Protein AF-A0A7V3CCN6-F1 (afdb_monomer_lite)

Radius of gyration: 36.65 Å; chains: 1; bounding box: 86×91×98 Å

Sequence (793 aa):
MQRARIASFLLNATGVEEGAGRGGPAYLGALQRLAETIAGSPGGLREAFHGLSVSDQAALRRRLGSALDELIALGEEGDPELFYAGLLNLGGRASRDGDSVLGGAIFQGLAEGPAEIRDSMPAALGRRALEEFNAMRGTGSAGRRFEYLARHFAREASDPAMLLGMGVAGTVFSATRLGVLSRLAARPAAWWTRGFGAGMAASAAAFPAEVLAFWGTTRAYGLAVRPETLRWDRASIGHELAGLGITLGCLKLFGAASGRLFDRVHGIDPVTGAAARLPAFTRFSRTAFQQIGTLGGIATGHYAEMRLGLRPQVSGDVFWTDALVTLLQFHVGGRLSHEALGPRHAAMMQEMALRTRSLELPRAATGRNPLPPFGGVLATAVPEGIAAPRPVREGPSREHILEMSIRNPDEKGGPRPAQPTAVRGGSGTSERAPLEAPFKALINALYNEELSPSERYRLSQELHQDLPLAREVYLRMRRTGQIPQDRTSHEAPPDLDAVLHRINLKHFEEVSDRMHDWQARFQFLQRELRERVNQGPKSRRRLMRRLLDSVQLKLLETRRYHHDAESYIGDVKGPSRKSVFSPQRYEKLLHRYNDIHERLGRYIEAKPELAKLLQRYQSVVAGRGAPPKAEPEALEAELRRSPLSAERQDLFRKAMGEGDLLLGQYDGFSVGLWLRDLNAGGNSRRSRRGWRALGEYLEAVEEVRNLLGADAFHEWQMAHEKLMLAESADRTAGPLLQQILSAKTSEDTSGLVGRFIAAVPPVAESLARFRPVLRASAALKWPEMRTQLIRLA

pLDDT: mean 75.86, std 19.52, range [27.31, 97.62]

Foldseek 3Di:
DLLLLLLQLLVLLLVLCVVLVLQDPLQSVLSNQLSVLSVVDPPWSLVSLVPDDPSSVVSPCVRCPVLSVLLSVLRPDPDLACSLVSLLVSLVVCLLVVVPSSSLSSLCCQQVNDPVSVVSYDPVSNVVSVLLNQLSQQHDDLVSVLVSLVSCLVVLLPPVLQLVLVLQLLLQLLVQLLVQLVVLLPDDDDPCSAAPNSSVVSNVRSLLRSLCSSLVSSQVVCCVPPVSSDDPDPVVSVLSSVLSSLLVVLLVVLQVVLVVVLCVVQVQDLVPRQGPHDRVCSVVSVVVSNLVSNLRSNLRSVVVCCVVVSGPDHDPSSSSSVSVSVSVSCVSSVVVSDPVVHDVSVVVSVVSVVSSSVSNPPPPPPPDDDDDPDDDPDDDDDDDDDDDDDDDDDDDDPPPDPPDDDDDPDPDDDDDDDDDDDDDDDDDPPPCVVVLVVLLVLVVVLPPPPDDLVVNLVSLVVCVVCVVSSQVSVVVCVVVCVDPPPPPDPDDPDRPVVSSVVSVVNVLVVVLVVLVVVLVLLVLLLVVLVVCLVPDDPVVNVVSVVVNVVSVVLSVVSVVLSVVSVVQVVQCPDPDNDRPDDPVNVVVSVVVSVVSVVVVVVVCVVPVVSVVSSVVVVVVPVVPPDDDQCDVVLLVVLLVLAPDDPVLSVLVVVCCVVLPPVNNVDRSVVNSVVSVVLSVCPPPPVSVVVSVVSSVVSVVLVVVCVVQPPVSSVVLSVVVVVVVVVVVDDDDLVVLLVQLLPDPDPVSNVVSVVVSLVVDPVCVVVVVVCVVLLVVLSPDPDSVSSSVSSVSD

Secondary structure (DSSP, 8-state):
-HHHHHHHHHHHHHHHHHHHT-S-HHHHHHHHHHHHHHHH-TTHHHHHHHTS-HHHHHHHHHHHTHHHHHHHHHTT---HHHHHHHHHHHHHHHHHTT-HHHHHHHHHHHHSS-HHHHTTS-HHHHHHHHHHHHHHHT-S-HHHHHHHHHHHHHHHHT-HHHHHHHHHHHHHHHHHHHHHHHHHHTSPP-TTTSHHHHHHHHHHHHHHHHHHHHHHHHHHHHHHH-GGG----HHHHHHHHHHHHHHHHHHHHHHHHHHHHHHHHHTB-TTT--BSS-HHHHHHHHHHHHHHHHHHHHHHHHHHHHHTTSS----HHHHHHHHHHHHHHHHHHHHHHHHHHHHHHHHHHHHHHHHHHHHHS----SS-----SS------------PPPPPPPP-----SSS------------PPPPPPPPPPP---TTSSHHHHHHHHHHHHHHT-TTS-HHHHHHHHHHHHTTHHHHHHHHHHHHHTT-S---TT--SPPPPHHHHHHHHHHHHHHHHHHHHHHHHHHHHHHHHHHHHHHHHS-HHHHHHHHHHHHHHHHHHHHHHHHHHHHHHHHHHHSSS----SS-HHHHHHHHHHHHHHHHHHHHHHHT-HHHHHHHHHHHHHHHTS-S-----HHHHHHHHHTSSS-HHHHHHHHHHHHTT-TTTTTS-HHHHHHHHHHHHHTTT-HHHHHHHHHHHHHHHHHHHHHHHH-HHHHHHHHHHHHHHHHHTTS-SSSHHHHHHHHH--SHHHHHHHHHHHHHTSGGGHHHHTTSHHHHHHHHH---HHHHHHHHHH-

Structure (mmCIF, N/CA/C/O backbone):
data_AF-A0A7V3CCN6-F1
#
_entry.id   AF-A0A7V3CCN6-F1
#
loop_
_atom_site.group_PDB
_atom_site.id
_atom_site.type_symbol
_atom_site.label_atom_id
_atom_site.label_alt_id
_atom_site.label_comp_id
_atom_site.label_asym_id
_atom_site.label_entity_id
_atom_site.label_seq_id
_atom_site.pdbx_PDB_ins_code
_atom_site.Cartn_x
_atom_site.Cartn_y
_atom_site.Cartn_z
_atom_site.occupancy
_atom_site.B_iso_or_equiv
_atom_site.auth_seq_id
_atom_site.auth_comp_id
_atom_site.auth_asym_id
_atom_site.auth_atom_id
_atom_site.pdbx_PDB_model_num
ATOM 1 N N . MET A 1 1 ? -24.108 9.034 30.329 1.00 67.88 1 MET A N 1
ATOM 2 C CA . MET A 1 1 ? -22.742 9.355 29.853 1.00 67.88 1 MET A CA 1
ATOM 3 C C . MET A 1 1 ? -22.314 8.468 28.683 1.00 67.88 1 MET A C 1
ATOM 5 O O . MET A 1 1 ? -22.078 9.000 27.611 1.00 67.88 1 MET A O 1
ATOM 9 N N . GLN A 1 2 ? -22.297 7.137 28.825 1.00 75.06 2 GLN A N 1
ATOM 10 C CA . GLN A 1 2 ? -21.904 6.203 27.753 1.00 75.06 2 GLN A CA 1
ATOM 11 C C . GLN A 1 2 ? -22.704 6.356 26.444 1.00 75.06 2 GLN A C 1
ATOM 13 O O . GLN A 1 2 ? -22.126 6.357 25.364 1.00 75.06 2 GLN A O 1
ATOM 18 N N . ARG A 1 3 ? -24.017 6.598 26.528 1.00 78.12 3 ARG A N 1
ATOM 19 C CA . ARG A 1 3 ? -24.876 6.834 25.350 1.00 78.12 3 ARG A CA 1
ATOM 20 C C . ARG A 1 3 ? -24.478 8.066 24.545 1.00 78.12 3 ARG A C 1
ATOM 22 O O . ARG A 1 3 ? -24.348 7.981 23.332 1.00 78.12 3 ARG A O 1
ATOM 29 N N . ALA A 1 4 ? -24.209 9.178 25.230 1.00 74.75 4 ALA A N 1
ATOM 30 C CA . ALA A 1 4 ? -23.728 10.399 24.589 1.00 74.75 4 ALA A CA 1
ATOM 31 C C . ALA A 1 4 ? -22.396 10.155 23.859 1.00 74.75 4 ALA A C 1
ATOM 33 O O . ALA A 1 4 ? -22.200 10.660 22.762 1.00 74.75 4 ALA A O 1
ATOM 34 N N . ARG A 1 5 ? -21.515 9.305 24.409 1.00 77.38 5 ARG A N 1
ATOM 35 C CA . ARG A 1 5 ? -20.243 8.935 23.766 1.00 77.38 5 ARG A CA 1
ATOM 36 C C . ARG A 1 5 ? -20.453 8.132 22.483 1.00 77.38 5 ARG A C 1
ATOM 38 O O . ARG A 1 5 ? -19.823 8.443 21.480 1.00 77.38 5 ARG A O 1
ATOM 45 N N . ILE A 1 6 ? -21.346 7.139 22.501 1.00 79.50 6 ILE A N 1
ATOM 46 C CA . ILE A 1 6 ? -21.669 6.333 21.312 1.00 79.50 6 ILE A CA 1
ATOM 47 C C . ILE A 1 6 ? -22.338 7.205 20.241 1.00 79.50 6 ILE A C 1
ATOM 49 O O . ILE A 1 6 ? -21.955 7.132 19.077 1.00 79.50 6 ILE A O 1
ATOM 53 N N . ALA A 1 7 ? -23.287 8.065 20.620 1.00 80.50 7 ALA A N 1
ATOM 54 C CA . ALA A 1 7 ? -23.947 8.977 19.688 1.00 80.50 7 ALA A CA 1
ATOM 55 C C . ALA A 1 7 ? -22.946 9.946 19.034 1.00 80.50 7 ALA A C 1
ATOM 57 O O . ALA A 1 7 ? -22.885 10.024 17.809 1.00 80.50 7 ALA A O 1
ATOM 58 N N . SER A 1 8 ? -22.096 10.612 19.824 1.00 76.31 8 SER A N 1
ATOM 59 C CA . SER A 1 8 ? -21.061 11.510 19.294 1.00 76.31 8 SER A CA 1
ATOM 60 C C . SER A 1 8 ? -20.038 10.784 18.420 1.00 76.31 8 SER A C 1
ATOM 62 O O . SER A 1 8 ? -19.594 11.319 17.407 1.00 76.31 8 SER A O 1
ATOM 64 N N . PHE A 1 9 ? -19.680 9.550 18.779 1.00 82.69 9 PHE A N 1
ATOM 65 C CA . PHE A 1 9 ? -18.809 8.708 17.967 1.00 82.69 9 PHE A CA 1
ATOM 66 C C . PHE A 1 9 ? -19.426 8.402 16.594 1.00 82.69 9 PHE A C 1
ATOM 68 O O . PHE A 1 9 ? -18.762 8.579 15.573 1.00 82.69 9 PHE A O 1
ATOM 75 N N . LEU A 1 10 ? -20.700 7.996 16.555 1.00 81.25 10 LEU A N 1
ATOM 76 C CA . LEU A 1 10 ? -21.408 7.706 15.306 1.00 81.25 10 LEU A CA 1
ATOM 77 C C . LEU A 1 10 ? -21.567 8.960 14.433 1.00 81.25 10 LEU A C 1
ATOM 79 O O . LEU A 1 10 ? -21.404 8.864 13.220 1.00 81.25 10 LEU A O 1
ATOM 83 N N . LEU A 1 11 ? -21.802 10.131 15.034 1.00 79.31 11 LEU A N 1
ATOM 84 C CA . LEU A 1 11 ? -21.874 11.410 14.314 1.00 79.31 11 LEU A CA 1
ATOM 85 C C . LEU A 1 11 ? -20.520 11.825 13.714 1.00 79.31 11 LEU A C 1
ATOM 87 O O . LEU A 1 11 ? -20.443 12.275 12.569 1.00 79.31 11 LEU A O 1
ATOM 91 N N . ASN A 1 12 ? -19.420 11.610 14.434 1.00 79.81 12 ASN A N 1
ATOM 92 C CA . ASN A 1 12 ? -18.091 11.829 13.862 1.00 79.81 12 ASN A CA 1
ATOM 93 C C . ASN A 1 12 ? -17.807 10.841 12.723 1.00 79.81 12 ASN A C 1
ATOM 95 O O . ASN A 1 12 ? -17.306 11.241 11.672 1.00 79.81 12 ASN A O 1
ATOM 99 N N . ALA A 1 13 ? -18.187 9.570 12.888 1.00 74.19 13 ALA A N 1
ATOM 100 C CA . ALA A 1 13 ? -18.049 8.569 11.838 1.00 74.19 13 ALA A CA 1
ATOM 101 C C . ALA A 1 13 ? -18.871 8.919 10.584 1.00 74.19 13 ALA A C 1
ATOM 103 O O . ALA A 1 13 ? -18.383 8.706 9.474 1.00 74.19 13 ALA A O 1
ATOM 104 N N . THR A 1 14 ? -20.062 9.525 10.728 1.00 74.06 14 THR A N 1
ATOM 105 C CA . THR A 1 14 ? -20.835 10.016 9.573 1.00 74.06 14 THR A CA 1
ATOM 106 C C . THR A 1 14 ? -20.098 11.087 8.786 1.00 74.06 14 THR A C 1
ATOM 108 O O . THR A 1 14 ? -20.058 10.989 7.564 1.00 74.06 14 THR A O 1
ATOM 111 N N . GLY A 1 15 ? -19.453 12.052 9.451 1.00 75.56 15 GLY A N 1
ATOM 112 C CA . GLY A 1 15 ? -18.699 13.100 8.755 1.00 75.56 15 GLY A CA 1
ATOM 113 C C . GLY A 1 15 ? -17.516 12.541 7.956 1.00 75.56 15 GLY A C 1
ATOM 114 O O . GLY A 1 15 ? -17.229 12.996 6.847 1.00 75.56 15 GLY A O 1
ATOM 115 N N . VAL A 1 16 ? -16.862 11.500 8.480 1.00 73.88 16 VAL A N 1
ATOM 116 C CA . VAL A 1 16 ? -15.768 10.804 7.785 1.00 73.88 16 VAL A CA 1
ATOM 117 C C . VAL A 1 16 ? -16.283 10.017 6.578 1.00 73.88 16 VAL A C 1
ATOM 119 O O . VAL A 1 16 ? -15.699 10.097 5.497 1.00 73.88 16 VAL A O 1
ATOM 122 N N . GLU A 1 17 ? -17.385 9.280 6.731 1.00 73.56 17 GLU A N 1
ATOM 123 C CA . GLU A 1 17 ? -18.011 8.508 5.647 1.00 73.56 17 GLU A CA 1
ATOM 124 C C . GLU A 1 17 ? -18.593 9.407 4.543 1.00 73.56 17 GLU A C 1
ATOM 126 O O . GLU A 1 17 ? -18.508 9.063 3.359 1.00 73.56 17 GLU A O 1
ATOM 131 N N . GLU A 1 18 ? -19.133 10.572 4.909 1.00 72.31 18 GLU A N 1
ATOM 132 C CA . GLU A 1 18 ? -19.628 11.588 3.978 1.00 72.31 18 GLU A CA 1
ATOM 133 C C . GLU A 1 18 ? -18.476 12.204 3.175 1.00 72.31 18 GLU A C 1
ATOM 135 O O . GLU A 1 18 ? -18.522 12.222 1.944 1.00 72.31 18 GLU A O 1
ATOM 140 N N . GLY A 1 19 ? -17.382 12.588 3.844 1.00 67.44 19 GLY A N 1
ATOM 141 C CA . GLY A 1 19 ? -16.160 13.042 3.175 1.00 67.44 19 GLY A CA 1
ATOM 142 C C . GLY A 1 19 ? -15.535 11.970 2.271 1.00 67.44 19 GLY A C 1
ATOM 143 O O . GLY A 1 19 ? -15.022 12.278 1.193 1.00 67.44 19 GLY A O 1
ATOM 144 N N . ALA A 1 20 ? -15.624 10.696 2.664 1.00 66.62 20 ALA A N 1
ATOM 145 C CA . ALA A 1 20 ? -15.165 9.568 1.854 1.00 66.62 20 ALA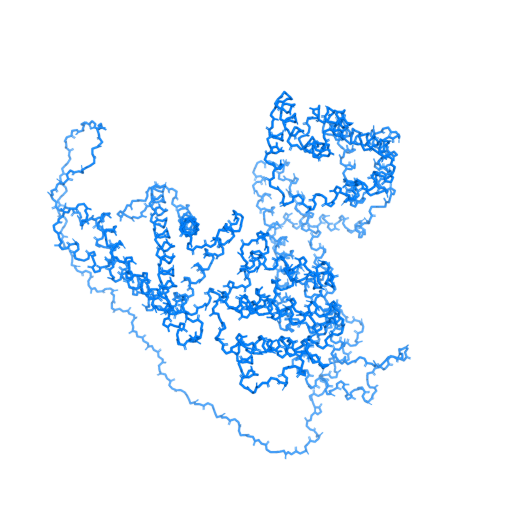 A CA 1
ATOM 146 C C . ALA A 1 20 ? -16.116 9.234 0.685 1.00 66.62 20 ALA A C 1
ATOM 148 O O . ALA A 1 20 ? -15.711 8.558 -0.268 1.00 66.62 20 ALA A O 1
ATOM 149 N N . GLY A 1 21 ? -17.371 9.694 0.734 1.00 68.81 21 GLY A N 1
ATOM 150 C CA . GLY A 1 21 ? -18.418 9.366 -0.233 1.00 68.81 21 GLY A CA 1
ATOM 151 C C . GLY A 1 21 ? -18.763 7.872 -0.284 1.00 68.81 21 GLY A C 1
ATOM 152 O O . GLY A 1 21 ? -19.207 7.395 -1.327 1.00 68.81 21 GLY A O 1
ATOM 153 N N . ARG A 1 22 ? -18.506 7.118 0.798 1.00 66.69 22 ARG A N 1
ATOM 154 C CA . ARG A 1 22 ? -18.739 5.658 0.873 1.00 66.69 22 ARG A CA 1
ATOM 155 C C . ARG A 1 22 ? -20.055 5.271 1.553 1.00 66.69 22 ARG A C 1
ATOM 157 O O . ARG A 1 22 ? -20.453 4.107 1.509 1.00 66.69 22 ARG A O 1
ATOM 164 N N . GLY A 1 23 ? -20.786 6.247 2.082 1.00 67.44 23 GLY A N 1
ATOM 165 C CA . GLY A 1 23 ? -22.161 6.090 2.530 1.00 67.44 23 GLY A CA 1
ATOM 166 C C . GLY A 1 23 ? -23.144 6.589 1.480 1.00 67.44 23 GLY A C 1
ATOM 167 O O . GLY A 1 23 ? -23.193 7.783 1.203 1.00 67.44 23 GLY A O 1
ATOM 168 N N . GLY A 1 24 ? -23.980 5.708 0.923 1.00 80.69 24 GLY A N 1
ATOM 169 C CA . GLY A 1 24 ? -25.179 6.183 0.227 1.00 80.69 24 GLY A CA 1
ATOM 170 C C . GLY A 1 24 ? -26.017 7.059 1.176 1.00 80.69 24 GLY A C 1
ATOM 171 O O . GLY A 1 24 ? -25.992 6.816 2.386 1.00 80.69 24 GLY A O 1
ATOM 172 N N . PRO A 1 25 ? -26.795 8.036 0.677 1.00 84.75 25 PRO A N 1
ATOM 173 C CA . PRO A 1 25 ? -27.569 8.952 1.526 1.00 84.75 25 PRO A CA 1
ATOM 174 C C . PRO A 1 25 ? -28.500 8.216 2.505 1.00 84.75 25 PRO A C 1
ATOM 176 O O . PRO A 1 25 ? -28.733 8.679 3.617 1.00 84.75 25 PRO A O 1
ATOM 179 N N . ALA A 1 26 ? -28.962 7.016 2.135 1.00 86.44 26 ALA A N 1
ATOM 180 C CA . ALA A 1 26 ? -29.719 6.135 3.020 1.00 86.44 26 ALA A CA 1
ATOM 181 C C . ALA A 1 26 ? -28.919 5.662 4.251 1.00 86.44 26 ALA A C 1
ATOM 183 O O . ALA A 1 26 ? -29.461 5.639 5.350 1.00 86.44 26 ALA A O 1
ATOM 184 N N . TYR A 1 27 ? -27.641 5.303 4.092 1.00 88.19 27 TYR A N 1
ATOM 185 C CA . TYR A 1 27 ? -26.784 4.862 5.198 1.00 88.19 27 TYR A CA 1
ATOM 186 C C . TYR A 1 27 ? -26.418 6.015 6.131 1.00 88.19 27 TYR A C 1
ATOM 188 O O . TYR A 1 27 ? -26.532 5.865 7.344 1.00 88.19 27 TYR A O 1
ATOM 196 N N . LEU A 1 28 ? -26.029 7.167 5.576 1.00 87.56 28 LEU A N 1
ATOM 197 C CA . LEU A 1 28 ? -25.708 8.353 6.377 1.00 87.56 28 LEU A CA 1
ATOM 198 C C . LEU A 1 28 ? -26.934 8.817 7.172 1.00 87.56 28 LEU A C 1
ATOM 200 O O . LEU A 1 28 ? -26.839 9.030 8.378 1.00 87.56 28 LEU A O 1
ATOM 204 N N . GLY A 1 29 ? -28.109 8.847 6.532 1.00 90.81 29 GLY A N 1
ATOM 205 C CA . GLY A 1 29 ? -29.367 9.138 7.217 1.00 90.81 29 GLY A CA 1
ATOM 206 C C . GLY A 1 29 ? -29.714 8.114 8.303 1.00 90.81 29 GLY A C 1
ATOM 207 O O . GLY A 1 29 ? -30.187 8.498 9.370 1.00 90.81 29 GLY A O 1
ATOM 208 N N . ALA A 1 30 ? -29.456 6.823 8.068 1.00 92.38 30 ALA A N 1
ATOM 209 C CA . ALA A 1 30 ? -29.675 5.775 9.063 1.00 92.38 30 ALA A CA 1
ATOM 210 C C . ALA A 1 30 ? -28.724 5.901 10.267 1.00 92.38 30 ALA A C 1
ATOM 212 O O . ALA A 1 30 ? -29.161 5.737 11.404 1.00 92.38 30 ALA A O 1
ATOM 213 N N . LEU A 1 31 ? -27.446 6.224 10.040 1.00 90.19 31 LEU A N 1
ATOM 214 C CA . LEU A 1 31 ? -26.478 6.481 11.111 1.00 90.19 31 LEU A CA 1
ATOM 215 C C . LEU A 1 31 ? -26.843 7.719 11.935 1.00 90.19 31 LEU A C 1
ATOM 217 O O . LEU A 1 31 ? -26.764 7.676 13.161 1.00 90.19 31 LEU A O 1
ATOM 221 N N . GLN A 1 32 ? -27.263 8.801 11.279 1.00 91.12 32 GLN A N 1
ATOM 222 C CA . GLN A 1 32 ? -27.685 10.017 11.968 1.00 91.12 32 GLN A CA 1
ATOM 223 C C . GLN A 1 32 ? -28.917 9.754 12.847 1.00 91.12 32 GLN A C 1
ATOM 225 O O . GLN A 1 32 ? -28.897 10.065 14.037 1.00 91.12 32 GLN A O 1
ATOM 230 N N . ARG A 1 33 ? -29.943 9.077 12.309 1.00 94.69 33 ARG A N 1
ATOM 231 C CA . ARG A 1 33 ? -31.124 8.660 13.086 1.00 94.69 33 ARG A CA 1
ATOM 232 C C . ARG A 1 33 ? -30.765 7.721 14.234 1.00 94.69 33 ARG A C 1
ATOM 234 O O . ARG A 1 33 ? -31.357 7.819 15.307 1.00 94.69 33 ARG A O 1
ATOM 241 N N . LEU A 1 34 ? -29.792 6.827 14.042 1.00 94.00 34 LEU A N 1
ATOM 242 C CA . LEU A 1 34 ? -29.290 5.970 15.116 1.00 94.00 34 LEU A CA 1
ATOM 243 C C . LEU A 1 34 ? -28.688 6.810 16.247 1.00 94.00 34 LEU A C 1
ATOM 245 O O . LEU A 1 34 ? -29.035 6.597 17.406 1.00 94.00 34 LEU A O 1
ATOM 249 N N . ALA A 1 35 ? -27.833 7.782 15.923 1.00 90.94 35 ALA A N 1
ATOM 250 C CA . ALA A 1 35 ? -27.229 8.669 16.912 1.00 90.94 35 ALA A CA 1
ATOM 251 C C . ALA A 1 35 ? -28.277 9.498 17.676 1.00 90.94 35 ALA A C 1
ATOM 253 O O . ALA A 1 35 ? -28.217 9.577 18.905 1.00 90.94 35 ALA A O 1
ATOM 254 N N . GLU A 1 36 ? -29.273 10.045 16.973 1.00 91.81 36 GLU A N 1
ATOM 255 C CA . GLU A 1 36 ? -30.407 10.768 17.570 1.00 91.81 36 GLU A CA 1
ATOM 256 C C . GLU A 1 36 ? -31.223 9.862 18.508 1.00 91.81 36 GLU A C 1
ATOM 258 O O . GLU A 1 36 ? -31.534 10.239 19.639 1.00 91.81 36 GLU A O 1
ATOM 263 N N . THR A 1 37 ? -31.502 8.624 18.086 1.00 93.62 37 THR A N 1
ATOM 264 C CA . THR A 1 37 ? -32.262 7.653 18.889 1.00 93.62 37 THR A CA 1
ATOM 265 C C . THR A 1 37 ? -31.491 7.230 20.143 1.00 93.62 37 THR A C 1
ATOM 267 O O . THR A 1 37 ? -32.080 7.112 21.215 1.00 93.62 37 THR A O 1
ATOM 270 N N . ILE A 1 38 ? -30.166 7.058 20.062 1.00 92.25 38 ILE A N 1
ATOM 271 C CA . ILE A 1 38 ? -29.312 6.740 21.224 1.00 92.25 38 ILE A CA 1
ATOM 272 C C . ILE A 1 38 ? -29.327 7.870 22.254 1.00 92.25 38 ILE A C 1
ATOM 274 O O . ILE A 1 38 ? -29.296 7.599 23.458 1.00 92.25 38 ILE A O 1
ATOM 278 N N . ALA A 1 39 ? -29.367 9.125 21.801 1.00 87.69 39 ALA A N 1
ATOM 279 C CA . ALA A 1 39 ? -29.442 10.274 22.694 1.00 87.69 39 ALA A CA 1
ATOM 280 C C . ALA A 1 39 ? -30.768 10.305 23.483 1.00 87.69 39 ALA A C 1
ATOM 282 O O . ALA A 1 39 ? -30.766 10.723 24.641 1.00 87.69 39 ALA A O 1
ATOM 283 N N . GLY A 1 40 ? -31.870 9.824 22.890 1.00 87.44 40 GLY A N 1
ATOM 284 C CA . GLY A 1 40 ? -33.203 9.799 23.508 1.00 87.44 40 GLY A CA 1
ATOM 285 C C . GLY A 1 40 ? -33.612 8.492 24.209 1.00 87.44 40 GLY A C 1
ATOM 286 O O . GLY A 1 40 ? -34.529 8.512 25.028 1.00 87.44 40 GLY A O 1
ATOM 287 N N . SER A 1 41 ? -32.971 7.355 23.916 1.00 85.31 41 SER A N 1
ATOM 288 C CA . SER A 1 41 ? -33.421 6.029 24.377 1.00 85.31 41 SER A CA 1
ATOM 289 C C . SER A 1 41 ? -32.823 5.596 25.736 1.00 85.31 41 SER A C 1
ATOM 291 O O . SER A 1 41 ? -31.616 5.754 25.982 1.00 85.31 41 SER A O 1
ATOM 293 N N . PRO A 1 42 ? -33.637 4.999 26.637 1.00 85.25 42 PRO A N 1
ATOM 294 C CA . PRO A 1 42 ? -33.189 4.406 27.894 1.00 85.25 42 PRO A CA 1
ATOM 295 C C . PRO A 1 42 ? -32.432 3.068 27.761 1.00 85.25 42 PRO A C 1
ATOM 297 O O . PRO A 1 42 ? -31.706 2.725 28.689 1.00 85.25 42 PRO A O 1
ATOM 300 N N . GLY A 1 43 ? -32.531 2.324 26.659 1.00 84.69 43 GLY A N 1
ATOM 301 C CA . GLY A 1 43 ? -31.970 0.967 26.526 1.00 84.69 43 GLY A CA 1
ATOM 302 C C . GLY A 1 43 ? -30.651 0.855 25.760 1.00 84.69 43 GLY A C 1
ATOM 303 O O . GLY A 1 43 ? -30.246 -0.246 25.391 1.00 84.69 43 GLY A O 1
ATOM 304 N N . GLY A 1 44 ? -29.948 1.967 25.526 1.00 89.06 44 GLY A N 1
ATOM 305 C CA . GLY A 1 44 ? -28.621 1.953 24.896 1.00 89.06 44 GLY A CA 1
ATOM 306 C C . GLY A 1 44 ? -28.647 1.679 23.387 1.00 89.06 44 GLY A C 1
ATOM 307 O O . GLY A 1 44 ? -29.657 1.886 22.720 1.00 89.06 44 GLY A O 1
ATOM 308 N N . LEU A 1 45 ? -27.507 1.254 22.827 1.00 92.25 45 LEU A N 1
ATOM 309 C CA . LEU A 1 45 ? -27.321 1.112 21.375 1.00 92.25 45 LEU A CA 1
ATOM 310 C C . LEU A 1 45 ? -28.211 0.017 20.761 1.00 92.25 45 LEU A C 1
ATOM 312 O O . LEU A 1 45 ? -28.728 0.207 19.661 1.00 92.25 45 LEU A O 1
ATOM 316 N N . ARG A 1 46 ? -28.421 -1.104 21.466 1.00 95.31 46 ARG A N 1
ATOM 317 C CA . ARG A 1 46 ? -29.266 -2.210 20.988 1.00 95.31 46 ARG A CA 1
ATOM 318 C C . ARG A 1 46 ? -30.725 -1.782 20.838 1.00 95.31 46 ARG A C 1
ATOM 320 O O . ARG A 1 46 ? -31.314 -1.992 19.780 1.00 95.31 46 ARG A O 1
ATOM 327 N N . GLU A 1 47 ? -31.303 -1.176 21.876 1.00 95.00 47 GLU A N 1
ATOM 328 C CA . GLU A 1 47 ? -32.693 -0.710 21.829 1.00 95.00 47 GLU A CA 1
ATOM 329 C C . GLU A 1 47 ? -32.860 0.402 20.788 1.00 95.00 47 GLU A C 1
ATOM 331 O O . GLU A 1 47 ? -33.785 0.345 19.979 1.00 95.00 47 GLU A O 1
ATOM 336 N N . ALA A 1 48 ? -31.914 1.346 20.727 1.00 94.88 48 ALA A N 1
ATOM 337 C CA . ALA A 1 48 ? -31.926 2.397 19.716 1.00 94.88 48 ALA A CA 1
ATOM 338 C C . ALA A 1 48 ? -31.882 1.833 18.286 1.00 94.88 48 ALA A C 1
ATOM 340 O O . ALA A 1 48 ? -32.631 2.291 17.428 1.00 94.88 48 ALA A O 1
ATOM 341 N N . PHE A 1 49 ? -31.066 0.805 18.033 1.00 96.00 49 PHE A N 1
ATOM 342 C CA . PHE A 1 49 ? -31.019 0.130 16.737 1.00 96.00 49 PHE A CA 1
ATOM 343 C C . PHE A 1 49 ? -32.339 -0.573 16.390 1.00 96.00 49 PHE A C 1
ATOM 345 O O . PHE A 1 49 ? -32.810 -0.459 15.260 1.00 96.00 49 PHE A O 1
ATOM 352 N N . HIS A 1 50 ? -32.967 -1.263 17.347 1.00 96.06 50 HIS A N 1
ATOM 353 C CA . HIS A 1 50 ? -34.270 -1.900 17.128 1.00 96.06 50 HIS A CA 1
ATOM 354 C C . HIS A 1 50 ? -35.417 -0.898 16.956 1.00 96.06 50 HIS A C 1
ATOM 356 O O . HIS A 1 50 ? -36.396 -1.224 16.287 1.00 96.06 50 HIS A O 1
ATOM 362 N N . GLY A 1 51 ? -35.282 0.312 17.508 1.00 95.38 51 GLY A N 1
ATOM 363 C CA . GLY A 1 51 ? -36.218 1.419 17.310 1.00 95.38 51 GLY A CA 1
ATOM 364 C C . GLY A 1 51 ? -36.143 2.072 15.925 1.00 95.38 51 GLY A C 1
ATOM 365 O O . GLY A 1 51 ? -37.055 2.808 15.552 1.00 95.38 51 GLY A O 1
ATOM 366 N N . LEU A 1 52 ? -35.093 1.802 15.141 1.00 96.38 52 LEU A N 1
ATOM 367 C CA . LEU A 1 52 ? -34.979 2.308 13.773 1.00 96.38 52 LEU A CA 1
ATOM 368 C C . LEU A 1 52 ? -35.966 1.634 12.819 1.00 96.38 52 LEU A C 1
ATOM 370 O O . LEU A 1 52 ? -36.359 0.481 13.004 1.00 96.38 52 LEU A O 1
ATOM 374 N N . SER A 1 53 ? -36.279 2.321 11.717 1.00 97.12 53 SER A N 1
ATOM 375 C CA . SER A 1 53 ? -37.046 1.733 10.617 1.00 97.12 53 SER A CA 1
ATOM 376 C C . SER A 1 53 ? -36.345 0.492 10.039 1.00 97.12 53 SER A C 1
ATOM 378 O O . SER A 1 53 ? -35.116 0.410 10.006 1.00 97.12 53 SER A O 1
ATOM 380 N N . VAL A 1 54 ? -37.113 -0.472 9.517 1.00 96.88 54 VAL A N 1
ATOM 381 C CA . VAL A 1 54 ? -36.557 -1.696 8.899 1.00 96.88 54 VAL A CA 1
ATOM 382 C C . VAL A 1 54 ? -35.587 -1.360 7.757 1.00 96.88 54 VAL A C 1
ATOM 384 O O . VAL A 1 54 ? -34.566 -2.029 7.593 1.00 96.88 54 VAL A O 1
ATOM 387 N N . SER A 1 55 ? -35.862 -0.295 6.996 1.00 95.25 55 SER A N 1
ATOM 388 C CA . SER A 1 55 ? -34.969 0.207 5.946 1.00 95.25 55 SER A CA 1
ATOM 389 C C . SER A 1 55 ? -33.641 0.727 6.491 1.00 95.25 55 SER A C 1
ATOM 391 O O . SER A 1 55 ? -32.601 0.437 5.903 1.00 95.25 55 SER A O 1
ATOM 393 N N . ASP A 1 56 ? -33.651 1.441 7.618 1.00 95.75 56 ASP A N 1
ATOM 394 C CA . ASP A 1 56 ? -32.433 1.955 8.252 1.00 95.75 56 ASP A CA 1
ATOM 395 C C . ASP A 1 56 ? -31.605 0.822 8.854 1.00 95.75 56 ASP A C 1
ATOM 397 O O . ASP A 1 56 ? -30.395 0.751 8.635 1.00 95.75 56 ASP A O 1
ATOM 401 N N . GLN A 1 57 ? -32.262 -0.126 9.529 1.00 96.44 57 GLN A N 1
ATOM 402 C CA . GLN A 1 57 ? -31.608 -1.335 10.030 1.00 96.44 57 GLN A CA 1
ATOM 403 C C . GLN A 1 57 ? -30.952 -2.120 8.888 1.00 96.44 57 GLN A C 1
ATOM 405 O O . GLN A 1 57 ? -29.808 -2.561 9.008 1.00 96.44 57 GLN A O 1
ATOM 410 N N . ALA A 1 58 ? -31.649 -2.272 7.757 1.00 94.19 58 ALA A N 1
ATOM 411 C CA . ALA A 1 58 ? -31.117 -2.941 6.576 1.00 94.19 58 ALA A CA 1
ATOM 412 C C . ALA A 1 58 ? -29.956 -2.163 5.936 1.00 94.19 58 ALA A C 1
ATOM 414 O O . ALA A 1 58 ? -28.988 -2.785 5.497 1.00 94.19 58 ALA A O 1
ATOM 415 N N . ALA A 1 59 ? -30.019 -0.828 5.895 1.00 91.12 59 ALA A N 1
ATOM 416 C CA . ALA A 1 59 ? -28.943 0.017 5.378 1.00 91.12 59 ALA A CA 1
ATOM 417 C C . ALA A 1 59 ? -27.672 -0.095 6.236 1.00 91.12 59 ALA A C 1
ATOM 419 O O . ALA A 1 59 ? -26.583 -0.307 5.697 1.00 91.12 59 ALA A O 1
ATOM 420 N N . LEU A 1 60 ? -27.814 -0.038 7.564 1.00 93.06 60 LEU A N 1
ATOM 421 C CA . LEU A 1 60 ? -26.711 -0.210 8.510 1.00 93.06 60 LEU A CA 1
ATOM 422 C C . LEU A 1 60 ? -26.109 -1.615 8.425 1.00 93.06 60 LEU A C 1
ATOM 424 O O . LEU A 1 60 ? -24.897 -1.743 8.269 1.00 93.06 60 LEU A O 1
ATOM 428 N N . ARG A 1 61 ? -26.939 -2.670 8.446 1.00 94.19 61 ARG A N 1
ATOM 429 C CA . ARG A 1 61 ? -26.475 -4.065 8.313 1.00 94.19 61 ARG A CA 1
ATOM 430 C C . ARG A 1 61 ? -25.753 -4.312 6.997 1.00 94.19 61 ARG A C 1
ATOM 432 O O . ARG A 1 61 ? -24.733 -4.989 6.982 1.00 94.19 61 ARG A O 1
ATOM 439 N N . ARG A 1 62 ? -26.252 -3.747 5.895 1.00 90.12 62 ARG A N 1
ATOM 440 C CA . ARG A 1 62 ? -25.621 -3.886 4.578 1.00 90.12 62 ARG A CA 1
ATOM 441 C C . ARG A 1 62 ? -24.234 -3.247 4.537 1.00 90.12 62 ARG A C 1
ATOM 443 O O . ARG A 1 62 ? -23.345 -3.812 3.913 1.00 90.12 62 ARG A O 1
ATOM 450 N N . ARG A 1 63 ? -24.052 -2.084 5.173 1.00 88.00 63 ARG A N 1
ATOM 451 C CA . ARG A 1 63 ? -22.783 -1.341 5.128 1.00 88.00 63 ARG A CA 1
ATOM 452 C C . ARG A 1 63 ? -21.760 -1.827 6.151 1.00 88.00 63 ARG A C 1
ATOM 454 O O . ARG A 1 63 ? -20.582 -1.892 5.813 1.00 88.00 63 ARG A O 1
ATOM 461 N N . LEU A 1 64 ? -22.192 -2.119 7.376 1.00 90.56 64 LEU A N 1
ATOM 462 C CA . LEU A 1 64 ? -21.311 -2.470 8.496 1.00 90.56 64 LEU A CA 1
ATOM 463 C C . LEU A 1 64 ? -21.151 -3.988 8.679 1.00 90.56 64 LEU A C 1
ATOM 465 O O . LEU A 1 64 ? -20.170 -4.430 9.271 1.00 90.56 64 LEU A O 1
ATOM 469 N N . GLY A 1 65 ? -22.081 -4.804 8.178 1.00 93.00 65 GLY A N 1
ATOM 470 C CA . GLY A 1 65 ? -22.024 -6.260 8.319 1.00 93.00 65 GLY A CA 1
ATOM 471 C C . GLY A 1 65 ? -21.883 -6.693 9.782 1.00 93.00 65 GLY A C 1
ATOM 472 O O . GLY A 1 65 ? -22.565 -6.167 10.661 1.00 93.00 65 GLY A O 1
ATOM 473 N N . SER A 1 66 ? -20.951 -7.610 10.053 1.00 93.12 66 SER A N 1
ATOM 474 C CA . SER A 1 66 ? -20.665 -8.103 11.408 1.00 93.12 66 SER A CA 1
ATOM 475 C C . SER A 1 66 ? -20.095 -7.040 12.352 1.00 93.12 66 SER A C 1
ATOM 477 O O . SER A 1 66 ? -20.170 -7.210 13.567 1.00 93.12 66 SER A O 1
ATOM 479 N N . ALA A 1 67 ? -19.539 -5.939 11.826 1.00 93.56 67 ALA A N 1
ATOM 480 C CA . ALA A 1 67 ? -19.067 -4.837 12.661 1.00 93.56 67 ALA A CA 1
ATOM 481 C C . ALA A 1 67 ? -20.224 -4.165 13.412 1.00 93.56 67 ALA A C 1
ATOM 483 O O . ALA A 1 67 ? -20.013 -3.649 14.503 1.00 93.56 67 ALA A O 1
ATOM 484 N N . LEU A 1 68 ? -21.446 -4.191 12.863 1.00 94.88 68 LEU A N 1
ATOM 485 C CA . LEU A 1 68 ? -22.621 -3.643 13.537 1.00 94.88 68 LEU A CA 1
ATOM 486 C C . LEU A 1 68 ? -23.011 -4.467 14.763 1.00 94.88 68 LEU A C 1
ATOM 488 O O . LEU A 1 68 ? -23.257 -3.891 15.816 1.00 94.88 68 LEU A O 1
ATOM 492 N N . ASP A 1 69 ? -23.047 -5.793 14.638 1.00 94.88 69 ASP A N 1
ATOM 493 C CA . ASP A 1 69 ? -23.393 -6.674 15.758 1.00 94.88 69 ASP A CA 1
ATOM 494 C C . ASP A 1 69 ? -22.361 -6.545 16.885 1.00 94.88 69 ASP A C 1
ATOM 496 O O . ASP A 1 69 ? -22.713 -6.494 18.062 1.00 94.88 69 ASP A O 1
ATOM 500 N N . GLU A 1 70 ? -21.084 -6.411 16.522 1.00 95.50 70 GLU A N 1
ATOM 501 C CA . GLU A 1 70 ? -20.024 -6.149 17.486 1.00 95.50 70 GLU A CA 1
ATOM 502 C C . GLU A 1 70 ? -20.127 -4.753 18.112 1.00 95.50 70 GLU A C 1
ATOM 504 O O . GLU A 1 70 ? -19.965 -4.631 19.320 1.00 95.50 70 GLU A O 1
ATOM 509 N N . LEU A 1 71 ? -20.450 -3.708 17.342 1.00 94.12 71 LEU A N 1
ATOM 510 C CA . LEU A 1 71 ? -20.721 -2.379 17.900 1.00 94.12 71 LEU A CA 1
ATOM 511 C C . LEU A 1 71 ? -21.881 -2.421 18.892 1.00 94.12 71 LEU A C 1
ATOM 513 O O . LEU A 1 71 ? -21.767 -1.838 19.966 1.00 94.12 71 LEU A O 1
ATOM 517 N N . ILE A 1 72 ? -22.970 -3.121 18.556 1.00 94.94 72 ILE A N 1
ATOM 518 C CA . ILE A 1 72 ? -24.128 -3.304 19.438 1.00 94.94 72 ILE A CA 1
ATOM 519 C C . ILE A 1 72 ? -23.707 -4.007 20.732 1.00 94.94 72 ILE A C 1
ATOM 521 O O . ILE A 1 72 ? -24.064 -3.528 21.805 1.00 94.94 72 ILE A O 1
ATOM 525 N N . ALA A 1 73 ? -22.914 -5.079 20.641 1.00 95.25 73 ALA A N 1
ATOM 526 C CA . ALA A 1 73 ? -22.390 -5.789 21.807 1.00 95.25 73 ALA A CA 1
ATOM 527 C C . ALA A 1 73 ? -21.460 -4.907 22.659 1.00 95.25 73 ALA A C 1
ATOM 529 O O . ALA A 1 73 ? -21.592 -4.873 23.878 1.00 95.25 73 ALA A O 1
ATOM 530 N N . LEU A 1 74 ? -20.565 -4.136 22.032 1.00 94.50 74 LEU A N 1
ATOM 531 C CA . LEU A 1 74 ? -19.710 -3.171 22.730 1.00 94.50 74 LEU A CA 1
ATOM 532 C C . LEU A 1 74 ? -20.536 -2.070 23.399 1.00 94.50 74 LEU A C 1
ATOM 534 O O . LEU A 1 74 ? -20.196 -1.624 24.486 1.00 94.50 74 LEU A O 1
ATOM 538 N N . GLY A 1 75 ? -21.654 -1.657 22.803 1.00 91.75 75 GLY A N 1
ATOM 539 C CA . GLY A 1 75 ? -22.562 -0.677 23.398 1.00 91.75 75 GLY A CA 1
ATOM 540 C C . GLY A 1 75 ? -23.191 -1.111 24.728 1.00 91.75 75 GLY A C 1
ATOM 541 O O . GLY A 1 75 ? -23.742 -0.257 25.423 1.00 91.75 75 GLY A O 1
ATOM 542 N N . GLU A 1 76 ? -23.109 -2.397 25.078 1.00 94.00 76 GLU A N 1
ATOM 543 C CA . GLU A 1 76 ? -23.576 -2.970 26.347 1.00 94.00 76 GLU A CA 1
ATOM 544 C C . GLU A 1 76 ? -22.454 -3.156 27.378 1.00 94.00 76 GLU A C 1
ATOM 546 O O . GLU A 1 76 ? -22.741 -3.453 28.536 1.00 94.00 76 GLU A O 1
ATOM 551 N N . GLU A 1 77 ? -21.191 -2.966 26.985 1.00 95.62 77 GLU A N 1
ATOM 552 C CA . GLU A 1 77 ? -20.037 -3.126 27.869 1.00 95.62 77 GLU A CA 1
ATOM 553 C C . GLU A 1 77 ? -19.989 -1.992 28.897 1.00 95.62 77 GLU A C 1
ATOM 555 O O . GLU A 1 77 ? -19.807 -0.830 28.540 1.00 95.62 77 GLU A O 1
ATOM 560 N N . GLY A 1 78 ? -20.179 -2.308 30.178 1.00 93.38 78 GLY A N 1
ATOM 561 C CA . GLY A 1 78 ? -20.242 -1.305 31.244 1.00 93.38 78 GLY A CA 1
ATOM 562 C C . GLY A 1 78 ? -18.873 -0.757 31.646 1.00 93.38 78 GLY A C 1
ATOM 563 O O . GLY A 1 78 ? -18.787 0.372 32.137 1.00 93.38 78 GLY A O 1
ATOM 564 N N . ASP A 1 79 ? -17.809 -1.534 31.430 1.00 94.12 79 ASP A N 1
ATOM 565 C CA . ASP A 1 79 ? -16.445 -1.113 31.728 1.00 94.12 79 ASP A CA 1
ATOM 566 C C . ASP A 1 79 ? -15.904 -0.207 30.601 1.00 94.12 79 ASP A C 1
ATOM 568 O O . ASP A 1 79 ? -15.777 -0.649 29.452 1.00 94.12 79 ASP A O 1
ATOM 572 N N . PRO A 1 80 ? -15.555 1.065 30.888 1.00 91.19 80 PRO A N 1
ATOM 573 C CA . PRO A 1 80 ? -15.023 1.969 29.876 1.00 91.19 80 PRO A CA 1
ATOM 574 C C . PRO A 1 80 ? -13.729 1.449 29.232 1.00 91.19 80 PRO A C 1
ATOM 576 O O . PRO A 1 80 ? -13.528 1.664 28.038 1.00 91.19 80 PRO A O 1
ATOM 579 N N . GLU A 1 81 ? -12.857 0.759 29.970 1.00 93.62 81 GLU A N 1
ATOM 580 C CA . GLU A 1 81 ? -11.606 0.237 29.419 1.00 93.62 81 GLU A CA 1
ATOM 581 C C . GLU A 1 81 ? -11.872 -0.877 28.403 1.00 93.62 81 GLU A C 1
ATOM 583 O O . GLU A 1 81 ? -11.346 -0.825 27.285 1.00 93.62 81 GLU A O 1
ATOM 588 N N . LEU A 1 82 ? -12.744 -1.833 28.742 1.00 95.88 82 LEU A N 1
ATOM 589 C CA . LEU A 1 82 ? -13.143 -2.908 27.828 1.00 95.88 82 LEU A CA 1
ATOM 590 C C . LEU A 1 82 ? -13.893 -2.368 26.609 1.00 95.88 82 LEU A C 1
ATOM 592 O O . LEU A 1 82 ? -13.630 -2.808 25.488 1.00 95.88 82 LEU A O 1
ATOM 596 N N . PHE A 1 83 ? -14.754 -1.366 26.799 1.00 95.12 83 PHE A N 1
ATOM 597 C CA . PHE A 1 83 ? -15.452 -0.690 25.709 1.00 95.12 83 PHE A CA 1
ATOM 598 C C . PHE A 1 83 ? -14.473 -0.071 24.699 1.00 95.12 83 PHE A C 1
ATOM 600 O O . PHE A 1 83 ? -14.540 -0.362 23.500 1.00 95.12 83 PHE A O 1
ATOM 607 N N . TYR A 1 84 ? -13.524 0.751 25.163 1.00 95.69 84 TYR A N 1
ATOM 608 C CA . TYR A 1 84 ? -12.557 1.415 24.283 1.00 95.69 84 TYR A CA 1
ATOM 609 C C . TYR A 1 84 ? -11.549 0.444 23.669 1.00 95.69 84 TYR A C 1
ATOM 611 O O . TYR A 1 84 ? -11.209 0.582 22.491 1.00 95.69 84 TYR A O 1
ATOM 619 N N . ALA A 1 85 ? -11.093 -0.560 24.421 1.00 97.19 85 ALA A N 1
ATOM 620 C CA . ALA A 1 85 ? -10.239 -1.616 23.886 1.00 97.19 85 ALA A CA 1
ATOM 621 C C . ALA A 1 85 ? -10.970 -2.424 22.802 1.00 97.19 85 ALA A C 1
ATOM 623 O O . ALA A 1 85 ? -10.391 -2.750 21.762 1.00 97.19 85 ALA A O 1
ATOM 624 N N . GLY A 1 86 ? -12.258 -2.700 23.010 1.00 97.00 86 GLY A N 1
ATOM 625 C CA . GLY A 1 86 ? -13.137 -3.340 22.041 1.00 97.00 86 GLY A CA 1
ATOM 626 C C . GLY A 1 86 ? -13.300 -2.523 20.761 1.00 97.00 86 GLY A C 1
ATOM 627 O O . GLY A 1 86 ? -13.089 -3.060 19.672 1.00 97.00 86 GLY A O 1
ATOM 628 N N . LEU A 1 87 ? -13.564 -1.216 20.872 1.00 96.00 87 LEU A N 1
ATOM 629 C CA . LEU A 1 87 ? -13.627 -0.313 19.717 1.00 96.00 87 LEU A CA 1
ATOM 630 C C . LEU A 1 87 ? -12.295 -0.247 18.963 1.00 96.00 87 LEU A C 1
ATOM 632 O O . LEU A 1 87 ? -12.275 -0.337 17.738 1.00 96.00 87 LEU A O 1
ATOM 636 N N . LEU A 1 88 ? -11.168 -0.151 19.670 1.00 96.50 88 LEU A N 1
ATOM 637 C CA . LEU A 1 88 ? -9.846 -0.147 19.045 1.00 96.50 88 LEU A CA 1
ATOM 638 C C . LEU A 1 88 ? -9.584 -1.452 18.269 1.00 96.50 88 LEU A C 1
ATOM 640 O O . LEU A 1 88 ? -9.088 -1.427 17.140 1.00 96.50 88 LEU A O 1
ATOM 644 N N . ASN A 1 89 ? -9.958 -2.597 18.844 1.00 97.00 89 ASN A N 1
ATOM 645 C CA . ASN A 1 89 ? -9.850 -3.899 18.185 1.00 97.00 89 ASN A CA 1
ATOM 646 C C . ASN A 1 89 ? -10.776 -4.012 16.969 1.00 97.00 89 ASN A C 1
ATOM 648 O O . ASN A 1 89 ? -10.364 -4.571 15.946 1.00 97.00 89 ASN A O 1
ATOM 652 N N . LEU A 1 90 ? -11.985 -3.454 17.057 1.00 96.31 90 LEU A N 1
ATOM 653 C CA . LEU A 1 90 ? -12.916 -3.357 15.938 1.00 96.31 90 LEU A CA 1
ATOM 654 C C . LEU A 1 90 ? -12.327 -2.518 14.805 1.00 96.31 90 LEU A C 1
ATOM 656 O O . LEU A 1 90 ? -12.310 -2.987 13.670 1.00 96.31 90 LEU A O 1
ATOM 660 N N . GLY A 1 91 ? -11.758 -1.348 15.105 1.00 95.38 91 GLY A N 1
ATOM 661 C CA . GLY A 1 91 ? -11.057 -0.520 14.120 1.00 95.38 91 GLY A CA 1
ATOM 662 C C . GLY A 1 91 ? -9.904 -1.271 13.454 1.00 95.38 91 GLY A C 1
ATOM 663 O O . GLY A 1 91 ? -9.762 -1.262 12.230 1.00 95.38 91 GLY A O 1
ATOM 664 N N . GLY A 1 92 ? -9.130 -2.021 14.242 1.00 95.38 92 GLY A N 1
ATOM 665 C CA . GLY A 1 92 ? -8.039 -2.856 13.741 1.00 95.38 92 GLY A CA 1
ATOM 666 C C . GLY A 1 92 ? -8.496 -4.042 12.885 1.00 95.38 92 GLY A C 1
ATOM 667 O O . GLY A 1 92 ? -7.780 -4.437 11.962 1.00 95.38 92 GLY A O 1
ATOM 668 N N . ARG A 1 93 ? -9.661 -4.641 13.165 1.00 94.94 93 ARG A N 1
ATOM 669 C CA . ARG A 1 93 ? -10.266 -5.673 12.304 1.00 94.94 93 ARG A CA 1
ATOM 670 C C . ARG A 1 93 ? -10.835 -5.066 11.032 1.00 94.94 93 ARG A C 1
ATOM 672 O O . ARG A 1 93 ? -10.409 -5.491 9.971 1.00 94.94 93 ARG A O 1
ATOM 679 N N . ALA A 1 94 ? -11.670 -4.031 11.128 1.00 92.81 94 ALA A N 1
ATOM 680 C CA . ALA A 1 94 ? -12.237 -3.332 9.974 1.00 92.81 94 ALA A CA 1
ATOM 681 C C . ALA A 1 94 ? -11.142 -2.882 8.995 1.00 92.81 94 ALA A C 1
ATOM 683 O O . ALA A 1 94 ? -11.222 -3.146 7.796 1.00 92.81 94 ALA A O 1
ATOM 684 N N . SER A 1 95 ? -10.056 -2.313 9.530 1.00 93.31 95 SER A N 1
ATOM 685 C CA . SER A 1 95 ? -8.857 -1.983 8.764 1.00 93.31 95 SER A CA 1
ATOM 686 C C . SER A 1 95 ? -8.268 -3.219 8.074 1.00 93.31 95 SER A C 1
ATOM 688 O O . SER A 1 95 ? -8.190 -3.229 6.853 1.00 93.31 95 SER A O 1
ATOM 690 N N . ARG A 1 96 ? -7.937 -4.306 8.790 1.00 91.25 96 ARG A N 1
ATOM 691 C CA . ARG A 1 96 ? -7.412 -5.554 8.181 1.00 91.25 96 ARG A CA 1
ATOM 692 C C . ARG A 1 96 ? -8.360 -6.186 7.156 1.00 91.25 96 ARG A C 1
ATOM 694 O O . ARG A 1 96 ? -7.909 -6.741 6.153 1.00 91.25 96 ARG A O 1
ATOM 701 N N . ASP A 1 97 ? -9.659 -6.053 7.380 1.00 90.12 97 ASP A N 1
ATOM 702 C CA . ASP A 1 97 ? -10.724 -6.517 6.498 1.00 90.12 97 ASP A CA 1
ATOM 703 C C . ASP A 1 97 ? -10.940 -5.584 5.304 1.00 90.12 97 ASP A C 1
ATOM 705 O O . ASP A 1 97 ? -11.718 -5.904 4.404 1.00 90.12 97 ASP A O 1
ATOM 709 N N . GLY A 1 98 ? -10.102 -4.552 5.152 1.00 86.50 98 GLY A N 1
ATOM 710 C CA . GLY A 1 98 ? -10.008 -3.693 3.969 1.00 86.50 98 GLY A CA 1
ATOM 711 C C . GLY A 1 98 ? -10.998 -2.539 3.984 1.00 86.50 98 GLY A C 1
ATOM 712 O O . GLY A 1 98 ? -11.016 -1.741 3.047 1.00 86.50 98 GLY A O 1
ATOM 713 N N . ASP A 1 99 ? -11.787 -2.419 5.048 1.00 89.94 99 ASP A N 1
ATOM 714 C CA . ASP A 1 99 ? -12.622 -1.258 5.304 1.00 89.94 99 ASP A CA 1
ATOM 715 C C . ASP A 1 99 ? -11.812 -0.206 6.067 1.00 89.94 99 ASP A C 1
ATOM 717 O O . ASP A 1 99 ? -12.011 0.075 7.251 1.00 89.94 99 ASP A O 1
ATOM 721 N N . SER A 1 100 ? -10.834 0.365 5.362 1.00 90.12 100 SER A N 1
ATOM 722 C CA . SER A 1 100 ? -9.986 1.431 5.891 1.00 90.12 100 SER A CA 1
ATOM 723 C C . SER A 1 100 ? -10.773 2.696 6.239 1.00 90.12 100 SER A C 1
ATOM 725 O O . SER A 1 100 ? -10.311 3.479 7.063 1.00 90.12 100 SER A O 1
ATOM 727 N N . VAL A 1 101 ? -11.962 2.898 5.663 1.00 89.06 101 VAL A N 1
ATOM 728 C CA . VAL A 1 101 ? -12.813 4.044 6.010 1.00 89.06 101 VAL A CA 1
ATOM 729 C C . VAL A 1 101 ? -13.445 3.823 7.375 1.00 89.06 101 VAL A C 1
ATOM 731 O O . VAL A 1 101 ? -13.262 4.669 8.244 1.00 89.06 101 VAL A O 1
ATOM 734 N N . LEU A 1 102 ? -14.065 2.663 7.618 1.00 90.31 102 LEU A N 1
ATOM 735 C CA . LEU A 1 102 ? -14.612 2.342 8.937 1.00 90.31 102 LEU A CA 1
ATOM 736 C C . LEU A 1 102 ? -13.512 2.283 10.005 1.00 90.31 102 LEU A C 1
ATOM 738 O O . LEU A 1 102 ? -13.649 2.885 11.066 1.00 90.31 102 LEU A O 1
ATOM 742 N N . GLY A 1 103 ? -12.396 1.602 9.720 1.00 93.69 103 GLY A N 1
ATOM 743 C CA . GLY A 1 103 ? -11.257 1.541 10.640 1.00 93.69 103 GLY A CA 1
ATOM 744 C C . GLY A 1 103 ? -10.697 2.929 10.966 1.00 93.69 103 GLY A C 1
ATOM 745 O O . GLY A 1 103 ? -10.483 3.252 12.133 1.00 93.69 103 GLY A O 1
ATOM 746 N N . GLY A 1 104 ? -10.532 3.773 9.943 1.00 92.88 104 GLY A N 1
ATOM 747 C CA . GLY A 1 104 ? -10.073 5.151 10.091 1.00 92.88 104 GLY A CA 1
ATOM 748 C C . GLY A 1 104 ? -11.051 6.010 10.888 1.00 92.88 104 GLY A C 1
ATOM 749 O O . GLY A 1 104 ? -10.620 6.711 11.795 1.00 92.88 104 GLY A O 1
ATOM 750 N N . ALA A 1 105 ? -12.354 5.899 10.615 1.00 89.88 105 ALA A N 1
ATOM 751 C CA . ALA A 1 105 ? -13.406 6.591 11.354 1.00 89.88 105 ALA A CA 1
ATOM 752 C C . ALA A 1 105 ? -13.430 6.177 12.833 1.00 89.88 105 ALA A C 1
ATOM 754 O O . ALA A 1 105 ? -13.549 7.035 13.706 1.00 89.88 105 ALA A O 1
ATOM 755 N N . ILE A 1 106 ? -13.243 4.883 13.128 1.00 93.69 106 ILE A N 1
ATOM 756 C CA . ILE A 1 106 ? -13.151 4.386 14.504 1.00 93.69 106 ILE A CA 1
ATOM 757 C C . ILE A 1 106 ? -11.933 4.988 15.215 1.00 93.69 106 ILE A C 1
ATOM 759 O O . ILE A 1 106 ? -12.075 5.566 16.292 1.00 93.69 106 ILE A O 1
ATOM 763 N N . PHE A 1 107 ? -10.738 4.900 14.623 1.00 95.69 107 PHE A N 1
ATOM 764 C CA . PHE A 1 107 ? -9.534 5.441 15.257 1.00 95.69 107 PHE A CA 1
ATOM 765 C C . PHE A 1 107 ? -9.570 6.965 15.389 1.00 95.69 107 PHE A C 1
ATOM 767 O O . PHE A 1 107 ? -9.150 7.487 16.419 1.00 95.69 107 PHE A O 1
ATOM 774 N N . GLN A 1 108 ? -10.119 7.671 14.397 1.00 94.38 108 GLN A N 1
ATOM 775 C CA . GLN A 1 108 ? -10.326 9.114 14.465 1.00 94.38 108 GLN A CA 1
ATOM 776 C C . GLN A 1 108 ? -11.291 9.485 15.584 1.00 94.38 108 GLN A C 1
ATOM 778 O O . GLN A 1 108 ? -10.986 10.359 16.386 1.00 94.38 108 GLN A O 1
ATOM 783 N N . GLY A 1 109 ? -12.438 8.806 15.671 1.00 91.38 109 GLY A N 1
ATOM 784 C CA . GLY A 1 109 ? -13.435 9.062 16.705 1.00 91.38 109 GLY A CA 1
ATOM 785 C C . GLY A 1 109 ? -12.887 8.844 18.116 1.00 91.38 109 GLY A C 1
ATOM 786 O O . GLY A 1 109 ? -13.260 9.571 19.032 1.00 91.38 109 GLY A O 1
ATOM 787 N N . LEU A 1 110 ? -11.967 7.891 18.286 1.00 93.88 110 LEU A N 1
ATOM 788 C CA . LEU A 1 110 ? -11.259 7.669 19.548 1.00 93.88 110 LEU A CA 1
ATOM 789 C C . LEU A 1 110 ? -10.181 8.735 19.814 1.00 93.88 110 LEU A C 1
ATOM 791 O O . LEU A 1 110 ? -10.074 9.226 20.933 1.00 93.88 110 LEU A O 1
ATOM 795 N N . ALA A 1 111 ? -9.386 9.106 18.807 1.00 94.56 111 ALA A N 1
ATOM 796 C CA . ALA A 1 111 ? -8.239 10.004 18.967 1.00 94.56 111 ALA A CA 1
ATOM 797 C C . ALA A 1 111 ? -8.614 11.499 19.017 1.00 94.56 111 ALA A C 1
ATOM 799 O O . ALA A 1 111 ? -8.074 12.258 19.822 1.00 94.56 111 ALA A O 1
ATOM 800 N N . GLU A 1 112 ? -9.533 11.919 18.151 1.00 92.69 112 GLU A N 1
ATOM 801 C CA . GLU A 1 112 ? -9.957 13.309 17.928 1.00 92.69 112 GLU A CA 1
ATOM 802 C C . GLU A 1 112 ? -11.393 13.570 18.413 1.00 92.69 112 GLU A C 1
ATOM 804 O O . GLU A 1 112 ? -11.943 14.645 18.181 1.00 92.69 112 GLU A O 1
ATOM 809 N N . GLY A 1 113 ? -12.019 12.592 19.075 1.00 89.06 113 GLY A N 1
ATOM 810 C CA . GLY A 1 113 ? -13.379 12.719 19.588 1.00 89.06 113 GLY A CA 1
ATOM 811 C C . GLY A 1 113 ? -13.557 13.835 20.630 1.00 89.06 113 GLY A C 1
ATOM 812 O O . GLY A 1 113 ? -12.580 14.421 21.111 1.00 89.06 113 GLY A O 1
ATOM 813 N N . PRO A 1 114 ? -14.816 14.116 21.020 1.00 90.12 114 PRO A N 1
ATOM 814 C CA . PRO A 1 114 ? -15.138 15.081 22.067 1.00 90.12 114 PRO A CA 1
ATOM 815 C C . PRO A 1 114 ? -14.339 14.847 23.353 1.00 90.12 114 PRO A C 1
ATOM 817 O O . PRO A 1 114 ? -13.910 13.722 23.639 1.00 90.12 114 PRO A O 1
ATOM 820 N N . ALA A 1 115 ? -14.146 15.907 24.143 1.00 90.81 115 ALA A N 1
ATOM 821 C CA . ALA A 1 115 ? -13.397 15.838 25.399 1.00 90.81 115 ALA A CA 1
ATOM 822 C C . ALA A 1 115 ? -13.929 14.725 26.315 1.00 90.81 115 ALA A C 1
ATOM 824 O O . ALA A 1 115 ? -13.144 13.964 26.859 1.00 90.81 115 ALA A O 1
ATOM 825 N N . GLU A 1 116 ? -15.243 14.492 26.347 1.00 88.62 116 GLU A N 1
ATOM 826 C CA . GLU A 1 116 ? -15.861 13.447 27.166 1.00 88.62 116 GLU A CA 1
ATOM 827 C C . GLU A 1 116 ? -15.411 12.028 26.789 1.00 88.62 116 GLU A C 1
ATOM 829 O O . GLU A 1 116 ? -15.377 11.146 27.650 1.00 88.62 116 GLU A O 1
ATOM 834 N N . ILE A 1 117 ? -15.094 11.780 25.510 1.00 88.50 117 ILE A N 1
ATOM 835 C CA . ILE A 1 117 ? -14.529 10.501 25.054 1.00 88.50 117 ILE A CA 1
ATOM 836 C C . ILE A 1 117 ? -13.061 10.413 25.469 1.00 88.50 117 ILE A C 1
ATOM 838 O O . ILE A 1 117 ? -12.644 9.387 25.997 1.00 88.50 117 ILE A O 1
ATOM 842 N N . ARG A 1 118 ? -12.288 11.484 25.268 1.00 92.19 118 ARG A N 1
ATOM 843 C CA . ARG A 1 118 ? -10.847 11.501 25.558 1.00 92.19 118 ARG A CA 1
ATOM 844 C C . ARG A 1 118 ? -10.548 11.427 27.054 1.00 92.19 118 ARG A C 1
ATOM 846 O O . ARG A 1 118 ? -9.677 10.661 27.445 1.00 92.19 118 ARG A O 1
ATOM 853 N N . ASP A 1 119 ? -11.312 12.139 27.875 1.00 93.31 119 ASP A N 1
ATOM 854 C CA . ASP A 1 119 ? -11.124 12.222 29.329 1.00 93.31 119 ASP A CA 1
ATOM 855 C C . ASP A 1 119 ? -11.507 10.921 30.045 1.00 93.31 119 ASP A C 1
ATOM 857 O O . ASP A 1 119 ? -11.047 10.648 31.150 1.00 93.31 119 ASP A O 1
ATOM 861 N N . SER A 1 120 ? -12.354 10.102 29.420 1.00 91.00 120 SER A N 1
ATOM 862 C CA . SER A 1 120 ? -12.795 8.822 29.980 1.00 91.00 120 SER A CA 1
ATOM 863 C C . SER A 1 120 ? -12.079 7.604 29.411 1.00 91.00 120 SER A C 1
ATOM 865 O O . SER A 1 120 ? -12.256 6.497 29.922 1.00 91.00 120 SER A O 1
ATOM 867 N N . MET A 1 121 ? -11.282 7.794 28.363 1.00 95.75 121 MET A N 1
ATOM 868 C CA . MET A 1 121 ? -10.489 6.745 27.747 1.00 95.75 121 MET A CA 1
ATOM 869 C C . MET A 1 121 ? -9.121 6.652 28.438 1.00 95.75 121 MET A C 1
ATOM 871 O O . MET A 1 121 ? -8.434 7.665 28.579 1.00 95.75 121 MET A O 1
ATOM 875 N N . PRO A 1 122 ? -8.656 5.443 28.805 1.00 96.56 122 PRO A N 1
ATOM 876 C CA . PRO A 1 122 ? -7.294 5.255 29.288 1.00 96.56 122 PRO A CA 1
ATOM 877 C C . PRO A 1 122 ? -6.259 5.856 28.324 1.00 96.56 122 PRO A C 1
ATOM 879 O O . PRO A 1 122 ? -6.264 5.566 27.124 1.00 96.56 122 PRO A O 1
ATOM 882 N N . ALA A 1 123 ? -5.321 6.655 28.844 1.00 95.75 123 ALA A N 1
ATOM 883 C CA . ALA A 1 123 ? -4.354 7.400 28.028 1.00 95.75 123 ALA A CA 1
ATOM 884 C C . ALA A 1 123 ? -3.507 6.504 27.099 1.00 95.75 123 ALA A C 1
ATOM 886 O O . ALA A 1 123 ? -3.089 6.922 26.017 1.00 95.75 123 ALA A O 1
ATOM 887 N N . ALA A 1 124 ? -3.256 5.251 27.493 1.00 96.44 124 ALA A N 1
ATOM 888 C CA . ALA A 1 124 ? -2.580 4.268 26.648 1.00 96.44 124 ALA A CA 1
ATOM 889 C C . ALA A 1 124 ? -3.402 3.898 25.397 1.00 96.44 124 ALA A C 1
ATOM 891 O O . ALA A 1 124 ? -2.843 3.843 24.300 1.00 96.44 124 ALA A O 1
ATOM 892 N N . LEU A 1 125 ? -4.718 3.705 25.542 1.00 97.12 125 LEU A N 1
ATOM 893 C CA . LEU A 1 125 ? -5.620 3.403 24.427 1.00 97.12 125 LEU A CA 1
ATOM 894 C C . LEU A 1 125 ? -5.775 4.609 23.498 1.00 97.12 125 LEU A C 1
ATOM 896 O O . LEU A 1 125 ? -5.713 4.440 22.283 1.00 97.12 125 LEU A O 1
ATOM 900 N N . GLY A 1 126 ? -5.866 5.822 24.055 1.00 96.31 126 GLY A N 1
ATOM 901 C CA . GLY A 1 126 ? -5.924 7.052 23.261 1.00 96.31 126 GLY A CA 1
ATOM 902 C C . GLY A 1 126 ? -4.674 7.289 22.419 1.00 96.31 126 GLY A C 1
ATOM 903 O O . GLY A 1 126 ? -4.779 7.555 21.221 1.00 96.31 126 GLY A O 1
ATOM 904 N N . ARG A 1 127 ? -3.480 7.099 23.002 1.00 96.56 127 ARG A N 1
ATOM 905 C CA . ARG A 1 127 ? -2.214 7.157 22.249 1.00 96.56 127 ARG A CA 1
ATOM 906 C C . ARG A 1 127 ? -2.175 6.122 21.131 1.00 96.56 127 ARG A C 1
ATOM 908 O O . ARG A 1 127 ? -1.815 6.458 20.008 1.00 96.56 127 ARG A O 1
ATOM 915 N N . ARG A 1 128 ? -2.600 4.887 21.406 1.00 97.00 128 ARG A N 1
ATOM 916 C CA . ARG A 1 128 ? -2.623 3.819 20.401 1.00 97.00 128 ARG A CA 1
ATOM 917 C C . ARG A 1 128 ? -3.620 4.095 19.272 1.00 97.00 128 ARG A C 1
ATOM 919 O O . ARG A 1 128 ? -3.280 3.872 18.115 1.00 97.00 128 ARG A O 1
ATOM 926 N N . ALA A 1 129 ? -4.813 4.604 19.582 1.00 96.75 129 ALA A N 1
ATOM 927 C CA . ALA A 1 129 ? -5.788 5.022 18.576 1.00 96.75 129 ALA A CA 1
ATOM 928 C C . ALA A 1 129 ? -5.219 6.126 17.674 1.00 96.75 129 ALA A C 1
ATOM 930 O O . ALA A 1 129 ? -5.314 6.033 16.454 1.00 96.75 129 ALA A O 1
ATOM 931 N N . LEU A 1 130 ? -4.562 7.129 18.266 1.00 96.50 130 LEU A N 1
ATOM 932 C CA . LEU A 1 130 ? -3.912 8.210 17.528 1.00 96.50 130 LEU A CA 1
ATOM 933 C C . LEU A 1 130 ? -2.746 7.705 16.663 1.00 96.50 130 LEU A C 1
ATOM 935 O O . LEU A 1 130 ? -2.592 8.148 15.527 1.00 96.50 130 LEU A O 1
ATOM 939 N N . GLU A 1 131 ? -1.928 6.777 17.165 1.00 96.44 131 GLU A N 1
ATOM 940 C CA . GLU A 1 131 ? -0.849 6.141 16.398 1.00 96.44 131 GLU A CA 1
ATOM 941 C C . GLU A 1 131 ? -1.380 5.375 15.182 1.00 96.44 131 GLU A C 1
ATOM 943 O O . GLU A 1 131 ? -0.856 5.549 14.082 1.00 96.44 131 GLU A O 1
ATOM 948 N N . GLU A 1 132 ? -2.421 4.556 15.358 1.00 96.44 132 GLU A N 1
ATOM 949 C CA . GLU A 1 132 ? -3.040 3.794 14.266 1.00 96.44 132 GLU A CA 1
ATOM 950 C C . GLU A 1 132 ? -3.734 4.730 13.265 1.00 96.44 132 GLU A C 1
ATOM 952 O O . GLU A 1 132 ? -3.561 4.579 12.055 1.00 96.44 132 GLU A O 1
ATOM 957 N N . PHE A 1 133 ? -4.440 5.761 13.742 1.00 96.00 133 PHE A N 1
ATOM 958 C CA . PHE A 1 133 ? -5.052 6.773 12.881 1.00 96.00 133 PHE A CA 1
ATOM 959 C C . PHE A 1 133 ? -4.009 7.523 12.042 1.00 96.00 133 PHE A C 1
ATOM 961 O O . PHE A 1 133 ? -4.162 7.669 10.826 1.00 96.00 133 PHE A O 1
ATOM 968 N N . ASN A 1 134 ? -2.911 7.950 12.669 1.00 95.00 134 ASN A N 1
ATOM 969 C CA . ASN A 1 134 ? -1.803 8.594 11.974 1.00 95.00 134 ASN A CA 1
ATOM 970 C C . ASN A 1 134 ? -1.170 7.649 10.946 1.00 95.00 134 ASN A C 1
ATOM 972 O O . ASN A 1 134 ? -1.004 8.017 9.781 1.00 95.00 134 ASN A O 1
ATOM 976 N N . ALA A 1 135 ? -0.909 6.397 11.331 1.00 94.88 135 ALA A N 1
ATOM 977 C CA . ALA A 1 135 ? -0.387 5.387 10.420 1.00 94.88 135 ALA A CA 1
ATOM 978 C C . ALA A 1 135 ? -1.302 5.178 9.205 1.00 94.88 135 ALA A C 1
ATOM 980 O O . ALA A 1 135 ? -0.794 5.030 8.095 1.00 94.88 135 ALA A O 1
ATOM 981 N N . MET A 1 136 ? -2.628 5.238 9.364 1.00 94.00 136 MET A N 1
ATOM 982 C CA . MET A 1 136 ? -3.584 5.178 8.251 1.00 94.00 136 MET A CA 1
ATOM 983 C C . MET A 1 136 ? -3.509 6.407 7.342 1.00 94.00 136 MET A C 1
ATOM 985 O O . MET A 1 136 ? -3.463 6.263 6.118 1.00 94.00 136 MET A O 1
ATOM 989 N N . ARG A 1 137 ? -3.413 7.608 7.924 1.00 92.94 137 ARG A N 1
ATOM 990 C CA . ARG A 1 137 ? -3.296 8.878 7.185 1.00 92.94 137 ARG A CA 1
ATOM 991 C C . ARG A 1 137 ? -1.948 9.084 6.494 1.00 92.94 137 ARG A C 1
ATOM 993 O O . ARG A 1 137 ? -1.823 10.002 5.688 1.00 92.94 137 ARG A O 1
ATOM 1000 N N . GLY A 1 138 ? -0.950 8.252 6.786 1.00 91.69 138 GLY A N 1
ATOM 1001 C CA . GLY A 1 138 ? 0.418 8.469 6.311 1.00 91.69 138 GLY A CA 1
ATOM 1002 C C . GLY A 1 138 ? 1.150 9.551 7.110 1.00 91.69 138 GLY A C 1
ATOM 1003 O O . GLY A 1 138 ? 2.041 10.224 6.596 1.00 91.69 138 GLY A O 1
ATOM 1004 N N . THR A 1 139 ? 0.763 9.733 8.368 1.00 92.81 139 THR A N 1
ATOM 1005 C CA . THR A 1 139 ? 1.422 10.597 9.349 1.00 92.81 139 THR A CA 1
ATOM 1006 C C . THR A 1 139 ? 1.971 9.750 10.504 1.00 92.81 139 THR A C 1
ATOM 1008 O O . THR A 1 139 ? 1.750 8.542 10.584 1.00 92.81 139 THR A O 1
ATOM 1011 N N . GLY A 1 140 ? 2.724 10.368 11.416 1.00 91.88 140 GLY A N 1
ATOM 1012 C CA . GLY A 1 140 ? 3.284 9.678 12.582 1.00 91.88 140 GLY A CA 1
ATOM 1013 C C . GLY A 1 140 ? 4.578 8.913 12.294 1.00 91.88 140 GLY A C 1
ATOM 1014 O O . GLY A 1 140 ? 5.348 9.279 11.404 1.00 91.88 140 GLY A O 1
ATOM 1015 N N . SER A 1 141 ? 4.849 7.883 13.101 1.00 93.12 141 SER A N 1
ATOM 1016 C CA . SER A 1 141 ? 6.113 7.146 13.050 1.00 93.12 141 SER A CA 1
ATOM 1017 C C . SER A 1 141 ? 6.178 6.196 11.851 1.00 93.12 141 SER A C 1
ATOM 1019 O O . SER A 1 141 ? 5.229 5.469 11.542 1.00 93.12 141 SER A O 1
ATOM 1021 N N . ALA A 1 142 ? 7.342 6.149 11.196 1.00 91.12 142 ALA A N 1
ATOM 1022 C CA . ALA A 1 142 ? 7.582 5.253 10.064 1.00 91.12 142 ALA A CA 1
ATOM 1023 C C . ALA A 1 142 ? 7.347 3.774 10.422 1.00 91.12 142 ALA A C 1
ATOM 1025 O O . ALA A 1 142 ? 6.840 3.018 9.599 1.00 91.12 142 ALA A O 1
ATOM 1026 N N . GLY A 1 143 ? 7.648 3.371 11.664 1.00 93.75 143 GLY A N 1
ATOM 1027 C CA . GLY A 1 143 ? 7.427 2.005 12.147 1.00 93.75 143 GLY A CA 1
ATOM 1028 C C . GLY A 1 143 ? 5.953 1.595 12.137 1.00 93.75 143 GLY A C 1
ATOM 1029 O O . GLY A 1 143 ? 5.613 0.554 11.578 1.00 93.75 143 GLY A O 1
ATOM 1030 N N . ARG A 1 144 ? 5.059 2.437 12.676 1.00 93.75 144 ARG A N 1
ATOM 1031 C CA . ARG A 1 144 ? 3.610 2.168 12.670 1.00 93.75 144 ARG A CA 1
ATOM 1032 C C . ARG A 1 144 ? 3.029 2.194 11.265 1.00 93.75 144 ARG A C 1
ATOM 1034 O O . ARG A 1 144 ? 2.222 1.334 10.917 1.00 93.75 144 ARG A O 1
ATOM 1041 N N . ARG A 1 145 ? 3.481 3.134 10.428 1.00 94.44 145 ARG A N 1
ATOM 1042 C CA . ARG A 1 145 ? 3.100 3.175 9.012 1.00 94.44 145 ARG A CA 1
ATOM 1043 C C . ARG A 1 145 ? 3.528 1.905 8.279 1.00 94.44 145 ARG A C 1
ATOM 1045 O O . ARG A 1 145 ? 2.724 1.330 7.553 1.00 94.44 145 ARG A O 1
ATOM 1052 N N . PHE A 1 146 ? 4.758 1.444 8.491 1.00 94.06 146 PHE A N 1
ATOM 1053 C CA . PHE A 1 146 ? 5.243 0.194 7.916 1.00 94.06 146 PHE A CA 1
ATOM 1054 C C . PHE A 1 146 ? 4.408 -0.999 8.386 1.00 94.06 146 PHE A C 1
ATOM 1056 O O . PHE A 1 146 ? 4.000 -1.801 7.557 1.00 94.06 146 PHE A O 1
ATOM 1063 N N . GLU A 1 147 ? 4.102 -1.102 9.683 1.00 93.06 147 GLU A N 1
ATOM 1064 C CA . GLU A 1 147 ? 3.251 -2.165 10.234 1.00 93.06 147 GLU A CA 1
ATOM 1065 C C . GLU A 1 147 ? 1.849 -2.156 9.605 1.00 93.06 147 GLU A C 1
ATOM 1067 O O . GLU A 1 147 ? 1.323 -3.201 9.219 1.00 93.06 147 GLU A O 1
ATOM 1072 N N . TYR A 1 148 ? 1.241 -0.976 9.462 1.00 93.94 148 TYR A N 1
ATOM 1073 C CA . TYR A 1 148 ? -0.028 -0.810 8.757 1.00 93.94 148 TYR A CA 1
ATOM 1074 C C . TYR A 1 148 ? 0.064 -1.316 7.311 1.00 93.94 148 TYR A C 1
ATOM 1076 O O . TYR A 1 148 ? -0.691 -2.203 6.915 1.00 93.94 148 TYR A O 1
ATOM 1084 N N . LEU A 1 149 ? 1.032 -0.824 6.539 1.00 92.38 149 LEU A N 1
ATOM 1085 C CA . LEU A 1 149 ? 1.208 -1.210 5.141 1.00 92.38 149 LEU A CA 1
ATOM 1086 C C . LEU A 1 149 ? 1.564 -2.695 4.977 1.00 92.38 149 LEU A C 1
ATOM 1088 O O . LEU A 1 149 ? 1.083 -3.347 4.057 1.00 92.38 149 LEU A O 1
ATOM 1092 N N . ALA A 1 150 ? 2.362 -3.263 5.881 1.00 90.38 150 ALA A N 1
ATOM 1093 C CA . ALA A 1 150 ? 2.732 -4.674 5.872 1.00 90.38 150 ALA A CA 1
ATOM 1094 C C . ALA A 1 150 ? 1.528 -5.591 6.139 1.00 90.38 150 ALA A C 1
ATOM 1096 O O . ALA A 1 150 ? 1.434 -6.661 5.537 1.00 90.38 150 ALA A O 1
ATOM 1097 N N . ARG A 1 151 ? 0.583 -5.170 6.993 1.00 89.44 151 ARG A N 1
ATOM 1098 C CA . ARG A 1 151 ? -0.681 -5.895 7.221 1.00 89.44 151 ARG A CA 1
ATOM 1099 C C . ARG A 1 151 ? -1.540 -5.948 5.953 1.00 89.44 151 ARG A C 1
ATOM 1101 O O . ARG A 1 151 ? -2.161 -6.973 5.683 1.00 89.44 151 ARG A O 1
ATOM 1108 N N . HIS A 1 152 ? -1.524 -4.881 5.156 1.00 88.12 152 HIS A N 1
ATOM 1109 C CA . HIS A 1 152 ? -2.265 -4.784 3.891 1.00 88.12 152 HIS A CA 1
ATOM 1110 C C . HIS A 1 152 ? -1.541 -5.391 2.697 1.00 88.12 152 HIS A C 1
ATOM 1112 O O . HIS A 1 152 ? -2.172 -5.839 1.741 1.00 88.12 152 HIS A O 1
ATOM 1118 N N . PHE A 1 153 ? -0.217 -5.481 2.786 1.00 90.44 153 PHE A N 1
ATOM 1119 C CA . PHE A 1 153 ? 0.663 -5.906 1.712 1.00 90.44 153 PHE A CA 1
ATOM 1120 C C . PHE A 1 153 ? 0.212 -7.194 1.028 1.00 90.44 153 PHE A C 1
ATOM 1122 O O . PHE A 1 153 ? 0.109 -7.233 -0.193 1.00 90.44 153 PHE A O 1
ATOM 1129 N N . ALA A 1 154 ? -0.058 -8.250 1.800 1.00 86.38 154 ALA A N 1
ATOM 1130 C CA . ALA A 1 154 ? -0.399 -9.548 1.228 1.00 86.38 154 ALA A CA 1
ATOM 1131 C C . ALA A 1 154 ? -1.697 -9.484 0.415 1.00 86.38 154 ALA A C 1
ATOM 1133 O O . ALA A 1 154 ? -1.795 -10.117 -0.633 1.00 86.38 154 ALA A O 1
ATOM 1134 N N . ARG A 1 155 ? -2.677 -8.700 0.875 1.00 88.19 155 ARG A N 1
ATOM 1135 C CA . ARG A 1 155 ? -3.958 -8.523 0.195 1.00 88.19 155 ARG A CA 1
ATOM 1136 C C . ARG A 1 155 ? -3.821 -7.639 -1.039 1.00 88.19 155 ARG A C 1
ATOM 1138 O O . ARG A 1 155 ? -4.340 -8.004 -2.081 1.00 88.19 155 ARG A O 1
ATOM 1145 N N . GLU A 1 156 ? -3.116 -6.518 -0.938 1.00 87.12 156 GLU A N 1
ATOM 1146 C CA . GLU A 1 156 ? -2.918 -5.603 -2.068 1.00 87.12 156 GLU A CA 1
ATOM 1147 C C . GLU A 1 156 ? -2.054 -6.241 -3.164 1.00 87.12 156 GLU A C 1
ATOM 1149 O O . GLU A 1 156 ? -2.377 -6.159 -4.344 1.00 87.12 156 GLU A O 1
ATOM 1154 N N . ALA A 1 157 ? -0.992 -6.958 -2.786 1.00 88.12 157 ALA A N 1
ATOM 1155 C CA . ALA A 1 157 ? -0.128 -7.657 -3.736 1.00 88.12 157 ALA A CA 1
ATOM 1156 C C . ALA A 1 157 ? -0.809 -8.871 -4.393 1.00 88.12 157 ALA A C 1
ATOM 1158 O O . ALA A 1 157 ? -0.387 -9.289 -5.470 1.00 88.12 157 ALA A O 1
ATOM 1159 N N . SER A 1 158 ? -1.836 -9.438 -3.751 1.00 89.56 158 SER A N 1
ATOM 1160 C CA . SER A 1 158 ? -2.661 -10.517 -4.307 1.00 89.56 158 SER A CA 1
ATOM 1161 C C . SER A 1 158 ? -3.990 -10.028 -4.876 1.00 89.56 158 SER A C 1
ATOM 1163 O O . SER A 1 158 ? -4.821 -10.865 -5.222 1.00 89.56 158 SER A O 1
ATOM 1165 N N . ASP A 1 159 ? -4.196 -8.710 -5.002 1.00 91.69 159 ASP A N 1
ATOM 1166 C CA . ASP A 1 159 ? -5.434 -8.177 -5.556 1.00 91.69 159 ASP A CA 1
ATOM 1167 C C . ASP A 1 159 ? -5.561 -8.602 -7.030 1.00 91.69 159 ASP A C 1
ATOM 1169 O O . ASP A 1 159 ? -4.799 -8.127 -7.883 1.00 91.69 159 ASP A O 1
ATOM 1173 N N . PRO A 1 160 ? -6.521 -9.484 -7.363 1.00 93.69 160 PRO A N 1
ATOM 1174 C CA . PRO A 1 160 ? -6.715 -9.951 -8.729 1.00 93.69 160 PRO A CA 1
ATOM 1175 C C . PRO A 1 160 ? -6.963 -8.804 -9.714 1.00 93.69 160 PRO A C 1
ATOM 1177 O O . PRO A 1 160 ? -6.539 -8.910 -10.864 1.00 93.69 160 PRO A O 1
ATOM 1180 N N . ALA A 1 161 ? -7.570 -7.693 -9.276 1.00 94.12 161 ALA A N 1
ATOM 1181 C CA . ALA A 1 161 ? -7.777 -6.518 -10.120 1.00 94.12 161 ALA A CA 1
ATOM 1182 C C . ALA A 1 161 ? -6.441 -5.948 -10.609 1.00 94.12 161 ALA A C 1
ATOM 1184 O O . ALA A 1 161 ? -6.257 -5.706 -11.802 1.00 94.12 161 ALA A O 1
ATOM 1185 N N . MET A 1 162 ? -5.493 -5.774 -9.684 1.00 92.50 162 MET A N 1
ATOM 1186 C CA . MET A 1 162 ? -4.162 -5.241 -9.967 1.00 92.50 162 MET A CA 1
ATOM 1187 C C . MET A 1 162 ? -3.332 -6.220 -10.794 1.00 92.50 162 MET A C 1
ATOM 1189 O O . MET A 1 162 ? -2.691 -5.808 -11.761 1.00 92.50 162 MET A O 1
ATOM 1193 N N . LEU A 1 163 ? -3.380 -7.517 -10.471 1.00 93.75 163 LEU A N 1
ATOM 1194 C CA . LEU A 1 163 ? -2.657 -8.554 -11.215 1.00 93.75 163 LEU A CA 1
ATOM 1195 C C . LEU A 1 163 ? -3.124 -8.648 -12.674 1.00 93.75 163 LEU A C 1
ATOM 1197 O O . LEU A 1 163 ? -2.288 -8.716 -13.583 1.00 93.75 163 LEU A O 1
ATOM 1201 N N . LEU A 1 164 ? -4.443 -8.616 -12.900 1.00 94.94 164 LEU A N 1
ATOM 1202 C CA . LEU A 1 164 ? -5.039 -8.579 -14.236 1.00 94.94 164 LEU A CA 1
ATOM 1203 C C . LEU A 1 164 ? -4.718 -7.263 -14.946 1.00 94.94 164 LEU A C 1
ATOM 1205 O O . LEU A 1 164 ? -4.297 -7.283 -16.103 1.00 94.94 164 LEU A O 1
ATOM 1209 N N . GLY A 1 165 ? -4.849 -6.132 -14.246 1.00 94.62 165 GLY A N 1
ATOM 1210 C CA . GLY A 1 165 ? -4.518 -4.806 -14.762 1.00 94.62 165 GLY A CA 1
ATOM 1211 C C . GLY A 1 165 ? -3.083 -4.724 -15.276 1.00 94.62 165 GLY A C 1
ATOM 1212 O O . GLY A 1 165 ? -2.866 -4.316 -16.415 1.00 94.62 165 GLY A O 1
ATOM 1213 N N . MET A 1 166 ? -2.107 -5.193 -14.492 1.00 93.75 166 MET A N 1
ATOM 1214 C CA . MET A 1 166 ? -0.697 -5.268 -14.899 1.00 93.75 166 MET A CA 1
ATOM 1215 C C . MET A 1 166 ? -0.492 -6.138 -16.143 1.00 93.75 166 MET A C 1
ATOM 1217 O O . MET A 1 166 ? 0.212 -5.738 -17.073 1.00 93.75 166 MET A O 1
ATOM 1221 N N . GLY A 1 167 ? -1.117 -7.316 -16.175 1.00 94.38 167 GLY A N 1
ATOM 1222 C CA . GLY A 1 167 ? -1.008 -8.261 -17.284 1.00 94.38 167 GLY A CA 1
ATOM 1223 C C . GLY A 1 167 ? -1.539 -7.716 -18.605 1.00 94.38 167 GLY A C 1
ATOM 1224 O O . GLY A 1 167 ? -0.860 -7.764 -19.639 1.00 94.38 167 GLY A O 1
ATOM 1225 N N . VAL A 1 168 ? -2.756 -7.171 -18.566 1.00 95.94 168 VAL A N 1
ATOM 1226 C CA . VAL A 1 168 ? -3.423 -6.581 -19.731 1.00 95.94 168 VAL A CA 1
ATOM 1227 C C . VAL A 1 168 ? -2.667 -5.339 -20.193 1.00 95.94 168 VAL A C 1
ATOM 1229 O O . VAL A 1 168 ? -2.325 -5.243 -21.372 1.00 95.94 168 VAL A O 1
ATOM 1232 N N . ALA A 1 169 ? -2.318 -4.434 -19.277 1.00 95.50 169 ALA A N 1
ATOM 1233 C CA . ALA A 1 169 ? -1.579 -3.219 -19.603 1.00 95.50 169 ALA A CA 1
ATOM 1234 C C . ALA A 1 169 ? -0.220 -3.521 -20.250 1.00 95.50 169 ALA A C 1
ATOM 1236 O O . ALA A 1 169 ? 0.098 -2.958 -21.298 1.00 95.50 169 ALA A O 1
ATOM 1237 N N . GLY A 1 170 ? 0.548 -4.471 -19.704 1.00 94.12 170 GLY A N 1
ATOM 1238 C CA . GLY A 1 170 ? 1.837 -4.876 -20.272 1.00 94.12 170 GLY A CA 1
ATOM 1239 C C . GLY A 1 170 ? 1.717 -5.471 -21.680 1.00 94.12 170 GLY A C 1
ATOM 1240 O O . GLY A 1 170 ? 2.563 -5.213 -22.545 1.00 94.12 170 GLY A O 1
ATOM 1241 N N . THR A 1 171 ? 0.637 -6.214 -21.935 1.00 96.25 171 THR A N 1
ATOM 1242 C CA . THR A 1 171 ? 0.327 -6.782 -23.256 1.00 96.25 171 THR A CA 1
ATOM 1243 C C . THR A 1 171 ? -0.014 -5.679 -24.255 1.00 96.25 171 THR A C 1
ATOM 1245 O O . THR A 1 171 ? 0.583 -5.615 -25.330 1.00 96.25 171 THR A O 1
ATOM 1248 N N . VAL A 1 172 ? -0.916 -4.767 -23.879 1.00 97.31 172 VAL A N 1
ATOM 1249 C CA . VAL A 1 172 ? -1.325 -3.624 -24.708 1.00 97.31 172 VAL A CA 1
ATOM 1250 C C . VAL A 1 172 ? -0.134 -2.718 -25.015 1.00 97.31 172 VAL A C 1
ATOM 1252 O O . VAL A 1 172 ? 0.056 -2.332 -26.170 1.00 97.31 172 VAL A O 1
ATOM 1255 N N . PHE A 1 173 ? 0.716 -2.437 -24.023 1.00 96.50 173 PHE A N 1
ATOM 1256 C CA . PHE A 1 173 ? 1.948 -1.675 -24.215 1.00 96.50 173 PHE A CA 1
ATOM 1257 C C . PHE A 1 173 ? 2.865 -2.341 -25.243 1.00 96.50 173 PHE A C 1
ATOM 1259 O O . PHE A 1 173 ? 3.304 -1.699 -26.197 1.00 96.50 173 PHE A O 1
ATOM 1266 N N . SER A 1 174 ? 3.144 -3.634 -25.070 1.00 95.25 174 SER A N 1
ATOM 1267 C CA . SER A 1 174 ? 4.076 -4.372 -25.929 1.00 95.25 174 SER A 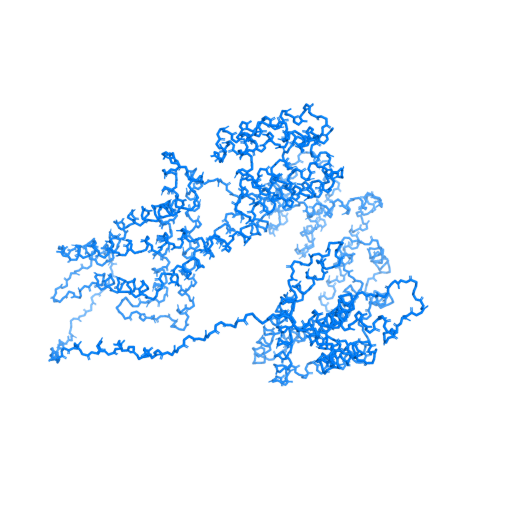CA 1
ATOM 1268 C C . SER A 1 174 ? 3.560 -4.489 -27.362 1.00 95.25 174 SER A C 1
ATOM 1270 O O . SER A 1 174 ? 4.314 -4.236 -28.301 1.00 95.25 174 SER A O 1
ATOM 1272 N N . ALA A 1 175 ? 2.270 -4.785 -27.539 1.00 97.06 175 ALA A N 1
ATOM 1273 C CA . ALA A 1 175 ? 1.636 -4.860 -28.851 1.00 97.06 175 ALA A CA 1
ATOM 1274 C C . ALA A 1 175 ? 1.618 -3.495 -29.556 1.00 97.06 175 ALA A C 1
ATOM 1276 O O . ALA A 1 175 ? 2.005 -3.391 -30.722 1.00 97.06 175 ALA A O 1
ATOM 1277 N N . THR A 1 176 ? 1.239 -2.430 -28.841 1.00 97.31 176 THR A N 1
ATOM 1278 C CA . THR A 1 176 ? 1.206 -1.067 -29.396 1.00 97.31 176 THR A CA 1
ATOM 1279 C C . THR A 1 176 ? 2.606 -0.604 -29.776 1.00 97.31 176 THR A C 1
ATOM 1281 O O . THR A 1 176 ? 2.821 -0.125 -30.890 1.00 97.31 176 THR A O 1
ATOM 1284 N N . ARG A 1 177 ? 3.591 -0.809 -28.894 1.00 96.56 177 ARG A N 1
ATOM 1285 C CA . ARG A 1 177 ? 4.992 -0.466 -29.160 1.00 96.56 177 ARG A CA 1
ATOM 1286 C C . ARG A 1 177 ? 5.523 -1.223 -30.373 1.00 96.56 177 ARG A C 1
ATOM 1288 O O . ARG A 1 177 ? 6.131 -0.603 -31.242 1.00 96.56 177 ARG A O 1
ATOM 1295 N N . LEU A 1 178 ? 5.270 -2.529 -30.465 1.00 96.56 178 LEU A N 1
ATOM 1296 C CA . LEU A 1 178 ? 5.675 -3.348 -31.606 1.00 96.56 178 LEU A CA 1
ATOM 1297 C C . LEU A 1 178 ? 5.024 -2.862 -32.910 1.00 96.56 178 LEU A C 1
ATOM 1299 O O . LEU A 1 178 ? 5.708 -2.739 -33.927 1.00 96.56 178 LEU A O 1
ATOM 1303 N N . GLY A 1 179 ? 3.731 -2.534 -32.884 1.00 96.62 179 GLY A N 1
ATOM 1304 C CA . GLY A 1 179 ? 3.012 -1.988 -34.037 1.00 96.62 179 GLY A CA 1
ATOM 1305 C C . GLY A 1 179 ? 3.577 -0.642 -34.502 1.00 96.62 179 GLY A C 1
ATOM 1306 O O . GLY A 1 179 ? 3.797 -0.439 -35.699 1.00 96.62 179 GLY A O 1
ATOM 1307 N N . VAL A 1 180 ? 3.887 0.259 -33.564 1.00 96.38 180 VAL A N 1
ATOM 1308 C CA . VAL A 1 180 ? 4.5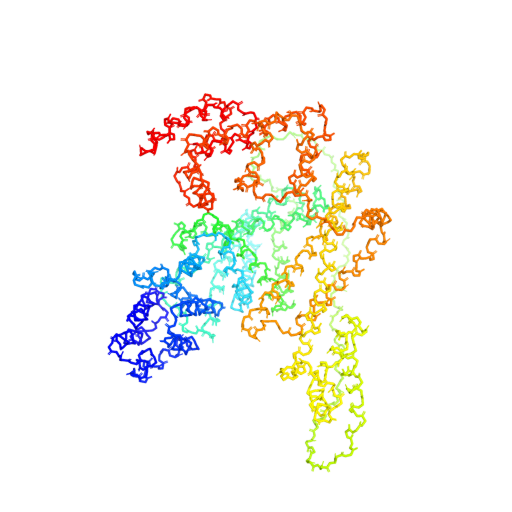05 1.557 -33.873 1.00 96.38 180 VAL A CA 1
ATOM 1309 C C . VAL A 1 180 ? 5.922 1.376 -34.414 1.00 96.38 180 VAL A C 1
ATOM 1311 O O . VAL A 1 180 ? 6.244 1.964 -35.445 1.00 96.38 180 VAL A O 1
ATOM 1314 N N . LEU A 1 181 ? 6.750 0.528 -33.797 1.00 95.00 181 LEU A N 1
ATOM 1315 C CA . LEU A 1 181 ? 8.092 0.223 -34.304 1.00 95.00 181 LEU A CA 1
ATOM 1316 C C . LEU A 1 181 ? 8.049 -0.390 -35.701 1.00 95.00 181 LEU A C 1
ATOM 1318 O O . LEU A 1 181 ? 8.850 -0.009 -36.547 1.00 95.00 181 LEU A O 1
ATOM 1322 N N . SER A 1 182 ? 7.096 -1.279 -35.974 1.00 94.44 182 SER A N 1
ATOM 1323 C CA . SER A 1 182 ? 6.930 -1.885 -37.299 1.00 94.44 182 SER A CA 1
ATOM 1324 C C . SER A 1 182 ? 6.612 -0.825 -38.358 1.00 94.44 182 SER A C 1
ATOM 1326 O O . SER A 1 182 ? 7.189 -0.835 -39.445 1.00 94.44 182 SER A O 1
ATOM 1328 N N . ARG A 1 183 ? 5.759 0.155 -38.022 1.00 94.81 183 ARG A N 1
ATOM 1329 C CA . ARG A 1 183 ? 5.465 1.301 -38.898 1.00 94.81 183 ARG A CA 1
ATOM 1330 C C . ARG A 1 183 ? 6.659 2.244 -39.060 1.00 94.81 183 ARG A C 1
ATOM 1332 O O . ARG A 1 183 ? 6.898 2.720 -40.166 1.00 94.81 183 ARG A O 1
ATOM 1339 N N . LEU A 1 184 ? 7.408 2.525 -37.991 1.00 93.31 184 LEU A N 1
ATOM 1340 C CA . LEU A 1 184 ? 8.605 3.374 -38.047 1.00 93.31 184 LEU A CA 1
ATOM 1341 C C . LEU A 1 184 ? 9.732 2.717 -38.851 1.00 93.31 184 LEU A C 1
ATOM 1343 O O . LEU A 1 184 ? 10.394 3.400 -39.626 1.00 93.31 184 LEU A O 1
ATOM 1347 N N . ALA A 1 185 ? 9.896 1.399 -38.737 1.00 91.00 185 ALA A N 1
ATOM 1348 C CA . ALA A 1 185 ? 10.877 0.630 -39.495 1.00 91.00 185 ALA A CA 1
ATOM 1349 C C . ALA A 1 185 ? 10.605 0.643 -41.010 1.00 91.00 185 ALA A C 1
ATOM 1351 O O . ALA A 1 185 ? 11.544 0.520 -41.796 1.00 91.00 185 ALA A O 1
ATOM 1352 N N . ALA A 1 186 ? 9.344 0.826 -41.421 1.00 92.31 186 ALA A N 1
ATOM 1353 C CA . ALA A 1 186 ? 8.955 0.989 -42.822 1.00 92.31 186 ALA A CA 1
ATOM 1354 C C . ALA A 1 186 ? 9.180 2.416 -43.365 1.00 92.31 186 ALA A C 1
ATOM 1356 O O . ALA A 1 186 ? 9.101 2.630 -44.573 1.00 92.31 186 ALA A O 1
ATOM 1357 N N . ARG A 1 187 ? 9.453 3.406 -42.502 1.00 91.94 187 ARG A N 1
ATOM 1358 C CA . ARG A 1 187 ? 9.701 4.798 -42.908 1.00 91.94 187 ARG A CA 1
ATOM 1359 C C . ARG A 1 187 ? 11.180 5.040 -43.247 1.00 91.94 187 ARG A C 1
ATOM 1361 O O . ARG A 1 187 ? 12.057 4.318 -42.761 1.00 91.94 187 ARG A O 1
ATOM 1368 N N . PRO A 1 188 ? 11.488 6.064 -44.069 1.00 87.19 188 PRO A N 1
ATOM 1369 C CA . PRO A 1 188 ? 12.865 6.443 -44.373 1.00 87.19 188 PRO A CA 1
ATOM 1370 C C . PRO A 1 188 ? 13.695 6.698 -43.107 1.00 87.19 188 PRO A C 1
ATOM 1372 O O . PRO A 1 188 ? 13.185 7.098 -42.054 1.00 87.19 188 PRO A O 1
ATOM 1375 N N . ALA A 1 189 ? 14.994 6.415 -43.220 1.00 81.94 189 ALA A N 1
ATOM 1376 C CA . ALA A 1 189 ? 15.937 6.454 -42.113 1.00 81.94 189 ALA A CA 1
ATOM 1377 C C . ALA A 1 189 ? 16.117 7.880 -41.584 1.00 81.94 189 ALA A C 1
ATOM 1379 O O . ALA A 1 189 ? 16.635 8.749 -42.275 1.00 81.94 189 ALA A O 1
ATOM 1380 N N . ALA A 1 190 ? 15.737 8.095 -40.335 1.00 84.56 190 ALA A N 1
ATOM 1381 C CA . ALA A 1 190 ? 15.990 9.303 -39.577 1.00 84.56 190 ALA A CA 1
ATOM 1382 C C . ALA A 1 190 ? 16.220 8.915 -38.111 1.00 84.56 190 ALA A C 1
ATOM 1384 O O . ALA A 1 190 ? 15.873 7.813 -37.679 1.00 84.56 190 ALA A O 1
ATOM 1385 N N . TRP A 1 191 ? 16.814 9.815 -37.330 1.00 84.38 191 TRP A N 1
ATOM 1386 C CA . TRP A 1 191 ? 17.194 9.526 -35.942 1.00 84.38 191 TRP A CA 1
ATOM 1387 C C . TRP A 1 191 ? 15.994 9.132 -35.053 1.00 84.38 191 TRP A C 1
ATOM 1389 O O . TRP A 1 191 ? 16.154 8.342 -34.129 1.00 84.38 191 TRP A O 1
ATOM 1399 N N . TRP A 1 192 ? 14.787 9.623 -35.364 1.00 86.31 192 TRP A N 1
ATOM 1400 C CA . TRP A 1 192 ? 13.517 9.284 -34.701 1.00 86.31 192 TRP A CA 1
ATOM 1401 C C . TRP A 1 192 ? 12.806 8.032 -35.251 1.00 86.31 192 TRP A C 1
ATOM 1403 O O . TRP A 1 192 ? 11.881 7.530 -34.621 1.00 86.31 192 TRP A O 1
ATOM 1413 N N . THR A 1 193 ? 13.218 7.508 -36.412 1.00 85.38 193 THR A N 1
ATOM 1414 C CA . THR A 1 193 ? 12.621 6.318 -37.053 1.00 85.38 193 THR A CA 1
ATOM 1415 C C . THR A 1 193 ? 13.518 5.093 -36.931 1.00 85.38 193 THR A C 1
ATOM 1417 O O . THR A 1 193 ? 13.070 3.988 -37.224 1.00 85.38 193 THR A O 1
ATOM 1420 N N . ARG A 1 194 ? 14.762 5.247 -36.446 1.00 83.81 194 ARG A N 1
ATOM 1421 C CA . ARG A 1 194 ? 15.688 4.135 -36.184 1.00 83.81 194 ARG A CA 1
ATOM 1422 C C . ARG A 1 194 ? 16.358 4.210 -34.815 1.00 83.81 194 ARG A C 1
ATOM 1424 O O . ARG A 1 194 ? 16.521 5.283 -34.240 1.00 83.81 194 ARG A O 1
ATOM 1431 N N . GLY A 1 195 ? 16.785 3.046 -34.325 1.00 86.31 195 GLY A N 1
ATOM 1432 C CA . GLY A 1 195 ? 17.571 2.921 -33.103 1.00 86.31 195 GLY A CA 1
ATOM 1433 C C . GLY A 1 195 ? 16.870 3.523 -31.889 1.00 86.31 195 GLY A C 1
ATOM 1434 O O . GLY A 1 195 ? 15.681 3.313 -31.650 1.00 86.31 195 GLY A O 1
ATOM 1435 N N . PHE A 1 196 ? 17.629 4.311 -31.133 1.00 85.94 196 PHE A N 1
ATOM 1436 C CA . PHE A 1 196 ? 17.186 4.902 -29.879 1.00 85.94 196 PHE A CA 1
ATOM 1437 C C . PHE A 1 196 ? 15.940 5.795 -30.009 1.00 85.94 196 PHE A C 1
ATOM 1439 O O . PHE A 1 196 ? 15.018 5.686 -29.197 1.00 85.94 196 PHE A O 1
ATOM 1446 N N . GLY A 1 197 ? 15.891 6.660 -31.030 1.00 88.44 197 GLY A N 1
ATOM 1447 C CA . GLY A 1 197 ? 14.769 7.582 -31.216 1.00 88.44 197 GLY A CA 1
ATOM 1448 C C . GLY A 1 197 ? 13.471 6.855 -31.566 1.00 88.44 197 GLY A C 1
ATOM 1449 O O . GLY A 1 197 ? 12.424 7.204 -31.025 1.00 88.44 197 GLY A O 1
ATOM 1450 N N . ALA A 1 198 ? 13.546 5.785 -32.366 1.00 90.75 198 ALA A N 1
ATOM 1451 C CA . ALA A 1 198 ? 12.387 4.937 -32.660 1.00 90.75 198 ALA A CA 1
ATOM 1452 C C . ALA A 1 198 ? 11.842 4.251 -31.407 1.00 90.75 198 ALA A C 1
ATOM 1454 O O . ALA A 1 198 ? 10.634 4.261 -31.175 1.00 90.75 198 ALA A O 1
ATOM 1455 N N . GLY A 1 199 ? 12.733 3.698 -30.577 1.00 89.75 199 GLY A N 1
ATOM 1456 C CA . GLY A 1 199 ? 12.358 3.070 -29.311 1.00 89.75 199 GLY A CA 1
ATOM 1457 C C . GLY A 1 199 ? 11.662 4.049 -28.364 1.00 89.75 199 GLY A C 1
ATOM 1458 O O . GLY A 1 199 ? 10.636 3.711 -27.765 1.00 89.75 199 GLY A O 1
ATOM 1459 N N . MET A 1 200 ? 12.164 5.287 -28.272 1.00 91.25 200 MET A N 1
ATOM 1460 C CA . MET A 1 200 ? 11.530 6.347 -27.482 1.00 91.25 200 MET A CA 1
ATOM 1461 C C . MET A 1 200 ? 10.172 6.769 -28.045 1.00 91.25 200 MET A C 1
ATOM 1463 O O . MET A 1 200 ? 9.206 6.812 -27.287 1.00 91.25 200 MET A O 1
ATOM 1467 N N . ALA A 1 201 ? 10.071 7.029 -29.351 1.00 93.00 201 ALA A N 1
ATOM 1468 C CA . ALA A 1 201 ? 8.816 7.420 -29.991 1.00 93.00 201 ALA A CA 1
ATOM 1469 C C . ALA A 1 201 ? 7.742 6.328 -29.857 1.00 93.00 201 ALA A C 1
ATOM 1471 O O . ALA A 1 201 ? 6.598 6.617 -29.508 1.00 93.00 201 ALA A O 1
ATOM 1472 N N . ALA A 1 202 ? 8.116 5.062 -30.058 1.00 94.38 202 ALA A N 1
ATOM 1473 C CA . ALA A 1 202 ? 7.206 3.935 -29.899 1.00 94.38 202 ALA A CA 1
ATOM 1474 C C . ALA A 1 202 ? 6.771 3.727 -28.444 1.00 94.38 202 ALA A C 1
ATOM 1476 O O . ALA A 1 202 ? 5.603 3.444 -28.193 1.00 94.38 202 ALA A O 1
ATOM 1477 N N . SER A 1 203 ? 7.681 3.908 -27.482 1.00 93.38 203 SER A N 1
ATOM 1478 C CA . SER A 1 203 ? 7.341 3.831 -26.057 1.00 93.38 203 SER A CA 1
ATOM 1479 C C . SER A 1 203 ? 6.413 4.971 -25.636 1.00 93.38 203 SER A C 1
ATOM 1481 O O . SER A 1 203 ? 5.454 4.729 -24.911 1.00 93.38 203 SER A O 1
ATOM 1483 N N . ALA A 1 204 ? 6.655 6.193 -26.123 1.00 94.75 204 ALA A N 1
ATOM 1484 C CA . ALA A 1 204 ? 5.798 7.348 -25.868 1.00 94.75 204 ALA A CA 1
ATOM 1485 C C . ALA A 1 204 ? 4.394 7.163 -26.464 1.00 94.75 204 ALA A C 1
ATOM 1487 O O . ALA A 1 204 ? 3.408 7.488 -25.813 1.00 94.75 204 ALA A O 1
ATOM 1488 N N . ALA A 1 205 ? 4.291 6.585 -27.665 1.00 95.06 205 ALA A N 1
ATOM 1489 C CA . ALA A 1 205 ? 3.008 6.286 -28.297 1.00 95.06 205 ALA A CA 1
ATOM 1490 C C . ALA A 1 205 ? 2.249 5.134 -27.611 1.00 95.06 205 ALA A C 1
ATOM 1492 O O . ALA A 1 205 ? 1.024 5.165 -27.535 1.00 95.06 205 ALA A O 1
ATOM 1493 N N . ALA A 1 206 ? 2.958 4.122 -27.103 1.00 96.31 206 ALA A N 1
ATOM 1494 C CA . ALA A 1 206 ? 2.352 2.985 -26.409 1.00 96.31 206 ALA A CA 1
ATOM 1495 C C . ALA A 1 206 ? 1.903 3.310 -24.976 1.00 96.31 206 ALA A C 1
ATOM 1497 O O . ALA A 1 206 ? 1.033 2.633 -24.432 1.00 96.31 206 ALA A O 1
ATOM 1498 N N . PHE A 1 207 ? 2.488 4.340 -24.367 1.00 96.94 207 PHE A N 1
ATOM 1499 C CA . PHE A 1 207 ? 2.268 4.678 -22.967 1.00 96.94 207 PHE A CA 1
ATOM 1500 C C . PHE A 1 207 ? 0.808 5.052 -22.622 1.00 96.94 207 PHE A C 1
ATOM 1502 O O . PHE A 1 207 ? 0.268 4.468 -21.683 1.00 96.94 207 PHE A O 1
ATOM 1509 N N . PRO A 1 208 ? 0.104 5.927 -23.370 1.00 97.44 208 PRO A N 1
ATOM 1510 C CA . PRO A 1 208 ? -1.305 6.216 -23.090 1.00 97.44 208 PRO A CA 1
ATOM 1511 C C . PRO A 1 208 ? -2.203 4.978 -23.185 1.00 97.44 208 PRO A C 1
ATOM 1513 O O . PRO A 1 208 ? -3.118 4.817 -22.381 1.00 97.44 208 PRO A O 1
ATOM 1516 N N . ALA A 1 209 ? -1.925 4.081 -24.138 1.00 97.38 209 ALA A N 1
ATOM 1517 C CA . ALA A 1 209 ? -2.691 2.849 -24.307 1.00 97.38 209 ALA A CA 1
ATOM 1518 C C . ALA A 1 209 ? -2.544 1.920 -23.091 1.00 97.38 209 ALA A C 1
ATOM 1520 O O . ALA A 1 209 ? -3.518 1.319 -22.652 1.00 97.38 209 ALA A O 1
ATOM 1521 N N . GLU A 1 210 ? -1.347 1.842 -22.513 1.00 97.19 210 GLU A N 1
ATOM 1522 C CA . GLU A 1 210 ? -1.085 1.086 -21.287 1.00 97.19 210 GLU A CA 1
ATOM 1523 C C . GLU A 1 210 ? -1.797 1.672 -20.067 1.00 97.19 210 GLU A C 1
ATOM 1525 O O . GLU A 1 210 ? -2.426 0.925 -19.323 1.00 97.19 210 GLU A O 1
ATOM 1530 N N . VAL A 1 211 ? -1.731 2.995 -19.882 1.00 97.12 211 VAL A N 1
ATOM 1531 C CA . VAL A 1 211 ? -2.417 3.711 -18.792 1.00 97.12 211 VAL A CA 1
ATOM 1532 C C . VAL A 1 211 ? -3.921 3.436 -18.837 1.00 97.12 211 VAL A C 1
ATOM 1534 O O . VAL A 1 211 ? -4.511 3.044 -17.830 1.00 97.12 211 VAL A O 1
ATOM 1537 N N . LEU A 1 212 ? -4.532 3.572 -20.018 1.00 97.62 212 LEU A N 1
ATOM 1538 C CA . LEU A 1 212 ? -5.961 3.321 -20.216 1.00 97.62 212 LEU A CA 1
ATOM 1539 C C . LEU A 1 212 ? -6.323 1.845 -20.042 1.00 97.62 212 LEU A C 1
ATOM 1541 O O . LEU A 1 212 ? -7.353 1.542 -19.446 1.00 97.62 212 LEU A O 1
ATOM 1545 N N . ALA A 1 213 ? -5.483 0.929 -20.528 1.00 97.31 213 ALA A N 1
ATOM 1546 C CA . ALA A 1 213 ? -5.697 -0.502 -20.354 1.00 97.31 213 ALA A CA 1
ATOM 1547 C C . ALA A 1 213 ? -5.621 -0.908 -18.879 1.00 97.31 213 ALA A C 1
ATOM 1549 O O . ALA A 1 213 ? -6.474 -1.664 -18.415 1.00 97.31 213 ALA A O 1
ATOM 1550 N N . PHE A 1 214 ? -4.648 -0.383 -18.130 1.00 96.12 214 PHE A N 1
ATOM 1551 C CA . PHE A 1 214 ? -4.523 -0.647 -16.702 1.00 96.12 214 PHE A CA 1
ATOM 1552 C C . PHE A 1 214 ? -5.744 -0.125 -15.944 1.00 96.12 214 PHE A C 1
ATOM 1554 O O . PHE A 1 214 ? -6.422 -0.902 -15.276 1.00 96.12 214 PHE A O 1
ATOM 1561 N N . TRP A 1 215 ? -6.050 1.169 -16.097 1.00 96.81 215 TRP A N 1
ATOM 1562 C CA . TRP A 1 215 ? -7.183 1.818 -15.435 1.00 96.81 215 TRP A CA 1
ATOM 1563 C C . TRP A 1 215 ? -8.513 1.149 -15.790 1.00 96.81 215 TRP A C 1
ATOM 1565 O O . TRP A 1 215 ? -9.308 0.832 -14.909 1.00 96.81 215 TRP A O 1
ATOM 1575 N N . GLY A 1 216 ? -8.745 0.881 -17.077 1.00 97.00 216 GLY A N 1
ATOM 1576 C CA . GLY A 1 216 ? -9.977 0.258 -17.548 1.00 97.00 216 GLY A CA 1
ATOM 1577 C C . GLY A 1 216 ? -10.152 -1.161 -17.013 1.00 97.00 216 GLY A C 1
ATOM 1578 O O . GLY A 1 216 ? -11.253 -1.530 -16.614 1.00 97.00 216 GLY A O 1
ATOM 1579 N N . THR A 1 217 ? -9.070 -1.941 -16.940 1.00 96.44 217 THR A N 1
ATOM 1580 C CA . THR A 1 217 ? -9.117 -3.323 -16.436 1.00 96.44 217 THR A CA 1
ATOM 1581 C C . THR A 1 217 ? -9.367 -3.364 -14.930 1.00 96.44 217 THR A C 1
ATOM 1583 O O . THR A 1 217 ? -10.233 -4.117 -14.483 1.00 96.44 217 THR A O 1
ATOM 1586 N N . THR A 1 218 ? -8.667 -2.542 -14.140 1.00 94.75 218 THR A N 1
ATOM 1587 C CA . THR A 1 218 ? -8.877 -2.492 -12.683 1.00 94.75 218 THR A CA 1
ATOM 1588 C C . THR A 1 218 ? -10.280 -1.988 -12.341 1.00 94.75 218 THR A C 1
ATOM 1590 O O . THR A 1 218 ? -10.948 -2.573 -11.488 1.00 94.75 218 THR A O 1
ATOM 1593 N N . ARG A 1 219 ? -10.782 -0.974 -13.061 1.00 94.62 219 ARG A N 1
ATOM 1594 C CA . ARG A 1 219 ? -12.163 -0.478 -12.945 1.00 94.62 219 ARG A CA 1
ATOM 1595 C C . ARG A 1 219 ? -13.198 -1.532 -13.336 1.00 94.62 219 ARG A C 1
ATOM 1597 O O . ARG A 1 219 ? -14.156 -1.728 -12.596 1.00 94.62 219 ARG A O 1
ATOM 1604 N N . ALA A 1 220 ? -13.019 -2.221 -14.463 1.00 95.38 220 ALA A N 1
ATOM 1605 C CA . ALA A 1 220 ? -13.947 -3.259 -14.917 1.00 95.38 220 ALA A CA 1
ATOM 1606 C C . ALA A 1 220 ? -14.018 -4.434 -13.931 1.00 95.38 220 ALA A C 1
ATOM 1608 O O . ALA A 1 220 ? -15.103 -4.925 -13.629 1.00 95.38 220 ALA A O 1
ATOM 1609 N N . TYR A 1 221 ? -12.876 -4.842 -13.373 1.00 95.00 221 TYR A N 1
ATOM 1610 C CA . TYR A 1 221 ? -12.844 -5.856 -12.324 1.00 95.00 221 TYR A CA 1
ATOM 1611 C C . TYR A 1 221 ? -13.537 -5.369 -11.044 1.00 95.00 221 TYR A C 1
ATOM 1613 O O . TYR A 1 221 ? -14.360 -6.081 -10.470 1.00 95.00 221 TYR A O 1
ATOM 1621 N N . GLY A 1 222 ? -13.255 -4.134 -10.619 1.00 91.81 222 GLY A N 1
ATOM 1622 C CA . GLY A 1 222 ? -13.918 -3.523 -9.469 1.00 91.81 222 GLY A CA 1
ATOM 1623 C C . GLY A 1 222 ? -15.438 -3.452 -9.639 1.00 91.81 222 GLY A C 1
ATOM 1624 O O . GLY A 1 222 ? -16.159 -3.742 -8.693 1.00 91.81 222 GLY A O 1
ATOM 1625 N N . LEU A 1 223 ? -15.935 -3.163 -10.847 1.00 92.62 223 LEU A N 1
ATOM 1626 C CA . LEU A 1 223 ? -17.369 -3.174 -11.155 1.00 92.62 223 LEU A CA 1
ATOM 1627 C C . LEU A 1 223 ? -17.980 -4.564 -10.994 1.00 92.62 223 LEU A C 1
ATOM 1629 O O . LEU A 1 223 ? -19.103 -4.685 -10.515 1.00 92.62 223 LEU A O 1
ATOM 1633 N N . ALA A 1 224 ? -17.251 -5.600 -11.410 1.00 94.50 224 ALA A N 1
ATOM 1634 C CA . ALA A 1 224 ? -17.728 -6.973 -11.348 1.00 94.50 224 ALA A CA 1
ATOM 1635 C C . ALA A 1 224 ? -17.776 -7.516 -9.912 1.00 94.50 224 ALA A C 1
ATOM 1637 O O . ALA A 1 224 ? -18.647 -8.325 -9.600 1.00 94.50 224 ALA A O 1
ATOM 1638 N N . VAL A 1 225 ? -16.849 -7.092 -9.044 1.00 92.38 225 VAL A N 1
ATOM 1639 C CA . VAL A 1 225 ? -16.695 -7.667 -7.695 1.00 92.38 225 VAL A CA 1
ATOM 1640 C C . VAL A 1 225 ? -17.247 -6.770 -6.586 1.00 92.38 225 VAL A C 1
ATOM 1642 O O . VAL A 1 225 ? -17.754 -7.291 -5.597 1.00 92.38 225 VAL A O 1
ATOM 1645 N N . ARG A 1 226 ? -17.122 -5.444 -6.712 1.00 86.31 226 ARG A N 1
ATOM 1646 C CA . ARG A 1 226 ? -17.494 -4.448 -5.685 1.00 86.31 226 ARG A CA 1
ATOM 1647 C C . ARG A 1 226 ? -18.076 -3.174 -6.315 1.00 86.31 226 ARG A C 1
ATOM 1649 O O . ARG A 1 226 ? -17.478 -2.095 -6.170 1.00 86.31 226 ARG A O 1
ATOM 1656 N N . PRO A 1 227 ? -19.211 -3.270 -7.034 1.00 84.62 227 PRO A N 1
ATOM 1657 C CA . PRO A 1 227 ? -19.796 -2.140 -7.756 1.00 84.62 227 PRO A CA 1
ATOM 1658 C C . PRO A 1 227 ? -20.053 -0.921 -6.855 1.00 84.62 227 PRO A C 1
ATOM 1660 O O . PRO A 1 227 ? -19.898 0.212 -7.303 1.00 84.62 227 PRO A O 1
ATOM 1663 N N . GLU A 1 228 ? -20.369 -1.137 -5.577 1.00 79.25 228 GLU A N 1
ATOM 1664 C CA . GLU A 1 228 ? -20.654 -0.098 -4.584 1.00 79.25 228 GLU A CA 1
ATOM 1665 C C . GLU A 1 228 ? -19.453 0.782 -4.206 1.00 79.25 228 GLU A C 1
ATOM 1667 O O . GLU A 1 228 ? -19.638 1.898 -3.729 1.00 79.25 228 GLU A O 1
ATOM 1672 N N . THR A 1 229 ? -18.221 0.312 -4.421 1.00 79.31 229 THR A N 1
ATOM 1673 C CA . THR A 1 229 ? -17.008 1.053 -4.028 1.00 79.31 229 THR A CA 1
ATOM 1674 C C . THR A 1 229 ? -16.495 2.008 -5.106 1.00 79.31 229 THR A C 1
ATOM 1676 O O . THR A 1 229 ? -15.636 2.848 -4.828 1.00 79.31 229 THR A O 1
ATOM 1679 N N . LEU A 1 230 ? -17.003 1.893 -6.336 1.00 85.38 230 LEU A N 1
ATOM 1680 C CA . LEU A 1 230 ? -16.496 2.635 -7.483 1.00 85.38 230 LEU A CA 1
ATOM 1681 C C . LEU A 1 230 ? -17.240 3.949 -7.694 1.00 85.38 230 LEU A C 1
ATOM 1683 O O . LEU A 1 230 ? -18.446 3.987 -7.934 1.00 85.38 230 LEU A O 1
ATOM 1687 N N . ARG A 1 231 ? -16.479 5.042 -7.702 1.00 85.38 231 ARG A N 1
ATOM 1688 C CA . ARG A 1 231 ? -16.993 6.383 -7.977 1.00 85.38 231 ARG A CA 1
ATOM 1689 C C . ARG A 1 231 ? -16.853 6.717 -9.456 1.00 85.38 231 ARG A C 1
ATOM 1691 O O . ARG A 1 231 ? -15.752 6.688 -9.997 1.00 85.38 231 ARG A O 1
ATOM 1698 N N . TRP A 1 232 ? -17.954 7.052 -10.120 1.00 90.06 232 TRP A N 1
ATOM 1699 C CA . TRP A 1 232 ? -17.980 7.409 -11.551 1.00 90.06 232 TRP A CA 1
ATOM 1700 C C . TRP A 1 232 ? -17.910 8.915 -11.812 1.00 90.06 232 TRP A C 1
ATOM 1702 O O . TRP A 1 232 ? -18.229 9.381 -12.906 1.00 90.06 232 TRP A O 1
ATOM 1712 N N . ASP A 1 233 ? -17.494 9.698 -10.818 1.00 91.56 233 ASP A N 1
ATOM 1713 C CA . ASP A 1 233 ? -17.377 11.138 -10.985 1.00 91.56 233 ASP A CA 1
ATOM 1714 C C . ASP A 1 233 ? -16.168 11.505 -11.867 1.00 91.56 233 ASP A C 1
ATOM 1716 O O . ASP A 1 233 ? -15.097 10.897 -11.800 1.00 91.56 233 ASP A O 1
ATOM 1720 N N . ARG A 1 234 ? -16.353 12.502 -12.746 1.00 94.44 234 ARG A N 1
ATOM 1721 C CA . ARG A 1 234 ? -15.323 12.919 -13.718 1.00 94.44 234 ARG A CA 1
ATOM 1722 C C . ARG A 1 234 ? -14.025 13.351 -13.032 1.00 94.44 234 ARG A C 1
ATOM 1724 O O . ARG A 1 234 ? -12.952 13.127 -13.586 1.00 94.44 234 ARG A O 1
ATOM 1731 N N . ALA A 1 235 ? -14.128 13.961 -11.851 1.00 92.19 235 ALA A N 1
ATOM 1732 C CA . ALA A 1 235 ? -12.977 14.422 -11.086 1.00 92.19 235 ALA A CA 1
ATOM 1733 C C . ALA A 1 235 ? -12.134 13.240 -10.580 1.00 92.19 235 ALA A C 1
ATOM 1735 O O . ALA A 1 235 ? -10.928 13.228 -10.803 1.00 92.19 235 ALA A O 1
ATOM 1736 N N . SER A 1 236 ? -12.762 12.216 -9.999 1.00 89.25 236 SER A N 1
ATOM 1737 C CA . SER A 1 236 ? -12.134 10.967 -9.553 1.00 89.25 236 SER A CA 1
ATOM 1738 C C . SER A 1 236 ? -11.474 10.227 -10.710 1.00 89.25 236 SER A C 1
ATOM 1740 O O . SER A 1 236 ? -10.315 9.843 -10.590 1.00 89.25 236 SER A O 1
ATOM 1742 N N . ILE A 1 237 ? -12.152 10.099 -11.856 1.00 94.88 237 ILE A N 1
ATOM 1743 C CA . ILE A 1 237 ? -11.572 9.452 -13.045 1.00 94.88 237 ILE A CA 1
ATOM 1744 C C . ILE A 1 237 ? -10.329 10.211 -13.527 1.00 94.88 237 ILE A C 1
ATOM 1746 O O . ILE A 1 237 ? -9.293 9.602 -13.788 1.00 94.88 237 ILE A O 1
ATOM 1750 N N . GLY A 1 238 ? -10.416 11.542 -13.628 1.00 95.62 238 GLY A N 1
ATOM 1751 C CA . GLY A 1 238 ? -9.286 12.379 -14.029 1.00 95.62 238 GLY A CA 1
ATOM 1752 C C . GLY A 1 238 ? -8.113 12.281 -13.053 1.00 95.62 238 GLY A C 1
ATOM 1753 O O . GLY A 1 238 ? -6.968 12.163 -13.479 1.00 95.62 238 GLY A O 1
ATOM 1754 N N . HIS A 1 239 ? -8.401 12.273 -11.753 1.00 94.06 239 HIS A N 1
ATOM 1755 C CA . HIS A 1 239 ? -7.409 12.165 -10.689 1.00 94.06 239 HIS A CA 1
ATOM 1756 C C . HIS A 1 239 ? -6.705 10.801 -10.687 1.00 94.06 239 HIS A C 1
ATOM 1758 O O . HIS A 1 239 ? -5.478 10.745 -10.630 1.00 94.06 239 HIS A O 1
ATOM 1764 N N . GLU A 1 240 ? -7.462 9.709 -10.832 1.00 93.94 240 GLU A N 1
ATOM 1765 C CA . GLU A 1 240 ? -6.928 8.347 -10.947 1.00 93.94 240 GLU A CA 1
ATOM 1766 C C . GLU A 1 240 ? -6.040 8.187 -12.182 1.00 93.94 240 GLU A C 1
ATOM 1768 O O . GLU A 1 240 ? -4.923 7.685 -12.074 1.00 93.94 240 GLU A O 1
ATOM 1773 N N . LEU A 1 241 ? -6.504 8.639 -13.353 1.00 96.62 241 LEU A N 1
ATOM 1774 C CA . LEU A 1 241 ? -5.731 8.563 -14.595 1.00 96.62 241 LEU A CA 1
ATOM 1775 C C . LEU A 1 241 ? -4.463 9.420 -14.536 1.00 96.62 241 LEU A C 1
ATOM 1777 O O . LEU A 1 241 ? -3.413 8.980 -15.004 1.00 96.62 241 LEU A O 1
ATOM 1781 N N . ALA A 1 242 ? -4.546 10.623 -13.962 1.00 96.81 242 ALA A N 1
ATOM 1782 C CA . ALA A 1 242 ? -3.397 11.506 -13.804 1.00 96.81 242 ALA A CA 1
ATOM 1783 C C . ALA A 1 242 ? -2.351 10.898 -12.862 1.00 96.81 242 ALA A C 1
ATOM 1785 O O . ALA A 1 242 ? -1.185 10.804 -13.247 1.00 96.81 242 ALA A O 1
ATOM 1786 N N . GLY A 1 243 ? -2.761 10.431 -11.676 1.00 95.25 243 GLY A N 1
ATOM 1787 C CA . GLY A 1 243 ? -1.862 9.774 -10.722 1.00 95.25 243 GLY A CA 1
ATOM 1788 C C . GLY A 1 243 ? -1.214 8.527 -11.325 1.00 95.25 243 GLY A C 1
ATOM 1789 O O . GLY A 1 243 ? 0.010 8.404 -11.369 1.00 95.25 243 GLY A O 1
ATOM 1790 N N . LEU A 1 244 ? -2.021 7.658 -11.941 1.00 95.31 244 LEU A N 1
ATOM 1791 C CA . LEU A 1 244 ? -1.523 6.458 -12.606 1.00 95.31 244 LEU A CA 1
ATOM 1792 C C . LEU A 1 244 ? -0.538 6.778 -13.739 1.00 95.31 244 LEU A C 1
ATOM 1794 O O . LEU A 1 244 ? 0.518 6.151 -13.846 1.00 95.31 244 LEU A O 1
ATOM 1798 N N . GLY A 1 245 ? -0.863 7.767 -14.573 1.00 97.06 245 GLY A N 1
ATOM 1799 C CA . GLY A 1 245 ? 0.006 8.233 -15.648 1.00 97.06 245 GLY A CA 1
ATOM 1800 C C . GLY A 1 245 ? 1.333 8.785 -15.125 1.00 97.06 245 GLY A C 1
ATOM 1801 O O . GLY A 1 245 ? 2.394 8.450 -15.645 1.00 97.06 245 GLY A O 1
ATOM 1802 N N . ILE A 1 246 ? 1.317 9.581 -14.059 1.00 97.44 246 ILE A N 1
ATOM 1803 C CA . ILE A 1 246 ? 2.545 10.110 -13.455 1.00 97.44 246 ILE A CA 1
ATOM 1804 C C . ILE A 1 246 ? 3.400 8.973 -12.896 1.00 97.44 246 ILE A C 1
ATOM 1806 O O . ILE A 1 246 ? 4.578 8.864 -13.244 1.00 97.44 246 ILE A O 1
ATOM 1810 N N . THR A 1 247 ? 2.810 8.085 -12.098 1.00 95.75 247 THR A N 1
ATOM 1811 C CA . THR A 1 247 ? 3.540 6.992 -11.451 1.00 95.75 247 THR A CA 1
ATOM 1812 C C . THR A 1 247 ? 4.116 6.003 -12.471 1.00 95.75 247 THR A C 1
ATOM 1814 O O . THR A 1 247 ? 5.313 5.701 -12.422 1.00 95.75 247 THR A O 1
ATOM 1817 N N . LEU A 1 248 ? 3.333 5.554 -13.461 1.00 94.88 248 LEU A N 1
ATOM 1818 C CA . LEU A 1 248 ? 3.836 4.674 -14.528 1.00 94.88 248 LEU A CA 1
ATOM 1819 C C . LEU A 1 248 ? 4.869 5.374 -15.424 1.00 94.88 248 LEU A C 1
ATOM 1821 O O . LEU A 1 248 ? 5.851 4.753 -15.843 1.00 94.88 248 LEU A O 1
ATOM 1825 N N . GLY A 1 249 ? 4.675 6.665 -15.701 1.00 95.94 249 GLY A N 1
ATOM 1826 C CA . GLY A 1 249 ? 5.618 7.482 -16.460 1.00 95.94 249 GLY A CA 1
ATOM 1827 C C . GLY A 1 249 ? 6.974 7.573 -15.762 1.00 95.94 249 GLY A C 1
ATOM 1828 O O . GLY A 1 249 ? 8.004 7.255 -16.362 1.00 95.94 249 GLY A O 1
ATOM 1829 N N . CYS A 1 250 ? 6.987 7.919 -14.472 1.00 97.31 250 CYS A N 1
ATOM 1830 C CA . CYS A 1 250 ? 8.201 7.964 -13.658 1.00 97.31 250 CYS A CA 1
ATOM 1831 C C . CYS A 1 250 ? 8.880 6.591 -13.569 1.00 97.31 250 CYS A C 1
ATOM 1833 O O . CYS A 1 250 ? 10.090 6.496 -13.783 1.00 97.31 250 CYS A O 1
ATOM 1835 N N . LEU A 1 251 ? 8.121 5.515 -13.343 1.00 95.31 251 LEU A N 1
ATOM 1836 C CA . LEU A 1 251 ? 8.644 4.145 -13.337 1.00 95.31 251 LEU A CA 1
ATOM 1837 C C . LEU A 1 251 ? 9.381 3.793 -14.635 1.00 95.31 251 LEU A C 1
ATOM 1839 O O . LEU A 1 251 ? 10.497 3.271 -14.593 1.00 95.31 251 LEU A O 1
ATOM 1843 N N . LYS A 1 252 ? 8.809 4.117 -15.799 1.00 94.62 252 LYS A N 1
ATOM 1844 C CA . LYS A 1 252 ? 9.449 3.847 -17.097 1.00 94.62 252 LYS A CA 1
ATOM 1845 C C . LYS A 1 252 ? 10.665 4.721 -17.350 1.00 94.62 252 LYS A C 1
ATOM 1847 O O . LYS A 1 252 ? 11.673 4.214 -17.841 1.00 94.62 252 LYS A O 1
ATOM 1852 N N . LEU A 1 253 ? 10.592 6.008 -17.016 1.00 94.81 253 LEU A N 1
ATOM 1853 C CA . LEU A 1 253 ? 11.711 6.935 -17.187 1.00 94.81 253 LEU A CA 1
ATOM 1854 C C . LEU A 1 253 ? 12.918 6.500 -16.353 1.00 94.81 253 LEU A C 1
ATOM 1856 O O . LEU A 1 253 ? 14.022 6.384 -16.888 1.00 94.81 253 LEU A O 1
ATOM 1860 N N . PHE A 1 254 ? 12.711 6.181 -15.075 1.00 96.19 254 PHE A N 1
ATOM 1861 C CA . PHE A 1 254 ? 13.786 5.720 -14.198 1.00 96.19 254 PHE A CA 1
ATOM 1862 C C . PHE A 1 254 ? 14.234 4.289 -14.509 1.00 96.19 254 PHE A C 1
ATOM 1864 O O . PHE A 1 254 ? 15.426 3.988 -14.418 1.00 96.19 254 PHE A O 1
ATOM 1871 N N . GLY A 1 255 ? 13.331 3.413 -14.951 1.00 93.50 255 GLY A N 1
ATOM 1872 C CA . GLY A 1 255 ? 13.688 2.095 -15.479 1.00 93.50 255 GLY A CA 1
ATOM 1873 C C . GLY A 1 255 ? 14.608 2.196 -16.701 1.00 93.50 255 GLY A C 1
ATOM 1874 O O . GLY A 1 255 ? 15.656 1.554 -16.755 1.00 93.50 255 GLY A O 1
ATOM 1875 N N . ALA A 1 256 ? 14.284 3.075 -17.653 1.00 91.75 256 ALA A N 1
ATOM 1876 C CA . ALA A 1 256 ? 15.123 3.326 -18.822 1.00 91.75 256 ALA A CA 1
ATOM 1877 C C . ALA A 1 256 ? 16.459 3.991 -18.448 1.00 91.75 256 ALA A C 1
ATOM 1879 O O . ALA A 1 256 ? 17.506 3.608 -18.971 1.00 91.75 256 ALA A O 1
ATOM 1880 N N . ALA A 1 257 ? 16.442 4.969 -17.538 1.00 94.19 257 ALA A N 1
ATOM 1881 C CA . ALA A 1 257 ? 17.647 5.659 -17.081 1.00 94.19 257 ALA A CA 1
ATOM 1882 C C . ALA A 1 257 ? 18.601 4.718 -16.329 1.00 94.19 257 ALA A C 1
ATOM 1884 O O . ALA A 1 257 ? 19.799 4.706 -16.613 1.00 94.19 257 ALA A O 1
ATOM 1885 N N . SER A 1 258 ? 18.077 3.891 -15.419 1.00 95.06 258 SER A N 1
ATOM 1886 C CA . SER A 1 258 ? 18.865 2.905 -14.669 1.00 95.06 258 SER A CA 1
ATOM 1887 C C . SER A 1 258 ? 19.454 1.823 -15.574 1.00 95.06 258 SER A C 1
ATOM 1889 O O . SER A 1 258 ? 20.620 1.476 -15.401 1.00 95.06 258 SER A O 1
ATOM 1891 N N . GLY A 1 259 ? 18.709 1.362 -16.586 1.00 92.62 259 GLY A N 1
ATOM 1892 C CA . GLY A 1 259 ? 19.224 0.448 -17.609 1.00 92.62 259 GLY A CA 1
ATOM 1893 C C . GLY A 1 259 ? 20.406 1.040 -18.380 1.00 92.62 259 GLY A C 1
ATOM 1894 O O . GLY A 1 259 ? 21.462 0.421 -18.461 1.00 92.62 259 GLY A O 1
ATOM 1895 N N . ARG A 1 260 ? 20.288 2.289 -18.852 1.00 91.50 260 ARG A N 1
ATOM 1896 C CA . ARG A 1 260 ? 21.394 2.971 -19.552 1.00 91.50 260 ARG A CA 1
ATOM 1897 C C . ARG A 1 260 ? 22.600 3.211 -18.657 1.00 91.50 260 ARG A C 1
ATOM 1899 O O . ARG A 1 260 ? 23.736 3.104 -19.112 1.00 91.50 260 ARG A O 1
ATOM 1906 N N . LEU A 1 261 ? 22.364 3.571 -17.398 1.00 93.50 261 LEU A N 1
ATOM 1907 C CA . LEU A 1 261 ? 23.440 3.755 -16.434 1.00 93.50 261 LEU A CA 1
ATOM 1908 C C . LEU A 1 261 ? 24.167 2.430 -16.185 1.00 93.50 261 LEU A C 1
ATOM 1910 O O . LEU A 1 261 ? 25.394 2.409 -16.193 1.00 93.50 261 LEU A O 1
ATOM 1914 N N . PHE A 1 262 ? 23.426 1.330 -16.044 1.00 95.12 262 PHE A N 1
ATOM 1915 C CA . PHE A 1 262 ? 23.981 -0.015 -15.924 1.00 95.12 262 PHE A CA 1
ATOM 1916 C C . PHE A 1 262 ? 24.829 -0.394 -17.148 1.00 95.12 262 PHE A C 1
ATOM 1918 O O . PHE A 1 262 ? 25.992 -0.769 -16.979 1.00 95.12 262 PHE A O 1
ATOM 1925 N N . ASP A 1 263 ? 24.304 -0.209 -18.364 1.00 92.94 263 ASP A N 1
ATOM 1926 C CA . ASP A 1 263 ? 25.023 -0.500 -19.612 1.00 92.94 263 ASP A CA 1
ATOM 1927 C C . ASP A 1 263 ? 26.312 0.326 -19.724 1.00 92.94 263 ASP A C 1
ATOM 1929 O O . ASP A 1 263 ? 27.370 -0.202 -20.076 1.00 92.94 263 ASP A O 1
ATOM 1933 N N . ARG A 1 264 ? 26.262 1.609 -19.340 1.00 93.38 264 ARG A N 1
ATOM 1934 C CA . ARG A 1 264 ? 27.421 2.512 -19.341 1.00 93.38 264 ARG A CA 1
ATOM 1935 C C . ARG A 1 264 ? 28.469 2.133 -18.295 1.00 93.38 264 ARG A C 1
ATOM 1937 O O . ARG A 1 264 ? 29.662 2.171 -18.590 1.00 93.38 264 ARG A O 1
ATOM 1944 N N . VAL A 1 265 ? 28.047 1.786 -17.079 1.00 94.06 265 VAL A N 1
ATOM 1945 C CA . VAL A 1 265 ? 28.950 1.409 -15.978 1.00 94.06 265 VAL A CA 1
ATOM 1946 C C . VAL A 1 265 ? 29.666 0.095 -16.292 1.00 94.06 265 VAL A C 1
ATOM 1948 O O . VAL A 1 265 ? 30.874 -0.017 -16.067 1.00 94.06 265 VAL A O 1
ATOM 1951 N N . HIS A 1 266 ? 28.951 -0.877 -16.862 1.00 93.75 266 HIS A N 1
ATOM 1952 C CA . HIS A 1 266 ? 29.502 -2.192 -17.190 1.00 93.75 266 HIS A CA 1
ATOM 1953 C C . HIS A 1 266 ? 30.116 -2.295 -18.590 1.00 93.75 266 HIS A C 1
ATOM 1955 O O . HIS A 1 266 ? 30.744 -3.311 -18.897 1.00 93.75 266 HIS A O 1
ATOM 1961 N N . GLY A 1 267 ? 29.990 -1.249 -19.414 1.00 93.69 267 GLY A N 1
ATOM 1962 C CA . GLY A 1 267 ? 30.467 -1.249 -20.795 1.00 93.69 267 GLY A CA 1
ATOM 1963 C C . GLY A 1 267 ? 29.851 -2.400 -21.583 1.00 93.69 267 GLY A C 1
ATOM 1964 O O . GLY A 1 267 ? 30.583 -3.185 -22.180 1.00 93.69 267 GLY A O 1
ATOM 1965 N N . ILE A 1 268 ? 28.530 -2.568 -21.481 1.00 92.38 268 ILE A N 1
ATOM 1966 C CA . ILE A 1 268 ? 27.832 -3.633 -22.199 1.00 92.38 268 ILE A CA 1
ATOM 1967 C C . ILE A 1 268 ? 27.830 -3.280 -23.679 1.00 92.38 268 ILE A C 1
ATOM 1969 O O . ILE A 1 268 ? 27.317 -2.236 -24.080 1.00 92.38 268 ILE A O 1
ATOM 1973 N N . ASP A 1 269 ? 28.418 -4.158 -24.481 1.00 87.00 269 ASP A N 1
ATOM 1974 C CA . ASP A 1 269 ? 28.369 -4.041 -25.929 1.00 87.00 269 ASP A CA 1
ATOM 1975 C C . ASP A 1 269 ? 26.910 -4.237 -26.392 1.00 87.00 269 ASP A C 1
ATOM 1977 O O . ASP A 1 269 ? 26.304 -5.271 -26.091 1.00 87.00 269 ASP A O 1
ATOM 1981 N N . PRO A 1 270 ? 26.311 -3.267 -27.106 1.00 80.75 270 PRO A N 1
ATOM 1982 C CA . PRO A 1 270 ? 24.917 -3.343 -27.536 1.00 80.75 270 PRO A CA 1
ATOM 1983 C C . PRO A 1 270 ? 24.645 -4.492 -28.520 1.00 80.75 270 PRO A C 1
ATOM 1985 O O . PRO A 1 270 ? 23.502 -4.946 -28.614 1.00 80.75 270 PRO A O 1
ATOM 1988 N N . VAL A 1 271 ? 25.669 -4.962 -29.240 1.00 80.25 271 VAL A N 1
ATOM 1989 C CA . VAL A 1 271 ? 25.566 -6.030 -30.240 1.00 80.25 271 VAL A CA 1
ATOM 1990 C C . VAL A 1 271 ? 25.685 -7.395 -29.576 1.00 80.25 271 VAL A C 1
ATOM 1992 O O . VAL A 1 271 ? 24.804 -8.238 -29.734 1.00 80.25 271 VAL A O 1
ATOM 1995 N N . THR A 1 272 ? 26.756 -7.619 -28.812 1.00 85.50 272 THR A N 1
ATOM 1996 C CA . THR A 1 272 ? 27.020 -8.931 -28.196 1.00 85.50 272 THR A CA 1
ATOM 1997 C C . THR A 1 272 ? 26.297 -9.120 -26.862 1.00 85.50 272 THR A C 1
ATOM 1999 O O . THR A 1 272 ? 26.100 -10.249 -26.415 1.00 85.50 272 THR A O 1
ATOM 2002 N N . GLY A 1 273 ? 25.896 -8.029 -26.201 1.00 86.19 273 GLY A N 1
ATOM 2003 C CA . GLY A 1 273 ? 25.371 -8.044 -24.835 1.00 86.19 273 GLY A CA 1
ATOM 2004 C C . GLY A 1 273 ? 26.413 -8.434 -23.782 1.00 86.19 273 GLY A C 1
ATOM 2005 O O . GLY A 1 273 ? 26.059 -8.612 -22.614 1.00 86.19 273 GLY A O 1
ATOM 2006 N N . ALA A 1 274 ? 27.682 -8.591 -24.171 1.00 90.44 274 ALA A N 1
ATOM 2007 C CA . ALA A 1 274 ? 28.759 -8.944 -23.264 1.00 90.44 274 ALA A CA 1
ATOM 2008 C C . ALA A 1 274 ? 29.204 -7.709 -22.472 1.00 90.44 274 ALA A C 1
ATOM 2010 O O . ALA A 1 274 ? 29.395 -6.625 -23.022 1.00 90.44 274 ALA A O 1
ATOM 2011 N N . ALA A 1 275 ? 29.379 -7.876 -21.162 1.00 92.06 275 ALA A N 1
ATOM 2012 C CA . ALA A 1 275 ? 29.919 -6.825 -20.314 1.00 92.06 275 ALA A CA 1
ATOM 2013 C C . ALA A 1 275 ? 31.439 -6.754 -20.480 1.00 92.06 275 ALA A C 1
ATOM 2015 O O . ALA A 1 275 ? 32.142 -7.697 -20.114 1.00 92.06 275 ALA A O 1
ATOM 2016 N N . ALA A 1 276 ? 31.954 -5.623 -20.965 1.00 91.62 276 ALA A N 1
ATOM 2017 C CA . ALA A 1 276 ? 33.395 -5.393 -21.041 1.00 91.62 276 ALA A CA 1
ATOM 2018 C C . ALA A 1 276 ? 34.040 -5.263 -19.648 1.00 91.62 276 ALA A C 1
ATOM 2020 O O . ALA A 1 276 ? 35.244 -5.465 -19.495 1.00 91.62 276 ALA A O 1
ATOM 2021 N N . ARG A 1 277 ? 33.253 -4.917 -18.613 1.00 90.19 277 ARG A N 1
ATOM 2022 C CA . ARG A 1 277 ? 33.743 -4.668 -17.249 1.00 90.19 277 ARG A CA 1
ATOM 2023 C C . ARG A 1 277 ? 33.017 -5.518 -16.207 1.00 90.19 277 ARG A C 1
ATOM 2025 O O . ARG A 1 277 ? 31.796 -5.453 -16.063 1.00 90.19 277 ARG A O 1
ATOM 2032 N N . LEU A 1 278 ? 33.807 -6.233 -15.400 1.00 88.81 278 LEU A N 1
ATOM 2033 C CA . LEU A 1 278 ? 33.365 -6.986 -14.216 1.00 88.81 278 LEU A CA 1
ATOM 2034 C C . LEU A 1 278 ? 32.227 -7.994 -14.507 1.00 88.81 278 LEU A C 1
ATOM 2036 O O . LEU A 1 278 ? 31.167 -7.916 -13.877 1.00 88.81 278 LEU A O 1
ATOM 2040 N N . PRO A 1 279 ? 32.433 -8.979 -15.407 1.00 88.44 279 PRO A N 1
ATOM 2041 C CA . PRO A 1 279 ? 31.400 -9.940 -15.813 1.00 88.44 279 PRO A CA 1
ATOM 2042 C C . PRO A 1 279 ? 30.760 -10.668 -14.622 1.00 88.44 279 PRO A C 1
ATOM 2044 O O . PRO A 1 279 ? 29.542 -10.825 -14.584 1.00 88.44 279 PRO A O 1
ATOM 2047 N N . ALA A 1 280 ? 31.549 -11.018 -13.599 1.00 89.44 280 ALA A N 1
ATOM 2048 C CA . ALA A 1 280 ? 31.056 -11.684 -12.391 1.00 89.44 280 ALA A CA 1
ATOM 2049 C C . ALA A 1 280 ? 30.084 -10.825 -11.558 1.00 89.44 280 ALA A C 1
ATOM 2051 O O . ALA A 1 280 ? 29.192 -11.368 -10.910 1.00 89.44 280 ALA A O 1
ATOM 2052 N N . PHE A 1 281 ? 30.224 -9.494 -11.580 1.00 91.69 281 PHE A N 1
ATOM 2053 C CA . PHE A 1 281 ? 29.384 -8.590 -10.785 1.00 91.69 281 PHE A CA 1
ATOM 2054 C C . PHE A 1 281 ? 28.106 -8.162 -11.517 1.00 91.69 281 PHE A C 1
ATOM 2056 O O . PHE A 1 281 ? 27.124 -7.809 -10.870 1.00 91.69 281 PHE A O 1
ATOM 2063 N N . THR A 1 282 ? 28.086 -8.254 -12.852 1.00 90.69 282 THR A N 1
ATOM 2064 C CA . THR A 1 282 ? 26.986 -7.751 -13.697 1.00 90.69 282 THR A CA 1
ATOM 2065 C C . THR A 1 282 ? 25.610 -8.301 -13.339 1.00 90.69 282 THR A C 1
ATOM 2067 O O . THR A 1 282 ? 24.629 -7.568 -13.392 1.00 90.69 282 THR A O 1
ATOM 2070 N N . ARG A 1 283 ? 25.507 -9.574 -12.936 1.00 88.62 283 ARG A N 1
ATOM 2071 C CA . ARG A 1 283 ? 24.219 -10.178 -12.549 1.00 88.62 283 ARG A CA 1
ATOM 2072 C C . ARG A 1 283 ? 23.645 -9.540 -11.284 1.00 88.62 283 ARG A C 1
ATOM 2074 O O . ARG A 1 283 ? 22.454 -9.235 -11.226 1.00 88.62 283 ARG A O 1
ATOM 2081 N N . PHE A 1 284 ? 24.500 -9.329 -10.286 1.00 91.38 284 PHE A N 1
ATOM 2082 C CA . PHE A 1 284 ? 24.106 -8.714 -9.023 1.00 91.38 284 PHE A CA 1
ATOM 2083 C C . PHE A 1 284 ? 23.790 -7.231 -9.219 1.00 91.38 284 PHE A C 1
ATOM 2085 O O . PHE A 1 284 ? 22.715 -6.772 -8.833 1.00 91.38 284 PHE A O 1
ATOM 2092 N N . SER A 1 285 ? 24.680 -6.495 -9.891 1.00 92.62 285 SER A N 1
ATOM 2093 C CA . SER A 1 285 ? 24.471 -5.071 -10.138 1.00 92.62 285 SER A CA 1
ATOM 2094 C C . SER A 1 285 ? 23.248 -4.815 -11.009 1.00 92.62 285 SER A C 1
ATOM 2096 O O . SER A 1 285 ? 22.516 -3.882 -10.708 1.00 92.62 285 SER A O 1
ATOM 2098 N N . ARG A 1 286 ? 22.938 -5.653 -12.009 1.00 93.44 286 ARG A N 1
ATOM 2099 C CA . ARG A 1 286 ? 21.721 -5.493 -12.826 1.00 93.44 286 ARG A CA 1
ATOM 2100 C C . ARG A 1 286 ? 20.461 -5.454 -11.970 1.00 93.44 286 ARG A C 1
ATOM 2102 O O . ARG A 1 286 ? 19.626 -4.574 -12.151 1.00 93.44 286 ARG A O 1
ATOM 2109 N N . THR A 1 287 ? 20.358 -6.381 -11.017 1.00 92.19 287 THR A N 1
ATOM 2110 C CA . THR A 1 287 ? 19.223 -6.446 -10.088 1.00 92.19 287 THR A CA 1
ATOM 2111 C C . THR A 1 287 ? 19.185 -5.205 -9.197 1.00 92.19 287 THR A C 1
ATOM 2113 O O . THR A 1 287 ? 18.133 -4.588 -9.056 1.00 92.19 287 THR A O 1
ATOM 2116 N N . ALA A 1 288 ? 20.335 -4.784 -8.662 1.00 93.88 288 ALA A N 1
ATOM 2117 C CA . ALA A 1 288 ? 20.429 -3.592 -7.821 1.00 93.88 288 ALA A CA 1
ATOM 2118 C C . ALA A 1 288 ? 20.059 -2.305 -8.581 1.00 93.88 288 ALA A C 1
ATOM 2120 O O . ALA A 1 288 ? 19.231 -1.536 -8.105 1.00 93.88 288 ALA A O 1
ATOM 2121 N N . PHE A 1 289 ? 20.604 -2.084 -9.782 1.00 95.00 289 PHE A N 1
ATOM 2122 C CA . PHE A 1 289 ? 20.276 -0.926 -10.621 1.00 95.00 289 PHE A CA 1
ATOM 2123 C C . PHE A 1 289 ? 18.796 -0.910 -11.001 1.00 95.00 289 PHE A C 1
ATOM 2125 O O . PHE A 1 289 ? 18.174 0.147 -10.947 1.00 95.00 289 PHE A O 1
ATOM 2132 N N . GLN A 1 290 ? 18.217 -2.068 -11.326 1.00 93.25 290 GLN A N 1
ATOM 2133 C CA . GLN A 1 290 ? 16.793 -2.172 -11.626 1.00 93.25 290 GLN A CA 1
ATOM 2134 C C . GLN A 1 290 ? 15.928 -1.842 -10.401 1.00 93.25 290 GLN A C 1
ATOM 2136 O O . GLN A 1 290 ? 14.960 -1.094 -10.526 1.00 93.25 290 GLN A O 1
ATOM 2141 N N . GLN A 1 291 ? 16.275 -2.351 -9.216 1.00 94.75 291 GLN A N 1
ATOM 2142 C CA . GLN A 1 291 ? 15.552 -2.050 -7.976 1.00 94.75 291 GLN A CA 1
ATOM 2143 C C . GLN A 1 291 ? 15.680 -0.576 -7.583 1.00 94.75 291 GLN A C 1
ATOM 2145 O O . GLN A 1 291 ? 14.675 0.045 -7.254 1.00 94.75 291 GLN A O 1
ATOM 2150 N N . ILE A 1 292 ? 16.877 0.007 -7.698 1.00 95.88 292 ILE A N 1
ATOM 2151 C CA . ILE A 1 292 ? 17.121 1.435 -7.449 1.00 95.88 292 ILE A CA 1
ATOM 2152 C C . ILE A 1 292 ? 16.347 2.297 -8.450 1.00 95.88 292 ILE A C 1
ATOM 2154 O O . ILE A 1 292 ? 15.722 3.275 -8.054 1.00 95.88 292 ILE A O 1
ATOM 2158 N N . GLY A 1 293 ? 16.343 1.930 -9.734 1.00 96.31 293 GLY A N 1
ATOM 2159 C CA . GLY A 1 293 ? 15.564 2.621 -10.761 1.00 96.31 293 GLY A CA 1
ATOM 2160 C C . GLY A 1 293 ? 14.064 2.547 -10.488 1.00 96.31 293 GLY A C 1
ATOM 2161 O O . GLY A 1 293 ? 13.374 3.556 -10.555 1.00 96.31 293 GLY A O 1
ATOM 2162 N N . THR A 1 294 ? 13.562 1.376 -10.101 1.00 96.31 294 THR A N 1
ATOM 2163 C CA . THR A 1 294 ? 12.145 1.197 -9.751 1.00 96.31 294 THR A CA 1
ATOM 2164 C C . THR A 1 294 ? 11.779 2.025 -8.516 1.00 96.31 294 THR A C 1
ATOM 2166 O O . THR A 1 294 ? 10.812 2.777 -8.559 1.00 96.31 294 THR A O 1
ATOM 2169 N N . LEU A 1 295 ? 12.586 1.967 -7.450 1.00 97.19 295 LEU A N 1
ATOM 2170 C CA . LEU A 1 295 ? 12.388 2.766 -6.237 1.00 97.19 295 LEU A CA 1
ATOM 2171 C C . LEU A 1 295 ? 12.433 4.269 -6.533 1.00 97.19 295 LEU A C 1
ATOM 2173 O O . LEU A 1 295 ? 11.572 5.009 -6.069 1.00 97.19 295 LEU A O 1
ATOM 2177 N N . GLY A 1 296 ? 13.405 4.716 -7.332 1.00 97.44 296 GLY A N 1
ATOM 2178 C CA . GLY A 1 296 ? 13.518 6.110 -7.757 1.00 97.44 296 GLY A CA 1
ATOM 2179 C C . GLY A 1 296 ? 12.326 6.560 -8.601 1.00 97.44 296 GLY A C 1
ATOM 2180 O O . GLY A 1 296 ? 11.841 7.674 -8.418 1.00 97.44 296 GLY A O 1
ATOM 2181 N N . GLY A 1 297 ? 11.803 5.684 -9.463 1.00 97.12 297 GLY A N 1
ATOM 2182 C CA . GLY A 1 297 ? 10.587 5.938 -10.230 1.00 97.12 297 GLY A CA 1
ATOM 2183 C C . GLY A 1 297 ? 9.357 6.095 -9.335 1.00 97.12 297 GLY A C 1
ATOM 2184 O O . GLY A 1 297 ? 8.631 7.071 -9.489 1.00 97.12 297 GLY A O 1
ATOM 2185 N N . ILE A 1 298 ? 9.168 5.199 -8.360 1.00 96.75 298 ILE A N 1
ATOM 2186 C CA . ILE A 1 298 ? 8.066 5.265 -7.383 1.00 96.75 298 ILE A CA 1
ATOM 2187 C C . ILE A 1 298 ? 8.164 6.537 -6.541 1.00 96.75 298 ILE A C 1
ATOM 2189 O O . ILE A 1 298 ? 7.205 7.297 -6.460 1.00 96.75 298 ILE A O 1
ATOM 2193 N N . ALA A 1 299 ? 9.333 6.798 -5.950 1.00 97.44 299 ALA A N 1
ATOM 2194 C CA . ALA A 1 299 ? 9.561 7.980 -5.126 1.00 97.44 299 ALA A CA 1
ATOM 2195 C C . ALA A 1 299 ? 9.304 9.270 -5.922 1.00 97.44 299 ALA A C 1
ATOM 2197 O O . ALA A 1 299 ? 8.587 10.156 -5.462 1.00 97.44 299 ALA A O 1
ATOM 2198 N N . THR A 1 300 ? 9.826 9.368 -7.148 1.00 97.62 300 THR A N 1
ATOM 2199 C CA . THR A 1 300 ? 9.595 10.546 -7.999 1.00 97.62 300 THR A CA 1
ATOM 2200 C C . THR A 1 300 ? 8.127 10.685 -8.398 1.00 97.62 300 THR A C 1
ATOM 2202 O O . THR A 1 300 ? 7.615 11.802 -8.397 1.00 97.62 300 THR A O 1
ATOM 2205 N N . GLY A 1 301 ? 7.439 9.574 -8.681 1.00 97.06 301 GLY A N 1
ATOM 2206 C CA . GLY A 1 301 ? 6.002 9.561 -8.958 1.00 97.06 301 GLY A CA 1
ATOM 2207 C C . GLY A 1 301 ? 5.197 10.094 -7.775 1.00 97.06 301 GLY A C 1
ATOM 2208 O O . GLY A 1 301 ? 4.491 11.086 -7.921 1.00 97.06 301 GLY A O 1
ATOM 2209 N N . HIS A 1 302 ? 5.412 9.538 -6.578 1.00 96.38 302 HIS A N 1
ATOM 2210 C CA . HIS A 1 302 ? 4.781 10.013 -5.342 1.00 96.38 302 HIS A CA 1
ATOM 2211 C C . HIS A 1 302 ? 5.067 11.499 -5.087 1.00 96.38 302 HIS A C 1
ATOM 2213 O O . HIS A 1 302 ? 4.179 12.249 -4.690 1.00 96.38 302 HIS A O 1
ATOM 2219 N N . TYR A 1 303 ? 6.305 11.947 -5.322 1.00 97.00 303 TYR A N 1
ATOM 2220 C CA . TYR A 1 303 ? 6.676 13.352 -5.164 1.00 97.00 303 TYR A CA 1
ATOM 2221 C C . TYR A 1 303 ? 5.918 14.264 -6.136 1.00 97.00 303 TYR A C 1
ATOM 2223 O O . TYR A 1 303 ? 5.398 15.303 -5.728 1.00 97.00 303 TYR A O 1
ATOM 2231 N N . ALA A 1 304 ? 5.830 13.874 -7.408 1.00 97.56 304 ALA A N 1
ATOM 2232 C CA . ALA A 1 304 ? 5.089 14.612 -8.422 1.00 97.56 304 ALA A CA 1
ATOM 2233 C C . ALA A 1 304 ? 3.581 14.643 -8.117 1.00 97.56 304 ALA A C 1
ATOM 2235 O O . ALA A 1 304 ? 2.971 15.707 -8.198 1.00 97.56 304 ALA A O 1
ATOM 2236 N N . GLU A 1 305 ? 2.997 13.524 -7.681 1.00 97.00 305 GLU A N 1
ATOM 2237 C CA . GLU A 1 305 ? 1.598 13.455 -7.243 1.00 97.00 305 GLU A CA 1
ATOM 2238 C C . GLU A 1 305 ? 1.322 14.399 -6.065 1.00 97.00 305 GLU A C 1
ATOM 2240 O O . GLU A 1 305 ? 0.367 15.173 -6.112 1.00 97.00 305 GLU A O 1
ATOM 2245 N N . MET A 1 306 ? 2.184 14.411 -5.040 1.00 96.06 306 MET A N 1
ATOM 2246 C CA . MET A 1 306 ? 2.052 15.332 -3.902 1.00 96.06 306 MET A CA 1
ATOM 2247 C C . MET A 1 306 ? 2.143 16.800 -4.331 1.00 96.06 306 MET A C 1
ATOM 2249 O O . MET A 1 306 ? 1.401 17.645 -3.833 1.00 96.06 306 MET A O 1
ATOM 2253 N N . ARG A 1 307 ? 3.047 17.121 -5.266 1.00 97.19 307 ARG A N 1
ATOM 2254 C CA . ARG A 1 307 ? 3.218 18.486 -5.788 1.00 97.19 307 ARG A CA 1
ATOM 2255 C C . ARG A 1 307 ? 2.032 18.962 -6.618 1.00 97.19 307 ARG A C 1
ATOM 2257 O O . ARG A 1 307 ? 1.741 20.153 -6.602 1.00 97.19 307 ARG A O 1
ATOM 2264 N N . LEU A 1 308 ? 1.359 18.052 -7.314 1.00 96.94 308 LEU A N 1
ATOM 2265 C CA . LEU A 1 308 ? 0.179 18.347 -8.128 1.00 96.94 308 LEU A CA 1
ATOM 2266 C C . LEU A 1 308 ? -1.132 18.281 -7.331 1.00 96.94 308 LEU A C 1
ATOM 2268 O O . LEU A 1 308 ? -2.200 18.453 -7.910 1.00 96.94 308 LEU A O 1
ATOM 2272 N N . GLY A 1 309 ? -1.069 18.015 -6.021 1.00 95.56 309 GLY A N 1
ATOM 2273 C CA . GLY A 1 309 ? -2.259 17.821 -5.190 1.00 95.56 309 GLY A CA 1
ATOM 2274 C C . GLY A 1 309 ? -3.043 16.553 -5.545 1.00 95.56 309 GLY A C 1
ATOM 2275 O O . GLY A 1 309 ? -4.204 16.425 -5.169 1.00 95.56 309 GLY A O 1
ATOM 2276 N N . LEU A 1 310 ? -2.415 15.617 -6.267 1.00 95.00 310 LEU A N 1
ATOM 2277 C CA . LEU A 1 310 ? -2.977 14.304 -6.586 1.00 95.00 310 LEU A CA 1
ATOM 2278 C C . LEU A 1 310 ? -2.803 13.297 -5.442 1.00 95.00 310 LEU A C 1
ATOM 2280 O O . LEU A 1 310 ? -3.404 12.231 -5.432 1.00 95.00 310 LEU A O 1
ATOM 2284 N N . ARG A 1 311 ? -1.954 13.623 -4.468 1.00 93.31 311 ARG A N 1
ATOM 2285 C CA . ARG A 1 311 ? -1.738 12.825 -3.265 1.00 93.31 311 ARG A CA 1
ATOM 2286 C C . ARG A 1 311 ? -1.582 13.746 -2.056 1.00 93.31 311 ARG A C 1
ATOM 2288 O O . ARG A 1 311 ? -0.969 14.808 -2.194 1.00 93.31 311 ARG A O 1
ATOM 2295 N N . PRO A 1 312 ? -2.085 13.364 -0.868 1.00 90.44 312 PRO A N 1
ATOM 2296 C CA . PRO A 1 312 ? -1.808 14.095 0.362 1.00 90.44 312 PRO A CA 1
ATOM 2297 C C . PRO A 1 312 ? -0.303 14.217 0.615 1.00 90.44 312 PRO A C 1
ATOM 2299 O O . PRO A 1 312 ? 0.452 13.274 0.370 1.00 90.44 312 PRO A O 1
ATOM 2302 N N . GLN A 1 313 ? 0.137 15.367 1.124 1.00 92.12 313 GLN A N 1
ATOM 2303 C CA . GLN A 1 313 ? 1.529 15.549 1.528 1.00 92.12 313 GLN A CA 1
ATOM 2304 C C . GLN A 1 313 ? 1.834 14.677 2.751 1.00 92.12 313 GLN A C 1
ATOM 2306 O O . GLN A 1 313 ? 1.129 14.749 3.757 1.00 92.12 313 GLN A O 1
ATOM 2311 N N . VAL A 1 314 ? 2.896 13.876 2.669 1.00 91.88 314 VAL A N 1
ATOM 2312 C CA . VAL A 1 314 ? 3.373 13.015 3.762 1.00 91.88 314 VAL A CA 1
ATOM 2313 C C . VAL A 1 314 ? 4.748 13.467 4.253 1.00 91.88 314 VAL A C 1
ATOM 2315 O O . VAL A 1 314 ? 5.489 14.144 3.536 1.00 91.88 314 VAL A O 1
ATOM 2318 N N . SER A 1 315 ? 5.104 13.107 5.489 1.00 90.75 315 SER A N 1
ATOM 2319 C CA . SER A 1 315 ? 6.441 13.379 6.032 1.00 90.75 315 SER A CA 1
ATOM 2320 C C . SER A 1 315 ? 7.523 12.597 5.272 1.00 90.75 315 SER A C 1
ATOM 2322 O O . SER A 1 315 ? 7.243 11.572 4.651 1.00 90.75 315 SER A O 1
ATOM 2324 N N . GLY A 1 316 ? 8.777 13.063 5.329 1.00 90.44 316 GLY A N 1
ATOM 2325 C CA . GLY A 1 316 ? 9.894 12.440 4.605 1.00 90.44 316 GLY A CA 1
ATOM 2326 C C . GLY A 1 316 ? 10.123 10.962 4.955 1.00 90.44 316 GLY A C 1
ATOM 2327 O O . GLY A 1 316 ? 10.374 10.154 4.063 1.00 90.44 316 GLY A O 1
ATOM 2328 N N . ASP A 1 317 ? 9.971 10.581 6.224 1.00 89.12 317 ASP A N 1
ATOM 2329 C CA . ASP A 1 317 ? 10.172 9.189 6.652 1.00 89.12 317 ASP A CA 1
ATOM 2330 C C . ASP A 1 317 ? 9.035 8.271 6.181 1.00 89.12 317 ASP A C 1
ATOM 2332 O O . ASP A 1 317 ? 9.265 7.143 5.728 1.00 89.12 317 ASP A O 1
ATOM 2336 N N . VAL A 1 318 ? 7.795 8.768 6.224 1.00 90.19 318 VAL A N 1
ATOM 2337 C CA . VAL A 1 318 ? 6.631 8.044 5.696 1.00 90.19 318 VAL A CA 1
ATOM 2338 C C . VAL A 1 318 ? 6.720 7.925 4.178 1.00 90.19 318 VAL A C 1
ATOM 2340 O O . VAL A 1 318 ? 6.448 6.859 3.636 1.00 90.19 318 VAL A O 1
ATOM 2343 N N . PHE A 1 319 ? 7.187 8.967 3.492 1.00 94.12 319 PHE A N 1
ATOM 2344 C CA . PHE A 1 319 ? 7.390 8.959 2.046 1.00 94.12 319 PHE A CA 1
ATOM 2345 C C . PHE A 1 319 ? 8.278 7.794 1.585 1.00 94.12 319 PHE A C 1
ATOM 2347 O O . PHE A 1 319 ? 7.904 7.055 0.670 1.00 94.12 319 PHE A O 1
ATOM 2354 N N . TRP A 1 320 ? 9.432 7.592 2.231 1.00 94.69 320 TRP A N 1
ATOM 2355 C CA . TRP A 1 320 ? 10.328 6.484 1.886 1.00 94.69 320 TRP A CA 1
ATOM 2356 C C . TRP A 1 320 ? 9.737 5.125 2.245 1.00 94.69 320 TRP A C 1
ATOM 2358 O O . TRP A 1 320 ? 9.896 4.170 1.485 1.00 94.69 320 TRP A O 1
ATOM 2368 N N . THR A 1 321 ? 9.023 5.043 3.367 1.00 93.88 321 THR A N 1
ATOM 2369 C CA . THR A 1 321 ? 8.336 3.819 3.792 1.00 93.88 321 THR A CA 1
ATOM 2370 C C . THR A 1 321 ? 7.275 3.405 2.770 1.00 93.88 321 THR A C 1
ATOM 2372 O O . THR A 1 321 ? 7.287 2.267 2.299 1.00 93.88 321 THR A O 1
ATOM 2375 N N . ASP A 1 322 ? 6.423 4.342 2.347 1.00 92.62 322 ASP A N 1
ATOM 2376 C CA . ASP A 1 322 ? 5.415 4.134 1.306 1.00 92.62 322 ASP A CA 1
ATOM 2377 C C . ASP A 1 322 ? 6.071 3.690 -0.012 1.00 92.62 322 ASP A C 1
ATOM 2379 O O . ASP A 1 322 ? 5.606 2.742 -0.647 1.00 92.62 322 ASP A O 1
ATOM 2383 N N . ALA A 1 323 ? 7.175 4.327 -0.421 1.00 95.50 323 ALA A N 1
ATOM 2384 C CA . ALA A 1 323 ? 7.885 3.972 -1.649 1.00 95.50 323 ALA A CA 1
ATOM 2385 C C . ALA A 1 323 ? 8.502 2.559 -1.597 1.00 95.50 323 ALA A C 1
ATOM 2387 O O . ALA A 1 323 ? 8.434 1.820 -2.582 1.00 95.50 323 ALA A O 1
ATOM 2388 N N . LEU A 1 324 ? 9.070 2.155 -0.455 1.00 95.25 324 LEU A N 1
ATOM 2389 C CA . LEU A 1 324 ? 9.632 0.814 -0.256 1.00 95.25 324 LEU A CA 1
ATOM 2390 C C . LEU A 1 324 ? 8.555 -0.270 -0.242 1.00 95.25 324 LEU A C 1
ATOM 2392 O O . LEU A 1 324 ? 8.747 -1.325 -0.849 1.00 95.25 324 LEU A O 1
ATOM 2396 N N . VAL A 1 325 ? 7.417 -0.025 0.413 1.00 93.94 325 VAL A N 1
ATOM 2397 C CA . VAL A 1 325 ? 6.311 -0.991 0.390 1.00 93.94 325 VAL A CA 1
ATOM 2398 C C . VAL A 1 325 ? 5.734 -1.103 -1.015 1.00 93.94 325 VAL A C 1
ATOM 2400 O O . VAL A 1 325 ? 5.552 -2.213 -1.508 1.00 93.94 325 VAL A O 1
ATOM 2403 N N . THR A 1 326 ? 5.553 0.020 -1.705 1.00 93.38 326 THR A N 1
ATOM 2404 C CA . THR A 1 326 ? 5.103 0.029 -3.102 1.00 93.38 326 THR A CA 1
ATOM 2405 C C . THR A 1 326 ? 6.076 -0.758 -3.992 1.00 93.38 326 THR A C 1
ATOM 2407 O O . THR A 1 326 ? 5.654 -1.585 -4.797 1.00 93.38 326 THR A O 1
ATOM 2410 N N . LEU A 1 327 ? 7.396 -0.605 -3.807 1.00 95.12 327 LEU A N 1
ATOM 2411 C CA . LEU A 1 327 ? 8.406 -1.401 -4.520 1.00 95.12 327 LEU A CA 1
ATOM 2412 C C . LEU A 1 327 ? 8.231 -2.904 -4.272 1.00 95.12 327 LEU A C 1
ATOM 2414 O O . LEU A 1 327 ? 8.303 -3.703 -5.213 1.00 95.12 327 LEU A O 1
ATOM 2418 N N . LEU A 1 328 ? 8.009 -3.287 -3.013 1.00 94.19 328 LEU A N 1
ATOM 2419 C CA . LEU A 1 328 ? 7.765 -4.674 -2.637 1.00 94.19 328 LEU A CA 1
ATOM 2420 C C . LEU A 1 328 ? 6.485 -5.199 -3.309 1.00 94.19 328 LEU A C 1
ATOM 2422 O O . LEU A 1 328 ? 6.481 -6.328 -3.803 1.00 94.19 328 LEU A O 1
ATOM 2426 N N . GLN A 1 329 ? 5.434 -4.374 -3.391 1.00 91.88 329 GLN A N 1
ATOM 2427 C CA . GLN A 1 329 ? 4.149 -4.734 -4.001 1.00 91.88 329 GLN A CA 1
ATOM 2428 C C . GLN A 1 329 ? 4.310 -4.949 -5.498 1.00 91.88 329 GLN A C 1
ATOM 2430 O O . GLN A 1 329 ? 3.863 -5.968 -6.012 1.00 91.88 329 GLN A O 1
ATOM 2435 N N . PHE A 1 330 ? 5.038 -4.067 -6.186 1.00 90.06 330 PHE A N 1
ATOM 2436 C CA . PHE A 1 330 ? 5.363 -4.243 -7.600 1.00 90.06 330 PHE A CA 1
ATOM 2437 C C . PHE A 1 330 ? 6.163 -5.525 -7.861 1.00 90.06 330 PHE A C 1
ATOM 2439 O O . PHE A 1 330 ? 5.907 -6.219 -8.843 1.00 90.06 330 PHE A O 1
ATOM 2446 N N . HIS A 1 331 ? 7.119 -5.875 -6.994 1.00 91.31 331 HIS A N 1
ATOM 2447 C CA . HIS A 1 331 ? 7.907 -7.102 -7.157 1.00 91.31 331 HIS A CA 1
ATOM 2448 C C . HIS A 1 331 ? 7.080 -8.372 -6.944 1.00 91.31 331 HIS A C 1
ATOM 2450 O O . HIS A 1 331 ? 7.197 -9.318 -7.726 1.00 91.31 331 HIS A O 1
ATOM 2456 N N . VAL A 1 332 ? 6.271 -8.409 -5.884 1.00 92.69 332 VAL A N 1
ATOM 2457 C CA . VAL A 1 332 ? 5.438 -9.576 -5.576 1.00 92.69 332 VAL A CA 1
ATOM 2458 C C . VAL A 1 332 ? 4.284 -9.681 -6.566 1.00 92.69 332 VAL A C 1
ATOM 2460 O O . VAL A 1 332 ? 4.123 -10.731 -7.181 1.00 92.69 332 VAL A O 1
ATOM 2463 N N . GLY A 1 333 ? 3.566 -8.586 -6.812 1.00 89.44 333 GLY A N 1
ATOM 2464 C CA . GLY A 1 333 ? 2.479 -8.520 -7.786 1.00 89.44 333 GLY A CA 1
ATOM 2465 C C . GLY A 1 333 ? 2.942 -8.845 -9.207 1.00 89.44 333 GLY A C 1
ATOM 2466 O O . GLY A 1 333 ? 2.293 -9.617 -9.901 1.00 89.44 333 GLY A O 1
ATOM 2467 N N . GLY A 1 334 ? 4.120 -8.370 -9.626 1.00 88.81 334 GLY A N 1
ATOM 2468 C CA . GLY A 1 334 ? 4.681 -8.712 -10.936 1.00 88.81 334 GLY A CA 1
ATOM 2469 C C . GLY A 1 334 ? 4.958 -10.211 -11.101 1.00 88.81 334 GLY A C 1
ATOM 2470 O O . GLY A 1 334 ? 4.640 -10.788 -12.139 1.00 88.81 334 GLY A O 1
ATOM 2471 N N . ARG A 1 335 ? 5.502 -10.872 -10.069 1.00 91.94 335 ARG A N 1
ATOM 2472 C CA . ARG A 1 335 ? 5.711 -12.332 -10.093 1.00 91.94 335 ARG A CA 1
ATOM 2473 C C . ARG A 1 335 ? 4.393 -13.096 -10.087 1.00 91.94 335 ARG A C 1
ATOM 2475 O O . ARG A 1 335 ? 4.215 -13.982 -10.917 1.00 91.94 335 ARG A O 1
ATOM 2482 N N . LEU A 1 336 ? 3.469 -12.715 -9.208 1.00 92.38 336 LEU A N 1
ATOM 2483 C CA . LEU A 1 336 ? 2.150 -13.337 -9.124 1.00 92.38 336 LEU A CA 1
ATOM 2484 C C . LEU A 1 336 ? 1.357 -13.162 -10.421 1.00 92.38 336 LEU A C 1
ATOM 2486 O O . LEU A 1 336 ? 0.693 -14.095 -10.845 1.00 92.38 336 LEU A O 1
ATOM 2490 N N . SER A 1 337 ? 1.462 -12.012 -11.091 1.00 89.88 337 SER A N 1
ATOM 2491 C CA . SER A 1 337 ? 0.806 -11.763 -12.381 1.00 89.88 337 SER A CA 1
ATOM 2492 C C . SER A 1 337 ? 1.359 -12.690 -13.469 1.00 89.88 337 SER A C 1
ATOM 2494 O O . SER A 1 337 ? 0.589 -13.310 -14.203 1.00 89.88 337 SER A O 1
ATOM 2496 N N . HIS A 1 338 ? 2.684 -12.870 -13.528 1.00 90.06 338 HIS A N 1
ATOM 2497 C CA . HIS A 1 338 ? 3.305 -13.821 -14.455 1.00 90.06 338 HIS A CA 1
ATOM 2498 C C . HIS A 1 338 ? 2.882 -15.271 -14.197 1.00 90.06 338 HIS A C 1
ATOM 2500 O O . HIS A 1 338 ? 2.640 -16.011 -15.150 1.00 90.06 338 HIS A O 1
ATOM 2506 N N . GLU A 1 339 ? 2.778 -15.676 -12.932 1.00 93.00 339 GLU A N 1
ATOM 2507 C CA . GLU A 1 339 ? 2.313 -17.016 -12.569 1.00 93.00 339 GLU A CA 1
ATOM 2508 C C . GLU A 1 339 ? 0.812 -17.193 -12.851 1.00 93.00 339 GLU A C 1
ATOM 2510 O O . GLU A 1 339 ? 0.413 -18.217 -13.404 1.00 93.00 339 GLU A O 1
ATOM 2515 N N . ALA A 1 340 ? -0.011 -16.180 -12.563 1.00 92.88 340 ALA A N 1
ATOM 2516 C CA . ALA A 1 340 ? -1.463 -16.220 -12.736 1.00 92.88 340 ALA A CA 1
ATOM 2517 C C . ALA A 1 340 ? -1.902 -16.262 -14.209 1.00 92.88 340 ALA A C 1
ATOM 2519 O O . ALA A 1 340 ? -2.848 -16.967 -14.548 1.00 92.88 340 ALA A O 1
ATOM 2520 N N . LEU A 1 341 ? -1.219 -15.534 -15.099 1.00 95.00 341 LEU A N 1
ATOM 2521 C CA . LEU A 1 341 ? -1.518 -15.534 -16.542 1.00 95.00 341 LEU A CA 1
ATOM 2522 C C . LEU A 1 341 ? -0.934 -16.756 -17.270 1.00 95.00 341 LEU A C 1
ATOM 2524 O O . LEU A 1 341 ? -1.288 -17.042 -18.418 1.00 95.00 341 LEU A O 1
ATOM 2528 N N . GLY A 1 342 ? -0.047 -17.487 -16.595 1.00 95.44 342 GLY A N 1
ATOM 2529 C CA . GLY A 1 342 ? 0.510 -18.751 -17.038 1.00 95.44 342 GLY A CA 1
ATOM 2530 C C . GLY A 1 342 ? 1.616 -18.650 -18.104 1.00 95.44 342 GLY A C 1
ATOM 2531 O O . GLY A 1 342 ? 1.919 -17.582 -18.646 1.00 95.44 342 GLY A O 1
ATOM 2532 N N . PRO A 1 343 ? 2.227 -19.797 -18.464 1.00 95.56 343 PRO A N 1
ATOM 2533 C CA . PRO A 1 343 ? 3.407 -19.844 -19.334 1.00 95.56 343 PRO A CA 1
ATOM 2534 C C . PRO A 1 343 ? 3.178 -19.303 -20.750 1.00 95.56 343 PRO A C 1
ATOM 2536 O O . PRO A 1 343 ? 4.101 -18.775 -21.366 1.00 95.56 343 PRO A O 1
ATOM 2539 N N . ARG A 1 344 ? 1.949 -19.412 -21.277 1.00 95.06 344 ARG A N 1
ATOM 2540 C CA . ARG A 1 344 ? 1.606 -18.917 -22.622 1.00 95.06 344 ARG A CA 1
ATOM 2541 C C . ARG A 1 344 ? 1.703 -17.397 -22.708 1.00 95.06 344 ARG A C 1
ATOM 2543 O O . ARG A 1 344 ? 2.235 -16.879 -23.686 1.00 95.06 344 ARG A O 1
ATOM 2550 N N . HIS A 1 345 ? 1.232 -16.689 -21.680 1.00 94.25 345 HIS A N 1
ATOM 2551 C CA . HIS A 1 345 ? 1.356 -15.233 -21.610 1.00 94.25 345 HIS A CA 1
ATOM 2552 C C . HIS A 1 345 ? 2.825 -14.812 -21.528 1.00 94.25 345 HIS A C 1
ATOM 2554 O O . HIS A 1 345 ? 3.258 -13.945 -22.286 1.00 94.25 345 HIS A O 1
ATOM 2560 N N . ALA A 1 346 ? 3.617 -15.493 -20.694 1.00 93.44 346 ALA A N 1
ATOM 2561 C CA . ALA A 1 346 ? 5.053 -15.247 -20.591 1.00 93.44 346 ALA A CA 1
ATOM 2562 C C . ALA A 1 346 ? 5.782 -15.466 -21.931 1.00 93.44 346 ALA A C 1
ATOM 2564 O O . ALA A 1 346 ? 6.581 -14.620 -22.335 1.00 93.44 346 ALA A O 1
ATOM 2565 N N . ALA A 1 347 ? 5.465 -16.549 -22.651 1.00 94.75 347 ALA A N 1
ATOM 2566 C CA . ALA A 1 347 ? 6.021 -16.831 -23.974 1.00 94.75 347 ALA A CA 1
ATOM 2567 C C . ALA A 1 347 ? 5.649 -15.746 -24.997 1.00 94.75 347 ALA A C 1
ATOM 2569 O O . ALA A 1 347 ? 6.520 -15.238 -25.700 1.00 94.75 347 ALA A O 1
ATOM 2570 N N . MET A 1 348 ? 4.382 -15.324 -25.020 1.00 95.81 348 MET A N 1
ATOM 2571 C CA . MET A 1 348 ? 3.902 -14.240 -25.881 1.00 95.81 348 MET A CA 1
ATOM 2572 C C . MET A 1 348 ? 4.624 -12.913 -25.584 1.00 95.81 348 MET A C 1
ATOM 2574 O O . MET A 1 348 ? 5.066 -12.219 -26.501 1.00 95.81 348 MET A O 1
ATOM 2578 N N . MET A 1 349 ? 4.793 -12.556 -24.307 1.00 95.56 349 MET A N 1
ATOM 2579 C CA . MET A 1 349 ? 5.523 -11.349 -23.899 1.00 95.56 349 MET A CA 1
ATOM 2580 C C . MET A 1 349 ? 7.007 -11.418 -24.280 1.00 95.56 349 MET A C 1
ATOM 2582 O O . MET A 1 349 ? 7.569 -10.430 -24.760 1.00 95.56 349 MET A O 1
ATOM 2586 N N . GLN A 1 350 ? 7.640 -12.583 -24.113 1.00 93.94 350 GLN A N 1
ATOM 2587 C CA . GLN A 1 350 ? 9.023 -12.814 -24.526 1.00 93.94 350 GLN A CA 1
ATOM 2588 C C . GLN A 1 350 ? 9.178 -12.687 -26.045 1.00 93.94 350 GLN A C 1
ATOM 2590 O O . GLN A 1 350 ? 10.114 -12.040 -26.514 1.00 93.94 350 GLN A O 1
ATOM 2595 N N . GLU A 1 351 ? 8.247 -13.241 -26.817 1.00 95.94 351 GLU A N 1
ATOM 2596 C CA . GLU A 1 351 ? 8.238 -13.125 -28.271 1.00 95.94 351 GLU A CA 1
ATOM 2597 C C . GLU A 1 351 ? 8.098 -11.664 -28.722 1.00 95.94 351 GLU A C 1
ATOM 2599 O O . GLU A 1 351 ? 8.905 -11.183 -29.522 1.00 95.94 351 GLU A O 1
ATOM 2604 N N . MET A 1 352 ? 7.130 -10.920 -28.172 1.00 95.25 352 MET A N 1
ATOM 2605 C CA . MET A 1 352 ? 6.970 -9.492 -28.470 1.00 95.25 352 MET A CA 1
ATOM 2606 C C . MET A 1 352 ? 8.228 -8.693 -28.113 1.00 95.25 352 MET A C 1
ATOM 2608 O O . MET A 1 352 ? 8.626 -7.805 -28.872 1.00 95.25 352 MET A O 1
ATOM 2612 N N . ALA A 1 353 ? 8.892 -9.020 -27.001 1.00 92.56 353 ALA A N 1
ATOM 2613 C CA . ALA A 1 353 ? 10.141 -8.381 -26.600 1.00 92.56 353 ALA A CA 1
ATOM 2614 C C . ALA A 1 353 ? 11.290 -8.681 -27.578 1.00 92.56 353 ALA A C 1
ATOM 2616 O O . ALA A 1 353 ? 12.030 -7.766 -27.948 1.00 92.56 353 ALA A O 1
ATOM 2617 N N . LEU A 1 354 ? 11.423 -9.927 -28.045 1.00 92.06 354 LEU A N 1
ATOM 2618 C CA . LEU A 1 354 ? 12.419 -10.310 -29.052 1.00 92.06 354 LEU A CA 1
ATOM 2619 C C . LEU A 1 354 ? 12.177 -9.588 -30.384 1.00 92.06 354 LEU A C 1
ATOM 2621 O O . LEU A 1 354 ? 13.110 -9.009 -30.944 1.00 92.06 354 LEU A O 1
ATOM 2625 N N . ARG A 1 355 ? 10.923 -9.542 -30.855 1.00 94.25 355 ARG A N 1
ATOM 2626 C CA . ARG A 1 355 ? 10.539 -8.821 -32.080 1.00 94.25 355 ARG A CA 1
ATOM 2627 C C . ARG A 1 355 ? 10.814 -7.322 -31.954 1.00 94.25 355 ARG A C 1
ATOM 2629 O O . ARG A 1 355 ? 11.453 -6.745 -32.830 1.00 94.25 355 ARG A O 1
ATOM 2636 N N . THR A 1 356 ? 10.432 -6.711 -30.834 1.00 92.06 356 THR A N 1
ATOM 2637 C CA . THR A 1 356 ? 10.724 -5.299 -30.522 1.00 92.06 356 THR A CA 1
ATOM 2638 C C . THR A 1 356 ? 12.228 -5.037 -30.589 1.00 92.06 356 THR A C 1
ATOM 2640 O O . THR A 1 356 ? 12.663 -4.137 -31.301 1.00 92.06 356 THR A O 1
ATOM 2643 N N . ARG A 1 357 ? 13.042 -5.874 -29.931 1.00 89.62 357 ARG A N 1
ATOM 2644 C CA . ARG A 1 357 ? 14.505 -5.730 -29.929 1.00 89.62 357 ARG A CA 1
ATOM 2645 C C . ARG A 1 357 ? 15.104 -5.870 -31.328 1.00 89.62 357 ARG A C 1
ATOM 2647 O O . ARG A 1 357 ? 16.020 -5.128 -31.667 1.00 89.62 357 ARG A O 1
ATOM 2654 N N . SER A 1 358 ? 14.580 -6.778 -32.150 1.00 89.00 358 SER A N 1
ATOM 2655 C CA . SER A 1 358 ? 15.053 -6.953 -33.529 1.00 89.00 358 SER A CA 1
ATOM 2656 C C . SER A 1 358 ? 14.798 -5.725 -34.413 1.00 89.00 358 SER A C 1
ATOM 2658 O O . SER A 1 358 ? 15.590 -5.448 -35.309 1.00 89.00 358 SER A O 1
ATOM 2660 N N . LEU A 1 359 ? 13.728 -4.968 -34.137 1.00 89.56 359 LEU A N 1
ATOM 2661 C CA . LEU A 1 359 ? 13.399 -3.726 -34.840 1.00 89.56 359 LEU A CA 1
ATOM 2662 C C . LEU A 1 359 ? 14.195 -2.521 -34.318 1.00 89.56 359 LEU A C 1
ATOM 2664 O O . LEU A 1 359 ? 14.399 -1.557 -35.054 1.00 89.56 359 LEU A O 1
ATOM 2668 N N . GLU A 1 360 ? 14.639 -2.560 -33.060 1.00 86.31 360 GLU A N 1
ATOM 2669 C CA . GLU A 1 360 ? 15.440 -1.491 -32.449 1.00 86.31 360 GLU A CA 1
ATOM 2670 C C . GLU A 1 360 ? 16.921 -1.565 -32.808 1.00 86.31 360 GLU A C 1
ATOM 2672 O O . GLU A 1 360 ? 17.599 -0.535 -32.823 1.00 86.31 360 GLU A O 1
ATOM 2677 N N . LEU A 1 361 ? 17.433 -2.761 -33.108 1.00 82.81 361 LEU A N 1
ATOM 2678 C CA . LEU A 1 361 ? 18.807 -2.913 -33.561 1.00 82.81 361 LEU A CA 1
ATOM 2679 C C . LEU A 1 361 ? 18.995 -2.131 -34.871 1.00 82.81 361 LEU A C 1
ATOM 2681 O O . LEU A 1 361 ? 18.233 -2.329 -35.823 1.00 82.81 361 LEU A O 1
ATOM 2685 N N . PRO A 1 362 ? 20.003 -1.240 -34.956 1.00 75.31 362 PRO A N 1
ATOM 2686 C CA . PRO A 1 362 ? 20.341 -0.610 -36.218 1.00 75.31 362 PRO A CA 1
ATOM 2687 C C . PRO A 1 362 ? 20.641 -1.730 -37.212 1.00 75.31 362 PRO A C 1
ATOM 2689 O O . PRO A 1 362 ? 21.583 -2.495 -37.004 1.00 75.31 362 PRO A O 1
ATOM 2692 N N . ARG A 1 363 ? 19.846 -1.855 -38.285 1.00 72.12 363 ARG A N 1
ATOM 2693 C CA . ARG A 1 363 ? 20.257 -2.687 -39.421 1.00 72.12 363 ARG A CA 1
ATOM 2694 C C . ARG A 1 363 ? 21.616 -2.156 -39.838 1.00 72.12 363 ARG A C 1
ATOM 2696 O O . ARG A 1 363 ? 21.693 -0.987 -40.225 1.00 72.12 363 ARG A O 1
ATOM 2703 N N . ALA A 1 364 ? 22.655 -2.979 -39.674 1.00 61.72 364 ALA A N 1
ATOM 2704 C CA . ALA A 1 364 ? 23.999 -2.660 -40.122 1.00 61.72 364 ALA A CA 1
ATOM 2705 C C . ALA A 1 364 ? 23.844 -2.146 -41.547 1.00 61.72 364 ALA A C 1
ATOM 2707 O O . ALA A 1 364 ? 23.332 -2.867 -42.405 1.00 61.72 364 ALA A O 1
ATOM 2708 N N . ALA A 1 365 ? 24.120 -0.857 -41.746 1.00 56.25 365 ALA A N 1
ATOM 2709 C CA . ALA A 1 365 ? 23.983 -0.243 -43.046 1.00 56.25 365 ALA A CA 1
ATOM 2710 C C . ALA A 1 365 ? 24.963 -0.985 -43.946 1.00 56.25 365 ALA A C 1
ATOM 2712 O O . ALA A 1 365 ? 26.170 -0.767 -43.875 1.00 56.25 365 ALA A O 1
ATOM 2713 N N . THR A 1 366 ? 24.451 -1.927 -44.728 1.00 52.09 366 THR A N 1
ATOM 2714 C CA . THR A 1 366 ? 25.200 -2.626 -45.755 1.00 52.09 366 THR A CA 1
ATOM 2715 C C . THR A 1 366 ? 25.661 -1.565 -46.751 1.00 52.09 366 THR A C 1
ATOM 2717 O O . THR A 1 366 ? 24.910 -1.153 -47.629 1.00 52.09 366 THR A O 1
ATOM 2720 N N . GLY A 1 367 ? 26.878 -1.056 -46.550 1.00 50.16 367 GLY A N 1
ATOM 2721 C CA . GLY A 1 367 ? 27.714 -0.492 -47.605 1.00 50.16 367 GLY A CA 1
ATOM 2722 C C . GLY A 1 367 ? 27.825 1.027 -47.764 1.00 50.16 367 GLY A C 1
ATOM 2723 O O . GLY A 1 367 ? 28.588 1.434 -48.633 1.00 50.16 367 GLY A O 1
ATOM 2724 N N . ARG A 1 368 ? 27.160 1.895 -46.987 1.00 51.03 368 ARG A N 1
ATOM 2725 C CA . ARG A 1 368 ? 27.395 3.356 -47.098 1.00 51.03 368 ARG A CA 1
ATOM 2726 C C . ARG A 1 368 ? 27.375 4.058 -45.746 1.00 51.03 368 ARG A C 1
ATOM 2728 O O . ARG A 1 368 ? 26.315 4.194 -45.147 1.00 51.03 368 ARG A O 1
ATOM 2735 N N . ASN A 1 369 ? 28.557 4.498 -45.307 1.00 44.28 369 ASN A N 1
ATOM 2736 C CA . ASN A 1 369 ? 28.809 5.267 -44.086 1.00 44.28 369 ASN A CA 1
ATOM 2737 C C . ASN A 1 369 ? 27.867 6.478 -43.958 1.00 44.28 369 ASN A C 1
ATOM 2739 O O . ASN A 1 369 ? 28.050 7.457 -44.684 1.00 44.28 369 ASN A O 1
ATOM 2743 N N . PRO A 1 370 ? 26.917 6.485 -43.009 1.00 49.19 370 PRO A N 1
ATOM 2744 C CA . PRO A 1 370 ? 26.339 7.719 -42.514 1.00 49.19 370 PRO A CA 1
ATOM 2745 C C . PRO A 1 370 ? 27.236 8.228 -41.378 1.00 49.19 370 PRO A C 1
ATOM 2747 O O . PRO A 1 370 ? 27.346 7.591 -40.330 1.00 49.19 370 PRO A O 1
ATOM 2750 N N . LEU A 1 371 ? 27.902 9.364 -41.594 1.00 51.81 371 LEU A N 1
ATOM 2751 C CA . LEU A 1 371 ? 28.609 10.086 -40.534 1.00 51.81 371 LEU A CA 1
ATOM 2752 C C . LEU A 1 371 ? 27.654 10.348 -39.346 1.00 51.81 371 LEU A C 1
ATOM 2754 O O . LEU A 1 371 ? 26.493 10.707 -39.566 1.00 51.81 371 LEU A O 1
ATOM 2758 N N . PRO A 1 372 ? 28.103 10.172 -38.090 1.00 49.09 372 PRO A N 1
ATOM 2759 C CA . PRO A 1 372 ? 27.277 10.428 -36.914 1.00 49.09 372 PRO A CA 1
ATOM 2760 C C . PRO A 1 372 ? 26.983 11.936 -36.759 1.00 49.09 372 PRO A C 1
ATOM 2762 O O . PRO A 1 372 ? 27.903 12.743 -36.873 1.00 49.09 372 PRO A O 1
ATOM 2765 N N . PRO A 1 373 ? 25.739 12.350 -36.443 1.00 50.09 373 PRO A N 1
ATOM 2766 C CA . PRO A 1 373 ? 25.354 13.763 -36.370 1.00 50.09 373 PRO A CA 1
ATOM 2767 C C . PRO A 1 373 ? 25.651 14.435 -35.016 1.00 50.09 373 PRO A C 1
ATOM 2769 O O . PRO A 1 373 ? 25.026 15.438 -34.685 1.00 50.09 373 PRO A O 1
ATOM 2772 N N . PHE A 1 374 ? 26.594 13.928 -34.217 1.00 47.19 374 PHE A N 1
ATOM 2773 C CA . PHE A 1 374 ? 26.997 14.596 -32.975 1.00 47.19 374 PHE A CA 1
ATOM 2774 C C . PHE A 1 374 ? 28.476 14.957 -33.029 1.00 47.19 374 PHE A C 1
ATOM 2776 O O . PHE A 1 374 ? 29.351 14.109 -32.864 1.00 47.19 374 PHE A O 1
ATOM 2783 N N . GLY A 1 375 ? 28.723 16.241 -33.295 1.00 42.50 375 GLY A N 1
ATOM 2784 C CA . GLY A 1 375 ? 30.041 16.852 -33.290 1.00 42.50 375 GLY A CA 1
ATOM 2785 C C . GLY A 1 375 ? 30.729 16.691 -31.939 1.00 42.50 375 GLY A C 1
ATOM 2786 O O . GLY A 1 375 ? 30.316 17.270 -30.938 1.00 42.50 375 GLY A O 1
ATOM 2787 N N . GLY A 1 376 ? 31.809 15.918 -31.950 1.00 36.72 376 GLY A N 1
ATOM 2788 C CA . GLY A 1 376 ? 32.917 16.023 -31.016 1.00 36.72 376 GLY A CA 1
ATOM 2789 C C . GLY A 1 376 ? 34.146 16.408 -31.824 1.00 36.72 376 GLY A C 1
ATOM 2790 O O . GLY A 1 376 ? 34.707 15.584 -32.540 1.00 36.72 376 GLY A O 1
ATOM 2791 N N . VAL A 1 377 ? 34.508 17.685 -31.757 1.00 45.09 377 VAL A N 1
ATOM 2792 C CA . VAL A 1 377 ? 35.786 18.215 -32.234 1.00 45.09 377 VAL A CA 1
ATOM 2793 C C . VAL A 1 377 ? 36.911 17.505 -31.466 1.00 45.09 377 VAL A C 1
ATOM 2795 O O . VAL A 1 377 ? 36.804 17.347 -30.252 1.00 45.09 377 VAL A O 1
ATOM 2798 N N . LEU A 1 378 ? 37.967 17.117 -32.193 1.00 42.81 378 LEU A N 1
ATOM 2799 C CA . LEU A 1 378 ? 39.191 16.399 -31.779 1.00 42.81 378 LEU A CA 1
ATOM 2800 C C . LEU A 1 378 ? 39.128 14.861 -31.804 1.00 42.81 378 LEU A C 1
ATOM 2802 O O . LEU A 1 378 ? 38.939 14.208 -30.782 1.00 42.81 378 LEU A O 1
ATOM 2806 N N . ALA A 1 379 ? 39.463 14.283 -32.960 1.00 34.59 379 ALA A N 1
ATOM 2807 C CA . ALA A 1 379 ? 40.319 13.098 -33.014 1.00 34.59 379 ALA A CA 1
ATOM 2808 C C . ALA A 1 379 ? 41.070 13.056 -34.353 1.00 34.59 379 ALA A C 1
ATOM 2810 O O . ALA A 1 379 ? 40.495 13.180 -35.431 1.00 34.59 379 ALA A O 1
ATOM 2811 N N . THR A 1 380 ? 42.382 12.947 -34.219 1.00 38.03 380 THR A N 1
ATOM 2812 C CA . THR A 1 380 ? 43.455 12.984 -35.210 1.00 38.03 380 THR A CA 1
ATOM 2813 C C . THR A 1 380 ? 43.402 11.858 -36.241 1.00 38.03 380 THR A C 1
ATOM 2815 O O . THR A 1 380 ? 42.986 10.741 -35.942 1.00 38.03 380 THR A O 1
ATOM 2818 N N . ALA A 1 381 ? 43.896 12.174 -37.439 1.00 35.28 381 ALA A N 1
ATOM 2819 C CA . ALA A 1 381 ? 44.095 11.276 -38.567 1.00 35.28 381 ALA A CA 1
ATOM 2820 C C . ALA A 1 381 ? 44.853 9.986 -38.198 1.00 35.28 381 ALA A C 1
ATOM 2822 O O . ALA A 1 381 ? 45.866 10.026 -37.500 1.00 35.28 381 ALA A O 1
ATOM 2823 N N . VAL A 1 382 ? 44.387 8.859 -38.739 1.00 34.19 382 VAL A N 1
ATOM 2824 C CA . VAL A 1 382 ? 45.129 7.594 -38.840 1.00 34.19 382 VAL A CA 1
ATOM 2825 C C . VAL A 1 382 ? 45.065 7.158 -40.310 1.00 34.19 382 VAL A C 1
ATOM 2827 O O . VAL A 1 382 ? 43.987 7.277 -40.899 1.00 34.19 382 VAL A O 1
ATOM 2830 N N . PRO A 1 383 ? 46.177 6.717 -40.932 1.00 40.53 383 PRO A N 1
ATOM 2831 C CA . PRO A 1 383 ? 46.228 6.478 -42.366 1.00 40.53 383 PRO A CA 1
ATOM 2832 C C . PRO A 1 383 ? 45.567 5.160 -42.774 1.00 40.53 383 PRO A C 1
ATOM 2834 O O . PRO A 1 383 ? 45.496 4.196 -42.011 1.00 40.53 383 PRO A O 1
ATOM 2837 N N . GLU A 1 384 ? 45.116 5.169 -44.024 1.00 34.16 384 GLU A N 1
ATOM 2838 C CA . GLU A 1 384 ? 44.578 4.062 -44.802 1.00 34.16 384 GLU A CA 1
ATOM 2839 C C . GLU A 1 384 ? 45.496 2.837 -44.851 1.00 34.16 384 GLU A C 1
ATOM 2841 O O . GLU A 1 384 ? 46.714 2.944 -44.983 1.00 34.16 384 GLU A O 1
ATOM 2846 N N . GLY A 1 385 ? 44.863 1.664 -44.876 1.00 35.59 385 GLY A N 1
ATOM 2847 C CA . GLY A 1 385 ? 45.473 0.438 -45.372 1.00 35.59 385 GLY A CA 1
ATOM 2848 C C . GLY A 1 385 ? 45.221 -0.748 -44.461 1.00 35.59 385 GLY A C 1
ATOM 2849 O O . GLY A 1 385 ? 45.982 -0.959 -43.532 1.00 35.59 385 GLY A O 1
ATOM 2850 N N . ILE A 1 386 ? 44.181 -1.534 -44.757 1.00 32.75 386 ILE A N 1
ATOM 2851 C CA . ILE A 1 386 ? 44.160 -3.003 -44.648 1.00 32.75 386 ILE A CA 1
ATOM 2852 C C . ILE A 1 386 ? 42.969 -3.515 -45.475 1.00 32.75 386 ILE A C 1
ATOM 2854 O O . ILE A 1 386 ? 41.862 -2.981 -45.432 1.00 32.75 386 ILE A O 1
ATOM 2858 N N . ALA A 1 387 ? 43.263 -4.535 -46.274 1.00 32.12 387 ALA A N 1
ATOM 2859 C CA . ALA A 1 387 ? 42.442 -5.127 -47.315 1.00 32.12 387 ALA A CA 1
ATOM 2860 C C . ALA A 1 387 ? 41.077 -5.662 -46.844 1.00 32.12 387 ALA A C 1
ATOM 2862 O O . ALA A 1 387 ? 40.930 -6.218 -45.756 1.00 32.12 387 ALA A O 1
ATOM 2863 N N . ALA A 1 388 ? 40.093 -5.549 -47.738 1.00 33.91 388 ALA A N 1
ATOM 2864 C CA . ALA A 1 388 ? 38.763 -6.123 -47.590 1.00 33.91 388 ALA A CA 1
ATOM 2865 C C . ALA A 1 388 ? 38.810 -7.666 -47.501 1.00 33.91 388 ALA A C 1
ATOM 2867 O O . ALA A 1 388 ? 39.416 -8.304 -48.369 1.00 33.91 388 ALA A O 1
ATOM 2868 N N . PRO A 1 389 ? 38.140 -8.299 -46.521 1.00 35.88 389 PRO A N 1
ATOM 2869 C CA . PRO A 1 389 ? 37.936 -9.740 -46.541 1.00 35.88 389 PRO A CA 1
ATOM 2870 C C . PRO A 1 389 ? 36.852 -10.118 -47.564 1.00 35.88 389 PRO A C 1
ATOM 2872 O O . PRO A 1 389 ? 35.787 -9.505 -47.639 1.00 35.88 389 PRO A O 1
ATOM 2875 N N . ARG A 1 390 ? 37.152 -11.150 -48.363 1.00 33.28 390 ARG A N 1
ATOM 2876 C CA . ARG A 1 390 ? 36.256 -11.776 -49.349 1.00 33.28 390 ARG A CA 1
ATOM 2877 C C . ARG A 1 390 ? 34.946 -12.267 -48.703 1.00 33.28 390 ARG A C 1
ATOM 2879 O O . ARG A 1 390 ? 34.987 -12.758 -47.575 1.00 33.28 390 ARG A O 1
ATOM 2886 N N . PRO A 1 391 ? 33.808 -12.225 -49.423 1.00 34.41 391 PRO A N 1
ATOM 2887 C CA . PRO A 1 391 ? 32.545 -12.754 -48.923 1.00 34.41 391 PRO A CA 1
ATOM 2888 C C . PRO A 1 391 ? 32.615 -14.278 -48.770 1.00 34.41 391 PRO A C 1
ATOM 2890 O O . PRO A 1 391 ? 32.960 -15.007 -49.702 1.00 34.41 391 PRO A O 1
ATOM 2893 N N . VAL A 1 392 ? 32.283 -14.750 -47.569 1.00 37.72 392 VAL A N 1
ATOM 2894 C CA . VAL A 1 392 ? 32.080 -16.168 -47.268 1.00 37.72 392 VAL A CA 1
ATOM 2895 C C . VAL A 1 392 ? 30.742 -16.595 -47.869 1.00 37.72 392 VAL A C 1
ATOM 2897 O O . VAL A 1 392 ? 29.711 -15.961 -47.664 1.00 37.72 392 VAL A O 1
ATOM 2900 N N . ARG A 1 393 ? 30.822 -17.673 -48.642 1.00 32.44 393 ARG A N 1
ATOM 2901 C CA . ARG A 1 393 ? 29.768 -18.378 -49.370 1.00 32.44 393 ARG A CA 1
ATOM 2902 C C . ARG A 1 393 ? 28.612 -18.775 -48.441 1.00 32.44 393 ARG A C 1
ATOM 2904 O O . ARG A 1 393 ? 28.839 -19.408 -47.412 1.00 32.44 393 ARG A O 1
ATOM 2911 N N . GLU A 1 394 ? 27.393 -18.417 -48.834 1.00 36.94 394 GLU A N 1
ATOM 2912 C CA . GLU A 1 394 ? 26.143 -18.827 -48.192 1.00 36.94 394 GLU A CA 1
ATOM 2913 C C . GLU A 1 394 ? 26.007 -20.359 -48.192 1.00 36.94 394 GLU A C 1
ATOM 2915 O O . GLU A 1 394 ? 26.171 -21.018 -49.220 1.00 36.94 394 GLU A O 1
ATOM 2920 N N . GLY A 1 395 ? 25.722 -20.915 -47.013 1.00 31.53 395 GLY A N 1
ATOM 2921 C CA . GLY A 1 395 ? 25.296 -22.297 -46.797 1.00 31.53 395 GLY A CA 1
ATOM 2922 C C . GLY A 1 395 ? 23.892 -22.318 -46.172 1.00 31.53 395 GLY A C 1
ATOM 2923 O O . GLY A 1 395 ? 23.498 -21.337 -45.538 1.00 31.53 395 GLY A O 1
ATOM 2924 N N . PRO A 1 396 ? 23.119 -23.397 -46.371 1.00 33.78 396 PRO A N 1
ATOM 2925 C CA . PRO A 1 396 ? 21.660 -23.345 -46.413 1.00 33.78 396 PRO A CA 1
ATOM 2926 C C . PRO A 1 396 ? 20.978 -23.153 -45.047 1.00 33.78 396 PRO A C 1
ATOM 2928 O O . PRO A 1 396 ? 21.340 -23.767 -44.044 1.00 33.78 396 PRO A O 1
ATOM 2931 N N . SER A 1 397 ? 19.965 -22.281 -45.068 1.00 33.91 397 SER A N 1
ATOM 2932 C CA . SER A 1 397 ? 18.717 -22.264 -44.283 1.00 33.91 397 SER A CA 1
ATOM 2933 C C . SER A 1 397 ? 18.636 -23.157 -43.030 1.00 33.91 397 SER A C 1
ATOM 2935 O O . SER A 1 397 ? 18.363 -24.355 -43.096 1.00 33.91 397 SER A O 1
ATOM 2937 N N . ARG A 1 398 ? 18.733 -22.520 -41.854 1.00 33.16 398 ARG A N 1
ATOM 2938 C CA . ARG A 1 398 ? 18.324 -23.060 -40.542 1.00 33.16 398 ARG A CA 1
ATOM 2939 C C . ARG A 1 398 ? 16.800 -22.972 -40.349 1.00 33.16 398 ARG A C 1
ATOM 2941 O O . ARG A 1 398 ? 16.330 -22.250 -39.475 1.00 33.16 398 ARG A O 1
ATOM 2948 N N . GLU A 1 399 ? 16.038 -23.728 -41.130 1.00 32.56 399 GLU A N 1
ATOM 2949 C CA . GLU A 1 399 ? 14.575 -23.860 -40.971 1.00 32.56 399 GLU A CA 1
ATOM 2950 C C . GLU A 1 399 ? 14.142 -25.205 -40.352 1.00 32.56 399 GLU A C 1
ATOM 2952 O O . GLU A 1 399 ? 13.006 -25.619 -40.522 1.00 32.56 399 GLU A O 1
ATOM 2957 N N . HIS A 1 400 ? 15.003 -25.916 -39.608 1.00 32.09 400 HIS A N 1
ATOM 2958 C CA . HIS A 1 400 ? 14.678 -27.292 -39.169 1.00 32.09 400 HIS A CA 1
ATOM 2959 C C . HIS A 1 400 ? 15.039 -27.676 -37.718 1.00 32.09 400 HIS A C 1
ATOM 2961 O O . HIS A 1 400 ? 15.288 -28.843 -37.437 1.00 32.09 400 HIS A O 1
ATOM 2967 N N . ILE A 1 401 ? 15.071 -26.735 -36.759 1.00 32.94 401 ILE A N 1
ATOM 2968 C CA . ILE A 1 401 ? 15.392 -27.058 -35.339 1.00 32.94 401 ILE A CA 1
ATOM 2969 C C . ILE A 1 401 ? 14.304 -26.613 -34.327 1.00 32.94 401 ILE A C 1
ATOM 2971 O O . ILE A 1 401 ? 14.486 -26.745 -33.123 1.00 32.94 401 ILE A O 1
ATOM 2975 N N . LEU A 1 402 ? 13.120 -26.160 -34.762 1.00 30.38 402 LEU A N 1
ATOM 2976 C CA . LEU A 1 402 ? 12.028 -25.773 -33.839 1.00 30.38 402 LEU A CA 1
ATOM 2977 C C . LEU A 1 402 ? 10.705 -26.542 -34.011 1.00 30.38 402 LEU A C 1
ATOM 2979 O O . LEU A 1 402 ? 9.697 -26.152 -33.432 1.00 30.38 402 LEU A O 1
ATOM 2983 N N . GLU A 1 403 ? 10.721 -27.685 -34.696 1.00 30.88 403 GLU A N 1
ATOM 2984 C CA . GLU A 1 403 ? 9.576 -28.605 -34.786 1.00 30.88 403 GLU A CA 1
ATOM 2985 C C . GLU A 1 403 ? 9.879 -29.962 -34.140 1.00 30.88 403 GLU A C 1
ATOM 2987 O O . GLU A 1 403 ? 9.777 -31.002 -34.769 1.00 30.88 403 GLU A O 1
ATOM 2992 N N . MET A 1 404 ? 10.254 -29.984 -32.861 1.00 27.31 404 MET A N 1
ATOM 2993 C CA . MET A 1 404 ? 10.122 -31.192 -32.036 1.00 27.31 404 MET A CA 1
ATOM 2994 C C . MET A 1 404 ? 10.019 -30.803 -30.563 1.00 27.31 404 MET A C 1
ATOM 2996 O O . MET A 1 404 ? 11.032 -30.725 -29.879 1.00 27.31 404 MET A O 1
ATOM 3000 N N . SER A 1 405 ? 8.801 -30.540 -30.078 1.00 28.56 405 SER A N 1
ATOM 3001 C CA . SER A 1 405 ? 8.374 -30.844 -28.697 1.00 28.56 405 SER A CA 1
ATOM 3002 C C . SER A 1 405 ? 6.935 -30.366 -28.445 1.00 28.56 405 SER A C 1
ATOM 3004 O O . SER A 1 405 ? 6.685 -29.545 -27.566 1.00 28.56 405 SER A O 1
ATOM 3006 N N . ILE A 1 406 ? 5.965 -30.891 -29.198 1.00 34.50 406 ILE A N 1
ATOM 3007 C CA . ILE A 1 406 ? 4.576 -30.992 -28.727 1.00 34.50 406 ILE A CA 1
ATOM 3008 C C . ILE A 1 406 ? 4.081 -32.394 -29.092 1.00 34.50 406 ILE A C 1
ATOM 3010 O O . ILE A 1 406 ? 3.481 -32.623 -30.137 1.00 34.50 406 ILE A O 1
ATOM 3014 N N . ARG A 1 407 ? 4.385 -33.359 -28.225 1.00 27.77 407 ARG A N 1
ATOM 3015 C CA . ARG A 1 407 ? 3.653 -34.622 -28.116 1.00 27.77 407 ARG A CA 1
ATOM 3016 C C . ARG A 1 407 ? 3.362 -34.824 -26.636 1.00 27.77 407 ARG A C 1
ATOM 3018 O O . ARG A 1 407 ? 4.287 -35.035 -25.863 1.00 27.77 407 ARG A O 1
ATOM 3025 N N . ASN A 1 408 ? 2.088 -34.705 -26.277 1.00 32.88 408 ASN A N 1
ATOM 3026 C CA . ASN A 1 408 ? 1.529 -35.205 -25.025 1.00 32.88 408 ASN A CA 1
ATOM 3027 C C . ASN A 1 408 ? 1.425 -36.732 -25.138 1.00 32.88 408 ASN A C 1
ATOM 3029 O O . ASN A 1 408 ? 0.706 -37.197 -26.025 1.00 32.88 408 ASN A O 1
ATOM 3033 N N . PRO A 1 409 ? 2.076 -37.518 -24.272 1.00 33.69 409 PRO A N 1
ATOM 3034 C CA . PRO A 1 409 ? 1.589 -38.836 -23.928 1.00 33.69 409 PRO A CA 1
ATOM 3035 C C . PRO A 1 409 ? 0.758 -38.745 -22.639 1.00 33.69 409 PRO A C 1
ATOM 3037 O O . PRO A 1 409 ? 1.062 -37.948 -21.756 1.00 33.69 409 PRO A O 1
ATOM 3040 N N . ASP A 1 410 ? -0.274 -39.584 -22.561 1.00 33.53 410 ASP A N 1
ATOM 3041 C CA . ASP A 1 410 ? -1.058 -39.934 -21.364 1.00 33.53 410 ASP A CA 1
ATOM 3042 C C . ASP A 1 410 ? -2.472 -39.335 -21.258 1.00 33.53 410 ASP A C 1
ATOM 3044 O O . ASP A 1 410 ? -2.891 -38.802 -20.235 1.00 33.53 410 ASP A O 1
ATOM 3048 N N . GLU A 1 411 ? -3.278 -39.575 -22.296 1.00 36.94 411 GLU A N 1
ATOM 3049 C CA . GLU A 1 411 ? -4.677 -39.976 -22.097 1.00 36.94 411 GLU A CA 1
ATOM 3050 C C . GLU A 1 411 ? -4.741 -41.508 -21.983 1.00 36.94 411 GLU A C 1
ATOM 3052 O O . GLU A 1 411 ? -4.758 -42.234 -22.978 1.00 36.94 411 GLU A O 1
ATOM 3057 N N . LYS A 1 412 ? -4.780 -42.020 -20.750 1.00 33.81 412 LYS A N 1
ATOM 3058 C CA . LYS A 1 412 ? -5.308 -43.357 -20.452 1.00 33.81 412 LYS A CA 1
ATOM 3059 C C . LYS A 1 412 ? -6.321 -43.236 -19.325 1.00 33.81 412 LYS A C 1
ATOM 3061 O O . LYS A 1 412 ? -5.973 -42.964 -18.180 1.00 33.81 412 LYS A O 1
ATOM 3066 N N . GLY A 1 413 ? -7.586 -43.421 -19.691 1.00 41.47 413 GLY A N 1
ATOM 3067 C CA . GLY A 1 413 ? -8.702 -43.500 -18.763 1.00 41.47 413 GLY A CA 1
ATOM 3068 C C . GLY A 1 413 ? -8.554 -44.681 -17.805 1.00 41.47 413 GLY A C 1
ATOM 3069 O O . GLY A 1 413 ? -8.308 -45.811 -18.222 1.00 41.47 413 GLY A O 1
ATOM 3070 N N . GLY A 1 414 ? -8.739 -44.396 -16.518 1.00 32.81 414 GLY A N 1
ATOM 3071 C CA . GLY A 1 414 ? -8.967 -45.369 -15.454 1.00 32.81 414 GLY A CA 1
ATOM 3072 C C . GLY A 1 414 ? -10.276 -45.030 -14.724 1.00 32.81 414 GLY A C 1
ATOM 3073 O O . GLY A 1 414 ? -10.640 -43.853 -14.656 1.00 32.81 414 GLY A O 1
ATOM 3074 N N . PRO A 1 415 ? -11.027 -46.030 -14.232 1.00 34.25 415 PRO A N 1
ATOM 3075 C CA . PRO A 1 415 ? -12.398 -45.845 -13.771 1.00 34.25 415 PRO A CA 1
ATOM 3076 C C . PRO A 1 415 ? -12.478 -45.156 -12.400 1.00 34.25 415 PRO A C 1
ATOM 3078 O O . PRO A 1 415 ? -11.620 -45.328 -11.535 1.00 34.25 415 PRO A O 1
ATOM 3081 N N . ARG A 1 416 ? -13.561 -44.390 -12.212 1.00 32.91 416 ARG A N 1
ATOM 3082 C CA . ARG A 1 416 ? -13.969 -43.738 -10.955 1.00 32.91 416 ARG A CA 1
ATOM 3083 C C . ARG A 1 416 ? -13.980 -44.728 -9.775 1.00 32.91 416 ARG A C 1
ATOM 3085 O O . ARG A 1 416 ? -14.616 -45.774 -9.905 1.00 32.91 416 ARG A O 1
ATOM 3092 N N . PRO A 1 417 ? -13.426 -44.378 -8.600 1.00 34.75 417 PRO A N 1
ATOM 3093 C CA . PRO A 1 417 ? -13.729 -45.105 -7.376 1.00 34.75 417 PRO A CA 1
ATOM 3094 C C . PRO A 1 417 ? -15.160 -44.784 -6.921 1.00 34.75 417 PRO A C 1
ATOM 3096 O O . PRO A 1 417 ? -15.584 -43.625 -6.895 1.00 34.75 417 PRO A O 1
ATOM 3099 N N . ALA A 1 418 ? -15.911 -45.836 -6.600 1.00 34.78 418 ALA A N 1
ATOM 3100 C CA . ALA A 1 418 ? -17.264 -45.761 -6.071 1.00 34.78 418 ALA A CA 1
ATOM 3101 C C . ALA A 1 418 ? -17.287 -45.091 -4.687 1.00 34.78 418 ALA A C 1
ATOM 3103 O O . ALA A 1 418 ? -16.414 -45.320 -3.850 1.00 34.78 418 ALA A O 1
ATOM 3104 N N . GLN A 1 419 ? -18.312 -44.271 -4.454 1.00 34.09 419 GLN A N 1
ATOM 3105 C CA . GLN A 1 419 ? -18.639 -43.731 -3.137 1.00 34.09 419 GLN A CA 1
ATOM 3106 C C . GLN A 1 419 ? -19.054 -44.869 -2.189 1.00 34.09 419 GLN A C 1
ATOM 3108 O O . GLN A 1 419 ? -19.777 -45.771 -2.619 1.00 34.09 419 GLN A O 1
ATOM 3113 N N . PRO A 1 420 ? -18.666 -44.834 -0.903 1.00 35.44 420 PRO A N 1
ATOM 3114 C CA . PRO A 1 420 ? -19.148 -45.806 0.063 1.00 35.44 420 PRO A CA 1
ATOM 3115 C C . PRO A 1 420 ? -20.609 -45.511 0.423 1.00 35.44 420 PRO A C 1
ATOM 3117 O O . PRO A 1 420 ? -20.953 -44.446 0.936 1.00 35.44 420 PRO A O 1
ATOM 3120 N N . THR A 1 421 ? -21.472 -46.487 0.154 1.00 34.25 421 THR A N 1
ATOM 3121 C CA . THR A 1 421 ? -22.845 -46.577 0.655 1.00 34.25 421 THR A CA 1
ATOM 3122 C C . THR A 1 421 ? -22.866 -46.621 2.181 1.00 34.25 421 THR A C 1
ATOM 3124 O O . THR A 1 421 ? -22.171 -47.423 2.802 1.00 34.25 421 THR A O 1
ATOM 3127 N N . ALA A 1 422 ? -23.709 -45.777 2.775 1.00 36.38 422 ALA A N 1
ATOM 3128 C CA . ALA A 1 422 ? -23.998 -45.756 4.200 1.00 36.38 422 ALA A CA 1
ATOM 3129 C C . ALA A 1 422 ? -24.600 -47.097 4.660 1.00 36.38 422 ALA A C 1
ATOM 3131 O O . ALA A 1 422 ? -25.687 -47.480 4.225 1.00 36.38 422 ALA A O 1
ATOM 3132 N N . VAL A 1 423 ? -23.900 -47.792 5.561 1.00 36.56 423 VAL A N 1
ATOM 3133 C CA . VAL A 1 423 ? -24.417 -48.971 6.265 1.00 36.56 423 VAL A CA 1
ATOM 3134 C C . VAL A 1 423 ? -25.084 -48.526 7.565 1.00 36.56 423 VAL A C 1
ATOM 3136 O O . VAL A 1 423 ? -24.529 -47.785 8.374 1.00 36.56 423 VAL A O 1
ATOM 3139 N N . ARG A 1 424 ? -26.327 -48.982 7.702 1.00 33.22 424 ARG A N 1
ATOM 3140 C CA . ARG A 1 424 ? -27.284 -48.758 8.785 1.00 33.22 424 ARG A CA 1
ATOM 3141 C C . ARG A 1 424 ? -26.905 -49.608 10.008 1.00 33.22 424 ARG A C 1
ATOM 3143 O O . ARG A 1 424 ? -26.381 -50.706 9.857 1.00 33.22 424 ARG A O 1
ATOM 3150 N N . GLY A 1 425 ? -27.166 -49.073 11.200 1.00 42.16 425 GLY A N 1
ATOM 3151 C CA . GLY A 1 425 ? -26.620 -49.533 12.478 1.00 42.16 425 GLY A CA 1
ATOM 3152 C C . GLY A 1 425 ? -26.936 -50.974 12.895 1.00 42.16 425 GLY A C 1
ATOM 3153 O O . GLY A 1 425 ? -28.064 -51.445 12.772 1.00 42.16 425 GLY A O 1
ATOM 3154 N N . GLY A 1 426 ? -25.923 -51.609 13.488 1.00 32.38 426 GLY A N 1
ATOM 3155 C CA . GLY A 1 426 ? -26.026 -52.798 14.329 1.00 32.38 426 GLY A CA 1
ATOM 3156 C C . GLY A 1 426 ? -25.253 -52.556 15.629 1.00 32.38 426 GLY A C 1
ATOM 3157 O O . GLY A 1 426 ? -24.081 -52.186 15.606 1.00 32.38 426 GLY A O 1
ATOM 3158 N N . SER A 1 427 ? -25.923 -52.706 16.769 1.00 43.78 427 SER A N 1
ATOM 3159 C CA . SER A 1 427 ? -25.347 -52.586 18.109 1.00 43.78 427 SER A CA 1
ATOM 3160 C C . SER A 1 427 ? -24.477 -53.807 18.428 1.00 43.78 427 SER A C 1
ATOM 3162 O O . SER A 1 427 ? -24.977 -54.811 18.929 1.00 43.78 427 SER A O 1
ATOM 3164 N N . GLY A 1 428 ? -23.180 -53.726 18.129 1.00 38.34 428 GLY A N 1
ATOM 3165 C CA . GLY A 1 428 ? -22.173 -54.707 18.539 1.00 38.34 428 GLY A CA 1
ATOM 3166 C C . GLY A 1 428 ? -21.225 -54.111 19.579 1.00 38.34 428 GLY A C 1
ATOM 3167 O O . GLY A 1 428 ? -20.297 -53.386 19.238 1.00 38.34 428 GLY A O 1
ATOM 3168 N N . THR A 1 429 ? -21.433 -54.412 20.860 1.00 51.47 429 THR A N 1
ATOM 3169 C CA . THR A 1 429 ? -20.568 -53.968 21.973 1.00 51.47 429 THR A CA 1
ATOM 3170 C C . THR A 1 429 ? -19.281 -54.791 22.132 1.00 51.47 429 THR A C 1
ATOM 3172 O O . THR A 1 429 ? -18.504 -54.515 23.040 1.00 51.47 429 THR A O 1
ATOM 3175 N N . SER A 1 430 ? -19.000 -55.761 21.252 1.00 51.94 430 SER A N 1
ATOM 3176 C CA . SER A 1 430 ? -17.858 -56.682 21.409 1.00 51.94 430 SER A CA 1
ATOM 3177 C C . SER A 1 430 ? -16.647 -56.397 20.506 1.00 51.94 430 SER A C 1
ATOM 3179 O O . SER A 1 430 ? -15.585 -56.964 20.743 1.00 51.94 430 SER A O 1
ATOM 3181 N N . GLU A 1 431 ? -16.755 -55.527 19.495 1.00 52.75 431 GLU A N 1
ATOM 3182 C CA . GLU A 1 431 ? -15.699 -55.366 18.472 1.00 52.75 431 GLU A CA 1
ATOM 3183 C C . GLU A 1 431 ? -14.720 -54.203 18.737 1.00 52.75 431 GLU A C 1
ATOM 3185 O O . GLU A 1 431 ? -13.716 -54.062 18.046 1.00 52.75 431 GLU A O 1
ATOM 3190 N N . ARG A 1 432 ? -14.966 -53.374 19.764 1.00 56.25 432 ARG A N 1
ATOM 3191 C CA . ARG A 1 432 ? -14.106 -52.215 20.101 1.00 56.25 432 ARG A CA 1
ATOM 3192 C C . ARG A 1 432 ? -12.965 -52.518 21.076 1.00 56.25 432 ARG A C 1
ATOM 3194 O O . ARG A 1 432 ? -12.021 -51.738 21.160 1.00 56.25 432 ARG A O 1
ATOM 3201 N N . ALA A 1 433 ? -13.000 -53.660 21.764 1.00 57.56 433 ALA A N 1
ATOM 3202 C CA . ALA A 1 433 ? -11.970 -54.056 22.727 1.00 57.56 433 ALA A CA 1
ATOM 3203 C C . ALA A 1 433 ? -10.513 -54.049 22.189 1.00 57.56 433 ALA A C 1
ATOM 3205 O O . ALA A 1 433 ? -9.640 -53.586 22.927 1.00 57.56 433 ALA A O 1
ATOM 3206 N N . PRO A 1 434 ? -10.204 -54.484 20.944 1.00 69.19 434 PRO A N 1
ATOM 3207 C CA . PRO A 1 434 ? -8.819 -54.500 20.461 1.00 69.19 434 PRO A CA 1
ATOM 3208 C C . PRO A 1 434 ? -8.247 -53.103 20.173 1.00 69.19 434 PRO A C 1
ATOM 3210 O O . PRO A 1 434 ? -7.031 -52.936 20.189 1.00 69.19 434 PRO A O 1
ATOM 3213 N N . LEU A 1 435 ? -9.095 -52.087 19.972 1.00 72.31 435 LEU A N 1
ATOM 3214 C CA . LEU A 1 435 ? -8.652 -50.711 19.723 1.00 72.31 435 LEU A CA 1
ATOM 3215 C C . LEU A 1 435 ? -8.390 -49.926 21.014 1.00 72.31 435 LEU A C 1
ATOM 3217 O O . LEU A 1 435 ? -7.656 -48.951 20.983 1.00 72.31 435 LEU A O 1
ATOM 3221 N N . GLU A 1 436 ? -8.927 -50.345 22.163 1.00 80.38 436 GLU A N 1
ATOM 3222 C CA . GLU A 1 436 ? -8.783 -49.605 23.429 1.00 80.38 436 GLU A CA 1
ATOM 3223 C C . GLU A 1 436 ? -7.445 -49.844 24.138 1.00 80.38 436 GLU A C 1
ATOM 3225 O O . GLU A 1 436 ? -6.938 -48.953 24.823 1.00 80.38 436 GLU A O 1
ATOM 3230 N N . ALA A 1 437 ? -6.868 -51.039 23.990 1.00 82.19 437 ALA A N 1
ATOM 3231 C CA . ALA A 1 437 ? -5.598 -51.412 24.612 1.00 82.19 437 ALA A CA 1
ATOM 3232 C C . ALA A 1 437 ? -4.434 -50.440 24.300 1.00 82.19 437 ALA A C 1
ATOM 3234 O O . ALA A 1 437 ? -3.773 -50.014 25.253 1.00 82.19 437 ALA A O 1
ATOM 3235 N N . PRO A 1 438 ? -4.192 -50.020 23.038 1.00 84.25 438 PRO A N 1
ATOM 3236 C CA . PRO A 1 438 ? -3.117 -49.074 22.732 1.00 84.25 438 PRO A CA 1
ATOM 3237 C C . PRO A 1 438 ? -3.339 -47.689 23.358 1.00 84.25 438 PRO A C 1
ATOM 3239 O O . PRO A 1 438 ? -2.402 -47.125 23.917 1.00 84.25 438 PRO A O 1
ATOM 3242 N N . PHE A 1 439 ? -4.569 -47.158 23.371 1.00 84.12 439 PHE A N 1
ATOM 3243 C CA . PHE A 1 439 ? -4.842 -45.857 24.002 1.00 84.12 439 PHE A CA 1
ATOM 3244 C C . PHE A 1 439 ? -4.691 -45.902 25.522 1.00 84.12 439 PHE A C 1
ATOM 3246 O O . PHE A 1 439 ? -4.169 -44.956 26.106 1.00 84.12 439 PHE A O 1
ATOM 3253 N N . LYS A 1 440 ? -5.085 -47.004 26.173 1.00 84.56 440 LYS A N 1
ATOM 3254 C CA . LYS A 1 440 ? -4.846 -47.194 27.614 1.00 84.56 440 LYS A CA 1
ATOM 3255 C C . LYS A 1 440 ? -3.353 -47.201 27.940 1.00 84.56 440 LYS A C 1
ATOM 3257 O O . LYS A 1 440 ? -2.945 -46.562 28.907 1.00 84.56 440 LYS A O 1
ATOM 3262 N N . ALA A 1 441 ? -2.545 -47.887 27.129 1.00 85.50 441 ALA A N 1
ATOM 3263 C CA . ALA A 1 441 ? -1.094 -47.905 27.288 1.00 85.50 441 ALA A CA 1
ATOM 3264 C C . ALA A 1 441 ? -0.484 -46.505 27.104 1.00 85.50 441 ALA A C 1
ATOM 3266 O O . ALA A 1 441 ? 0.317 -46.081 27.935 1.00 85.50 441 ALA A O 1
ATOM 3267 N N . LEU A 1 442 ? -0.919 -45.759 26.082 1.00 85.75 442 LEU A N 1
ATOM 3268 C CA . LEU A 1 442 ? -0.467 -44.388 25.832 1.00 85.75 442 LEU A CA 1
ATOM 3269 C C . LEU A 1 442 ? -0.857 -43.429 26.965 1.00 85.75 442 LEU A C 1
ATOM 3271 O O . LEU A 1 442 ? -0.011 -42.680 27.444 1.00 85.75 442 LEU A O 1
ATOM 3275 N N . ILE A 1 443 ? -2.107 -43.472 27.438 1.00 86.06 443 ILE A N 1
ATOM 3276 C CA . ILE A 1 443 ? -2.571 -42.631 28.552 1.00 86.06 443 ILE A CA 1
ATOM 3277 C C . ILE A 1 443 ? -1.770 -42.948 29.817 1.00 86.06 443 ILE A C 1
ATOM 3279 O O . ILE A 1 443 ? -1.263 -42.029 30.450 1.00 86.06 443 ILE A O 1
ATOM 3283 N N . ASN A 1 444 ? -1.582 -44.224 30.164 1.00 85.38 444 ASN A N 1
ATOM 3284 C CA . ASN A 1 444 ? -0.779 -44.602 31.330 1.00 85.38 444 ASN A CA 1
ATOM 3285 C C . ASN A 1 444 ? 0.683 -44.151 31.203 1.00 85.38 444 ASN A C 1
ATOM 3287 O O . ASN A 1 444 ? 1.258 -43.670 32.176 1.00 85.38 444 ASN A O 1
ATOM 3291 N N . ALA A 1 445 ? 1.267 -44.245 30.006 1.00 86.50 445 ALA A N 1
ATOM 3292 C CA . ALA A 1 445 ? 2.612 -43.748 29.748 1.00 86.50 445 ALA A CA 1
ATOM 3293 C C . ALA A 1 445 ? 2.699 -42.221 29.932 1.00 86.50 445 ALA A C 1
ATOM 3295 O O . ALA A 1 445 ? 3.647 -41.744 30.544 1.00 86.50 445 ALA A O 1
ATOM 3296 N N . LEU A 1 446 ? 1.689 -41.447 29.516 1.00 83.94 446 LEU A N 1
ATOM 3297 C CA . LEU A 1 446 ? 1.652 -39.991 29.734 1.00 83.94 446 LEU A CA 1
ATOM 3298 C C . LEU A 1 446 ? 1.657 -39.583 31.217 1.00 83.94 446 LEU A C 1
ATOM 3300 O O . LEU A 1 446 ? 2.165 -38.509 31.550 1.00 83.94 446 LEU A O 1
ATOM 3304 N N . TYR A 1 447 ? 1.118 -40.431 32.094 1.00 82.25 447 TYR A N 1
ATOM 3305 C CA . TYR A 1 447 ? 1.139 -40.234 33.546 1.00 82.25 447 TYR A CA 1
ATOM 3306 C C . TYR A 1 447 ? 2.398 -40.789 34.227 1.00 82.25 447 TYR A C 1
ATOM 3308 O O . TYR A 1 447 ? 2.582 -40.548 35.417 1.00 82.25 447 TYR A O 1
ATOM 3316 N N . ASN A 1 448 ? 3.279 -41.490 33.507 1.00 85.50 448 ASN A N 1
ATOM 3317 C CA . ASN A 1 448 ? 4.536 -41.953 34.078 1.00 85.50 448 ASN A CA 1
ATOM 3318 C C . ASN A 1 448 ? 5.487 -40.765 34.291 1.00 85.50 448 ASN A C 1
ATOM 3320 O O . ASN A 1 448 ? 5.974 -40.151 33.336 1.00 85.50 448 ASN A O 1
ATOM 3324 N N . GLU A 1 449 ? 5.760 -40.441 35.557 1.00 80.69 449 GLU A N 1
ATOM 3325 C CA . GLU A 1 449 ? 6.656 -39.347 35.917 1.00 80.69 449 GLU A CA 1
ATOM 3326 C C . GLU A 1 449 ? 8.131 -39.607 35.581 1.00 80.69 449 GLU A C 1
ATOM 3328 O O . GLU A 1 449 ? 8.910 -38.656 35.520 1.00 80.69 449 GLU A O 1
ATOM 3333 N N . GLU A 1 450 ? 8.500 -40.850 35.280 1.00 83.38 450 GLU A N 1
ATOM 3334 C CA . GLU A 1 450 ? 9.860 -41.225 34.889 1.00 83.38 450 GLU A CA 1
ATOM 3335 C C . GLU A 1 450 ? 10.172 -40.898 33.421 1.00 83.38 450 GLU A C 1
ATOM 3337 O O . GLU A 1 450 ? 11.339 -40.803 33.048 1.00 83.38 450 GLU A O 1
ATOM 3342 N N . LEU A 1 451 ? 9.153 -40.683 32.578 1.00 82.12 451 LEU A N 1
ATOM 3343 C CA . LEU A 1 451 ? 9.377 -40.298 31.184 1.00 82.12 451 LEU A CA 1
ATOM 3344 C C . LEU A 1 451 ? 9.856 -38.853 31.083 1.00 82.12 451 LEU A C 1
ATOM 3346 O O . LEU A 1 451 ? 9.292 -37.952 31.721 1.00 82.12 451 LEU A O 1
ATOM 3350 N N . SER A 1 452 ? 10.831 -38.613 30.208 1.00 80.62 452 SER A N 1
ATOM 3351 C CA . SER A 1 452 ? 11.294 -37.259 29.909 1.00 80.62 452 SER A CA 1
ATOM 3352 C C . SER A 1 452 ? 10.161 -36.407 29.304 1.00 80.62 452 SER A C 1
ATOM 3354 O O . SER A 1 452 ? 9.253 -36.946 28.656 1.00 80.62 452 SER A O 1
ATOM 3356 N N . PRO A 1 453 ? 10.174 -35.068 29.461 1.00 74.19 453 PRO A N 1
ATOM 3357 C CA . PRO A 1 453 ? 9.139 -34.208 28.879 1.00 74.19 453 PRO A CA 1
ATOM 3358 C C . PRO A 1 453 ? 9.030 -34.360 27.353 1.00 74.19 453 PRO A C 1
ATOM 3360 O O . PRO A 1 453 ? 7.932 -34.328 26.800 1.00 74.19 453 PRO A O 1
ATOM 3363 N N . SER A 1 454 ? 10.158 -34.611 26.685 1.00 69.44 454 SER A N 1
ATOM 3364 C CA . SER A 1 454 ? 10.236 -34.911 25.252 1.00 69.44 454 SER A CA 1
ATOM 3365 C C . SER A 1 454 ? 9.539 -36.227 24.860 1.00 69.44 454 SER A C 1
ATOM 3367 O O . SER A 1 454 ? 8.828 -36.273 23.856 1.00 69.44 454 SER A O 1
ATOM 3369 N N . GLU A 1 455 ? 9.674 -37.292 25.654 1.00 75.75 455 GLU A N 1
ATOM 3370 C CA . GLU A 1 455 ? 8.967 -38.562 25.415 1.00 75.75 455 GLU A CA 1
ATOM 3371 C C . GLU A 1 455 ? 7.467 -38.434 25.674 1.00 75.75 455 GLU A C 1
ATOM 3373 O O . GLU A 1 455 ? 6.662 -38.918 24.877 1.00 75.75 455 GLU A O 1
ATOM 3378 N N . ARG A 1 456 ? 7.073 -37.712 26.730 1.00 78.12 456 ARG A N 1
ATOM 3379 C CA . ARG A 1 456 ? 5.654 -37.426 26.991 1.00 78.12 456 ARG A CA 1
ATOM 3380 C C . ARG A 1 456 ? 5.033 -36.592 25.879 1.00 78.12 456 ARG A C 1
ATOM 3382 O O . ARG A 1 456 ? 3.890 -36.836 25.514 1.00 78.12 456 ARG A O 1
ATOM 3389 N N . TYR A 1 457 ? 5.778 -35.648 25.307 1.00 77.06 457 TYR A N 1
ATOM 3390 C CA . TYR A 1 457 ? 5.326 -34.903 24.136 1.00 77.06 457 TYR A CA 1
ATOM 3391 C C . TYR A 1 457 ? 5.147 -35.811 22.914 1.00 77.06 457 TYR A C 1
ATOM 3393 O O . TYR A 1 457 ? 4.127 -35.733 22.238 1.00 77.06 457 TYR A O 1
ATOM 3401 N N . ARG A 1 458 ? 6.077 -36.736 22.647 1.00 81.50 458 ARG A N 1
ATOM 3402 C CA . ARG A 1 458 ? 5.915 -37.697 21.542 1.00 81.50 458 ARG A CA 1
ATOM 3403 C C . ARG A 1 458 ? 4.650 -38.544 21.708 1.00 81.50 458 ARG A C 1
ATOM 3405 O O . ARG A 1 458 ? 3.855 -38.653 20.780 1.00 81.50 458 ARG A O 1
ATOM 3412 N N . LEU A 1 459 ? 4.435 -39.079 22.908 1.00 80.88 459 LEU A N 1
ATOM 3413 C CA . LEU A 1 459 ? 3.239 -39.854 23.244 1.00 80.88 459 LEU A CA 1
ATOM 3414 C C . LEU A 1 459 ? 1.958 -39.004 23.167 1.00 80.88 459 LEU A C 1
ATOM 3416 O O . LEU A 1 459 ? 0.905 -39.513 22.791 1.00 80.88 459 LEU A O 1
ATOM 3420 N N . SER A 1 460 ? 2.033 -37.701 23.468 1.00 80.44 460 SER A N 1
ATOM 3421 C CA . SER A 1 460 ? 0.896 -36.779 23.344 1.00 80.44 460 SER A CA 1
ATOM 3422 C C . SER A 1 460 ? 0.520 -36.514 21.881 1.00 80.44 460 SER A C 1
ATOM 3424 O O . SER A 1 460 ? -0.667 -36.352 21.582 1.00 80.44 460 SER A O 1
ATOM 3426 N N . GLN A 1 461 ? 1.505 -36.525 20.971 1.00 80.25 461 GLN A N 1
ATOM 3427 C CA . GLN A 1 461 ? 1.290 -36.454 19.521 1.00 80.25 461 GLN A CA 1
ATOM 3428 C C . GLN A 1 461 ? 0.651 -37.734 18.977 1.00 80.25 461 GLN A C 1
ATOM 3430 O O . GLN A 1 461 ? -0.300 -37.655 18.203 1.00 80.25 461 GLN A O 1
ATOM 3435 N N . GLU A 1 462 ? 1.118 -38.904 19.423 1.00 82.12 462 GLU A N 1
ATOM 3436 C CA . GLU A 1 462 ? 0.501 -40.195 19.085 1.00 82.12 462 GLU A CA 1
ATOM 3437 C C . GLU A 1 462 ? -0.973 -40.232 19.544 1.00 82.12 462 GLU A C 1
ATOM 3439 O O . GLU A 1 462 ? -1.843 -40.692 18.807 1.00 82.12 462 GLU A O 1
ATOM 3444 N N . LEU A 1 463 ? -1.289 -39.634 20.702 1.00 82.94 463 LEU A N 1
ATOM 3445 C CA . LEU A 1 463 ? -2.663 -39.505 21.205 1.00 82.94 463 LEU A CA 1
ATOM 3446 C C . LEU A 1 463 ? -3.542 -38.537 20.387 1.00 82.94 463 LEU A C 1
ATOM 3448 O O . LEU A 1 463 ? -4.756 -38.721 20.305 1.00 82.94 463 LEU A O 1
ATOM 3452 N N . HIS A 1 464 ? -2.949 -37.491 19.802 1.00 77.56 464 HIS A N 1
ATOM 3453 C CA . HIS A 1 464 ? -3.668 -36.463 19.038 1.00 77.56 464 HIS A CA 1
ATOM 3454 C C . HIS A 1 464 ? -4.184 -36.960 17.684 1.00 77.56 464 HIS A C 1
ATOM 3456 O O . HIS A 1 464 ? -5.145 -36.391 17.165 1.00 77.56 464 HIS A O 1
ATOM 3462 N N . GLN A 1 465 ? -3.577 -38.010 17.123 1.00 81.62 465 GLN A N 1
ATOM 3463 C CA . GLN A 1 465 ? -3.984 -38.581 15.835 1.00 81.62 465 GLN A CA 1
ATOM 3464 C C . GLN A 1 465 ? -5.417 -39.134 15.864 1.00 81.62 465 GLN A C 1
ATOM 3466 O O . GLN A 1 465 ? -6.080 -39.130 14.831 1.00 81.62 465 GLN A O 1
ATOM 3471 N N . ASP A 1 466 ? -5.910 -39.531 17.044 1.00 84.38 466 ASP A N 1
ATOM 3472 C CA . ASP A 1 466 ? -7.271 -40.046 17.235 1.00 84.38 466 ASP A CA 1
ATOM 3473 C C . ASP A 1 466 ? -7.900 -39.529 18.549 1.00 84.38 466 ASP A C 1
ATOM 3475 O O . ASP A 1 466 ? -8.418 -40.267 19.395 1.00 84.38 466 ASP A O 1
ATOM 3479 N N . LEU A 1 467 ? -7.823 -38.205 18.739 1.00 81.44 467 LEU A N 1
ATOM 3480 C CA . LEU A 1 467 ? -8.247 -37.510 19.961 1.00 81.44 467 LEU A CA 1
ATOM 3481 C C . LEU A 1 467 ? -9.685 -37.842 20.431 1.00 81.44 467 LEU A C 1
ATOM 3483 O O . LEU A 1 467 ? -9.881 -37.981 21.642 1.00 81.44 467 LEU A O 1
ATOM 3487 N N . PRO A 1 468 ? -10.700 -38.005 19.550 1.00 82.31 468 PRO A N 1
ATOM 3488 C CA . PRO A 1 468 ? -12.049 -38.377 19.982 1.00 82.31 468 PRO A CA 1
ATOM 3489 C C . PRO A 1 468 ? -12.094 -39.737 20.691 1.00 82.31 468 PRO A C 1
ATOM 3491 O O . PRO A 1 468 ? -12.730 -39.861 21.741 1.00 82.31 468 PRO A O 1
ATOM 3494 N N . LEU A 1 469 ? -11.381 -40.735 20.157 1.00 80.88 469 LEU A N 1
ATOM 3495 C CA . LEU A 1 469 ? -11.308 -42.078 20.730 1.00 80.88 469 LEU A CA 1
ATOM 3496 C C . LEU A 1 469 ? -10.488 -42.075 22.026 1.00 80.88 469 LEU A C 1
ATOM 3498 O O . LEU A 1 469 ? -10.919 -42.640 23.033 1.00 80.88 469 LEU A O 1
ATOM 3502 N N . ALA A 1 470 ? -9.362 -41.357 22.050 1.00 81.12 470 ALA A N 1
ATOM 3503 C CA . ALA A 1 470 ? -8.554 -41.176 23.254 1.00 81.12 470 ALA A CA 1
ATOM 3504 C C . ALA A 1 470 ? -9.349 -40.526 24.401 1.00 81.12 470 ALA A C 1
ATOM 3506 O O . ALA A 1 470 ? -9.238 -40.952 25.553 1.00 81.12 470 ALA A O 1
ATOM 3507 N N . ARG A 1 471 ? -10.205 -39.539 24.096 1.00 84.31 471 ARG A N 1
ATOM 3508 C CA . ARG A 1 471 ? -11.078 -38.884 25.081 1.00 84.31 471 ARG A CA 1
ATOM 3509 C C . ARG A 1 471 ? -12.128 -39.841 25.639 1.00 84.31 471 ARG A C 1
ATOM 3511 O O . ARG A 1 471 ? -12.368 -39.846 26.846 1.00 84.31 471 ARG A O 1
ATOM 3518 N N . GLU A 1 472 ? -12.725 -40.676 24.790 1.00 84.69 472 GLU A N 1
ATOM 3519 C CA . GLU A 1 472 ? -13.676 -41.703 25.225 1.00 84.69 472 GLU A CA 1
ATOM 3520 C C . GLU A 1 472 ? -13.005 -42.728 26.157 1.00 84.69 472 GLU A C 1
ATOM 3522 O O . GLU A 1 472 ? -13.532 -43.032 27.233 1.00 84.69 472 GLU A O 1
ATOM 3527 N N . VAL A 1 473 ? -11.811 -43.207 25.789 1.00 85.06 473 VAL A N 1
ATOM 3528 C CA . VAL A 1 473 ? -11.020 -44.153 26.593 1.00 85.06 473 VAL A CA 1
ATOM 3529 C C . VAL A 1 473 ? -10.599 -43.526 27.923 1.00 85.06 473 VAL A C 1
ATOM 3531 O O . VAL A 1 473 ? -10.780 -44.152 28.967 1.00 85.06 473 VAL A O 1
ATOM 3534 N N . TYR A 1 474 ? -10.131 -42.276 27.920 1.00 85.50 474 TYR A N 1
ATOM 3535 C CA . TYR A 1 474 ? -9.761 -41.530 29.126 1.00 85.50 474 TYR A CA 1
ATOM 3536 C C . TYR A 1 474 ? -10.936 -41.379 30.099 1.00 85.50 474 TYR A C 1
ATOM 3538 O O . TYR A 1 474 ? -10.824 -41.708 31.283 1.00 85.50 474 TYR A O 1
ATOM 3546 N N . LEU A 1 475 ? -12.099 -40.939 29.604 1.00 84.44 475 LEU A N 1
ATOM 3547 C CA . LEU A 1 475 ? -13.306 -40.799 30.422 1.00 84.44 475 LEU A CA 1
ATOM 3548 C C . LEU A 1 475 ? -13.756 -42.146 30.996 1.00 84.44 475 LEU A C 1
ATOM 3550 O O . LEU A 1 475 ? -14.231 -42.200 32.132 1.00 84.44 475 LEU A O 1
ATOM 3554 N N . ARG A 1 476 ? -13.579 -43.239 30.247 1.00 85.50 476 ARG A N 1
ATOM 3555 C CA . ARG A 1 476 ? -13.882 -44.591 30.719 1.00 85.50 476 ARG A CA 1
ATOM 3556 C C . ARG A 1 476 ? -12.909 -45.050 31.804 1.00 85.50 476 ARG A C 1
ATOM 3558 O O . ARG A 1 476 ? -13.374 -45.462 32.861 1.00 85.50 476 ARG A O 1
ATOM 3565 N N . MET A 1 477 ? -11.598 -44.907 31.589 1.00 85.75 477 MET A N 1
ATOM 3566 C CA . MET A 1 477 ? -10.566 -45.214 32.591 1.00 85.75 477 MET A CA 1
ATOM 3567 C C . MET A 1 477 ? -10.787 -44.420 33.884 1.00 85.75 477 MET A C 1
ATOM 3569 O O . MET A 1 477 ? -10.644 -44.966 34.979 1.00 85.75 477 MET A O 1
ATOM 3573 N N . ARG A 1 478 ? -11.208 -43.153 33.764 1.00 81.62 478 ARG A N 1
ATOM 3574 C CA . ARG A 1 478 ? -11.592 -42.300 34.896 1.00 81.62 478 ARG A CA 1
ATOM 3575 C C . ARG A 1 478 ? -12.810 -42.846 35.642 1.00 81.62 478 ARG A C 1
ATOM 3577 O O . ARG A 1 478 ? -12.769 -42.930 36.866 1.00 81.62 478 ARG A O 1
ATOM 3584 N N . ARG A 1 479 ? -13.878 -43.237 34.934 1.00 84.12 479 ARG A N 1
ATOM 3585 C CA . ARG A 1 479 ? -15.081 -43.838 35.550 1.00 84.12 479 ARG A CA 1
ATOM 3586 C C . ARG A 1 479 ? -14.772 -45.154 36.265 1.00 84.12 479 ARG A C 1
ATOM 3588 O O . ARG A 1 479 ? -15.375 -45.428 37.293 1.00 84.12 479 ARG A O 1
ATOM 3595 N N . THR A 1 480 ? -13.835 -45.947 35.745 1.00 86.31 480 THR A N 1
ATOM 3596 C CA . THR A 1 480 ? -13.435 -47.238 36.328 1.00 86.31 480 THR A CA 1
ATOM 3597 C C . THR A 1 480 ? -12.331 -47.130 37.384 1.00 86.31 480 THR A C 1
ATOM 3599 O O . THR A 1 480 ? -11.844 -48.158 37.841 1.00 86.31 480 THR A O 1
ATOM 3602 N N . GLY A 1 481 ? -11.884 -45.919 37.745 1.00 86.00 481 GLY A N 1
ATOM 3603 C CA . GLY A 1 481 ? -10.827 -45.714 38.746 1.00 86.00 481 GLY A CA 1
ATOM 3604 C C . GLY A 1 481 ? -9.431 -46.189 38.320 1.00 86.00 481 GLY A C 1
ATOM 3605 O O . GLY A 1 481 ? -8.573 -46.389 39.170 1.00 86.00 481 GLY A O 1
ATOM 3606 N N . GLN A 1 482 ? -9.192 -46.378 37.017 1.00 84.38 482 GLN A N 1
ATOM 3607 C CA . GLN A 1 482 ? -7.892 -46.801 36.475 1.00 84.38 482 GLN A CA 1
ATOM 3608 C C . GLN A 1 482 ? -6.892 -45.643 36.358 1.00 84.38 482 GLN A C 1
ATOM 3610 O O . GLN A 1 482 ? -5.699 -45.884 36.212 1.00 84.38 482 GLN A O 1
ATOM 3615 N N . ILE A 1 483 ? -7.368 -44.397 36.424 1.00 80.19 483 ILE A N 1
ATOM 3616 C CA . ILE A 1 483 ? -6.520 -43.208 36.530 1.00 80.19 483 ILE A CA 1
ATOM 3617 C C . ILE A 1 483 ? -6.454 -42.838 38.015 1.00 80.19 483 ILE A C 1
ATOM 3619 O O . ILE A 1 483 ? -7.521 -42.621 38.603 1.00 80.19 483 ILE A O 1
ATOM 3623 N N . PRO A 1 484 ? -5.256 -42.767 38.625 1.00 67.38 484 PRO A N 1
ATOM 3624 C CA . PRO A 1 484 ? -5.103 -42.359 40.014 1.00 67.38 484 PRO A CA 1
ATOM 3625 C C . PRO A 1 484 ? -5.788 -41.008 40.235 1.00 67.38 484 PRO A C 1
ATOM 3627 O O . PRO A 1 484 ? -5.420 -40.006 39.624 1.00 67.38 484 PRO A O 1
ATOM 3630 N N . GLN A 1 485 ? -6.821 -40.979 41.078 1.00 66.31 485 GLN A N 1
ATOM 3631 C CA . GLN A 1 485 ? -7.329 -39.715 41.597 1.00 66.31 485 GLN A CA 1
ATOM 3632 C C . GLN A 1 485 ? -6.313 -39.249 42.628 1.00 66.31 485 GLN A C 1
ATOM 3634 O O . GLN A 1 485 ? -6.119 -39.923 43.640 1.00 66.31 485 GLN A O 1
ATOM 3639 N N . ASP A 1 486 ? -5.624 -38.151 42.338 1.00 54.94 486 ASP A N 1
ATOM 3640 C CA . ASP A 1 486 ? -4.669 -37.559 43.262 1.00 54.94 486 ASP A CA 1
ATOM 3641 C C . ASP A 1 486 ? -5.415 -37.141 44.539 1.00 54.94 486 ASP A C 1
ATOM 3643 O O . ASP A 1 486 ? -6.109 -36.124 44.573 1.00 54.94 486 ASP A O 1
ATOM 3647 N N . ARG A 1 487 ? -5.333 -37.983 45.579 1.00 48.62 487 ARG A N 1
ATOM 3648 C CA . ARG A 1 487 ? -6.128 -37.872 46.816 1.00 48.62 487 ARG A CA 1
ATOM 3649 C C . ARG A 1 487 ? -5.814 -36.613 47.627 1.00 48.62 487 ARG A C 1
ATOM 3651 O O . ARG A 1 487 ? -6.499 -36.356 48.611 1.00 48.62 487 ARG A O 1
ATOM 3658 N N . THR A 1 488 ? -4.786 -35.859 47.242 1.00 45.53 488 THR A N 1
ATOM 3659 C CA . THR A 1 488 ? -4.296 -34.690 47.977 1.00 45.53 488 THR A CA 1
ATOM 3660 C C . THR A 1 488 ? -4.799 -33.354 47.430 1.00 45.53 488 THR A C 1
ATOM 3662 O O . THR A 1 488 ? -4.676 -32.340 48.113 1.00 45.53 488 THR A O 1
ATOM 3665 N N . SER A 1 489 ? -5.429 -33.335 46.250 1.00 47.66 489 SER A N 1
ATOM 3666 C CA . SER A 1 489 ? -6.021 -32.121 45.682 1.00 47.66 489 SER A CA 1
ATOM 3667 C C . SER A 1 489 ? -7.550 -32.182 45.758 1.00 47.66 489 SER A C 1
ATOM 3669 O O . SER A 1 489 ? -8.181 -33.091 45.230 1.00 47.66 489 SER A O 1
ATOM 3671 N N . HIS A 1 490 ? -8.178 -31.197 46.409 1.00 45.31 490 HIS A N 1
ATOM 3672 C CA . HIS A 1 490 ? -9.640 -31.015 46.399 1.00 45.31 490 HIS A CA 1
ATOM 3673 C C . HIS A 1 490 ? -10.185 -30.563 45.024 1.00 45.31 490 HIS A C 1
ATOM 3675 O O . HIS A 1 490 ? -11.357 -30.208 44.904 1.00 45.31 490 HIS A O 1
ATOM 3681 N N . GLU A 1 491 ? -9.357 -30.570 43.978 1.00 45.50 491 GLU A N 1
ATOM 3682 C CA . GLU A 1 491 ? -9.716 -30.138 42.633 1.00 45.50 491 GLU A CA 1
ATOM 3683 C C . GLU A 1 491 ? -10.140 -31.326 41.764 1.00 45.50 491 GLU A C 1
ATOM 3685 O O . GLU A 1 491 ? -9.574 -32.418 41.819 1.00 45.50 491 GLU A O 1
ATOM 3690 N N . ALA A 1 492 ? -11.161 -31.115 40.930 1.00 54.56 492 ALA A N 1
ATOM 3691 C CA . ALA A 1 492 ? -11.592 -32.122 39.972 1.00 54.56 492 ALA A CA 1
ATOM 3692 C C . ALA A 1 492 ? -10.412 -32.514 39.059 1.00 54.56 492 ALA A C 1
ATOM 3694 O O . ALA A 1 492 ? -9.735 -31.622 38.539 1.00 54.56 492 ALA A O 1
ATOM 3695 N N . PRO A 1 493 ? -10.171 -33.817 38.807 1.00 57.94 493 PRO A N 1
ATOM 3696 C CA . PRO A 1 493 ? -9.055 -34.227 37.974 1.00 57.94 493 PRO A CA 1
ATOM 3697 C C . PRO A 1 493 ? -9.154 -33.572 36.588 1.00 57.94 493 PRO A C 1
ATOM 3699 O O . PRO A 1 493 ? -10.260 -33.482 36.031 1.00 57.94 493 PRO A O 1
ATOM 3702 N N . PRO A 1 494 ? -8.018 -33.097 36.050 1.00 70.44 494 PRO A N 1
ATOM 3703 C CA . PRO A 1 494 ? -7.969 -32.312 34.820 1.00 70.44 494 PRO A CA 1
ATOM 3704 C C . PRO A 1 494 ? -8.591 -33.061 33.640 1.00 70.44 494 PRO A C 1
ATOM 3706 O O . PRO A 1 494 ? -8.427 -34.271 33.527 1.00 70.44 494 PRO A O 1
ATOM 3709 N N . ASP A 1 495 ? -9.275 -32.350 32.737 1.00 81.44 495 ASP A N 1
ATOM 3710 C CA . ASP A 1 495 ? -9.655 -32.921 31.435 1.00 81.44 495 ASP A CA 1
ATOM 3711 C C . ASP A 1 495 ? -8.384 -33.347 30.672 1.00 81.44 495 ASP A C 1
ATOM 3713 O O . ASP A 1 495 ? -7.311 -32.766 30.867 1.00 81.44 495 ASP A O 1
ATOM 3717 N N . LEU A 1 496 ? -8.498 -34.344 29.793 1.00 77.88 496 LEU A N 1
ATOM 3718 C CA . LEU A 1 496 ? -7.398 -34.845 28.964 1.00 77.88 496 LEU A CA 1
ATOM 3719 C C . LEU A 1 496 ? -6.713 -33.696 28.207 1.00 77.88 496 LEU A C 1
ATOM 3721 O O . LEU A 1 496 ? -5.488 -33.636 28.153 1.00 77.88 496 LEU A O 1
ATOM 3725 N N . ASP A 1 497 ? -7.491 -32.722 27.734 1.00 72.25 497 ASP A N 1
ATOM 3726 C CA . ASP A 1 497 ? -6.985 -31.514 27.078 1.00 72.25 497 ASP A CA 1
ATOM 3727 C C . ASP A 1 497 ? -6.059 -30.688 27.991 1.00 72.25 497 ASP A C 1
ATOM 3729 O O . ASP A 1 497 ? -5.038 -30.172 27.542 1.00 72.25 497 ASP A O 1
ATOM 3733 N N . ALA A 1 498 ? -6.354 -30.604 29.292 1.00 73.56 498 ALA A N 1
ATOM 3734 C CA . ALA A 1 498 ? -5.519 -29.901 30.267 1.00 73.56 498 ALA A CA 1
ATOM 3735 C C . ALA A 1 498 ? -4.245 -30.687 30.630 1.00 73.56 498 ALA A C 1
ATOM 3737 O O . ALA A 1 498 ? -3.216 -30.086 30.952 1.00 73.56 498 ALA A O 1
ATOM 3738 N N . VAL A 1 499 ? -4.288 -32.021 30.570 1.00 75.75 499 VAL A N 1
ATOM 3739 C CA . VAL A 1 499 ? -3.105 -32.887 30.729 1.00 75.75 499 VAL A CA 1
ATOM 3740 C C . VAL A 1 499 ? -2.176 -32.729 29.527 1.00 75.75 499 VAL A C 1
ATOM 3742 O O . VAL A 1 499 ? -0.996 -32.425 29.699 1.00 75.75 499 VAL A O 1
ATOM 3745 N N . LEU A 1 500 ? -2.722 -32.833 28.312 1.00 74.44 500 LEU A N 1
ATOM 3746 C CA . LEU A 1 500 ? -1.989 -32.626 27.060 1.00 74.44 500 LEU A CA 1
ATOM 3747 C C . LEU A 1 500 ? -1.406 -31.207 26.985 1.00 74.44 500 LEU A C 1
ATOM 3749 O O . LEU A 1 500 ? -0.255 -31.029 26.590 1.00 74.44 500 LEU A O 1
ATOM 3753 N N . HIS A 1 501 ? -2.153 -30.201 27.445 1.00 72.94 501 HIS A N 1
ATOM 3754 C CA . HIS A 1 501 ? -1.668 -28.826 27.538 1.00 72.94 501 HIS A CA 1
ATOM 3755 C C . HIS A 1 501 ? -0.474 -28.681 28.495 1.00 72.94 501 HIS A C 1
ATOM 3757 O O . HIS A 1 501 ? 0.527 -28.069 28.127 1.00 72.94 501 HIS A O 1
ATOM 3763 N N . ARG A 1 502 ? -0.532 -29.285 29.692 1.00 74.44 502 ARG A N 1
ATOM 3764 C CA . ARG A 1 502 ? 0.587 -29.268 30.654 1.00 74.44 502 ARG A CA 1
ATOM 3765 C C . ARG A 1 502 ? 1.837 -29.967 30.125 1.00 74.44 502 ARG A C 1
ATOM 3767 O O . ARG A 1 502 ? 2.939 -29.474 30.349 1.00 74.44 502 ARG A O 1
ATOM 3774 N N . ILE A 1 503 ? 1.675 -31.081 29.412 1.00 75.06 503 ILE A N 1
ATOM 3775 C CA . ILE A 1 503 ? 2.789 -31.789 28.764 1.00 75.06 503 ILE A CA 1
ATOM 3776 C C . ILE A 1 503 ? 3.442 -30.901 27.700 1.00 75.06 503 ILE A C 1
ATOM 3778 O O . ILE A 1 503 ? 4.664 -30.762 27.686 1.00 75.06 503 ILE A O 1
ATOM 3782 N N . ASN A 1 504 ? 2.637 -30.248 26.857 1.00 71.12 504 ASN A N 1
ATOM 3783 C CA . ASN A 1 504 ? 3.142 -29.335 25.831 1.00 71.12 504 ASN A CA 1
ATOM 3784 C C . ASN A 1 504 ? 3.869 -28.127 26.445 1.00 71.12 504 ASN A C 1
ATOM 3786 O O . ASN A 1 504 ? 4.905 -27.720 25.928 1.00 71.12 504 ASN A O 1
ATOM 3790 N N . LEU A 1 505 ? 3.369 -27.585 27.563 1.00 71.25 505 LEU A N 1
ATOM 3791 C CA . LEU A 1 505 ? 4.013 -26.479 28.277 1.00 71.25 505 LEU A CA 1
ATOM 3792 C C . LEU A 1 505 ? 5.374 -26.891 28.863 1.00 71.25 505 LEU A C 1
ATOM 3794 O O . LEU A 1 505 ? 6.357 -26.193 28.643 1.00 71.25 505 LEU A O 1
ATOM 3798 N N . LYS A 1 506 ? 5.461 -28.054 29.526 1.00 73.81 506 LYS A N 1
ATOM 3799 C CA . LYS A 1 506 ? 6.730 -28.573 30.072 1.00 73.81 506 LYS A CA 1
ATOM 3800 C C . LYS A 1 506 ? 7.758 -28.885 28.984 1.00 73.81 506 LYS A C 1
ATOM 3802 O O . LYS A 1 506 ? 8.935 -28.583 29.143 1.00 73.81 506 LYS A O 1
ATOM 3807 N N . HIS A 1 507 ? 7.329 -29.478 27.868 1.00 75.06 507 HIS A N 1
ATOM 3808 C CA . HIS A 1 507 ? 8.221 -29.704 26.729 1.00 75.06 507 HIS A CA 1
ATOM 3809 C C . HIS A 1 507 ? 8.715 -28.380 26.136 1.00 75.06 507 HIS A C 1
ATOM 3811 O O . HIS A 1 507 ? 9.878 -28.252 25.766 1.00 75.06 507 HIS A O 1
ATOM 3817 N N . PHE A 1 508 ? 7.847 -27.369 26.088 1.00 67.75 508 PHE A N 1
ATOM 3818 C CA . PHE A 1 508 ? 8.233 -26.042 25.641 1.00 67.75 508 PHE A CA 1
ATOM 3819 C C . PHE A 1 508 ? 9.260 -25.384 26.573 1.00 67.75 508 PHE A C 1
ATOM 3821 O O . PHE A 1 508 ? 10.226 -24.812 26.079 1.00 67.75 508 PHE A O 1
ATOM 3828 N N . GLU A 1 509 ? 9.074 -25.454 27.893 1.00 73.19 509 GLU A N 1
ATOM 3829 C CA . GLU A 1 509 ? 10.047 -24.950 28.875 1.00 73.19 509 GLU A CA 1
ATOM 3830 C C . GLU A 1 509 ? 11.421 -25.598 28.653 1.00 73.19 509 GLU A C 1
ATOM 3832 O O . GLU A 1 509 ? 12.415 -24.892 28.502 1.00 73.19 509 GLU A O 1
ATOM 3837 N N . GLU A 1 510 ? 11.455 -26.922 28.465 1.00 78.31 510 GLU A N 1
ATOM 3838 C CA . GLU A 1 510 ? 12.676 -27.660 28.126 1.00 78.31 510 GLU A CA 1
ATOM 3839 C C . GLU A 1 510 ? 13.321 -27.160 26.815 1.00 78.31 510 GLU A C 1
ATOM 3841 O O . GLU A 1 510 ? 14.539 -26.972 26.734 1.00 78.31 510 GLU A O 1
ATOM 3846 N N . VAL A 1 511 ? 12.521 -26.917 25.772 1.00 68.81 511 VAL A N 1
ATOM 3847 C CA . VAL A 1 511 ? 13.002 -26.366 24.494 1.00 68.81 511 VAL A CA 1
ATOM 3848 C C . VAL A 1 511 ? 13.524 -24.935 24.669 1.00 68.81 511 VAL A C 1
ATOM 3850 O O . VAL A 1 511 ? 14.582 -24.604 24.133 1.00 68.81 511 VAL A O 1
ATOM 3853 N N . SER A 1 512 ? 12.829 -24.098 25.439 1.00 69.25 512 SER A N 1
ATOM 3854 C CA . SER A 1 512 ? 13.219 -22.717 25.735 1.00 69.25 512 SER A CA 1
ATOM 3855 C C . SER A 1 512 ? 14.549 -22.654 26.485 1.00 69.25 512 SER A C 1
ATOM 3857 O O . SER A 1 512 ? 15.433 -21.883 26.106 1.00 69.25 512 SER A O 1
ATOM 3859 N N . ASP A 1 513 ? 14.749 -23.508 27.486 1.00 74.88 513 ASP A N 1
ATOM 3860 C CA . ASP A 1 513 ? 16.004 -23.583 28.237 1.00 74.88 513 ASP A CA 1
ATOM 3861 C C . ASP A 1 513 ? 17.171 -23.995 27.329 1.00 74.88 513 ASP A C 1
ATOM 3863 O O . ASP A 1 513 ? 18.240 -23.374 27.339 1.00 74.88 513 ASP A O 1
ATOM 3867 N N . ARG A 1 514 ? 16.945 -24.974 26.439 1.00 74.00 514 ARG A N 1
ATOM 3868 C CA . ARG A 1 514 ? 17.922 -25.348 25.404 1.00 74.00 514 ARG A CA 1
ATOM 3869 C C . ARG A 1 514 ? 18.220 -24.181 24.453 1.00 74.00 514 ARG A C 1
ATOM 3871 O O . ARG A 1 514 ? 19.367 -24.015 24.036 1.00 74.00 514 ARG A O 1
ATOM 3878 N N . MET A 1 515 ? 17.231 -23.352 24.104 1.00 67.25 515 MET A N 1
ATOM 3879 C CA . MET A 1 515 ? 17.441 -22.157 23.268 1.00 67.25 515 MET A CA 1
ATOM 3880 C C . MET A 1 515 ? 18.314 -21.107 23.955 1.00 67.25 515 MET A C 1
ATOM 3882 O O . MET A 1 515 ? 19.211 -20.552 23.312 1.00 67.25 515 MET A O 1
ATOM 3886 N N . HIS A 1 516 ? 18.088 -20.865 25.245 1.00 71.38 516 HIS A N 1
ATOM 3887 C CA . HIS A 1 516 ? 18.887 -19.938 26.041 1.00 71.38 516 HIS A CA 1
ATOM 3888 C C . HIS A 1 516 ? 20.350 -20.396 26.146 1.00 71.38 516 HIS A C 1
ATOM 3890 O O . HIS A 1 516 ? 21.259 -19.595 25.901 1.00 71.38 516 HIS A O 1
ATOM 3896 N N . AS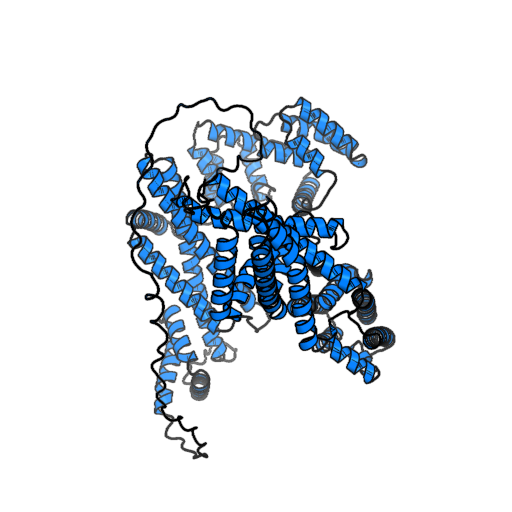P A 1 517 ? 20.592 -21.687 26.401 1.00 76.69 517 ASP A N 1
ATOM 3897 C CA . ASP A 1 517 ? 21.941 -22.275 26.396 1.00 76.69 517 ASP A CA 1
ATOM 3898 C C . ASP A 1 517 ? 22.627 -22.099 25.027 1.00 76.69 517 ASP A C 1
ATOM 3900 O O . ASP A 1 517 ? 23.766 -21.632 24.927 1.00 76.69 517 ASP A O 1
ATOM 3904 N N . TRP A 1 518 ? 21.913 -22.360 23.929 1.00 75.50 518 TRP A N 1
ATOM 3905 C CA . TRP A 1 518 ? 22.451 -22.144 22.584 1.00 75.50 518 TRP A CA 1
ATOM 3906 C C . TRP A 1 518 ? 22.777 -20.684 22.284 1.00 75.50 518 TRP A C 1
ATOM 3908 O O . TRP A 1 518 ? 23.830 -20.391 21.708 1.00 75.50 518 TRP A O 1
ATOM 3918 N N . GLN A 1 519 ? 21.913 -19.751 22.677 1.00 72.62 519 GLN A N 1
ATOM 3919 C CA . GLN A 1 519 ? 22.177 -18.326 22.520 1.00 72.62 519 GLN A CA 1
ATOM 3920 C C . GLN A 1 519 ? 23.442 -17.910 23.285 1.00 72.62 519 GLN A C 1
ATOM 3922 O O . GLN A 1 519 ? 24.286 -17.202 22.724 1.00 72.62 519 GLN A O 1
ATOM 3927 N N . ALA A 1 520 ? 23.621 -18.404 24.512 1.00 73.56 520 ALA A N 1
ATOM 3928 C CA . ALA A 1 520 ? 24.820 -18.163 25.306 1.00 73.56 520 ALA A CA 1
ATOM 3929 C C . ALA A 1 520 ? 26.085 -18.729 24.628 1.00 73.56 520 ALA A C 1
ATOM 3931 O O . ALA A 1 520 ? 27.098 -18.025 24.513 1.00 73.56 520 ALA A O 1
ATOM 3932 N N . ARG A 1 521 ? 26.016 -19.952 24.078 1.00 77.38 521 ARG A N 1
ATOM 3933 C CA . ARG A 1 521 ? 27.097 -20.575 23.286 1.00 77.38 521 ARG A CA 1
ATOM 3934 C C . ARG A 1 521 ? 27.478 -19.739 22.063 1.00 77.38 521 ARG A C 1
ATOM 3936 O O . ARG A 1 521 ? 28.663 -19.503 21.817 1.00 77.38 521 ARG A O 1
ATOM 3943 N N . PHE A 1 522 ? 26.500 -19.249 21.300 1.00 74.44 522 PHE A N 1
ATOM 3944 C CA . PHE A 1 522 ? 26.755 -18.433 20.107 1.00 74.44 522 PHE A CA 1
ATOM 3945 C C . PHE A 1 522 ? 27.352 -17.065 20.443 1.00 74.44 522 PHE A C 1
ATOM 3947 O O . PHE A 1 522 ? 28.280 -16.618 19.767 1.00 74.44 522 PHE A O 1
ATOM 3954 N N . GLN A 1 523 ? 26.872 -16.416 21.503 1.00 74.62 523 GLN A N 1
ATOM 3955 C CA . GLN A 1 523 ? 27.439 -15.156 21.984 1.00 74.62 523 GLN A CA 1
ATOM 3956 C C . GLN A 1 523 ? 28.885 -15.326 22.463 1.00 74.62 523 GLN A C 1
ATOM 3958 O O . GLN A 1 523 ? 29.732 -14.466 22.207 1.00 74.62 523 GLN A O 1
ATOM 3963 N N . PHE A 1 524 ? 29.197 -16.444 23.123 1.00 80.62 524 PHE A N 1
ATOM 3964 C CA . PHE A 1 524 ? 30.570 -16.798 23.473 1.00 80.62 524 PHE A CA 1
ATOM 3965 C C . PHE A 1 524 ? 31.444 -16.982 22.223 1.00 80.62 524 PHE A C 1
ATOM 3967 O O . PHE A 1 524 ? 32.475 -16.320 22.095 1.00 80.62 524 PHE A O 1
ATOM 3974 N N . LEU A 1 525 ? 30.999 -17.798 21.260 1.00 71.88 525 LEU A N 1
ATOM 3975 C CA . LEU A 1 525 ? 31.719 -18.022 20.001 1.00 71.88 525 LEU A CA 1
ATOM 3976 C C . LEU A 1 525 ? 31.971 -16.720 19.234 1.00 71.88 525 LEU A C 1
ATOM 3978 O O . LEU A 1 525 ? 33.056 -16.515 18.693 1.00 71.88 525 LEU A O 1
ATOM 3982 N N . GLN A 1 526 ? 30.990 -15.820 19.202 1.00 76.50 526 GLN A N 1
ATOM 3983 C CA . GLN A 1 526 ? 31.108 -14.522 18.548 1.00 76.50 526 GLN A CA 1
ATOM 3984 C C . GLN A 1 526 ? 32.187 -13.641 19.193 1.00 76.50 526 GLN A C 1
ATOM 3986 O O . GLN A 1 526 ? 32.927 -12.969 18.470 1.00 76.50 526 GLN A O 1
ATOM 3991 N N . ARG A 1 527 ? 32.290 -13.641 20.529 1.00 82.00 527 ARG A N 1
ATOM 3992 C CA . ARG A 1 527 ? 33.334 -12.904 21.259 1.00 82.00 527 ARG A CA 1
ATOM 3993 C C . ARG A 1 527 ? 34.722 -13.475 20.973 1.00 82.00 527 ARG A C 1
ATOM 3995 O O . ARG A 1 527 ? 35.573 -12.745 20.469 1.00 82.00 527 ARG A O 1
ATOM 4002 N N . GLU A 1 528 ? 34.903 -14.782 21.147 1.00 82.06 528 GLU A N 1
ATOM 4003 C CA . GLU A 1 528 ? 36.175 -15.473 20.875 1.00 82.06 528 GLU A CA 1
ATOM 4004 C C . GLU A 1 528 ? 36.646 -15.292 19.426 1.00 82.06 528 GLU A C 1
ATOM 4006 O O . GLU A 1 528 ? 37.815 -15.003 19.157 1.00 82.06 528 GLU A O 1
ATOM 4011 N N . LEU A 1 529 ? 35.735 -15.417 18.456 1.00 73.56 529 LEU A N 1
ATOM 4012 C CA . LEU A 1 529 ? 36.076 -15.221 17.049 1.00 73.56 529 LEU A CA 1
ATOM 4013 C C . LEU A 1 529 ? 36.469 -13.769 16.758 1.00 73.56 529 LEU A C 1
ATOM 4015 O O . LEU A 1 529 ? 37.421 -13.553 16.011 1.00 73.56 529 LEU A O 1
ATOM 4019 N N . ARG A 1 530 ? 35.803 -12.769 17.354 1.00 76.19 530 ARG A N 1
ATOM 4020 C CA . ARG A 1 530 ? 36.192 -11.353 17.208 1.00 76.19 530 ARG A CA 1
ATOM 4021 C C . ARG A 1 530 ? 37.586 -11.086 17.766 1.00 76.19 530 ARG A C 1
ATOM 4023 O O . ARG A 1 530 ? 38.389 -10.437 17.095 1.00 76.19 530 ARG A O 1
ATOM 4030 N N . GLU A 1 531 ? 37.894 -11.613 18.945 1.00 77.44 531 GLU A N 1
ATOM 4031 C CA . GLU A 1 531 ? 39.217 -11.473 19.562 1.00 77.44 531 GLU A CA 1
ATOM 4032 C C . GLU A 1 531 ? 40.308 -12.104 18.689 1.00 77.44 531 GLU A C 1
ATOM 4034 O O . GLU A 1 531 ? 41.310 -11.460 18.363 1.00 77.44 531 GLU A O 1
ATOM 4039 N N . ARG A 1 532 ? 40.066 -13.315 18.175 1.00 77.00 532 ARG A N 1
ATOM 4040 C CA . ARG A 1 532 ? 41.007 -14.020 17.290 1.00 77.00 532 ARG A CA 1
ATOM 4041 C C . ARG A 1 532 ? 41.156 -13.377 15.911 1.00 77.00 532 ARG A C 1
ATOM 4043 O O . ARG A 1 532 ? 42.255 -13.393 15.353 1.00 77.00 532 ARG A O 1
ATOM 4050 N N . VAL A 1 533 ? 40.095 -12.784 15.352 1.00 80.75 533 VAL A N 1
ATOM 4051 C CA . VAL A 1 533 ? 40.172 -11.983 14.112 1.00 80.75 533 VAL A CA 1
ATOM 4052 C C . VAL A 1 533 ? 41.118 -10.796 14.300 1.00 80.75 533 VAL A C 1
ATOM 4054 O O . VAL A 1 533 ? 41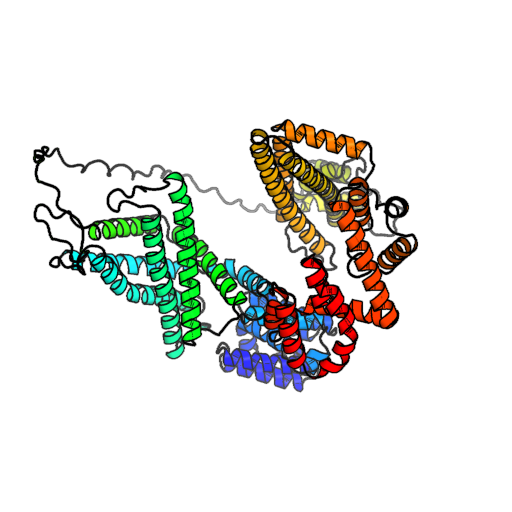.868 -10.466 13.380 1.00 80.75 533 VAL A O 1
ATOM 4057 N N . ASN A 1 534 ? 41.112 -10.176 15.478 1.00 72.50 534 ASN A N 1
ATOM 4058 C CA . ASN A 1 534 ? 41.939 -9.005 15.757 1.00 72.50 534 ASN A CA 1
ATOM 4059 C C . ASN A 1 534 ? 43.406 -9.375 16.035 1.00 72.50 534 ASN A C 1
ATOM 4061 O O . ASN A 1 534 ? 44.305 -8.646 15.616 1.00 72.50 534 ASN A O 1
ATOM 4065 N N . GLN A 1 535 ? 43.658 -10.530 16.658 1.00 79.12 535 GLN A N 1
ATOM 4066 C CA . GLN A 1 535 ? 45.000 -10.949 17.089 1.00 79.12 535 GLN A CA 1
ATOM 4067 C C . GLN A 1 535 ? 45.757 -11.828 16.071 1.00 79.12 535 GLN A C 1
ATOM 4069 O O . GLN A 1 535 ? 46.980 -11.909 16.117 1.00 79.12 535 GLN A O 1
ATOM 4074 N N . GLY A 1 536 ? 45.073 -12.482 15.124 1.00 74.81 536 GLY A N 1
ATOM 4075 C CA . GLY A 1 536 ? 45.705 -13.458 14.223 1.00 74.81 536 GLY A CA 1
ATOM 4076 C C . GLY A 1 536 ? 46.470 -12.869 13.018 1.00 74.81 536 GLY A C 1
ATOM 4077 O O . GLY A 1 536 ? 46.209 -11.734 12.612 1.00 74.81 536 GLY A O 1
ATOM 4078 N N . PRO A 1 537 ? 47.367 -13.644 12.369 1.00 74.88 537 PRO A N 1
ATOM 4079 C CA . PRO A 1 537 ? 48.012 -13.272 11.101 1.00 74.88 537 PRO A CA 1
ATOM 4080 C C . PRO A 1 537 ? 46.989 -13.123 9.958 1.00 74.88 537 PRO A C 1
ATOM 4082 O O . PRO A 1 537 ? 45.940 -13.772 9.961 1.00 74.88 537 PRO A O 1
ATOM 4085 N N . LYS A 1 538 ? 47.282 -12.272 8.957 1.00 69.75 538 LYS A N 1
ATOM 4086 C CA . LYS A 1 538 ? 46.338 -11.866 7.883 1.00 69.75 538 LYS A CA 1
ATOM 4087 C C . LYS A 1 538 ? 45.638 -13.041 7.176 1.00 69.75 538 LYS A C 1
ATOM 4089 O O . LYS A 1 538 ? 44.450 -12.931 6.868 1.00 69.75 538 LYS A O 1
ATOM 4094 N N . SER A 1 539 ? 46.336 -14.155 6.947 1.00 62.06 539 SER A N 1
ATOM 4095 C CA . SER A 1 539 ? 45.786 -15.377 6.338 1.00 62.06 539 SER A CA 1
ATOM 4096 C C . SER A 1 539 ? 44.691 -16.023 7.201 1.00 62.06 539 SER A C 1
ATOM 4098 O O . SER A 1 539 ? 43.639 -16.404 6.686 1.00 62.06 539 SER A O 1
ATOM 4100 N N . ARG A 1 540 ? 44.873 -16.045 8.528 1.00 72.50 540 ARG A N 1
ATOM 4101 C CA . ARG A 1 540 ? 43.914 -16.593 9.502 1.00 72.50 540 ARG A CA 1
ATOM 4102 C C . ARG A 1 540 ? 42.720 -15.661 9.736 1.00 72.50 540 ARG A C 1
ATOM 4104 O O . ARG A 1 540 ? 41.613 -16.142 9.964 1.00 72.50 540 ARG A O 1
ATOM 4111 N N . ARG A 1 541 ? 42.894 -14.338 9.586 1.00 72.56 541 ARG A N 1
ATOM 4112 C CA . ARG A 1 541 ? 41.806 -13.346 9.747 1.00 72.56 541 ARG A CA 1
ATOM 4113 C C . ARG A 1 541 ? 40.655 -13.552 8.767 1.00 72.56 541 ARG A C 1
ATOM 4115 O O . ARG A 1 541 ? 39.502 -13.407 9.157 1.00 72.56 541 ARG A O 1
ATOM 4122 N N . ARG A 1 542 ? 40.945 -13.904 7.507 1.00 72.62 542 ARG A N 1
ATOM 4123 C CA . ARG A 1 542 ? 39.901 -14.147 6.491 1.00 72.62 542 ARG A CA 1
ATOM 4124 C C . ARG A 1 542 ? 39.039 -15.359 6.841 1.00 72.62 542 ARG A C 1
ATOM 4126 O O . ARG A 1 542 ? 37.819 -15.279 6.738 1.00 72.62 542 ARG A O 1
ATOM 4133 N N . LEU A 1 543 ? 39.662 -16.450 7.289 1.00 75.12 543 LEU A N 1
ATOM 4134 C CA . LEU A 1 543 ? 38.950 -17.648 7.733 1.00 75.12 543 LEU A CA 1
ATOM 4135 C C . LEU A 1 543 ? 38.107 -17.361 8.984 1.00 75.12 543 LEU A C 1
ATOM 4137 O O . LEU A 1 543 ? 36.924 -17.684 9.006 1.00 75.12 543 LEU A O 1
ATOM 4141 N N . MET A 1 544 ? 38.685 -16.694 9.988 1.00 70.50 544 MET A N 1
ATOM 4142 C CA . MET A 1 544 ? 37.978 -16.358 11.230 1.00 70.50 544 MET A CA 1
ATOM 4143 C C . MET A 1 544 ? 36.830 -15.364 11.003 1.00 70.50 544 MET A C 1
ATOM 4145 O O . MET A 1 544 ? 35.793 -15.484 11.644 1.00 70.50 544 MET A O 1
ATOM 4149 N N . ARG A 1 545 ? 36.960 -14.437 10.042 1.00 71.69 545 ARG A N 1
ATOM 4150 C CA . ARG A 1 545 ? 35.871 -13.530 9.648 1.00 71.69 545 ARG A CA 1
ATOM 4151 C C . ARG A 1 545 ? 34.718 -14.284 8.982 1.00 71.69 545 ARG A C 1
ATOM 4153 O O . ARG A 1 545 ? 33.583 -14.098 9.386 1.00 71.69 545 ARG A O 1
ATOM 4160 N N . ARG A 1 546 ? 35.002 -15.224 8.070 1.00 73.12 546 ARG A N 1
ATOM 4161 C CA . ARG A 1 546 ? 33.962 -16.098 7.487 1.00 73.12 546 ARG A CA 1
ATOM 4162 C C . ARG A 1 546 ? 33.250 -16.951 8.542 1.00 73.12 546 ARG A C 1
ATOM 4164 O O . ARG A 1 546 ? 32.050 -17.181 8.435 1.00 73.12 546 ARG A O 1
ATOM 4171 N N . LEU A 1 547 ? 33.983 -17.431 9.550 1.00 70.06 547 LEU A N 1
ATOM 4172 C CA . LEU A 1 547 ? 33.387 -18.151 10.679 1.00 70.06 547 LEU A CA 1
ATOM 4173 C C . LEU A 1 547 ? 32.515 -17.222 11.533 1.00 70.06 547 LEU A C 1
ATOM 4175 O O . LEU A 1 547 ? 31.404 -17.608 11.876 1.00 70.06 547 LEU A O 1
ATOM 4179 N N . LEU A 1 548 ? 32.971 -15.997 11.811 1.00 68.81 548 LEU A N 1
ATOM 4180 C CA . LEU A 1 548 ? 32.211 -14.988 12.551 1.00 68.81 548 LEU A CA 1
ATOM 4181 C C . LEU A 1 548 ? 30.907 -14.611 11.836 1.00 68.81 548 LEU A C 1
ATOM 4183 O O . LEU A 1 548 ? 29.857 -14.607 12.472 1.00 68.81 548 LEU A O 1
ATOM 4187 N N . ASP A 1 549 ? 30.962 -14.355 10.529 1.00 69.12 549 ASP A N 1
ATOM 4188 C CA . ASP A 1 549 ? 29.787 -14.009 9.720 1.00 69.12 549 ASP A CA 1
ATOM 4189 C C . ASP A 1 549 ? 28.771 -15.163 9.721 1.00 69.12 549 ASP A C 1
ATOM 4191 O O . ASP A 1 549 ? 27.568 -14.958 9.878 1.00 69.12 549 ASP A O 1
ATOM 4195 N N . SER A 1 550 ? 29.255 -16.408 9.634 1.00 70.69 550 SER A N 1
ATOM 4196 C CA . SER A 1 550 ? 28.396 -17.590 9.720 1.00 70.69 550 SER A CA 1
ATOM 4197 C C . SER A 1 550 ? 27.762 -17.779 11.100 1.00 70.69 550 SER A C 1
ATOM 4199 O O . SER A 1 550 ? 26.610 -18.200 11.169 1.00 70.69 550 SER A O 1
ATOM 4201 N N . VAL A 1 551 ? 28.502 -17.518 12.179 1.00 69.44 551 VAL A N 1
ATOM 4202 C CA . VAL A 1 551 ? 28.007 -17.594 13.564 1.00 69.44 551 VAL A CA 1
ATOM 4203 C C . VAL A 1 551 ? 26.958 -16.506 13.808 1.00 69.44 551 VAL A C 1
ATOM 4205 O O . VAL A 1 551 ? 25.921 -16.785 14.400 1.00 69.44 551 VAL A O 1
ATOM 4208 N N . GLN A 1 552 ? 27.170 -15.292 13.290 1.00 68.69 552 GLN A N 1
ATOM 4209 C CA . GLN A 1 552 ? 26.211 -14.184 13.384 1.00 68.69 552 GLN A CA 1
ATOM 4210 C C . GLN A 1 552 ? 24.914 -14.464 12.627 1.00 68.69 552 GLN A C 1
ATOM 4212 O O . GLN A 1 552 ? 23.835 -14.253 13.175 1.00 68.69 552 GLN A O 1
ATOM 4217 N N . LEU A 1 553 ? 25.010 -14.972 11.394 1.00 70.12 553 LEU A N 1
ATOM 4218 C CA . LEU A 1 553 ? 23.833 -15.332 10.606 1.00 70.12 553 LEU A CA 1
ATOM 4219 C C . LEU A 1 553 ? 22.983 -16.383 11.333 1.00 70.12 553 LEU A C 1
ATOM 4221 O O . LEU A 1 553 ? 21.762 -16.264 11.385 1.00 70.12 553 LEU A O 1
ATOM 4225 N N . LYS A 1 554 ? 23.634 -17.379 11.944 1.00 73.31 554 LYS A N 1
ATOM 4226 C CA . LYS A 1 554 ? 22.948 -18.421 12.712 1.00 73.31 554 LYS A CA 1
ATOM 4227 C C . LYS A 1 554 ? 22.367 -17.923 14.032 1.00 73.31 554 LYS A C 1
ATOM 4229 O O . LYS A 1 554 ? 21.251 -18.302 14.356 1.00 73.31 554 LYS A O 1
ATOM 4234 N N . LEU A 1 555 ? 23.041 -17.014 14.736 1.00 69.56 555 LEU A N 1
ATOM 4235 C CA . LEU A 1 555 ? 22.487 -16.367 15.929 1.00 69.56 555 LEU A CA 1
ATOM 4236 C C . LEU A 1 555 ? 21.219 -15.555 15.612 1.00 69.56 555 LEU A C 1
ATOM 4238 O O . LEU A 1 555 ? 20.259 -15.599 16.377 1.00 69.56 555 LEU A O 1
ATOM 4242 N N . LEU A 1 556 ? 21.204 -14.823 14.492 1.00 68.38 556 LEU A N 1
ATOM 4243 C CA . LEU A 1 556 ? 20.027 -14.066 14.048 1.00 68.38 556 LEU A CA 1
ATOM 4244 C C . LEU A 1 556 ? 18.857 -14.988 13.692 1.00 68.38 556 LEU A C 1
ATOM 4246 O O . LEU A 1 556 ? 17.718 -14.697 14.049 1.00 68.38 556 LEU A O 1
ATOM 4250 N N . GLU A 1 557 ? 19.147 -16.107 13.026 1.00 70.50 557 GLU A N 1
ATOM 4251 C CA . GLU A 1 557 ? 18.156 -17.134 12.715 1.00 70.50 557 GLU A CA 1
ATOM 4252 C C . GLU A 1 557 ? 17.547 -17.716 14.005 1.00 70.50 557 GLU A C 1
ATOM 4254 O O . GLU A 1 557 ? 16.329 -17.685 14.161 1.00 70.50 557 GLU A O 1
ATOM 4259 N N . THR A 1 558 ? 18.370 -18.132 14.975 1.00 66.44 558 THR A N 1
ATOM 4260 C CA . THR A 1 558 ? 17.902 -18.663 16.270 1.00 66.44 558 THR A CA 1
ATOM 4261 C C . THR A 1 558 ? 17.081 -17.644 17.066 1.00 66.44 558 THR A C 1
ATOM 4263 O O . THR A 1 558 ? 16.031 -17.998 17.597 1.00 66.44 558 THR A O 1
ATOM 4266 N N . ARG A 1 559 ? 17.507 -16.372 17.119 1.00 69.19 559 ARG A N 1
ATOM 4267 C CA . ARG A 1 559 ? 16.777 -15.301 17.825 1.00 69.19 559 ARG A CA 1
ATOM 4268 C C . ARG A 1 559 ? 15.395 -15.041 17.245 1.00 69.19 559 ARG A C 1
ATOM 4270 O O . ARG A 1 559 ? 14.454 -14.833 18.000 1.00 69.19 559 ARG A O 1
ATOM 4277 N N . ARG A 1 560 ? 15.270 -15.063 15.916 1.00 74.56 560 ARG A N 1
ATOM 4278 C CA . ARG A 1 560 ? 13.977 -14.900 15.248 1.00 74.56 560 ARG A CA 1
ATOM 4279 C C . ARG A 1 560 ? 13.000 -15.996 15.671 1.00 74.56 560 ARG A C 1
ATOM 4281 O O . ARG A 1 560 ? 11.887 -15.684 16.066 1.00 74.56 560 ARG A O 1
ATOM 4288 N N . TYR A 1 561 ? 13.428 -17.258 15.636 1.00 67.69 561 TYR A N 1
ATOM 4289 C CA . TYR A 1 561 ? 12.562 -18.368 16.044 1.00 67.69 561 TYR A CA 1
ATOM 4290 C C . TYR A 1 561 ? 12.251 -18.355 17.540 1.00 67.69 561 TYR A C 1
ATOM 4292 O O . TYR A 1 561 ? 11.162 -18.766 17.924 1.00 67.69 561 TYR A O 1
ATOM 4300 N N . HIS A 1 562 ? 13.175 -17.868 18.375 1.00 64.94 562 HIS A N 1
ATOM 4301 C CA . HIS A 1 562 ? 12.917 -17.692 19.802 1.00 64.94 562 HIS A CA 1
ATOM 4302 C C . HIS A 1 562 ? 11.804 -16.678 20.035 1.00 64.94 562 HIS A C 1
ATOM 4304 O O . HIS A 1 562 ? 10.851 -16.969 20.740 1.00 64.94 562 HIS A O 1
ATOM 4310 N N . HIS A 1 563 ? 11.879 -15.535 19.356 1.00 66.19 563 HIS A N 1
ATOM 4311 C CA . HIS A 1 563 ? 10.863 -14.497 19.445 1.00 66.19 563 HIS A CA 1
ATOM 4312 C C . HIS A 1 563 ? 9.492 -14.974 18.937 1.00 66.19 563 HIS A C 1
ATOM 4314 O O . HIS A 1 563 ? 8.479 -14.740 19.591 1.00 66.19 563 HIS A O 1
ATOM 4320 N N . ASP A 1 564 ? 9.458 -15.705 17.815 1.00 67.44 564 ASP A N 1
ATOM 4321 C CA . ASP A 1 564 ? 8.224 -16.310 17.293 1.00 67.44 564 ASP A CA 1
ATOM 4322 C C . ASP A 1 564 ? 7.621 -17.319 18.300 1.00 67.44 564 ASP A C 1
ATOM 4324 O O . ASP A 1 564 ? 6.401 -17.413 18.444 1.00 67.44 564 ASP A O 1
ATOM 4328 N N . ALA A 1 565 ? 8.473 -18.054 19.023 1.00 61.44 565 ALA A N 1
ATOM 4329 C CA . ALA A 1 565 ? 8.073 -19.005 20.057 1.00 61.44 565 ALA A CA 1
ATOM 4330 C C . ALA A 1 565 ? 7.594 -18.316 21.351 1.00 61.44 565 ALA A C 1
ATOM 4332 O O . ALA A 1 565 ? 6.566 -18.706 21.897 1.00 61.44 565 ALA A O 1
ATOM 4333 N N . GLU A 1 566 ? 8.280 -17.273 21.825 1.00 60.78 566 GLU A N 1
ATOM 4334 C CA . GLU A 1 566 ? 7.874 -16.470 22.988 1.00 60.78 566 GLU A CA 1
ATOM 4335 C C . GLU A 1 566 ? 6.552 -15.734 22.743 1.00 60.78 566 GLU A C 1
ATOM 4337 O O . GLU A 1 566 ? 5.684 -15.718 23.617 1.00 60.78 566 GLU A O 1
ATOM 4342 N N . SER A 1 567 ? 6.360 -15.188 21.536 1.00 61.50 567 SER A N 1
ATOM 4343 C CA . SER A 1 567 ? 5.104 -14.549 21.129 1.00 61.50 567 SER A CA 1
ATOM 4344 C C . SER A 1 567 ? 3.918 -15.510 21.247 1.00 61.50 567 SER A C 1
ATOM 4346 O O . SER A 1 567 ? 2.848 -15.104 21.691 1.00 61.50 567 SER A O 1
ATOM 4348 N N . TYR A 1 568 ? 4.107 -16.790 20.910 1.00 62.47 568 TYR A N 1
ATOM 4349 C CA . TYR A 1 568 ? 3.076 -17.817 21.073 1.00 62.47 568 TYR A CA 1
ATOM 4350 C C . TYR A 1 568 ? 2.732 -18.073 22.552 1.00 62.47 568 TYR A C 1
ATOM 4352 O O . TYR A 1 568 ? 1.564 -18.251 22.885 1.00 62.47 568 TYR A O 1
ATOM 4360 N N . ILE A 1 569 ? 3.713 -18.059 23.463 1.00 53.38 569 ILE A N 1
ATOM 4361 C CA . ILE A 1 569 ? 3.463 -18.227 24.909 1.00 53.38 569 ILE A CA 1
ATOM 4362 C C . ILE A 1 569 ? 2.714 -17.027 25.484 1.00 53.38 569 ILE A C 1
ATOM 4364 O O . ILE A 1 569 ? 1.826 -17.210 26.316 1.00 53.38 569 ILE A O 1
ATOM 4368 N N . GLY A 1 570 ? 3.088 -15.811 25.069 1.00 55.56 570 GLY A N 1
ATOM 4369 C CA . GLY A 1 570 ? 2.438 -14.576 25.509 1.00 55.56 570 GLY A CA 1
ATOM 4370 C C . GLY A 1 570 ? 0.935 -14.601 25.230 1.00 55.56 570 GLY A C 1
ATOM 4371 O O . GLY A 1 570 ? 0.142 -14.269 26.109 1.00 55.56 570 GLY A O 1
ATOM 4372 N N . ASP A 1 571 ? 0.552 -15.122 24.062 1.00 51.94 571 ASP A N 1
ATOM 4373 C CA . ASP A 1 571 ? -0.848 -15.314 23.669 1.00 51.94 571 ASP A CA 1
ATOM 4374 C C . ASP A 1 571 ? -1.558 -16.428 24.467 1.00 51.94 571 ASP A C 1
ATOM 4376 O O . ASP A 1 571 ? -2.771 -16.372 24.665 1.00 51.94 571 ASP A O 1
ATOM 4380 N N . VAL A 1 572 ? -0.824 -17.441 24.944 1.00 48.06 572 VAL A N 1
ATOM 4381 C CA . VAL A 1 572 ? -1.371 -18.603 25.674 1.00 48.06 572 VAL A CA 1
ATOM 4382 C C . VAL A 1 572 ? -1.490 -18.361 27.186 1.00 48.06 572 VAL A C 1
ATOM 4384 O O . VAL A 1 572 ? -2.386 -18.918 27.817 1.00 48.06 572 VAL A O 1
ATOM 4387 N N . LYS A 1 573 ? -0.624 -17.529 27.783 1.00 44.31 573 LYS A N 1
ATOM 4388 C CA . LYS A 1 573 ? -0.678 -17.162 29.214 1.00 44.31 573 LYS A CA 1
ATOM 4389 C C . LYS A 1 573 ? -1.718 -16.075 29.531 1.00 44.31 573 LYS A C 1
ATOM 4391 O O . LYS A 1 573 ? -1.972 -15.809 30.704 1.00 44.31 573 LYS A O 1
ATOM 4396 N N . GLY A 1 574 ? -2.321 -15.450 28.518 1.00 47.03 574 GLY A N 1
ATOM 4397 C CA . GLY A 1 574 ? -3.400 -14.478 28.699 1.00 47.03 574 GLY A CA 1
ATOM 4398 C C . GLY A 1 574 ? -4.730 -15.128 29.124 1.00 47.03 574 GLY A C 1
ATOM 4399 O O . GLY A 1 574 ? -4.980 -16.292 28.817 1.00 47.03 574 GLY A O 1
ATOM 4400 N N . PRO A 1 575 ? -5.644 -14.385 29.779 1.00 41.25 575 PRO A N 1
ATOM 4401 C CA . PRO A 1 575 ? -6.933 -14.909 30.255 1.00 41.25 575 PRO A CA 1
ATOM 4402 C C . PRO A 1 575 ? -7.894 -15.362 29.134 1.00 41.25 575 PRO A C 1
ATOM 4404 O O . PRO A 1 575 ? -8.952 -15.927 29.412 1.00 41.25 575 PRO A O 1
ATOM 4407 N N . SER A 1 576 ? -7.544 -15.160 27.858 1.00 41.56 576 SER A N 1
ATOM 4408 C CA . SER A 1 576 ? -8.349 -15.591 26.714 1.00 41.56 576 SER A CA 1
ATOM 4409 C C . SER A 1 576 ? -7.871 -16.959 26.198 1.00 41.56 576 SER A C 1
ATOM 4411 O O . SER A 1 576 ? -6.807 -17.082 25.600 1.00 41.56 576 SER A O 1
ATOM 4413 N N . ARG A 1 577 ? -8.686 -18.007 26.384 1.00 42.66 577 ARG A N 1
ATOM 4414 C CA . ARG A 1 577 ? -8.415 -19.404 25.962 1.00 42.66 577 ARG A CA 1
ATOM 4415 C C . ARG A 1 577 ? -8.364 -19.639 24.437 1.00 42.66 577 ARG A C 1
ATOM 4417 O O . ARG A 1 577 ? -8.491 -20.776 23.989 1.00 42.66 577 ARG A O 1
ATOM 4424 N N . LYS A 1 578 ? -8.214 -18.603 23.611 1.00 44.41 578 LYS A N 1
ATOM 4425 C CA . LYS A 1 578 ? -8.150 -18.729 22.147 1.00 44.41 578 LYS A CA 1
ATOM 4426 C C . LYS A 1 578 ? -6.755 -18.356 21.660 1.00 44.41 578 LYS A C 1
ATOM 4428 O O . LYS A 1 578 ? -6.527 -17.238 21.215 1.00 44.41 578 LYS A O 1
ATOM 4433 N N . SER A 1 579 ? -5.839 -19.322 21.718 1.00 46.16 579 SER A N 1
ATOM 4434 C CA . SER A 1 579 ? -4.583 -19.242 20.967 1.00 46.16 579 SER A CA 1
ATOM 4435 C C . SER A 1 579 ? -4.898 -18.986 19.487 1.00 46.16 579 SER A C 1
ATOM 4437 O O . SER A 1 579 ? -5.665 -19.726 18.868 1.00 46.16 579 SER A O 1
ATOM 4439 N N . VAL A 1 580 ? -4.309 -17.932 18.915 1.00 46.25 580 VAL A N 1
ATOM 4440 C CA . VAL A 1 580 ? -4.439 -17.542 17.494 1.00 46.25 580 VAL A CA 1
ATOM 4441 C C . VAL A 1 580 ? -3.749 -18.556 16.561 1.00 46.25 580 VAL A C 1
ATOM 4443 O O . VAL A 1 580 ? -3.904 -18.526 15.337 1.00 46.25 580 VAL A O 1
ATOM 4446 N N . PHE A 1 581 ? -3.005 -19.508 17.122 1.00 47.56 581 PHE A N 1
ATOM 4447 C CA . PHE A 1 581 ? -2.221 -20.489 16.392 1.00 47.56 581 PHE A CA 1
ATOM 4448 C C . PHE A 1 581 ? -2.811 -21.893 16.561 1.00 47.56 581 PHE A C 1
ATOM 4450 O O . PHE A 1 581 ? -2.861 -22.449 17.653 1.00 47.56 581 PHE A O 1
ATOM 4457 N N . SER A 1 582 ? -3.218 -22.499 15.442 1.00 58.88 582 SER A N 1
ATOM 4458 C CA . SER A 1 582 ? -3.628 -23.907 15.397 1.00 58.88 582 SER A CA 1
ATOM 4459 C C . SER A 1 582 ? -2.499 -24.824 15.904 1.00 58.88 582 SER A C 1
ATOM 4461 O O . SER A 1 582 ? -1.345 -24.552 15.551 1.00 58.88 582 SER A O 1
ATOM 4463 N N . PRO A 1 583 ? -2.791 -25.953 16.580 1.00 56.06 583 PRO A N 1
ATOM 4464 C CA . PRO A 1 583 ? -1.795 -26.960 16.979 1.00 56.06 583 PRO A CA 1
ATOM 4465 C C . PRO A 1 583 ? -0.808 -27.349 15.860 1.00 56.06 583 PRO A C 1
ATOM 4467 O O . PRO A 1 583 ? 0.390 -27.468 16.089 1.00 56.06 583 PRO A O 1
ATOM 4470 N N . GLN A 1 584 ? -1.280 -27.388 14.610 1.00 63.03 584 GLN A N 1
ATOM 4471 C CA . GLN A 1 584 ? -0.476 -27.654 13.407 1.00 63.03 584 GLN A CA 1
ATOM 4472 C C . GLN A 1 584 ? 0.617 -26.602 13.120 1.00 63.03 584 GLN A C 1
ATOM 4474 O O . GLN A 1 584 ? 1.647 -26.902 12.518 1.00 63.03 584 GLN A O 1
ATOM 4479 N N . ARG A 1 585 ? 0.404 -25.332 13.497 1.00 63.19 585 ARG A N 1
ATOM 4480 C CA . ARG A 1 585 ? 1.414 -24.266 13.339 1.00 63.19 585 ARG A CA 1
ATOM 4481 C C . ARG A 1 585 ? 2.506 -24.395 14.394 1.00 63.19 585 ARG A C 1
ATOM 4483 O O . ARG A 1 585 ? 3.670 -24.191 14.066 1.00 63.19 585 ARG A O 1
ATOM 4490 N N . TYR A 1 586 ? 2.125 -24.762 15.614 1.00 63.00 586 TYR A N 1
ATOM 4491 C CA . TYR A 1 586 ? 3.056 -25.058 16.698 1.00 63.00 586 TYR A CA 1
ATOM 4492 C C . TYR A 1 586 ? 3.939 -26.268 16.356 1.00 63.00 586 TYR A C 1
ATOM 4494 O O . TYR A 1 586 ? 5.160 -26.186 16.451 1.00 63.00 586 TYR A O 1
ATOM 4502 N N . GLU A 1 587 ? 3.344 -27.335 15.819 1.00 63.88 587 GLU A N 1
ATOM 4503 C CA . GLU A 1 587 ? 4.058 -28.523 15.335 1.00 63.88 587 GLU A CA 1
ATOM 4504 C C . GLU A 1 587 ? 5.075 -28.185 14.230 1.00 63.88 587 GLU A C 1
ATOM 4506 O O . GLU A 1 587 ? 6.239 -28.582 14.296 1.00 63.88 587 GLU A O 1
ATOM 4511 N N . LYS A 1 588 ? 4.684 -27.364 13.244 1.00 71.94 588 LYS A N 1
ATOM 4512 C CA . LYS A 1 588 ? 5.608 -26.882 12.201 1.00 71.94 588 LYS A CA 1
ATOM 4513 C C . LYS A 1 588 ? 6.762 -26.058 12.769 1.00 71.94 588 LYS A C 1
ATOM 4515 O O . LYS A 1 588 ? 7.869 -26.125 12.234 1.00 71.94 588 LYS A O 1
ATOM 4520 N N . LEU A 1 589 ? 6.512 -25.269 13.813 1.00 66.00 589 LEU A N 1
ATOM 4521 C CA . LEU A 1 589 ? 7.525 -24.433 14.453 1.00 66.00 589 LEU A CA 1
ATOM 4522 C C . LEU A 1 589 ? 8.528 -25.298 15.232 1.00 66.00 589 LEU A C 1
ATOM 4524 O O . LEU A 1 589 ? 9.733 -25.137 15.038 1.00 66.00 589 LEU A O 1
ATOM 4528 N N . LEU A 1 590 ? 8.046 -26.283 15.997 1.00 65.88 590 LEU A N 1
ATOM 4529 C CA . LEU A 1 590 ? 8.882 -27.269 16.693 1.00 65.88 590 LEU A CA 1
ATOM 4530 C C . LEU A 1 590 ? 9.693 -28.144 15.733 1.00 65.88 590 LEU A C 1
ATOM 4532 O O . LEU A 1 590 ? 10.895 -28.325 15.925 1.00 65.88 590 LEU A O 1
ATOM 4536 N N . HIS A 1 591 ? 9.080 -28.649 14.660 1.00 71.44 591 HIS A N 1
ATOM 4537 C CA . HIS A 1 591 ? 9.800 -29.464 13.683 1.00 71.44 591 HIS A CA 1
ATOM 4538 C C . HIS A 1 591 ? 10.911 -28.657 12.999 1.00 71.44 591 HIS A C 1
ATOM 4540 O O . HIS A 1 591 ? 12.039 -29.139 12.855 1.00 71.44 591 HIS A O 1
ATOM 4546 N N . ARG A 1 592 ? 10.620 -27.410 12.614 1.00 68.69 592 ARG A N 1
ATOM 4547 C CA . ARG A 1 592 ? 11.609 -26.519 12.001 1.00 68.69 592 ARG A CA 1
ATOM 4548 C C . ARG A 1 592 ? 12.729 -26.157 12.974 1.00 68.69 592 ARG A C 1
ATOM 4550 O O . ARG A 1 592 ? 13.878 -26.062 12.553 1.00 68.69 592 ARG A O 1
ATOM 4557 N N . TYR A 1 593 ? 12.414 -26.004 14.257 1.00 66.06 593 TYR A N 1
ATOM 4558 C CA . TYR A 1 593 ? 13.405 -25.818 15.311 1.00 66.06 593 TYR A CA 1
ATOM 4559 C C . TYR A 1 593 ? 14.343 -27.026 15.436 1.00 66.06 593 TYR A C 1
ATOM 4561 O O . TYR A 1 593 ? 15.559 -26.852 15.359 1.00 66.06 593 TYR A O 1
ATOM 4569 N N . ASN A 1 594 ? 13.796 -28.241 15.550 1.00 69.12 594 ASN A N 1
ATOM 4570 C CA . ASN A 1 594 ? 14.593 -29.466 15.660 1.00 69.12 594 ASN A CA 1
ATOM 4571 C C . ASN A 1 594 ? 15.500 -29.666 14.433 1.00 69.12 594 ASN A C 1
ATOM 4573 O O . ASN A 1 594 ? 16.684 -29.960 14.586 1.00 69.12 594 ASN A O 1
ATOM 4577 N N . ASP A 1 595 ? 14.997 -29.394 13.224 1.00 73.75 595 ASP A N 1
ATOM 4578 C CA . ASP A 1 595 ? 15.794 -29.442 11.989 1.00 73.75 595 ASP A CA 1
ATOM 4579 C C . ASP A 1 595 ? 16.944 -28.417 12.000 1.00 73.75 595 ASP A C 1
ATOM 4581 O O . ASP A 1 595 ? 18.080 -28.732 11.640 1.00 73.75 595 ASP A O 1
ATOM 4585 N N . ILE A 1 596 ? 16.696 -27.188 12.466 1.00 64.31 596 ILE A N 1
ATOM 4586 C CA . ILE A 1 596 ? 17.749 -26.172 12.613 1.00 64.31 596 ILE A CA 1
ATOM 4587 C C . ILE A 1 596 ? 18.779 -26.602 13.658 1.00 64.31 596 ILE A C 1
ATOM 4589 O O . ILE A 1 596 ? 19.979 -26.465 13.410 1.00 64.31 596 ILE A O 1
ATOM 4593 N N . HIS A 1 597 ? 18.332 -27.141 14.792 1.00 65.19 597 HIS A N 1
ATOM 4594 C CA . HIS A 1 597 ? 19.193 -27.625 15.865 1.00 65.19 597 HIS A CA 1
ATOM 4595 C C . HIS A 1 597 ? 20.114 -28.755 15.379 1.00 65.19 597 HIS A C 1
ATOM 4597 O O . HIS A 1 597 ? 21.333 -28.672 15.534 1.00 65.19 597 HIS A O 1
ATOM 4603 N N . GLU A 1 598 ? 19.570 -29.764 14.696 1.00 71.56 598 GLU A N 1
ATOM 4604 C CA . GLU A 1 598 ? 20.354 -30.855 14.107 1.00 71.56 598 GLU A CA 1
ATOM 4605 C C . GLU A 1 598 ? 21.321 -30.370 13.025 1.00 71.56 598 GLU A C 1
ATOM 4607 O O . GLU A 1 598 ? 22.459 -30.838 12.932 1.00 71.56 598 GLU A O 1
ATOM 4612 N N . ARG A 1 599 ? 20.903 -29.419 12.181 1.00 71.00 599 ARG A N 1
ATOM 4613 C CA . ARG A 1 599 ? 21.791 -28.817 11.174 1.00 71.00 599 ARG A CA 1
ATOM 4614 C C . ARG A 1 599 ? 22.923 -28.032 11.819 1.00 71.00 599 ARG A C 1
ATOM 4616 O O . ARG A 1 599 ? 24.033 -28.046 11.296 1.00 71.00 599 ARG A O 1
ATOM 4623 N N . LEU A 1 600 ? 22.658 -27.347 12.929 1.00 64.06 600 LEU A N 1
ATOM 4624 C CA . LEU A 1 600 ? 23.663 -26.606 13.685 1.00 64.06 600 LEU A CA 1
ATOM 4625 C C . LEU A 1 600 ? 24.661 -27.540 14.368 1.00 64.06 600 LEU A C 1
ATOM 4627 O O . LEU A 1 600 ? 25.861 -27.301 14.242 1.00 64.06 600 LEU A O 1
ATOM 4631 N N . GLY A 1 601 ? 24.187 -28.616 15.002 1.00 72.81 601 GLY A N 1
ATOM 4632 C CA . GLY A 1 601 ? 25.042 -29.670 15.556 1.00 72.81 601 GLY A CA 1
ATOM 4633 C C . GLY A 1 601 ? 25.976 -30.245 14.491 1.00 72.81 601 GLY A C 1
ATOM 4634 O O . GLY A 1 601 ? 27.196 -30.121 14.607 1.00 72.81 601 GLY A O 1
ATOM 4635 N N . ARG A 1 602 ? 25.411 -30.710 13.368 1.00 77.56 602 ARG A N 1
ATOM 4636 C CA . ARG A 1 602 ? 26.185 -31.227 12.223 1.00 77.56 602 ARG A CA 1
ATOM 4637 C C . ARG A 1 602 ? 27.159 -30.199 11.643 1.00 77.56 602 ARG A C 1
ATOM 4639 O O . ARG A 1 602 ? 28.271 -30.541 11.250 1.00 77.56 602 ARG A O 1
ATOM 4646 N N . TYR A 1 603 ? 26.769 -28.926 11.579 1.00 73.56 603 TYR A N 1
ATOM 4647 C CA . TYR A 1 603 ? 27.629 -27.852 11.077 1.00 73.56 603 TYR A CA 1
ATOM 4648 C C . TYR A 1 603 ? 28.835 -27.582 11.984 1.00 73.56 603 TYR A C 1
ATOM 4650 O O . TYR A 1 603 ? 29.929 -27.294 11.494 1.00 73.56 603 TYR A O 1
ATOM 4658 N N . ILE A 1 604 ? 28.633 -27.656 13.299 1.00 71.06 604 ILE A N 1
ATOM 4659 C CA . ILE A 1 604 ? 29.687 -27.504 14.302 1.00 71.06 604 ILE A CA 1
ATOM 4660 C C . ILE A 1 604 ? 30.642 -28.698 14.254 1.00 71.06 604 ILE A C 1
ATOM 4662 O O . ILE A 1 604 ? 31.855 -28.493 14.216 1.00 71.06 604 ILE A O 1
ATOM 4666 N N . GLU A 1 605 ? 30.110 -29.919 14.195 1.00 75.81 605 GLU A N 1
ATOM 4667 C CA . GLU A 1 605 ? 30.892 -31.156 14.072 1.00 75.81 605 GLU A CA 1
ATOM 4668 C C . GLU A 1 605 ? 31.738 -31.166 12.794 1.00 75.81 605 GLU A C 1
ATOM 4670 O O . GLU A 1 605 ? 32.924 -31.494 12.828 1.00 75.81 605 GLU A O 1
ATOM 4675 N N . ALA A 1 606 ? 31.181 -30.686 11.679 1.00 76.38 606 ALA A N 1
ATOM 4676 C CA . ALA A 1 606 ? 31.894 -30.541 10.412 1.00 76.38 606 ALA A CA 1
ATOM 4677 C C . ALA A 1 606 ? 33.017 -29.481 10.441 1.00 76.38 606 ALA A C 1
ATOM 4679 O O . ALA A 1 606 ? 33.758 -29.333 9.464 1.00 76.38 606 ALA A O 1
ATOM 4680 N N . LYS A 1 607 ? 33.156 -28.705 11.528 1.00 82.31 607 LYS A N 1
ATOM 4681 C CA . LYS A 1 607 ? 34.139 -27.621 11.665 1.00 82.31 607 LYS A CA 1
ATOM 4682 C C . LYS A 1 607 ? 34.972 -27.787 12.941 1.00 82.31 607 LYS A C 1
ATOM 4684 O O . LYS A 1 607 ? 34.660 -27.169 13.960 1.00 82.31 607 LYS A O 1
ATOM 4689 N N . PRO A 1 608 ? 36.119 -28.493 12.868 1.00 79.94 608 PRO A N 1
ATOM 4690 C CA . PRO A 1 608 ? 36.948 -28.829 14.031 1.00 79.94 608 PRO A CA 1
ATOM 4691 C C . PRO A 1 608 ? 37.351 -27.624 14.893 1.00 79.94 608 PRO A C 1
ATOM 4693 O O . PRO A 1 608 ? 37.446 -27.726 16.112 1.00 79.94 608 PRO A O 1
ATOM 4696 N N . GLU A 1 609 ? 37.568 -26.457 14.281 1.00 78.25 609 GLU A N 1
ATOM 4697 C CA . GLU A 1 609 ? 37.916 -25.225 15.002 1.00 78.25 609 GLU A CA 1
ATOM 4698 C C . GLU A 1 609 ? 36.739 -24.653 15.815 1.00 78.25 609 GLU A C 1
ATOM 4700 O O . GLU A 1 609 ? 36.960 -24.113 16.897 1.00 78.25 609 GLU A O 1
ATOM 4705 N N . LEU A 1 610 ? 35.495 -24.790 15.336 1.00 69.12 610 LEU A N 1
ATOM 4706 C CA . LEU A 1 610 ? 34.296 -24.420 16.100 1.00 69.12 610 LEU A CA 1
ATOM 4707 C C . LEU A 1 610 ? 34.033 -25.431 17.218 1.00 69.12 610 LEU A C 1
ATOM 4709 O O . LEU A 1 610 ? 33.747 -25.019 18.340 1.00 69.12 610 LEU A O 1
ATOM 4713 N N . ALA A 1 611 ? 34.207 -26.726 16.941 1.00 74.69 611 ALA A N 1
ATOM 4714 C CA . ALA A 1 611 ? 34.086 -27.784 17.941 1.00 74.69 611 ALA A CA 1
ATOM 4715 C C . ALA A 1 611 ? 35.073 -27.586 19.108 1.00 74.69 611 ALA A C 1
ATOM 4717 O O . ALA A 1 611 ? 34.666 -27.602 20.265 1.00 74.69 611 ALA A O 1
ATOM 4718 N N . LYS A 1 612 ? 36.348 -27.272 18.826 1.00 80.50 612 LYS A N 1
ATOM 4719 C CA . LYS A 1 612 ? 37.356 -26.951 19.859 1.00 80.50 612 LYS A CA 1
ATOM 4720 C C . LYS A 1 612 ? 36.990 -25.720 20.698 1.00 80.50 612 LYS A C 1
ATOM 4722 O O . LYS A 1 612 ? 37.262 -25.690 21.897 1.00 80.50 612 LYS A O 1
ATOM 4727 N N . LEU A 1 613 ? 36.402 -24.688 20.086 1.00 71.44 613 LEU A N 1
ATOM 4728 C CA . LEU A 1 613 ? 35.946 -23.492 20.806 1.00 71.44 613 LEU A CA 1
ATOM 4729 C C . LEU A 1 613 ? 34.730 -23.788 21.696 1.00 71.44 613 LEU A C 1
ATOM 4731 O O . LEU A 1 613 ? 34.664 -23.290 22.818 1.00 71.44 613 LEU A O 1
ATOM 4735 N N . LEU A 1 614 ? 33.804 -24.627 21.232 1.00 68.19 614 LEU A N 1
ATOM 4736 C CA . LEU A 1 614 ? 32.658 -25.084 22.022 1.00 68.19 614 LEU A CA 1
ATOM 4737 C C . LEU A 1 614 ? 33.064 -26.013 23.165 1.00 68.19 614 LEU A C 1
ATOM 4739 O O . LEU A 1 614 ? 32.549 -25.869 24.267 1.00 68.19 614 LEU A O 1
ATOM 4743 N N . GLN A 1 615 ? 34.036 -26.896 22.951 1.00 74.19 615 GLN A N 1
ATOM 4744 C CA . GLN A 1 615 ? 34.590 -27.736 24.012 1.00 74.19 615 GLN A CA 1
ATOM 4745 C C . GLN A 1 615 ? 35.245 -26.883 25.112 1.00 74.19 615 GLN A C 1
ATOM 4747 O O . GLN A 1 615 ? 35.087 -27.164 26.298 1.00 74.19 615 GLN A O 1
ATOM 4752 N N . ARG A 1 616 ? 35.911 -25.777 24.739 1.00 72.56 616 ARG A N 1
ATOM 4753 C CA . ARG A 1 616 ? 36.401 -24.783 25.708 1.00 72.56 616 ARG A CA 1
ATOM 4754 C C . ARG A 1 616 ? 35.262 -24.122 26.477 1.00 72.56 616 ARG A C 1
ATOM 4756 O O . ARG A 1 616 ? 35.346 -24.043 27.697 1.00 72.56 616 ARG A O 1
ATOM 4763 N N . TYR A 1 617 ? 34.197 -23.693 25.800 1.00 65.00 617 TYR A N 1
ATOM 4764 C CA . TYR A 1 617 ? 33.008 -23.160 26.471 1.00 65.00 617 TYR A CA 1
ATOM 4765 C C . TYR A 1 617 ? 32.432 -24.159 27.483 1.00 65.00 617 TYR A C 1
ATOM 4767 O O . TYR A 1 617 ? 32.228 -23.805 28.638 1.00 65.00 617 TYR A O 1
ATOM 4775 N N . GLN A 1 618 ? 32.259 -25.421 27.084 1.00 61.12 618 GLN A N 1
ATOM 4776 C CA . GLN A 1 618 ? 31.761 -26.481 27.962 1.00 61.12 618 GLN A CA 1
ATOM 4777 C C . GLN A 1 618 ? 32.680 -26.714 29.162 1.00 61.12 618 GLN A C 1
ATOM 4779 O O . GLN A 1 618 ? 32.179 -26.860 30.266 1.00 61.12 618 GLN A O 1
ATOM 4784 N N . SER A 1 619 ? 34.006 -26.663 28.997 1.00 65.88 619 SER A N 1
ATOM 4785 C CA . SER A 1 619 ? 34.937 -26.745 30.134 1.00 65.88 619 SER A CA 1
ATOM 4786 C C . SER A 1 619 ? 34.865 -25.527 31.070 1.00 65.88 619 SER A C 1
ATOM 4788 O O . SER A 1 619 ? 35.040 -25.668 32.277 1.00 65.88 619 SER A O 1
ATOM 4790 N N . VAL A 1 620 ? 34.558 -24.337 30.535 1.00 61.16 620 VAL A N 1
ATOM 4791 C CA . VAL A 1 620 ? 34.382 -23.099 31.315 1.00 61.16 620 VAL A CA 1
ATOM 4792 C C . VAL A 1 620 ? 33.061 -23.105 32.090 1.00 61.16 620 VAL A C 1
ATOM 4794 O O . VAL A 1 620 ? 33.031 -22.619 33.217 1.00 61.16 620 VAL A O 1
ATOM 4797 N N . VAL A 1 621 ? 31.992 -23.663 31.512 1.00 47.94 621 VAL A N 1
ATOM 4798 C CA . VAL A 1 621 ? 30.668 -23.792 32.146 1.00 47.94 621 VAL A CA 1
ATOM 4799 C C . VAL A 1 621 ? 30.609 -24.992 33.096 1.00 47.94 621 VAL A C 1
ATOM 4801 O O . VAL A 1 621 ? 30.074 -24.882 34.186 1.00 47.94 621 VAL A O 1
ATOM 4804 N N . ALA A 1 622 ? 31.224 -26.129 32.774 1.00 55.81 622 ALA A N 1
ATOM 4805 C CA . ALA A 1 622 ? 31.272 -27.275 33.688 1.00 55.81 622 ALA A CA 1
ATOM 4806 C C . ALA A 1 622 ? 32.062 -26.970 34.978 1.00 55.81 622 ALA A C 1
ATOM 4808 O O . ALA A 1 622 ? 31.787 -27.555 36.020 1.00 55.81 622 ALA A O 1
ATOM 4809 N N . GLY A 1 623 ? 33.012 -26.027 34.925 1.00 55.12 623 GLY A N 1
ATOM 4810 C CA . GLY A 1 623 ? 33.722 -25.513 36.103 1.00 55.12 623 GLY A CA 1
ATOM 4811 C C . GLY A 1 623 ? 33.036 -24.335 36.809 1.00 55.12 623 GLY A C 1
ATOM 4812 O O . GLY A 1 623 ? 33.521 -23.889 37.846 1.00 55.12 623 GLY A O 1
ATOM 4813 N N . ARG A 1 624 ? 31.942 -23.798 36.255 1.00 46.81 624 ARG A N 1
ATOM 4814 C CA . ARG A 1 624 ? 31.178 -22.669 36.802 1.00 46.81 624 ARG A CA 1
ATOM 4815 C C . ARG A 1 624 ? 29.695 -22.964 36.611 1.00 46.81 624 ARG A C 1
ATOM 4817 O O . ARG A 1 624 ? 29.176 -22.728 35.523 1.00 46.81 624 ARG A O 1
ATOM 4824 N N . GLY A 1 625 ? 29.017 -23.455 37.651 1.00 41.22 625 GLY A N 1
ATOM 4825 C CA . GLY A 1 625 ? 27.548 -23.518 37.666 1.00 41.22 625 GLY A CA 1
ATOM 4826 C C . GLY A 1 625 ? 26.919 -22.212 37.150 1.00 41.22 625 GLY A C 1
ATOM 4827 O O . GLY A 1 625 ? 27.600 -21.186 37.135 1.00 41.22 625 GLY A O 1
ATOM 4828 N N . ALA A 1 626 ? 25.668 -22.292 36.670 1.00 39.03 626 ALA A N 1
ATOM 4829 C CA . ALA A 1 626 ? 24.894 -21.230 36.000 1.00 39.03 626 ALA A CA 1
ATOM 4830 C C . ALA A 1 626 ? 25.382 -19.797 36.304 1.00 39.03 626 ALA A C 1
ATOM 4832 O O . ALA A 1 626 ? 25.585 -19.491 37.478 1.00 39.03 626 ALA A O 1
ATOM 4833 N N . PRO A 1 627 ? 25.563 -18.918 35.288 1.00 39.72 627 PRO A N 1
ATOM 4834 C CA . PRO A 1 627 ? 26.229 -17.628 35.467 1.00 39.72 627 PRO A CA 1
ATOM 4835 C C . PRO A 1 627 ? 25.595 -16.891 36.651 1.00 39.72 627 PRO A C 1
ATOM 4837 O O . PRO A 1 627 ? 24.413 -16.543 36.570 1.00 39.72 627 PRO A O 1
ATOM 4840 N N . PRO A 1 628 ? 26.325 -16.707 37.766 1.00 45.00 628 PRO A N 1
ATOM 4841 C CA . PRO A 1 628 ? 25.727 -16.095 38.932 1.00 45.00 628 PRO A CA 1
ATOM 4842 C C . PRO A 1 628 ? 25.374 -14.658 38.549 1.00 45.00 628 PRO A C 1
ATOM 4844 O O . PRO A 1 628 ? 26.143 -13.995 37.841 1.00 45.00 628 PRO A O 1
ATOM 4847 N N . LYS A 1 629 ? 24.232 -14.152 39.039 1.00 49.53 629 LYS A N 1
ATOM 4848 C CA . LYS A 1 629 ? 24.113 -12.709 39.299 1.00 49.53 629 LYS A CA 1
ATOM 4849 C C . LYS A 1 629 ? 25.435 -12.323 39.951 1.00 49.53 629 LYS A C 1
ATOM 4851 O O . LYS A 1 629 ? 25.793 -12.985 40.922 1.00 49.53 629 LYS A O 1
ATOM 4856 N N . ALA A 1 630 ? 26.199 -11.385 39.380 1.00 51.91 630 ALA A N 1
ATOM 4857 C CA . ALA A 1 630 ? 27.463 -10.997 39.998 1.00 51.91 630 ALA A CA 1
ATOM 4858 C C . ALA A 1 630 ? 27.166 -10.708 41.466 1.00 51.91 630 ALA A C 1
ATOM 4860 O O . ALA A 1 630 ? 26.357 -9.823 41.752 1.00 51.91 630 ALA A O 1
ATOM 4861 N N . GLU A 1 631 ? 27.725 -11.520 42.366 1.00 61.66 631 GLU A N 1
ATOM 4862 C CA . GLU A 1 631 ? 27.500 -11.294 43.781 1.00 61.66 631 GLU A CA 1
ATOM 4863 C C . GLU A 1 631 ? 27.972 -9.866 44.070 1.00 61.66 631 GLU A C 1
ATOM 4865 O O . GLU A 1 631 ? 29.010 -9.462 43.529 1.00 61.66 631 GLU A O 1
ATOM 4870 N N . PRO A 1 632 ? 27.220 -9.073 44.851 1.00 72.88 632 PRO A N 1
ATOM 4871 C CA . PRO A 1 632 ? 27.598 -7.703 45.200 1.00 72.88 632 PRO A CA 1
ATOM 4872 C C . PRO A 1 632 ? 29.068 -7.588 45.639 1.00 72.88 632 PRO A C 1
ATOM 4874 O O . PRO A 1 632 ? 29.741 -6.603 45.347 1.00 72.88 632 PRO A O 1
ATOM 4877 N N . GLU A 1 633 ? 29.595 -8.656 46.240 1.00 78.88 633 GLU A N 1
ATOM 4878 C CA . GLU A 1 633 ? 30.990 -8.821 46.641 1.00 78.88 633 GLU A CA 1
ATOM 4879 C C . GLU A 1 633 ? 31.998 -8.777 45.481 1.00 78.88 633 GLU A C 1
ATOM 4881 O O . GLU A 1 633 ? 33.078 -8.210 45.627 1.00 78.88 633 GLU A O 1
ATOM 4886 N N . ALA A 1 634 ? 31.669 -9.333 44.311 1.00 79.31 634 ALA A N 1
ATOM 4887 C CA . ALA A 1 634 ? 32.549 -9.337 43.143 1.00 79.31 634 ALA A CA 1
ATOM 4888 C C . ALA A 1 634 ? 32.651 -7.949 42.495 1.00 79.31 634 ALA A C 1
ATOM 4890 O O . ALA A 1 634 ? 33.733 -7.543 42.067 1.00 79.31 634 ALA A O 1
ATOM 4891 N N . LEU A 1 635 ? 31.538 -7.212 42.452 1.00 83.69 635 LEU A N 1
ATOM 4892 C CA . LEU A 1 635 ? 31.524 -5.818 42.010 1.00 83.69 635 LEU A CA 1
ATOM 4893 C C . LEU A 1 635 ? 32.326 -4.940 42.981 1.00 83.69 635 LEU A C 1
ATOM 4895 O O . LEU A 1 635 ? 33.180 -4.167 42.552 1.00 83.69 635 LEU A O 1
ATOM 4899 N N . GLU A 1 636 ? 32.105 -5.116 44.285 1.00 88.75 636 GLU A N 1
ATOM 4900 C CA . GLU A 1 636 ? 32.816 -4.387 45.337 1.00 88.75 636 GLU A CA 1
ATOM 4901 C C . GLU A 1 636 ? 34.321 -4.703 45.329 1.00 88.75 636 GLU A C 1
ATOM 4903 O O . GLU A 1 636 ? 35.150 -3.807 45.486 1.00 88.75 636 GLU A O 1
ATOM 4908 N N . ALA A 1 637 ? 34.710 -5.953 45.067 1.00 90.31 637 ALA A N 1
ATOM 4909 C CA . ALA A 1 637 ? 36.110 -6.340 44.921 1.00 90.31 637 ALA A CA 1
ATOM 4910 C C . ALA A 1 637 ? 36.793 -5.645 43.730 1.00 90.31 637 ALA A C 1
ATOM 4912 O O . ALA A 1 637 ? 37.947 -5.228 43.847 1.00 90.31 637 ALA A O 1
ATOM 4913 N N . GLU A 1 638 ? 36.107 -5.494 42.593 1.00 91.06 638 GLU A N 1
ATOM 4914 C CA . GLU A 1 638 ? 36.647 -4.767 41.437 1.00 91.06 638 GLU A CA 1
ATOM 4915 C C . GLU A 1 638 ? 36.656 -3.248 41.654 1.00 91.06 638 GLU A C 1
ATOM 4917 O O . GLU A 1 638 ? 37.609 -2.577 41.252 1.00 91.06 638 GLU A O 1
ATOM 4922 N N . LEU A 1 639 ? 35.665 -2.698 42.358 1.00 92.44 639 LEU A N 1
ATOM 4923 C CA . LEU A 1 639 ? 35.647 -1.283 42.725 1.00 92.44 639 LEU A CA 1
ATOM 4924 C C . LEU A 1 639 ? 36.786 -0.935 43.695 1.00 92.44 639 LEU A C 1
ATOM 4926 O O . LEU A 1 639 ? 37.478 0.058 43.488 1.00 92.44 639 LEU A O 1
ATOM 4930 N N . ARG A 1 640 ? 37.065 -1.789 44.688 1.00 93.19 640 ARG A N 1
ATOM 4931 C CA . ARG A 1 640 ? 38.204 -1.622 45.614 1.00 93.19 640 ARG A CA 1
ATOM 4932 C C . ARG A 1 640 ? 39.562 -1.695 44.922 1.00 93.19 640 ARG A C 1
ATOM 4934 O O . ARG A 1 640 ? 40.519 -1.087 45.389 1.00 93.19 640 ARG A O 1
ATOM 4941 N N . ARG A 1 641 ? 39.657 -2.442 43.818 1.00 90.75 641 ARG A N 1
ATOM 4942 C CA . ARG A 1 641 ? 40.864 -2.518 42.976 1.00 90.75 641 ARG A CA 1
ATOM 4943 C C . ARG A 1 641 ? 41.033 -1.307 42.060 1.00 90.75 641 ARG A C 1
ATOM 4945 O O . ARG A 1 641 ? 42.105 -1.153 41.474 1.00 90.75 641 ARG A O 1
ATOM 4952 N N . SER A 1 642 ? 40.003 -0.474 41.921 1.00 90.81 642 SER A N 1
ATOM 4953 C CA . SER A 1 642 ? 40.063 0.705 41.067 1.00 90.81 642 SER A CA 1
ATOM 4954 C C . SER A 1 642 ? 41.049 1.749 41.609 1.00 90.81 642 SER A C 1
ATOM 4956 O O . SER A 1 642 ? 41.227 1.877 42.820 1.00 90.81 642 SER A O 1
ATOM 4958 N N . PRO A 1 643 ? 41.661 2.564 40.733 1.00 89.38 643 PRO A N 1
ATOM 4959 C CA . PRO A 1 643 ? 42.479 3.702 41.141 1.00 89.38 643 PRO A CA 1
ATOM 4960 C C . PRO A 1 643 ? 41.640 4.918 41.583 1.00 89.38 643 PRO A C 1
ATOM 4962 O O . PRO A 1 643 ? 42.184 6.017 41.693 1.00 89.38 643 PRO A O 1
ATOM 4965 N N . LEU A 1 644 ? 40.321 4.772 41.760 1.00 87.69 644 LEU A N 1
ATOM 4966 C CA . LEU A 1 644 ? 39.465 5.846 42.263 1.00 87.69 644 LEU A CA 1
ATOM 4967 C C . LEU A 1 644 ? 39.766 6.105 43.744 1.00 87.69 644 LEU A C 1
ATOM 4969 O O . LEU A 1 644 ? 40.047 5.170 44.494 1.00 87.69 644 LEU A O 1
ATOM 4973 N N . SER A 1 645 ? 39.675 7.368 44.170 1.00 91.94 645 SER A N 1
ATOM 4974 C CA . SER A 1 645 ? 39.716 7.719 45.593 1.00 91.94 645 SER A CA 1
ATOM 4975 C C . SER A 1 645 ? 38.543 7.074 46.336 1.00 91.94 645 SER A C 1
ATOM 4977 O O . SER A 1 645 ? 37.508 6.787 45.735 1.00 91.94 645 SER A O 1
ATOM 4979 N N . ALA A 1 646 ? 38.684 6.870 47.648 1.00 91.06 646 ALA A N 1
ATOM 4980 C CA . ALA A 1 646 ? 37.621 6.293 48.476 1.00 91.06 646 ALA A CA 1
ATOM 4981 C C . ALA A 1 646 ? 36.297 7.075 48.360 1.00 91.06 646 ALA A C 1
ATOM 4983 O O . ALA A 1 646 ? 35.237 6.469 48.264 1.00 91.06 646 ALA A O 1
ATOM 4984 N N . GLU A 1 647 ? 36.381 8.403 48.275 1.00 88.88 647 GLU A N 1
ATOM 4985 C CA . GLU A 1 647 ? 35.247 9.303 48.040 1.00 88.88 647 GLU A CA 1
ATOM 4986 C C . GLU A 1 647 ? 34.544 9.006 46.707 1.00 88.88 647 GLU A C 1
ATOM 4988 O O . GLU A 1 647 ? 33.344 8.755 46.677 1.00 88.88 647 GLU A O 1
ATOM 4993 N N . ARG A 1 648 ? 35.292 8.895 45.601 1.00 85.06 648 ARG A N 1
ATOM 4994 C CA . ARG A 1 648 ? 34.716 8.565 44.286 1.00 85.06 648 ARG A CA 1
ATOM 4995 C C . ARG A 1 648 ? 34.182 7.133 44.212 1.00 85.06 648 ARG A C 1
ATOM 4997 O O . ARG A 1 648 ? 33.227 6.880 43.485 1.00 85.06 648 ARG A O 1
ATOM 5004 N N . GLN A 1 649 ? 34.777 6.192 44.944 1.00 91.81 649 GLN A N 1
ATOM 5005 C CA . GLN A 1 649 ? 34.211 4.847 45.075 1.00 91.81 649 GLN A CA 1
ATOM 5006 C C . GLN A 1 649 ? 32.855 4.896 45.790 1.00 91.81 649 GLN A C 1
ATOM 5008 O O . GLN A 1 649 ? 31.933 4.198 45.380 1.00 91.81 649 GLN A O 1
ATOM 5013 N N . ASP A 1 650 ? 32.707 5.744 46.808 1.00 88.94 650 ASP A N 1
ATOM 5014 C CA . ASP A 1 650 ? 31.441 5.909 47.519 1.00 88.94 650 ASP A CA 1
ATOM 5015 C C . ASP A 1 650 ? 30.360 6.560 46.648 1.00 88.94 650 ASP A C 1
ATOM 5017 O O . ASP A 1 650 ? 29.235 6.064 46.581 1.00 88.94 650 ASP A O 1
ATOM 5021 N N . LEU A 1 651 ? 30.728 7.576 45.859 1.00 81.81 651 LEU A N 1
ATOM 5022 C CA . LEU A 1 651 ? 29.838 8.163 44.850 1.00 81.81 651 LEU A CA 1
ATOM 5023 C C . LEU A 1 651 ? 29.371 7.141 43.822 1.00 81.81 651 LEU A C 1
ATOM 5025 O O . LEU A 1 651 ? 28.198 7.122 43.462 1.00 81.81 651 LEU A O 1
ATOM 5029 N N . PHE A 1 652 ? 30.269 6.261 43.382 1.00 86.69 652 PHE A N 1
ATOM 5030 C CA . PHE A 1 652 ? 29.921 5.185 42.465 1.00 86.69 652 PHE A CA 1
ATOM 5031 C C . PHE A 1 652 ? 28.924 4.197 43.087 1.00 86.69 652 PHE A C 1
ATOM 5033 O O . PHE A 1 652 ? 27.961 3.806 42.427 1.00 86.69 652 PHE A O 1
ATOM 5040 N N . ARG A 1 653 ? 29.113 3.814 44.360 1.00 88.44 653 ARG A N 1
ATOM 5041 C CA . ARG A 1 653 ? 28.158 2.952 45.082 1.00 88.44 653 ARG A CA 1
ATOM 5042 C C . ARG A 1 653 ? 26.796 3.615 45.201 1.00 88.44 653 ARG A C 1
ATOM 5044 O O . ARG A 1 653 ? 25.786 2.970 44.939 1.00 88.44 653 ARG A O 1
ATOM 5051 N N . LYS A 1 654 ? 26.781 4.896 45.567 1.00 83.44 654 LYS A N 1
ATOM 5052 C CA . LYS A 1 654 ? 25.557 5.679 45.717 1.00 83.44 654 LYS A CA 1
ATOM 5053 C C . LYS A 1 654 ? 24.811 5.794 44.385 1.00 83.44 654 LYS A C 1
ATOM 5055 O O . LYS A 1 654 ? 23.636 5.455 44.330 1.00 83.44 654 LYS A O 1
ATOM 5060 N N . ALA A 1 655 ? 25.516 6.107 43.297 1.00 78.44 655 ALA A N 1
ATOM 5061 C CA . ALA A 1 655 ? 24.948 6.147 41.949 1.00 78.44 655 ALA A CA 1
ATOM 5062 C C . ALA A 1 655 ? 24.383 4.784 41.492 1.00 78.44 655 ALA A C 1
ATOM 5064 O O . ALA A 1 655 ? 23.299 4.725 40.920 1.00 78.44 655 ALA A O 1
ATOM 5065 N N . MET A 1 656 ? 25.073 3.671 41.774 1.00 80.62 656 MET A N 1
ATOM 5066 C CA . MET A 1 656 ? 24.576 2.319 41.468 1.00 80.62 656 MET A CA 1
ATOM 5067 C C . MET A 1 656 ? 23.352 1.925 42.310 1.00 80.62 656 MET A C 1
ATOM 5069 O O . MET A 1 656 ? 22.434 1.297 41.790 1.00 80.62 656 MET A O 1
ATOM 5073 N N . GLY A 1 657 ? 23.345 2.261 43.604 1.00 78.12 657 GLY A N 1
ATOM 5074 C CA . GLY A 1 657 ? 22.263 1.917 44.531 1.00 78.12 657 GLY A CA 1
ATOM 5075 C C . GLY A 1 657 ? 20.995 2.747 44.327 1.00 78.12 657 GLY A C 1
ATOM 5076 O O . GLY A 1 657 ? 19.896 2.235 44.514 1.00 78.12 657 GLY A O 1
ATOM 5077 N N . GLU A 1 658 ? 21.148 4.001 43.903 1.00 74.62 658 GLU A N 1
ATOM 5078 C CA . GLU A 1 658 ? 20.046 4.933 43.632 1.00 74.62 658 GLU A CA 1
ATOM 5079 C C . GLU A 1 658 ? 19.507 4.814 42.194 1.00 74.62 658 GLU A C 1
ATOM 5081 O O . GLU A 1 658 ? 18.525 5.465 41.852 1.00 74.62 658 GLU A O 1
ATOM 5086 N N . GLY A 1 659 ? 20.112 3.960 41.356 1.00 62.44 659 GLY A N 1
ATOM 5087 C CA . GLY A 1 659 ? 19.671 3.741 39.979 1.00 62.44 659 GLY A CA 1
ATOM 5088 C C . GLY A 1 659 ? 19.974 4.917 39.048 1.00 62.44 659 GLY A C 1
ATOM 5089 O O . GLY A 1 659 ? 19.150 5.238 38.196 1.00 62.44 659 GLY A O 1
ATOM 5090 N N . ASP A 1 660 ? 21.144 5.553 39.195 1.00 74.06 660 ASP A N 1
ATOM 5091 C CA . ASP A 1 660 ? 21.563 6.685 38.361 1.00 74.06 660 ASP A CA 1
ATOM 5092 C C . ASP A 1 660 ? 21.409 6.378 36.862 1.00 74.06 660 ASP A C 1
ATOM 5094 O O . ASP A 1 660 ? 21.753 5.296 36.390 1.00 74.06 660 ASP A O 1
ATOM 5098 N N . LEU A 1 661 ? 20.920 7.357 36.109 1.00 54.41 661 LEU A N 1
ATOM 5099 C CA . LEU A 1 661 ? 20.493 7.277 34.715 1.00 54.41 661 LEU A CA 1
ATOM 5100 C C . LEU A 1 661 ? 21.478 6.575 33.753 1.00 54.41 661 LEU A C 1
ATOM 5102 O O . LEU A 1 661 ? 21.031 5.964 32.782 1.00 54.41 661 LEU A O 1
ATOM 5106 N N . LEU A 1 662 ? 22.797 6.618 33.998 1.00 56.44 662 LEU A N 1
ATOM 5107 C CA . LEU A 1 662 ? 23.789 5.908 33.165 1.00 56.44 662 LEU A CA 1
ATOM 5108 C C . LEU A 1 662 ? 24.283 4.581 33.744 1.00 56.44 662 LEU A C 1
ATOM 5110 O O . LEU A 1 662 ? 24.717 3.725 32.976 1.00 56.44 662 LEU A O 1
ATOM 5114 N N . LEU A 1 663 ? 24.255 4.399 35.063 1.00 63.81 663 LEU A N 1
ATOM 5115 C CA . LEU A 1 663 ? 24.789 3.201 35.721 1.00 63.81 663 LEU A CA 1
ATOM 5116 C C . LEU A 1 663 ? 23.682 2.202 36.088 1.00 63.81 663 LEU A C 1
ATOM 5118 O O . LEU A 1 663 ? 23.866 1.001 35.912 1.00 63.81 663 LEU A O 1
ATOM 5122 N N . GLY A 1 664 ? 22.509 2.694 36.485 1.00 59.31 664 GLY A N 1
ATOM 5123 C CA . GLY A 1 664 ? 21.312 1.923 36.823 1.00 59.31 664 GLY A CA 1
ATOM 5124 C C . GLY A 1 664 ? 20.646 1.215 35.640 1.00 59.31 664 GLY A C 1
ATOM 5125 O O . GLY A 1 664 ? 19.886 0.273 35.846 1.00 59.31 664 GLY A O 1
ATOM 5126 N N . GLN A 1 665 ? 20.965 1.597 34.396 1.00 56.44 665 GLN A N 1
ATOM 5127 C CA . GLN A 1 665 ? 20.516 0.880 33.191 1.00 56.44 665 GLN A CA 1
ATOM 5128 C C . GLN A 1 665 ? 21.285 -0.428 32.935 1.00 56.44 665 GLN A C 1
ATOM 5130 O O . GLN A 1 665 ? 20.865 -1.238 32.104 1.00 56.44 665 GLN A O 1
ATOM 5135 N N . TYR A 1 666 ? 22.412 -0.645 33.618 1.00 60.16 666 TYR A N 1
ATOM 5136 C CA . TYR A 1 666 ? 23.239 -1.837 33.464 1.00 60.16 666 TYR A CA 1
ATOM 5137 C C . TYR A 1 666 ? 23.128 -2.722 34.704 1.00 60.16 666 TYR A C 1
ATOM 5139 O O . TYR A 1 666 ? 23.208 -2.249 35.836 1.00 60.16 666 TYR A O 1
ATOM 5147 N N . ASP A 1 667 ? 22.990 -4.035 34.504 1.00 70.06 667 ASP A N 1
ATOM 5148 C CA . ASP A 1 667 ? 23.064 -4.968 35.626 1.00 70.06 667 ASP A CA 1
ATOM 5149 C C . ASP A 1 667 ? 24.463 -4.944 36.275 1.00 70.06 667 ASP A C 1
ATOM 5151 O O . ASP A 1 667 ? 25.486 -4.671 35.635 1.00 70.06 667 ASP A O 1
ATOM 5155 N N . GLY A 1 668 ? 24.527 -5.253 37.575 1.00 68.88 668 GLY A N 1
ATOM 5156 C CA . GLY A 1 668 ? 25.788 -5.249 38.328 1.00 68.88 668 GLY A CA 1
ATOM 5157 C C . GLY A 1 668 ? 26.859 -6.180 37.742 1.00 68.88 668 GLY A C 1
ATOM 5158 O O . GLY A 1 668 ? 28.053 -5.965 37.945 1.00 68.88 668 GLY A O 1
ATOM 5159 N N . PHE A 1 669 ? 26.456 -7.179 36.950 1.00 66.31 669 PHE A N 1
ATOM 5160 C CA . PHE A 1 669 ? 27.364 -8.069 36.230 1.00 66.31 669 PHE A CA 1
ATOM 5161 C C . PHE A 1 669 ? 28.078 -7.361 35.070 1.00 66.31 669 PHE A C 1
ATOM 5163 O O . PHE A 1 669 ? 29.299 -7.468 34.936 1.00 66.31 669 PHE A O 1
ATOM 5170 N N . SER A 1 670 ? 27.344 -6.601 34.261 1.00 68.19 670 SER A N 1
ATOM 5171 C CA . SER A 1 670 ? 27.876 -5.825 33.138 1.00 68.19 670 SER A CA 1
ATOM 5172 C C . SER A 1 670 ? 28.814 -4.725 33.623 1.00 68.19 670 SER A C 1
ATOM 5174 O O . SER A 1 670 ? 29.904 -4.546 33.073 1.00 68.19 670 SER A O 1
ATOM 5176 N N . VAL A 1 671 ? 28.431 -4.047 34.706 1.00 74.94 671 VAL A N 1
ATOM 5177 C CA . VAL A 1 671 ? 29.265 -3.032 35.359 1.00 74.94 671 VAL A CA 1
ATOM 5178 C C . VAL A 1 671 ? 30.528 -3.665 35.951 1.00 74.94 671 VAL A C 1
ATOM 5180 O O . VAL A 1 671 ? 31.631 -3.165 35.727 1.00 74.94 671 VAL A O 1
ATOM 5183 N N . GLY A 1 672 ? 30.406 -4.814 36.621 1.00 77.56 672 GLY A N 1
ATOM 5184 C CA . GLY A 1 672 ? 31.547 -5.545 37.175 1.00 77.56 672 GLY A CA 1
ATOM 5185 C C . GLY A 1 672 ? 32.546 -6.001 36.110 1.00 77.56 672 GLY A C 1
ATOM 5186 O O . GLY A 1 672 ? 33.756 -5.877 36.301 1.00 77.56 672 GLY A O 1
ATOM 5187 N N . LEU A 1 673 ? 32.068 -6.466 34.951 1.00 70.75 673 LEU A N 1
ATOM 5188 C CA . LEU A 1 673 ? 32.931 -6.801 33.813 1.00 70.75 673 LEU A CA 1
ATOM 5189 C C . LEU A 1 673 ? 33.662 -5.576 33.259 1.00 70.75 673 LEU A C 1
ATOM 5191 O O . LEU A 1 673 ? 34.850 -5.662 32.952 1.00 70.75 673 LEU A O 1
ATOM 5195 N N . TRP A 1 674 ? 32.983 -4.434 33.165 1.00 78.44 674 TRP A N 1
ATOM 5196 C CA . TRP A 1 674 ? 33.598 -3.197 32.695 1.00 78.44 674 TRP A CA 1
ATOM 5197 C C . TRP A 1 674 ? 34.691 -2.686 33.646 1.00 78.44 674 TRP A C 1
ATOM 5199 O O . TRP A 1 674 ? 35.792 -2.361 33.192 1.00 78.44 674 TRP A O 1
ATOM 5209 N N . LEU A 1 675 ? 34.437 -2.686 34.961 1.00 82.69 675 LEU A N 1
ATOM 5210 C CA . LEU A 1 675 ? 35.441 -2.325 35.972 1.00 82.69 675 LEU A CA 1
ATOM 5211 C C . LEU A 1 675 ? 36.631 -3.287 35.940 1.00 82.69 675 LEU A C 1
ATOM 5213 O O . LEU A 1 675 ? 37.783 -2.852 35.970 1.00 82.69 675 LEU A O 1
ATOM 5217 N N . ARG A 1 676 ? 36.367 -4.587 35.787 1.00 83.44 676 ARG A N 1
ATOM 5218 C CA . ARG A 1 676 ? 37.407 -5.606 35.643 1.00 83.44 676 ARG A CA 1
ATOM 5219 C C . ARG A 1 676 ? 38.272 -5.382 34.404 1.00 83.44 676 ARG A C 1
ATOM 5221 O O . ARG A 1 676 ? 39.490 -5.510 34.496 1.00 83.44 676 ARG A O 1
ATOM 5228 N N . ASP A 1 677 ? 37.686 -5.022 33.265 1.00 72.69 677 ASP A N 1
ATOM 5229 C CA . ASP A 1 677 ? 38.433 -4.707 32.040 1.00 72.69 677 ASP A CA 1
ATOM 5230 C C . ASP A 1 677 ? 39.291 -3.443 32.204 1.00 72.69 677 ASP A C 1
ATOM 5232 O O . ASP A 1 677 ? 40.438 -3.385 31.740 1.00 72.69 677 ASP A O 1
ATOM 5236 N N . LEU A 1 678 ? 38.768 -2.432 32.903 1.00 79.56 678 LEU A N 1
ATOM 5237 C CA . LEU A 1 678 ? 39.525 -1.232 33.247 1.00 79.56 678 LEU A CA 1
ATOM 5238 C C . LEU A 1 678 ? 40.684 -1.545 34.208 1.00 79.56 678 LEU A C 1
ATOM 5240 O O . LEU A 1 678 ? 41.792 -1.049 33.988 1.00 79.56 678 LEU A O 1
ATOM 5244 N N . ASN A 1 679 ? 40.478 -2.399 35.211 1.00 86.00 679 ASN A N 1
ATOM 5245 C CA . ASN A 1 679 ? 41.518 -2.852 36.141 1.00 86.00 679 ASN A CA 1
ATOM 5246 C C . ASN A 1 679 ? 42.580 -3.714 35.438 1.00 86.00 679 ASN A C 1
ATOM 5248 O O . ASN A 1 679 ? 43.781 -3.479 35.586 1.00 86.00 679 ASN A O 1
ATOM 5252 N N . ALA A 1 680 ? 42.156 -4.666 34.602 1.00 78.06 680 ALA A N 1
ATOM 5253 C CA . ALA A 1 680 ? 43.041 -5.554 33.847 1.00 78.06 680 ALA A CA 1
ATOM 5254 C C . ALA A 1 680 ? 43.902 -4.797 32.823 1.00 78.06 680 ALA A C 1
ATOM 5256 O O . ALA A 1 680 ? 45.020 -5.209 32.512 1.00 78.06 680 ALA A O 1
ATOM 5257 N N . GLY A 1 681 ? 43.414 -3.657 32.325 1.00 77.00 681 GLY A N 1
ATOM 5258 C CA . GLY A 1 681 ? 44.168 -2.772 31.443 1.00 77.00 681 GLY A CA 1
ATOM 5259 C C . GLY A 1 681 ? 45.382 -2.095 32.094 1.00 77.00 681 GLY A C 1
ATOM 5260 O O . GLY A 1 681 ? 46.140 -1.439 31.368 1.00 77.00 681 GLY A O 1
ATOM 5261 N N . GLY A 1 682 ? 45.572 -2.218 33.416 1.00 77.12 682 GLY A N 1
ATOM 5262 C CA . GLY A 1 682 ? 46.705 -1.671 34.166 1.00 77.12 682 GLY A CA 1
ATOM 5263 C C . GLY A 1 682 ? 47.012 -0.209 33.816 1.00 77.12 682 GLY A C 1
ATOM 5264 O O . GLY A 1 682 ? 46.120 0.614 33.627 1.00 77.12 682 GLY A O 1
ATOM 5265 N N . ASN A 1 683 ? 48.294 0.120 33.622 1.00 71.25 683 ASN A N 1
ATOM 5266 C CA . ASN A 1 683 ? 48.746 1.472 33.258 1.00 71.25 683 ASN A CA 1
ATOM 5267 C C . ASN A 1 683 ? 48.536 1.858 31.780 1.00 71.25 683 ASN A C 1
ATOM 5269 O O . ASN A 1 683 ? 49.071 2.878 31.308 1.00 71.25 683 ASN A O 1
ATOM 5273 N N . SER A 1 684 ? 47.763 1.082 31.016 1.00 79.88 684 SER A N 1
ATOM 5274 C CA . SER A 1 684 ? 47.476 1.428 29.626 1.00 79.88 684 SER A CA 1
ATOM 5275 C C . SER A 1 684 ? 46.831 2.816 29.536 1.00 79.88 684 SER A C 1
ATOM 5277 O O . SER A 1 684 ? 46.045 3.239 30.387 1.00 79.88 684 SER A O 1
ATOM 5279 N N . ARG A 1 685 ? 47.156 3.565 28.473 1.00 75.12 685 ARG A N 1
ATOM 5280 C CA . ARG A 1 685 ? 46.542 4.884 28.225 1.00 75.12 685 ARG A CA 1
ATOM 5281 C C . ARG A 1 685 ? 45.013 4.800 28.148 1.00 75.12 685 ARG A C 1
ATOM 5283 O O . ARG A 1 685 ? 44.353 5.787 28.449 1.00 75.12 685 ARG A O 1
ATOM 5290 N N . ARG A 1 686 ? 44.461 3.654 27.731 1.00 63.56 686 ARG A N 1
ATOM 5291 C CA . ARG A 1 686 ? 43.015 3.432 27.611 1.00 63.56 686 ARG A CA 1
ATOM 5292 C C . ARG A 1 686 ? 42.354 3.275 28.979 1.00 63.56 686 ARG A C 1
ATOM 5294 O O . ARG A 1 686 ? 41.385 3.980 29.229 1.00 63.56 686 ARG A O 1
ATOM 5301 N N . SER A 1 687 ? 42.919 2.447 29.860 1.00 72.81 687 SER A N 1
ATOM 5302 C CA . SER A 1 687 ? 42.430 2.287 31.236 1.00 72.81 687 SER A CA 1
ATOM 5303 C C . SER A 1 687 ? 42.500 3.608 32.012 1.00 72.81 687 SER A C 1
ATOM 5305 O O . SER A 1 687 ? 41.488 4.070 32.528 1.00 72.81 687 SER A O 1
ATOM 5307 N N . ARG A 1 688 ? 43.640 4.317 31.963 1.00 77.25 688 ARG A N 1
ATOM 5308 C CA . ARG A 1 688 ? 43.789 5.632 32.621 1.00 77.25 688 ARG A CA 1
ATOM 5309 C C . ARG A 1 688 ? 42.787 6.682 32.138 1.00 77.25 688 ARG A C 1
ATOM 5311 O O . ARG A 1 688 ? 42.339 7.504 32.930 1.00 77.25 688 ARG A O 1
ATOM 5318 N N . ARG A 1 689 ? 42.441 6.677 30.846 1.00 72.44 689 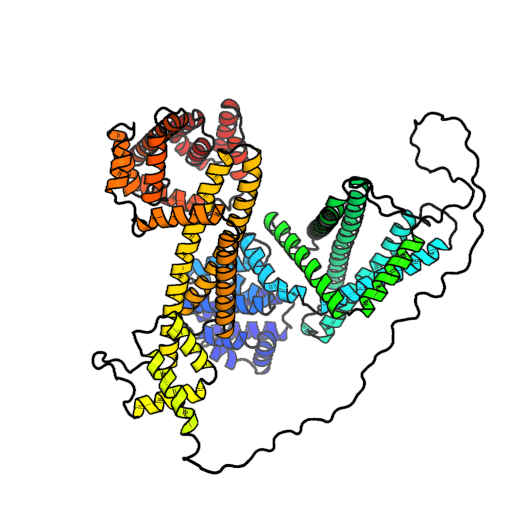ARG A N 1
ATOM 5319 C CA . ARG A 1 689 ? 41.391 7.560 30.310 1.00 72.44 689 ARG A CA 1
ATOM 5320 C C . ARG A 1 689 ? 40.001 7.142 30.778 1.00 72.44 689 ARG A C 1
ATOM 5322 O O . ARG A 1 689 ? 39.224 8.026 31.102 1.00 72.44 689 ARG A O 1
ATOM 5329 N N . GLY A 1 690 ? 39.714 5.841 30.822 1.00 72.06 690 GLY A N 1
ATOM 5330 C CA . GLY A 1 690 ? 38.444 5.317 31.327 1.00 72.06 690 GLY A CA 1
ATOM 5331 C C . GLY A 1 690 ? 38.210 5.691 32.789 1.00 72.06 690 GLY A C 1
ATOM 5332 O O . GLY A 1 690 ? 37.177 6.265 33.106 1.00 72.06 690 GLY A O 1
ATOM 5333 N N . TRP A 1 691 ? 39.209 5.485 33.653 1.00 85.25 691 TRP A N 1
ATOM 5334 C CA . TRP A 1 691 ? 39.123 5.864 35.067 1.00 85.25 691 TRP A CA 1
ATOM 5335 C C . TRP A 1 691 ? 39.000 7.368 35.289 1.00 85.25 691 TRP A C 1
ATOM 5337 O O . TRP A 1 691 ? 38.240 7.800 36.150 1.00 85.25 691 TRP A O 1
ATOM 5347 N N . ARG A 1 692 ? 39.720 8.175 34.500 1.00 79.00 692 ARG A N 1
ATOM 5348 C CA . ARG A 1 692 ? 39.590 9.632 34.567 1.00 79.00 692 ARG A CA 1
ATOM 5349 C C . ARG A 1 692 ? 38.187 10.089 34.165 1.00 79.00 692 ARG A C 1
ATOM 5351 O O . ARG A 1 692 ? 37.602 10.872 34.895 1.00 79.00 692 ARG A O 1
ATOM 5358 N N . ALA A 1 693 ? 37.653 9.567 33.060 1.00 70.12 693 ALA A N 1
ATOM 5359 C CA . ALA A 1 693 ? 36.315 9.913 32.587 1.00 70.12 693 ALA A CA 1
ATOM 5360 C C . ALA A 1 693 ? 35.224 9.493 33.583 1.00 70.12 693 ALA A C 1
ATOM 5362 O O . ALA A 1 693 ? 34.308 10.265 33.838 1.00 70.12 693 ALA A O 1
ATOM 5363 N N . LEU A 1 694 ? 35.350 8.305 34.188 1.00 75.50 694 LEU A N 1
ATOM 5364 C CA . LEU A 1 694 ? 34.434 7.862 35.240 1.00 75.50 694 LEU A CA 1
ATOM 5365 C C . LEU A 1 694 ? 34.496 8.785 36.467 1.00 75.50 694 LEU A C 1
ATOM 5367 O O . LEU A 1 694 ? 33.458 9.155 36.994 1.00 75.50 694 LEU A O 1
ATOM 5371 N N . GLY A 1 695 ? 35.695 9.195 36.893 1.00 78.06 695 GLY A N 1
ATOM 5372 C CA . GLY A 1 695 ? 35.856 10.139 38.002 1.00 78.06 695 GLY A CA 1
ATOM 5373 C C . GLY A 1 695 ? 35.248 11.516 37.719 1.00 78.06 695 GLY A C 1
ATOM 5374 O O . GLY A 1 695 ? 34.508 12.022 38.549 1.00 78.06 695 GLY A O 1
ATOM 5375 N N . GLU A 1 696 ? 35.517 12.084 36.540 1.00 76.62 696 GLU A N 1
ATOM 5376 C CA . GLU A 1 696 ? 34.953 13.374 36.106 1.00 76.62 696 GLU A CA 1
ATOM 5377 C C . GLU A 1 696 ? 33.417 13.325 36.011 1.00 76.62 696 GLU A C 1
ATOM 5379 O O . GLU A 1 696 ? 32.740 14.291 36.349 1.00 76.62 696 GLU A O 1
ATOM 5384 N N . TYR A 1 697 ? 32.857 12.193 35.577 1.00 77.69 697 TYR A N 1
ATOM 5385 C CA . TYR A 1 697 ? 31.411 11.986 35.539 1.00 77.69 697 TYR A CA 1
ATOM 5386 C C . TYR A 1 697 ? 30.789 11.946 36.942 1.00 77.69 697 TYR A C 1
ATOM 5388 O O . TYR A 1 697 ? 29.805 12.640 37.180 1.00 77.69 697 TYR A O 1
ATOM 5396 N N . LEU A 1 698 ? 31.370 11.179 37.871 1.00 80.38 698 LEU A N 1
ATOM 5397 C CA . LEU A 1 698 ? 30.852 11.067 39.241 1.00 80.38 698 LEU A CA 1
ATOM 5398 C C . LEU A 1 698 ? 30.870 12.416 39.975 1.00 80.38 698 LEU A C 1
ATOM 5400 O O . LEU A 1 698 ? 29.921 12.735 40.684 1.00 80.38 698 LEU A O 1
ATOM 5404 N N . GLU A 1 699 ? 31.909 13.225 39.757 1.00 79.88 699 GLU A N 1
ATOM 5405 C CA . GLU A 1 699 ? 32.001 14.582 40.312 1.00 79.88 699 GLU A CA 1
ATOM 5406 C C . GLU A 1 699 ? 30.933 15.513 39.734 1.00 79.88 699 GLU A C 1
ATOM 5408 O O . GLU A 1 699 ? 30.286 16.242 40.480 1.00 79.88 699 GLU A O 1
ATOM 5413 N N . ALA A 1 700 ? 30.690 15.453 38.421 1.00 69.81 700 ALA A N 1
ATOM 5414 C CA . ALA A 1 700 ? 29.653 16.260 37.784 1.00 69.81 700 ALA A CA 1
ATOM 5415 C C . ALA A 1 700 ? 28.242 15.880 38.266 1.00 69.81 700 ALA A C 1
ATOM 5417 O O . ALA A 1 700 ? 27.415 16.756 38.508 1.00 69.81 700 ALA A O 1
ATOM 5418 N N . VAL A 1 701 ? 27.969 14.581 38.430 1.00 70.38 701 VAL A N 1
ATOM 5419 C CA . VAL A 1 701 ? 26.698 14.089 38.985 1.00 70.38 701 VAL A CA 1
ATOM 5420 C C . VAL A 1 701 ? 26.491 14.609 40.404 1.00 70.38 701 VAL A C 1
ATOM 5422 O O . VAL A 1 701 ? 25.408 15.091 40.734 1.00 70.38 701 VAL A O 1
ATOM 5425 N N . GLU A 1 702 ? 27.526 14.556 41.240 1.00 80.06 702 GLU A N 1
ATOM 5426 C CA . GLU A 1 702 ? 27.437 15.058 42.605 1.00 80.06 702 GLU A CA 1
ATOM 5427 C C . GLU A 1 702 ? 27.272 16.580 42.668 1.00 80.06 702 GLU A C 1
ATOM 5429 O O . GLU A 1 702 ? 26.458 17.065 43.452 1.00 80.06 702 GLU A O 1
ATOM 5434 N N . GLU A 1 703 ? 27.979 17.338 41.830 1.00 76.81 703 GLU A N 1
ATOM 5435 C CA . GLU A 1 703 ? 27.830 18.793 41.755 1.00 76.81 703 GLU A CA 1
ATOM 5436 C C . GLU A 1 703 ? 26.394 19.178 41.373 1.00 76.81 703 GLU A C 1
ATOM 5438 O O . GLU A 1 703 ? 25.772 19.999 42.048 1.00 76.81 703 GLU A O 1
ATOM 5443 N N . VAL A 1 704 ? 25.821 18.526 40.355 1.00 66.19 704 VAL A N 1
ATOM 5444 C CA . VAL A 1 704 ? 24.426 18.747 39.942 1.00 66.19 704 VAL A CA 1
ATOM 5445 C C . VAL A 1 704 ? 23.453 18.355 41.053 1.00 66.19 704 VAL A C 1
ATOM 5447 O O . VAL A 1 704 ? 22.513 19.097 41.337 1.00 66.19 704 VAL A O 1
ATOM 5450 N N . ARG A 1 705 ? 23.693 17.233 41.737 1.00 75.25 705 ARG A N 1
ATOM 5451 C CA . ARG A 1 705 ? 22.865 16.806 42.870 1.00 75.25 705 ARG A CA 1
ATOM 5452 C C . ARG A 1 705 ? 22.922 17.801 44.028 1.00 75.25 705 ARG A C 1
ATOM 5454 O O . ARG A 1 705 ? 21.887 18.116 44.603 1.00 75.25 705 ARG A O 1
ATOM 5461 N N . ASN A 1 706 ? 24.105 18.311 44.364 1.00 78.62 706 ASN A N 1
ATOM 5462 C CA . ASN A 1 706 ? 24.284 19.290 45.437 1.00 78.62 706 ASN A CA 1
ATOM 5463 C C . ASN A 1 706 ? 23.631 20.634 45.088 1.00 78.62 706 ASN A C 1
ATOM 5465 O O . ASN A 1 706 ? 23.104 21.304 45.972 1.00 78.62 706 ASN A O 1
ATOM 5469 N N . LEU A 1 707 ? 23.628 21.009 43.806 1.00 70.12 707 LEU A N 1
ATOM 5470 C CA . LEU A 1 707 ? 22.964 22.217 43.317 1.00 70.12 707 LEU A CA 1
ATOM 5471 C C . LEU A 1 707 ? 21.434 22.108 43.325 1.00 70.12 707 LEU A C 1
ATOM 5473 O O . LEU A 1 707 ? 20.763 23.097 43.614 1.00 70.12 707 LEU A O 1
ATOM 5477 N N . LEU A 1 708 ? 20.882 20.940 42.987 1.00 60.12 708 LEU A N 1
ATOM 5478 C CA . LEU A 1 708 ? 19.434 20.736 42.884 1.00 60.12 708 LEU A CA 1
ATOM 5479 C C . LEU A 1 708 ? 18.793 20.290 44.209 1.00 60.12 708 LEU A C 1
ATOM 5481 O O . LEU A 1 708 ? 17.623 20.574 44.447 1.00 60.12 708 LEU A O 1
ATOM 5485 N N . GLY A 1 709 ? 19.544 19.628 45.090 1.00 80.75 709 GLY A N 1
ATOM 5486 C CA . GLY A 1 709 ? 18.979 18.855 46.196 1.00 80.75 709 GLY A CA 1
ATOM 5487 C C . GLY A 1 709 ? 18.466 17.487 45.722 1.00 80.75 709 GLY A C 1
ATOM 5488 O O . GLY A 1 709 ? 18.216 17.279 44.536 1.00 80.75 709 GLY A O 1
ATOM 5489 N N . ALA A 1 710 ? 18.334 16.526 46.642 1.00 72.75 710 ALA A N 1
ATOM 5490 C CA . ALA A 1 710 ? 18.058 15.125 46.300 1.00 72.75 710 ALA A CA 1
ATOM 5491 C C . ALA A 1 710 ? 16.714 14.922 45.572 1.00 72.75 710 ALA A C 1
ATOM 5493 O O . ALA A 1 710 ? 16.675 14.237 44.550 1.00 72.75 710 ALA A O 1
ATOM 5494 N N . ASP A 1 711 ? 15.643 15.563 46.048 1.00 69.44 711 ASP A N 1
ATOM 5495 C CA . ASP A 1 711 ? 14.299 15.399 45.479 1.00 69.44 711 ASP A CA 1
ATOM 5496 C C . ASP A 1 711 ? 14.203 16.004 44.072 1.00 69.44 711 ASP A C 1
ATOM 5498 O O . ASP A 1 711 ? 13.745 15.349 43.137 1.00 69.44 711 ASP A O 1
ATOM 5502 N N . ALA A 1 712 ? 14.727 17.218 43.879 1.00 64.12 712 ALA A N 1
ATOM 5503 C CA . ALA A 1 712 ? 14.728 17.864 42.568 1.00 64.12 712 ALA A CA 1
ATOM 5504 C C . ALA A 1 712 ? 15.691 17.183 41.586 1.00 64.12 712 ALA A C 1
ATOM 5506 O O . ALA A 1 712 ? 15.432 17.174 40.385 1.00 64.12 712 ALA A O 1
ATOM 5507 N N . PHE A 1 713 ? 16.782 16.582 42.072 1.00 70.12 713 PHE A N 1
ATOM 5508 C CA . PHE A 1 713 ? 17.659 15.753 41.247 1.00 70.12 713 PHE A CA 1
ATOM 5509 C C . PHE A 1 713 ? 16.939 14.489 40.755 1.00 70.12 713 PHE A C 1
ATOM 5511 O O . PHE A 1 713 ? 17.056 14.139 39.581 1.00 70.12 713 PHE A O 1
ATOM 5518 N N . HIS A 1 714 ? 16.141 13.841 41.609 1.00 71.44 714 HIS A N 1
ATOM 5519 C CA . HIS A 1 714 ? 15.338 12.680 41.221 1.00 71.44 714 HIS A CA 1
ATOM 5520 C C . HIS A 1 714 ? 14.214 13.051 40.239 1.00 71.44 714 HIS A C 1
ATOM 5522 O O . HIS A 1 714 ? 14.047 12.402 39.205 1.00 71.44 714 HIS A O 1
ATOM 5528 N N . GLU A 1 715 ? 13.482 14.140 40.494 1.00 65.06 715 GLU A N 1
ATOM 5529 C CA . GLU A 1 715 ? 12.480 14.660 39.552 1.00 65.06 715 GLU A CA 1
ATOM 5530 C C . GLU A 1 715 ? 13.104 15.035 38.205 1.00 65.06 715 GLU A C 1
ATOM 5532 O O . GLU A 1 715 ? 12.538 14.743 37.149 1.00 65.06 715 GLU A O 1
ATOM 5537 N N . TRP A 1 716 ? 14.300 15.624 38.232 1.00 70.56 716 TRP A N 1
ATOM 5538 C CA . TRP A 1 716 ? 15.077 15.939 37.042 1.00 70.56 716 TRP A CA 1
ATOM 5539 C C . TRP A 1 716 ? 15.495 14.678 36.272 1.00 70.56 716 TRP A C 1
ATOM 5541 O O . TRP A 1 716 ? 15.321 14.645 35.053 1.00 70.56 716 TRP A O 1
ATOM 5551 N N . GLN A 1 717 ? 15.956 13.615 36.946 1.00 65.50 717 GLN A N 1
ATOM 5552 C CA . GLN A 1 717 ? 16.265 12.327 36.306 1.00 65.50 717 GLN A CA 1
ATOM 5553 C C . GLN A 1 717 ? 15.029 11.741 35.605 1.00 65.50 717 GLN A C 1
ATOM 5555 O O . GLN A 1 717 ? 15.094 11.373 34.431 1.00 65.50 717 GLN A O 1
ATOM 5560 N N . MET A 1 718 ? 13.880 11.738 36.285 1.00 63.12 718 MET A N 1
ATOM 5561 C CA . MET A 1 718 ? 12.613 11.241 35.736 1.00 63.12 718 MET A CA 1
ATOM 5562 C C . MET A 1 718 ? 12.103 12.095 34.566 1.00 63.12 718 MET A C 1
ATOM 5564 O O . MET A 1 718 ? 11.535 11.576 33.601 1.00 63.12 718 MET A O 1
ATOM 5568 N N . ALA A 1 719 ? 12.281 13.416 34.634 1.00 54.00 719 ALA A N 1
ATOM 5569 C CA . ALA A 1 719 ? 11.929 14.330 33.554 1.00 54.00 719 ALA A CA 1
ATOM 5570 C C . ALA A 1 719 ? 12.847 14.142 32.341 1.00 54.00 719 ALA A C 1
ATOM 5572 O O . ALA A 1 719 ? 12.353 14.103 31.217 1.00 54.00 719 ALA A O 1
ATOM 5573 N N . HIS A 1 720 ? 14.151 13.962 32.554 1.00 53.12 720 HIS A N 1
ATOM 5574 C CA . HIS A 1 720 ? 15.124 13.702 31.496 1.00 53.12 720 HIS A CA 1
ATOM 5575 C C . HIS A 1 720 ? 14.860 12.367 30.788 1.00 53.12 720 HIS A C 1
ATOM 5577 O O . HIS A 1 720 ? 14.877 12.313 29.560 1.00 53.12 720 HIS A O 1
ATOM 5583 N N . GLU A 1 721 ? 14.526 11.309 31.532 1.00 53.25 721 GLU A N 1
ATOM 5584 C CA . GLU A 1 721 ? 14.122 10.021 30.957 1.00 53.25 721 GLU A CA 1
ATOM 5585 C C . GLU A 1 721 ? 12.869 10.169 30.076 1.00 53.25 721 GLU A C 1
ATOM 5587 O O . GLU A 1 721 ? 12.830 9.686 28.941 1.00 53.25 721 GLU A O 1
ATOM 5592 N N . LYS A 1 722 ? 11.873 10.938 30.537 1.00 49.47 722 LYS A N 1
ATOM 5593 C CA . LYS A 1 722 ? 10.677 11.279 29.746 1.00 49.47 722 LYS A CA 1
ATOM 5594 C C . LYS A 1 722 ? 11.002 12.133 28.518 1.00 49.47 722 LYS A C 1
ATOM 5596 O O . LYS A 1 722 ? 10.364 11.959 27.481 1.00 49.47 722 LYS A O 1
ATOM 5601 N N . LEU A 1 723 ? 11.982 13.031 28.610 1.00 45.94 723 LEU A N 1
ATOM 5602 C CA . LEU A 1 723 ? 12.383 13.924 27.524 1.00 45.94 723 LEU A CA 1
ATOM 5603 C C . LEU A 1 723 ? 13.166 13.173 26.443 1.00 45.94 723 LEU A C 1
ATOM 5605 O O . LEU A 1 723 ? 12.852 13.326 25.270 1.00 45.94 723 LEU A O 1
ATOM 5609 N N . MET A 1 724 ? 14.065 12.259 26.820 1.00 46.53 724 MET A N 1
ATOM 5610 C CA . MET A 1 724 ? 14.749 11.339 25.896 1.00 46.53 724 MET A CA 1
ATOM 5611 C C . MET A 1 724 ? 13.768 10.425 25.144 1.00 46.53 724 MET A C 1
ATOM 5613 O O . MET A 1 724 ? 14.023 10.042 24.001 1.00 46.53 724 MET A O 1
ATOM 5617 N N . LEU A 1 725 ? 12.623 10.106 25.755 1.00 44.22 725 LEU A N 1
ATOM 5618 C CA . LEU A 1 725 ? 11.524 9.385 25.105 1.00 44.22 725 LEU A CA 1
ATOM 5619 C C . LEU A 1 725 ? 10.665 10.294 24.199 1.00 44.22 725 LEU A C 1
ATOM 5621 O O . LEU A 1 725 ? 10.114 9.821 23.203 1.00 44.22 725 LEU A O 1
ATOM 5625 N N . ALA A 1 726 ? 10.565 11.590 24.507 1.00 40.75 726 ALA A N 1
ATOM 5626 C CA . ALA A 1 726 ? 9.762 12.571 23.770 1.00 40.75 726 ALA A CA 1
ATOM 5627 C C . ALA A 1 726 ? 10.508 13.255 22.603 1.00 40.75 726 ALA A C 1
ATOM 5629 O O . ALA A 1 726 ? 9.878 13.648 21.622 1.00 40.75 726 ALA A O 1
ATOM 5630 N N . GLU A 1 727 ? 11.841 13.353 22.645 1.00 43.94 727 GLU A N 1
ATOM 5631 C CA . GLU A 1 727 ? 12.673 14.094 21.675 1.00 43.94 727 GLU A CA 1
ATOM 5632 C C . GLU A 1 727 ? 12.752 13.469 20.268 1.00 43.94 727 GLU A C 1
ATOM 5634 O O . GLU A 1 727 ? 13.428 13.982 19.378 1.00 43.94 727 GLU A O 1
ATOM 5639 N N . SER A 1 728 ? 11.988 12.408 20.006 1.00 44.31 728 SER A N 1
ATOM 5640 C CA . SER A 1 728 ? 11.703 11.969 18.635 1.00 44.31 728 SER A CA 1
ATOM 5641 C C . SER A 1 728 ? 10.716 12.887 17.883 1.00 44.31 728 SER A C 1
ATOM 5643 O O . SER A 1 728 ? 10.425 12.612 16.718 1.00 44.31 728 SER A O 1
ATOM 5645 N N . ALA A 1 729 ? 10.205 13.967 18.502 1.00 41.62 729 ALA A N 1
ATOM 5646 C CA . ALA A 1 729 ? 9.013 14.660 18.003 1.00 41.62 729 ALA A CA 1
ATOM 5647 C C . ALA A 1 729 ? 9.089 16.173 17.681 1.00 41.62 729 ALA A C 1
ATOM 5649 O O . ALA A 1 729 ? 8.171 16.624 16.992 1.00 41.62 729 ALA A O 1
ATOM 5650 N N . ASP A 1 730 ? 10.095 16.972 18.076 1.00 41.75 730 ASP A N 1
ATOM 5651 C CA . ASP A 1 730 ? 9.977 18.449 17.950 1.00 41.75 730 ASP A CA 1
ATOM 5652 C C . ASP A 1 730 ? 10.889 19.139 16.903 1.00 41.75 730 ASP A C 1
ATOM 5654 O O . ASP A 1 730 ? 12.039 18.759 16.676 1.00 41.75 730 ASP A O 1
ATOM 5658 N N . ARG A 1 731 ? 10.345 20.157 16.214 1.00 50.91 731 ARG A N 1
ATOM 5659 C CA . ARG A 1 731 ? 10.790 20.647 14.887 1.00 50.91 731 ARG A CA 1
ATOM 5660 C C . ARG A 1 731 ? 11.655 21.914 14.873 1.00 50.91 731 ARG A C 1
ATOM 5662 O O . ARG A 1 731 ? 12.195 22.234 13.816 1.00 50.91 731 ARG A O 1
ATOM 5669 N N . THR A 1 732 ? 11.816 22.646 15.972 1.00 47.09 732 THR A N 1
ATOM 5670 C CA . THR A 1 732 ? 12.483 23.971 15.952 1.00 47.09 732 THR A CA 1
ATOM 5671 C C . THR A 1 732 ? 13.868 24.000 16.605 1.00 47.09 732 THR A C 1
ATOM 5673 O O . THR A 1 732 ? 14.752 24.688 16.097 1.00 47.09 732 THR A O 1
ATOM 5676 N N . ALA A 1 733 ? 14.113 23.218 17.659 1.00 48.31 733 ALA A N 1
ATOM 5677 C CA . ALA A 1 733 ? 15.406 23.190 18.359 1.00 48.31 733 ALA A CA 1
ATOM 5678 C C . ALA A 1 733 ? 16.446 22.257 17.701 1.00 48.31 733 ALA A C 1
ATOM 5680 O O . ALA A 1 733 ? 17.646 22.544 17.706 1.00 48.31 733 ALA A O 1
ATOM 5681 N N . GLY A 1 734 ? 15.985 21.168 17.075 1.00 55.69 734 GLY A N 1
ATOM 5682 C CA . GLY A 1 734 ? 16.834 20.105 16.524 1.00 55.69 734 GLY A CA 1
ATOM 5683 C C . GLY A 1 734 ? 17.907 20.557 15.517 1.00 55.69 734 GLY A C 1
ATOM 5684 O O . GLY A 1 734 ? 19.052 20.118 15.636 1.00 55.69 734 GLY A O 1
ATOM 5685 N N . PRO A 1 735 ? 17.611 21.448 14.548 1.00 57.84 735 PRO A N 1
ATOM 5686 C CA . PRO A 1 735 ? 18.604 21.889 13.564 1.00 57.84 735 PRO A CA 1
ATOM 5687 C C . PRO A 1 735 ? 19.733 22.738 14.163 1.00 57.84 735 PRO A C 1
ATOM 5689 O O . PRO A 1 735 ? 20.888 22.592 13.766 1.00 57.84 735 PRO A O 1
ATOM 5692 N N . LEU A 1 736 ? 19.418 23.608 15.129 1.00 49.75 736 LEU A N 1
ATOM 5693 C CA . LEU A 1 736 ? 20.401 24.466 15.800 1.00 49.75 736 LEU A CA 1
ATOM 5694 C C . LEU A 1 736 ? 21.262 23.651 16.773 1.00 49.75 736 LEU A C 1
ATOM 5696 O O . LEU A 1 736 ? 22.478 23.834 16.818 1.00 49.75 736 LEU A O 1
ATOM 5700 N N . LEU A 1 737 ? 20.656 22.674 17.456 1.00 47.75 737 LEU A N 1
ATOM 5701 C CA . LEU A 1 737 ? 21.364 21.701 18.286 1.00 47.75 737 LEU A CA 1
ATOM 5702 C C . LEU A 1 737 ? 22.318 20.837 17.443 1.00 47.75 737 LEU A C 1
ATOM 5704 O O . LEU A 1 737 ? 23.476 20.665 17.804 1.00 47.75 737 LEU A O 1
ATOM 5708 N N . GLN A 1 738 ? 21.891 20.366 16.267 1.00 51.78 738 GLN A N 1
ATOM 5709 C CA . GLN A 1 738 ? 22.767 19.664 15.317 1.00 51.78 738 GLN A CA 1
ATOM 5710 C C . GLN A 1 738 ? 23.950 20.528 14.861 1.00 51.78 738 GLN A C 1
ATOM 5712 O O . GLN A 1 738 ? 25.077 20.039 14.789 1.00 51.78 738 GLN A O 1
ATOM 5717 N N . GLN A 1 739 ? 23.732 21.822 14.615 1.00 57.34 739 GLN A N 1
ATOM 5718 C CA . GLN A 1 739 ? 24.817 22.743 14.272 1.00 57.34 739 GLN A CA 1
ATOM 5719 C C . GLN A 1 739 ? 25.811 22.909 15.428 1.00 57.34 739 GLN A C 1
ATOM 5721 O O . GLN A 1 739 ? 27.014 22.801 15.191 1.00 57.34 739 GLN A O 1
ATOM 5726 N N . ILE A 1 740 ? 25.330 23.068 16.668 1.00 52.75 740 ILE A N 1
ATOM 5727 C CA . ILE A 1 740 ? 26.166 23.113 17.884 1.00 52.75 740 ILE A CA 1
ATOM 5728 C C . ILE A 1 740 ? 26.980 21.820 18.035 1.00 52.75 740 ILE A C 1
ATOM 5730 O O . ILE A 1 740 ? 28.185 21.872 18.272 1.00 52.75 740 ILE A O 1
ATOM 5734 N N . LEU A 1 741 ? 26.347 20.660 17.835 1.00 47.97 741 LEU A N 1
ATOM 5735 C CA . LEU A 1 741 ? 26.986 19.343 17.943 1.00 47.97 741 LEU A CA 1
ATOM 5736 C C . LEU A 1 741 ? 28.009 19.072 16.827 1.00 47.97 741 LEU A C 1
ATOM 5738 O O . LEU A 1 741 ? 28.955 18.311 17.023 1.00 47.97 741 LEU A O 1
ATOM 5742 N N . SER A 1 742 ? 27.843 19.701 15.662 1.00 51.34 742 SER A N 1
ATOM 5743 C CA . SER A 1 742 ? 28.749 19.570 14.513 1.00 51.34 742 SER A CA 1
ATOM 5744 C C . SER A 1 742 ? 29.914 20.575 14.505 1.00 51.34 742 SER A C 1
ATOM 5746 O O . SER A 1 742 ? 30.818 20.466 13.669 1.00 51.34 742 SER A O 1
ATOM 5748 N N . ALA A 1 743 ? 29.919 21.543 15.429 1.00 56.75 743 ALA A N 1
ATOM 5749 C CA . ALA A 1 743 ? 30.914 22.606 15.487 1.00 56.75 743 ALA A CA 1
ATOM 5750 C C . ALA A 1 743 ? 32.301 22.065 15.878 1.00 56.75 743 ALA A C 1
ATOM 5752 O O . ALA A 1 743 ? 32.487 21.403 16.902 1.00 56.75 743 ALA A O 1
ATOM 5753 N N . LYS A 1 744 ? 33.310 22.356 15.047 1.00 47.69 744 LYS A N 1
ATOM 5754 C CA . LYS A 1 744 ? 34.672 21.816 15.208 1.00 47.69 744 LYS A CA 1
ATOM 5755 C C . LYS A 1 744 ? 35.534 22.606 16.193 1.00 47.69 744 LYS A C 1
ATOM 5757 O O . LYS A 1 744 ? 36.527 22.063 16.676 1.00 47.69 744 LYS A O 1
ATOM 5762 N N . THR A 1 745 ? 35.173 23.853 16.495 1.00 58.19 745 THR A N 1
ATOM 5763 C CA . THR A 1 745 ? 35.947 24.748 17.367 1.00 58.19 745 THR A CA 1
ATOM 5764 C C . THR A 1 745 ? 35.111 25.265 18.540 1.00 58.19 745 THR A C 1
ATOM 5766 O O . THR A 1 745 ? 33.877 25.292 18.493 1.00 58.19 745 THR A O 1
ATOM 5769 N N . SER A 1 746 ? 35.778 25.660 19.628 1.00 42.16 746 SER A N 1
ATOM 5770 C CA . SER A 1 746 ? 35.120 26.228 20.812 1.00 42.16 746 SER A CA 1
ATOM 5771 C C . SER A 1 746 ? 34.491 27.600 20.542 1.00 42.16 746 SER A C 1
ATOM 5773 O O . SER A 1 746 ? 33.463 27.916 21.138 1.00 42.16 746 SER A O 1
ATOM 5775 N N . GLU A 1 747 ? 35.059 28.387 19.623 1.00 50.50 747 GLU A N 1
ATOM 5776 C CA . GLU A 1 747 ? 34.515 29.683 19.190 1.00 50.50 747 GLU A CA 1
ATOM 5777 C C . GLU A 1 747 ? 33.201 29.522 18.413 1.00 50.50 747 GLU A C 1
ATOM 5779 O O . GLU A 1 747 ? 32.211 30.172 18.758 1.00 50.50 747 GLU A O 1
ATOM 5784 N N . ASP A 1 748 ? 33.143 28.580 17.462 1.00 52.12 748 ASP A N 1
ATOM 5785 C CA . ASP A 1 748 ? 31.915 28.264 16.712 1.00 52.12 748 ASP A CA 1
ATOM 5786 C C . ASP A 1 748 ? 30.792 27.794 17.644 1.00 52.12 748 ASP A C 1
ATOM 5788 O O . ASP A 1 748 ? 29.635 28.199 17.515 1.00 52.12 748 ASP A O 1
ATOM 5792 N N . THR A 1 749 ? 31.153 26.960 18.624 1.00 50.50 749 THR A N 1
ATOM 5793 C CA . THR A 1 749 ? 30.214 26.413 19.610 1.00 50.50 749 THR A CA 1
ATOM 5794 C C . THR A 1 749 ? 29.620 27.535 20.470 1.00 50.50 749 THR A C 1
ATOM 5796 O O . THR A 1 749 ? 28.407 27.596 20.640 1.00 50.50 749 THR A O 1
ATOM 5799 N N . SER A 1 750 ? 30.444 28.469 20.960 1.00 48.28 750 SER A N 1
ATOM 5800 C CA . SER A 1 750 ? 30.001 29.585 21.812 1.00 48.28 750 SER A CA 1
ATOM 5801 C C . SER A 1 750 ? 29.020 30.524 21.089 1.00 48.28 750 SER A C 1
ATOM 5803 O O . SER A 1 750 ? 27.981 30.894 21.641 1.00 48.28 750 SER A O 1
ATOM 5805 N N . GLY A 1 751 ? 29.291 30.850 19.819 1.00 62.41 751 GLY A N 1
ATOM 5806 C CA . GLY A 1 751 ? 28.408 31.692 19.002 1.00 62.41 751 GLY A CA 1
ATOM 5807 C C . GLY A 1 751 ? 27.099 31.008 18.582 1.00 62.41 751 GLY A C 1
ATOM 5808 O O . GLY A 1 751 ? 26.074 31.669 18.401 1.00 62.41 751 GLY A O 1
ATOM 5809 N N . LEU A 1 752 ? 27.099 29.683 18.420 1.00 55.88 752 LEU A N 1
ATOM 5810 C CA . LEU A 1 752 ? 25.886 28.905 18.147 1.00 55.88 752 LEU A CA 1
ATOM 5811 C C . LEU A 1 752 ? 25.031 28.718 19.410 1.00 55.88 752 LEU A C 1
ATOM 5813 O O . LEU A 1 752 ? 23.813 28.863 19.338 1.00 55.88 752 LEU A O 1
ATOM 5817 N N . VAL A 1 753 ? 25.660 28.509 20.570 1.00 50.44 753 VAL A N 1
ATOM 5818 C CA . VAL A 1 753 ? 24.986 28.447 21.877 1.00 50.44 753 VAL A CA 1
ATOM 5819 C C . VAL A 1 753 ? 24.329 29.787 22.222 1.00 50.44 753 VAL A C 1
ATOM 5821 O O . VAL A 1 753 ? 23.172 29.807 22.625 1.00 50.44 753 VAL A O 1
ATOM 5824 N N . GLY A 1 754 ? 24.994 30.922 21.976 1.00 59.53 754 GLY A N 1
ATOM 5825 C CA . GLY A 1 754 ? 24.383 32.245 22.171 1.00 59.53 754 GLY A CA 1
ATOM 5826 C C . GLY A 1 754 ? 23.122 32.469 21.322 1.00 59.53 754 GLY A C 1
ATOM 5827 O O . GLY A 1 754 ? 22.143 33.036 21.802 1.00 59.53 754 GLY A O 1
ATOM 5828 N N . ARG A 1 755 ? 23.110 31.966 20.079 1.00 59.75 755 ARG A N 1
ATOM 5829 C CA . ARG A 1 755 ? 21.937 32.021 19.186 1.00 59.75 755 ARG A CA 1
ATOM 5830 C C . ARG A 1 755 ? 20.815 31.082 19.623 1.00 59.75 755 ARG A C 1
ATOM 5832 O O . ARG A 1 755 ? 19.652 31.450 19.504 1.00 59.75 755 ARG A O 1
ATOM 5839 N N . PHE A 1 756 ? 21.157 29.909 20.149 1.00 55.56 756 PHE A N 1
ATOM 5840 C CA . PHE A 1 756 ? 20.195 28.971 20.725 1.00 55.56 756 PHE A CA 1
ATOM 5841 C C . PHE A 1 756 ? 19.504 29.557 21.963 1.00 55.56 756 PHE A C 1
ATOM 5843 O O . PHE A 1 756 ? 18.281 29.546 22.039 1.00 55.56 756 PHE A O 1
ATOM 5850 N N . ILE A 1 757 ? 20.273 30.172 22.868 1.00 51.69 757 ILE A N 1
ATOM 5851 C CA . ILE A 1 757 ? 19.752 30.844 24.070 1.00 51.69 757 ILE A CA 1
ATOM 5852 C C . ILE A 1 757 ? 18.815 32.004 23.695 1.00 51.69 757 ILE A C 1
ATOM 5854 O O . ILE A 1 757 ? 17.748 32.151 24.283 1.00 51.69 757 ILE A O 1
ATOM 5858 N N . ALA A 1 758 ? 19.174 32.808 22.688 1.00 54.03 758 ALA A N 1
ATOM 5859 C CA . ALA A 1 758 ? 18.341 33.922 22.226 1.00 54.03 758 ALA A CA 1
ATOM 5860 C C . ALA A 1 758 ? 17.031 33.473 21.543 1.00 54.03 758 ALA A C 1
ATOM 5862 O O . ALA A 1 758 ? 16.058 34.224 21.530 1.00 54.03 758 ALA A O 1
ATOM 5863 N N . ALA A 1 759 ? 16.997 32.262 20.978 1.00 50.50 759 ALA A N 1
ATOM 5864 C CA . ALA A 1 759 ? 15.837 31.718 20.276 1.00 50.50 759 ALA A CA 1
ATOM 5865 C C . ALA A 1 759 ? 14.776 31.099 21.209 1.00 50.50 759 ALA A C 1
ATOM 5867 O O . ALA A 1 759 ? 13.689 30.766 20.737 1.00 50.50 759 ALA A O 1
ATOM 5868 N N . VAL A 1 760 ? 15.058 30.964 22.514 1.00 48.94 760 VAL A N 1
ATOM 5869 C CA . VAL A 1 760 ? 14.140 30.371 23.507 1.00 48.94 760 VAL A CA 1
ATOM 5870 C C . VAL A 1 760 ? 13.995 31.301 24.733 1.00 48.94 760 VAL A C 1
ATOM 5872 O O . VAL A 1 760 ? 14.579 31.052 25.791 1.00 48.94 760 VAL A O 1
ATOM 5875 N N . PRO A 1 761 ? 13.222 32.402 24.616 1.00 42.53 761 PRO A N 1
ATOM 5876 C CA . PRO A 1 761 ? 13.235 33.514 25.576 1.00 42.53 761 PRO A CA 1
ATOM 5877 C C . PRO A 1 761 ? 12.875 33.204 27.044 1.00 42.53 761 PRO A C 1
ATOM 5879 O O . PRO A 1 761 ? 13.492 33.816 27.913 1.00 42.53 761 PRO A O 1
ATOM 5882 N N . PRO A 1 762 ? 11.960 32.270 27.393 1.00 39.06 762 PRO A N 1
ATOM 5883 C CA . PRO A 1 762 ? 11.625 32.021 28.801 1.00 39.06 762 PRO A CA 1
ATOM 5884 C C . PRO A 1 762 ? 12.729 31.293 29.591 1.00 39.06 762 PRO A C 1
ATOM 5886 O O . PRO A 1 762 ? 12.614 31.144 30.802 1.00 39.06 762 PRO A O 1
ATOM 5889 N N . VAL A 1 763 ? 13.788 30.810 28.926 1.00 46.00 763 VAL A N 1
ATOM 5890 C CA . VAL A 1 763 ? 14.790 29.893 29.509 1.00 46.00 763 VAL A CA 1
ATOM 5891 C C . VAL A 1 763 ? 16.122 30.601 29.820 1.00 46.00 763 VAL A C 1
ATOM 5893 O O . VAL A 1 763 ? 16.966 30.068 30.543 1.00 46.00 763 VAL A O 1
ATOM 5896 N N . ALA A 1 764 ? 16.313 31.838 29.349 1.00 44.16 764 ALA A N 1
ATOM 5897 C CA . ALA A 1 764 ? 17.580 32.570 29.457 1.00 44.16 764 ALA A CA 1
ATOM 5898 C C . ALA A 1 764 ? 18.059 32.793 30.909 1.00 44.16 764 ALA A C 1
ATOM 5900 O O . ALA A 1 764 ? 19.261 32.751 31.177 1.00 44.16 764 ALA A O 1
ATOM 5901 N N . GLU A 1 765 ? 17.134 32.969 31.858 1.00 42.78 765 GLU A N 1
ATOM 5902 C CA . GLU A 1 765 ? 17.455 33.180 33.277 1.00 42.78 765 GLU A CA 1
ATOM 5903 C C . GLU A 1 765 ? 17.824 31.871 34.004 1.00 42.78 765 GLU A C 1
ATOM 5905 O O . GLU A 1 765 ? 18.682 31.864 34.889 1.00 42.78 765 GLU A O 1
ATOM 5910 N N . SER A 1 766 ? 17.265 30.736 33.567 1.00 44.78 766 SER A N 1
ATOM 5911 C CA . SER A 1 766 ? 17.609 29.402 34.087 1.00 44.78 766 SER A CA 1
ATOM 5912 C C . SER A 1 766 ? 18.943 28.894 33.523 1.00 44.78 766 SER A C 1
ATOM 5914 O O . SER A 1 766 ? 19.763 28.355 34.263 1.00 44.78 766 SER A O 1
ATOM 5916 N N . LEU A 1 767 ? 19.228 29.154 32.241 1.00 45.03 767 LEU A N 1
ATOM 5917 C CA . LEU A 1 767 ? 20.478 28.762 31.569 1.00 45.03 767 LEU A CA 1
ATOM 5918 C C . LEU A 1 767 ? 21.718 29.516 32.076 1.00 45.03 767 LEU A C 1
ATOM 5920 O O . LEU A 1 767 ? 22.831 28.986 32.027 1.00 45.03 767 LEU A O 1
ATOM 5924 N N . ALA A 1 768 ? 21.553 30.722 32.629 1.00 49.31 768 ALA A N 1
ATOM 5925 C CA . ALA A 1 768 ? 22.648 31.457 33.265 1.00 49.31 768 ALA A CA 1
ATOM 5926 C C . ALA A 1 768 ? 23.276 30.683 34.445 1.00 49.31 768 ALA A C 1
ATOM 5928 O O . ALA A 1 768 ? 24.478 30.818 34.687 1.00 49.31 768 ALA A O 1
ATOM 5929 N N . ARG A 1 769 ? 22.493 29.824 35.119 1.00 46.22 769 ARG A N 1
ATOM 5930 C CA . ARG A 1 769 ? 22.940 28.966 36.232 1.00 46.22 769 ARG A CA 1
ATOM 5931 C C . ARG A 1 769 ? 23.739 27.739 35.767 1.00 46.22 769 ARG A C 1
ATOM 5933 O O . ARG A 1 769 ? 24.592 27.266 36.506 1.00 46.22 769 ARG A O 1
ATOM 5940 N N . PHE A 1 770 ? 23.551 27.289 34.524 1.00 48.09 770 PHE A N 1
ATOM 5941 C CA . PHE A 1 770 ? 24.245 26.130 33.931 1.00 48.09 770 PHE A CA 1
ATOM 5942 C C . PHE A 1 770 ? 25.508 26.496 33.130 1.00 48.09 770 PHE A C 1
ATOM 5944 O O . PHE A 1 770 ? 26.214 25.635 32.600 1.00 48.09 770 PHE A O 1
ATOM 5951 N N . ARG A 1 771 ? 25.854 27.787 33.074 1.00 49.00 771 ARG A N 1
ATOM 5952 C CA . ARG A 1 771 ? 27.040 28.308 32.374 1.00 49.00 771 ARG A CA 1
ATOM 5953 C C . ARG A 1 771 ? 28.376 27.653 32.796 1.00 49.00 771 ARG A C 1
ATOM 5955 O O . ARG A 1 771 ? 29.225 27.485 31.916 1.00 49.00 771 ARG A O 1
ATOM 5962 N N . PRO A 1 772 ? 28.605 27.272 34.072 1.00 48.34 772 PRO A N 1
ATOM 5963 C CA . PRO A 1 772 ? 29.802 26.526 34.478 1.00 48.34 772 PRO A CA 1
ATOM 5964 C C . PRO A 1 772 ? 29.848 25.103 33.895 1.00 48.34 772 PRO A C 1
ATOM 5966 O O . PRO A 1 772 ? 30.883 24.705 33.360 1.00 48.34 772 PRO A O 1
ATOM 5969 N N . VAL A 1 773 ? 28.715 24.391 33.888 1.00 46.53 773 VAL A N 1
ATOM 5970 C CA . VAL A 1 773 ? 28.571 23.023 33.347 1.00 46.53 773 VAL A CA 1
ATOM 5971 C C . VAL A 1 773 ? 28.813 23.004 31.836 1.00 46.53 773 VAL A C 1
ATOM 5973 O O . VAL A 1 773 ? 29.587 22.192 31.326 1.00 46.53 773 VAL A O 1
ATOM 5976 N N . LEU A 1 774 ? 28.258 23.980 31.111 1.00 50.19 774 LEU A N 1
ATOM 5977 C CA . LEU A 1 774 ? 28.501 24.143 29.674 1.00 50.19 774 LEU A CA 1
ATOM 5978 C C . LEU A 1 774 ? 29.978 24.449 29.365 1.00 50.19 774 LEU A C 1
ATOM 5980 O O . LEU A 1 774 ? 30.525 23.911 28.400 1.00 50.19 774 LEU A O 1
ATOM 5984 N N . ARG A 1 775 ? 30.667 25.240 30.201 1.00 49.69 775 ARG A N 1
ATOM 5985 C CA . ARG A 1 775 ? 32.116 25.491 30.064 1.00 49.69 775 ARG A CA 1
ATOM 5986 C C . ARG A 1 775 ? 32.960 24.246 30.349 1.00 49.69 775 ARG A C 1
ATOM 5988 O O . ARG A 1 775 ? 33.904 23.992 29.602 1.00 49.69 775 ARG A O 1
ATOM 5995 N N . ALA A 1 776 ? 32.609 23.459 31.366 1.00 46.12 776 ALA A N 1
ATOM 5996 C CA . ALA A 1 776 ? 33.274 22.193 31.675 1.00 46.12 776 ALA A CA 1
ATOM 5997 C C . ALA A 1 776 ? 33.083 21.163 30.544 1.00 46.12 776 ALA A C 1
ATOM 5999 O O . ALA A 1 776 ? 34.046 20.533 30.103 1.00 46.12 776 ALA A O 1
ATOM 6000 N N . SER A 1 777 ? 31.872 21.074 29.980 1.00 45.81 777 SER A N 1
ATOM 6001 C CA . SER A 1 777 ? 31.564 20.185 28.850 1.00 45.81 777 SER A CA 1
ATOM 6002 C C . SER A 1 777 ? 32.363 20.523 27.581 1.00 45.81 777 SER A C 1
ATOM 6004 O O . SER A 1 777 ? 32.804 19.628 26.858 1.00 45.81 777 SER A O 1
ATOM 6006 N N . ALA A 1 778 ? 32.633 21.811 27.334 1.00 44.78 778 ALA A N 1
ATOM 6007 C CA . ALA A 1 778 ? 33.416 22.276 26.191 1.00 44.78 778 ALA A CA 1
ATOM 6008 C C . ALA A 1 778 ? 34.911 21.902 26.281 1.00 44.78 778 ALA A C 1
ATOM 6010 O O . ALA A 1 778 ? 35.589 21.851 25.253 1.00 44.78 778 ALA A O 1
ATOM 6011 N N . ALA A 1 779 ? 35.421 21.602 27.482 1.00 43.44 779 ALA A N 1
ATOM 6012 C CA . ALA A 1 779 ? 36.798 21.161 27.709 1.00 43.44 779 ALA A CA 1
ATOM 6013 C C . ALA A 1 779 ? 37.000 19.640 27.508 1.00 43.44 779 ALA A C 1
ATOM 6015 O O . ALA A 1 779 ? 38.141 19.178 27.380 1.00 43.44 779 ALA A O 1
ATOM 6016 N N . LEU A 1 780 ? 35.918 18.852 27.432 1.00 42.72 780 LEU A N 1
ATOM 6017 C CA . LEU A 1 780 ? 35.976 17.395 27.284 1.00 42.72 780 LEU A CA 1
ATOM 6018 C C . LEU A 1 780 ? 36.295 16.967 25.840 1.00 42.72 780 LEU A C 1
ATOM 6020 O O . LEU A 1 780 ? 35.614 17.322 24.879 1.00 42.72 780 LEU A O 1
ATOM 6024 N N . LYS A 1 781 ? 37.325 16.122 25.681 1.00 41.38 781 LYS A N 1
ATOM 6025 C CA . LYS A 1 781 ? 37.777 15.583 24.377 1.00 41.38 781 LYS A CA 1
ATOM 6026 C C . LYS A 1 781 ? 37.033 14.320 23.916 1.00 41.38 781 LYS A C 1
ATOM 6028 O O . LYS A 1 781 ? 37.409 13.753 22.891 1.00 41.38 781 LYS A O 1
ATOM 6033 N N . TRP A 1 782 ? 36.033 13.853 24.665 1.00 44.62 782 TRP A N 1
ATOM 6034 C CA . TRP A 1 782 ? 35.224 12.676 24.324 1.00 44.62 782 TRP A CA 1
ATOM 6035 C C . TRP A 1 782 ? 33.895 13.116 23.701 1.00 44.62 782 TRP A C 1
ATOM 6037 O O . TRP A 1 782 ? 33.058 13.662 24.419 1.00 44.62 782 TRP A O 1
ATOM 6047 N N . PRO A 1 783 ? 33.687 12.901 22.388 1.00 45.72 783 PRO A N 1
ATOM 6048 C CA . PRO A 1 783 ? 32.533 13.438 21.673 1.00 45.72 783 PRO A CA 1
ATOM 6049 C C . PRO A 1 783 ? 31.196 12.947 22.225 1.00 45.72 783 PRO A C 1
ATOM 6051 O O . PRO A 1 783 ? 30.269 13.744 22.303 1.00 45.72 783 PRO A O 1
ATOM 6054 N N . GLU A 1 784 ? 31.088 11.685 22.657 1.00 44.97 784 GLU A N 1
ATOM 6055 C CA . GLU A 1 784 ? 29.828 11.146 23.188 1.00 44.97 784 GLU A CA 1
ATOM 6056 C C . GLU A 1 784 ? 29.460 11.762 24.545 1.00 44.97 784 GLU A C 1
ATOM 6058 O O . GLU A 1 784 ? 28.320 12.164 24.743 1.00 44.97 784 GLU A O 1
ATOM 6063 N N . MET A 1 785 ? 30.433 11.925 25.445 1.00 42.28 785 MET A N 1
ATOM 6064 C CA . MET A 1 785 ? 30.222 12.487 26.786 1.00 42.28 785 MET A CA 1
ATOM 6065 C C . MET A 1 785 ? 30.022 14.010 26.742 1.00 42.28 785 MET A C 1
ATOM 6067 O O . MET A 1 785 ? 29.179 14.552 27.449 1.00 42.28 785 MET A O 1
ATOM 6071 N N . ARG A 1 786 ? 30.724 14.696 25.828 1.00 48.78 786 ARG A N 1
ATOM 6072 C CA . ARG A 1 786 ? 30.486 16.106 25.490 1.00 48.78 786 ARG A CA 1
ATOM 6073 C C . ARG A 1 786 ? 29.096 16.308 24.881 1.00 48.78 786 ARG A C 1
ATOM 6075 O O . ARG A 1 786 ? 28.416 17.257 25.240 1.00 48.78 786 ARG A O 1
ATOM 6082 N N . THR A 1 787 ? 28.657 15.407 24.001 1.00 49.19 787 THR A N 1
ATOM 6083 C CA . THR A 1 787 ? 27.301 15.431 23.423 1.00 49.19 787 THR A CA 1
ATOM 6084 C C . THR A 1 787 ? 26.238 15.206 24.493 1.00 49.19 787 THR A C 1
ATOM 6086 O O . THR A 1 787 ? 25.212 15.871 24.464 1.00 49.19 787 THR A O 1
ATOM 6089 N N . GLN A 1 788 ? 26.483 14.305 25.444 1.00 49.00 788 GLN A N 1
ATOM 6090 C CA . GLN A 1 788 ? 25.569 14.053 26.557 1.00 49.00 788 GLN A CA 1
ATOM 6091 C C . GLN A 1 788 ? 25.475 15.272 27.478 1.00 49.00 788 GLN A C 1
ATOM 6093 O O . GLN A 1 788 ? 24.376 15.752 27.695 1.00 49.00 788 GLN A O 1
ATOM 6098 N N . LEU A 1 789 ? 26.597 15.858 27.911 1.00 47.12 789 LEU A N 1
ATOM 6099 C CA . LEU A 1 789 ? 26.599 17.042 28.783 1.00 47.12 789 LEU A CA 1
ATOM 6100 C C . LEU A 1 789 ? 26.055 18.320 28.113 1.00 47.12 789 LEU A C 1
ATOM 6102 O O . LEU A 1 789 ? 25.444 19.130 28.794 1.00 47.12 789 LEU A O 1
ATOM 6106 N N . ILE A 1 790 ? 26.225 18.492 26.794 1.00 51.97 790 ILE A N 1
ATOM 6107 C CA . ILE A 1 790 ? 25.606 19.593 26.020 1.00 51.97 790 ILE A CA 1
ATOM 6108 C C . ILE A 1 790 ? 24.100 19.373 25.800 1.00 51.97 790 ILE A C 1
ATOM 6110 O O . ILE A 1 790 ? 23.374 20.330 25.588 1.00 51.97 790 ILE A O 1
ATOM 6114 N N . ARG A 1 791 ? 23.615 18.126 25.816 1.00 50.03 791 ARG A N 1
ATOM 6115 C CA . ARG A 1 791 ? 22.168 17.832 25.832 1.00 50.03 791 ARG A CA 1
ATOM 6116 C C . ARG A 1 791 ? 21.556 17.999 27.225 1.00 50.03 791 ARG A C 1
ATOM 6118 O O . ARG A 1 791 ? 20.344 18.117 27.347 1.00 50.03 791 ARG A O 1
ATOM 6125 N N . LEU A 1 792 ? 22.396 17.927 28.255 1.00 45.47 792 LEU A N 1
ATOM 6126 C CA . LEU A 1 792 ? 22.028 17.927 29.669 1.00 45.47 792 LEU A CA 1
ATOM 6127 C C . LEU A 1 792 ? 21.883 19.342 30.244 1.00 45.47 792 LEU A C 1
ATOM 6129 O O . LEU A 1 792 ? 21.113 19.535 31.181 1.00 45.47 792 LEU A O 1
ATOM 6133 N N . ALA A 1 793 ? 22.625 20.301 29.689 1.00 44.03 793 ALA A N 1
ATOM 6134 C CA . ALA A 1 793 ? 22.603 21.718 30.037 1.00 44.03 793 ALA A CA 1
ATOM 6135 C C . ALA A 1 793 ? 21.983 22.544 28.911 1.00 44.03 793 ALA A C 1
ATOM 6137 O O . ALA A 1 793 ? 21.259 23.508 29.242 1.00 44.03 793 ALA A O 1
#